Protein AF-0000000085734794 (afdb_homodimer)

Foldseek 3Di:
DPPPPPLDEQDQDPPPQFRAVCSQCVDPVRNVSQAFPKTKHKFWFAAKDKFFDPPPDPPPPPPPDPDDDDPDDDDDDDDDDPPDDDDCPPDPPPPPPPPPVPPDPHKMKMWTFGHHLPDLGTATEIDICVQDPCVFRGQGGKMWMFIFGKHADPDPDPHGIHTYGDHTPDIRGDDNVPDPVRDPPDDLVVCLVVLVCSCSDSLLSLLVVLLVLLVVLLVVLCVVVPAAEDEFDFWDLDDPDPDFDWAWDADPPPPPPPDPLSDVNSLVVLLVVLVVVLVVCVVVVPCVPSNVVSVVSNVVVVVSVVSSVSTITGAQDRVLVVVVVCLPPFKYKYKDWGAGDDDPPDLDDRIFIKIKIKGFQDALVRQLVSVLVSLLSSLVSSCVPSVVSQVVLQVVQPDPQGLNNQSVVSNPDGAAEDEPVRLLVVLVVPVVDDDPDDRDAPDDQDPVSLQCCCVPPVVFKHKYFFHFPVVDDLFFAQDPVNGTGGKIFIQGHLLGTFKIKGKTHLALVSSVVSCVVVPHDVVSCVVSSVCNVPNTGTMMMMMGRSLSSSCSSSVHRHSSSSDSNRDDDPPPPVPPVVD/DPPPPPLDEQDQDPPPQFRAVCSQCVDPVRNPSQAFPKTKHKFWFAAKDKFFDPPPPPPPPPPVPVDDDDPDPDDDDDDPDDPDDDDDDPPPPPPPPPPPVPPDPHKMKMWTFGHHLPDLGTATEIDICVQDPCVFRGQGGKMWMFIFGKHADPDPDPHGIHTYGDHTPDIRGDDNVPDPVRDPPDDLVVCLVVLVCSCSDSLLSLLVVLLVLLVVLLVVLCVVVPAAEDEFDFWDLDDPDPDFDWAWDADPPPPPPPDPLSDVNSLVVLLVVLVVVLVCCVVVVPCVPSNVVSVVSNVVVVVSVVSSVSTITGAQDRVLVVVVVCLPPFKYKYKDWGAGDDDPPDLDDRIFIKIKIKGFQDALVRQLVSVLVSLLSSLVSSCVPSVVSQVVLQVVQPDPQGLNNQSVVSNPDGAAEDEPVRLLVVLVVPVVDDDPDDRDAPDDQDPVSLQCCCVPPVVFKHKYFFHFPVVDDLFFAQDPVNGTGGKIFIQGHLLGTFKIKGKTHLALVSSVVSCVVVPHDVVSCVVSSVCNVPNTGTMMMMMGRSLSSSCSSSVHRHSSSSDSNRDDDPPPPVPPVVD

Structure (mmCIF, N/CA/C/O backbone):
data_AF-0000000085734794-model_v1
#
loop_
_entity.id
_entity.type
_entity.pdbx_description
1 polymer 'Aminoacyl-tRNA synthetase class II (D/K/N) domain-containing protein'
#
loop_
_atom_site.group_PDB
_atom_site.id
_atom_site.type_symbol
_atom_site.label_atom_id
_atom_site.label_alt_id
_atom_site.label_comp_id
_atom_site.label_asym_id
_atom_site.label_entity_id
_atom_site.label_seq_id
_atom_site.pdbx_PDB_ins_code
_atom_site.Cartn_x
_atom_site.Cartn_y
_atom_site.Cartn_z
_atom_site.occupancy
_atom_site.B_iso_or_equiv
_atom_site.auth_seq_id
_atom_site.auth_comp_id
_atom_site.auth_asym_id
_atom_site.auth_atom_id
_atom_site.pdbx_PDB_model_num
ATOM 1 N N . MET A 1 1 ? 10.766 39.75 -34.688 1 26.27 1 MET A N 1
ATOM 2 C CA . MET A 1 1 ? 9.586 39.5 -33.844 1 26.27 1 MET A CA 1
ATOM 3 C C . MET A 1 1 ? 9.852 38.344 -32.875 1 26.27 1 MET A C 1
ATOM 5 O O . MET A 1 1 ? 10.023 37.219 -33.281 1 26.27 1 MET A O 1
ATOM 9 N N . SER A 1 2 ? 10.711 38.531 -31.844 1 32.41 2 SER A N 1
ATOM 10 C CA . SER A 1 2 ? 11.211 37.562 -30.859 1 32.41 2 SER A CA 1
ATOM 11 C C . SER A 1 2 ? 10.07 36.781 -30.234 1 32.41 2 SER A C 1
ATOM 13 O O . SER A 1 2 ? 9.086 37.375 -29.766 1 32.41 2 SER A O 1
ATOM 15 N N . LEU A 1 3 ? 9.672 35.688 -30.797 1 34.38 3 LEU A N 1
ATOM 16 C CA . LEU A 1 3 ? 8.633 34.781 -30.328 1 34.38 3 LEU A CA 1
ATOM 17 C C . LEU A 1 3 ? 8.641 34.688 -28.812 1 34.38 3 LEU A C 1
ATOM 19 O O . LEU A 1 3 ? 9.586 34.156 -28.219 1 34.38 3 LEU A O 1
ATOM 23 N N . SER A 1 4 ? 8.25 35.719 -28.109 1 37.72 4 SER A N 1
ATOM 24 C CA . SER A 1 4 ? 8.062 35.781 -26.656 1 37.72 4 SER A CA 1
ATOM 25 C C . SER A 1 4 ? 7.473 34.5 -26.109 1 37.72 4 SER A C 1
ATOM 27 O O . SER A 1 4 ? 6.441 34.031 -26.594 1 37.72 4 SER A O 1
ATOM 29 N N . GLU A 1 5 ? 8.266 33.562 -25.828 1 45.25 5 GLU A N 1
ATOM 30 C CA . GLU A 1 5 ? 7.809 32.344 -25.172 1 45.25 5 GLU A CA 1
ATOM 31 C C . GLU A 1 5 ? 6.637 32.625 -24.234 1 45.25 5 GLU A C 1
ATOM 33 O O . GLU A 1 5 ? 6.641 33.625 -23.516 1 45.25 5 GLU A O 1
ATOM 38 N N . PRO A 1 6 ? 5.445 32.281 -24.578 1 48.47 6 PRO A N 1
ATOM 39 C CA . PRO A 1 6 ? 4.262 32.562 -23.75 1 48.47 6 PRO A CA 1
ATOM 40 C C . PRO A 1 6 ? 4.559 32.469 -22.25 1 48.47 6 PRO A C 1
ATOM 42 O O . PRO 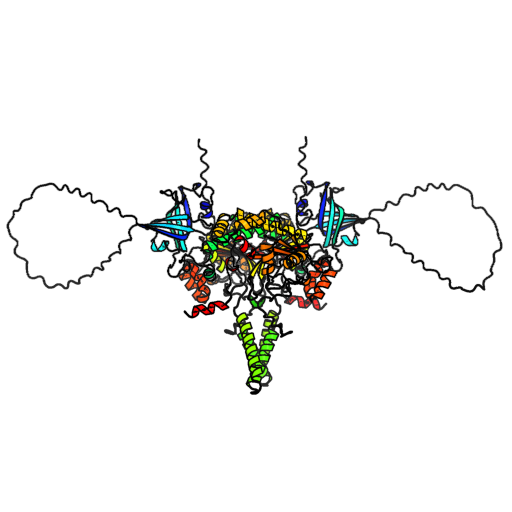A 1 6 ? 5.406 31.688 -21.828 1 48.47 6 PRO A O 1
ATOM 45 N N . ALA A 1 7 ? 4.41 33.625 -21.5 1 56.94 7 ALA A N 1
ATOM 46 C CA . ALA A 1 7 ? 4.605 33.844 -20.078 1 56.94 7 ALA A CA 1
ATOM 47 C C . ALA A 1 7 ? 4.008 32.688 -19.25 1 56.94 7 ALA A C 1
ATOM 49 O O . ALA A 1 7 ? 2.803 32.438 -19.312 1 56.94 7 ALA A O 1
ATOM 50 N N . VAL A 1 8 ? 4.766 31.625 -19 1 76.56 8 VAL A N 1
ATOM 51 C CA . VAL A 1 8 ? 4.328 30.469 -18.234 1 76.56 8 VAL A CA 1
ATOM 52 C C . VAL A 1 8 ? 4.055 30.891 -16.781 1 76.56 8 VAL A C 1
ATOM 54 O O . VAL A 1 8 ? 4.863 31.594 -16.172 1 76.56 8 VAL A O 1
ATOM 57 N N . THR A 1 9 ? 2.803 30.875 -16.281 1 87.44 9 THR A N 1
ATOM 58 C CA . THR A 1 9 ? 2.404 31.219 -14.922 1 87.44 9 THR A CA 1
ATOM 59 C C . THR A 1 9 ? 2.555 30.016 -14 1 87.44 9 THR A C 1
ATOM 61 O O . THR A 1 9 ? 2.229 28.891 -14.375 1 87.44 9 THR A O 1
ATOM 64 N N . ALA A 1 10 ? 3.189 30.375 -12.906 1 89.69 10 ALA A N 1
ATOM 65 C CA . ALA A 1 10 ? 3.324 29.297 -11.922 1 89.69 10 ALA A CA 1
ATOM 66 C C . ALA A 1 10 ? 1.962 28.875 -11.383 1 89.69 10 ALA A C 1
ATOM 68 O O . ALA A 1 10 ? 1.19 29.719 -10.898 1 89.69 10 ALA A O 1
ATOM 69 N N . ARG A 1 11 ? 1.733 27.688 -11.414 1 89.25 11 ARG A N 1
ATOM 70 C CA . ARG A 1 11 ? 0.435 27.156 -10.992 1 89.25 11 ARG A CA 1
ATOM 71 C C . ARG A 1 11 ? 0.341 27.078 -9.477 1 89.25 11 ARG A C 1
ATOM 73 O O . ARG A 1 11 ? 1.216 26.5 -8.828 1 89.25 11 ARG A O 1
ATOM 80 N N . THR A 1 12 ? -0.708 27.734 -8.93 1 93.69 12 THR A N 1
ATOM 81 C CA . THR A 1 12 ? -1.016 27.609 -7.504 1 93.69 12 THR A CA 1
ATOM 82 C C . THR A 1 12 ? -1.637 26.266 -7.191 1 93.69 12 THR A C 1
ATOM 84 O O . THR A 1 12 ? -2.549 25.812 -7.891 1 93.69 12 THR A O 1
ATOM 87 N N . ASN A 1 13 ? -1.091 25.594 -6.238 1 94.38 13 ASN A N 1
ATOM 88 C CA . ASN A 1 13 ? -1.668 24.312 -5.82 1 94.38 13 ASN A CA 1
ATOM 89 C C . ASN A 1 13 ? -3.094 24.484 -5.305 1 94.38 13 ASN A C 1
ATOM 91 O O . ASN A 1 13 ? -3.35 25.344 -4.445 1 94.38 13 ASN A O 1
ATOM 95 N N . LYS A 1 14 ? -3.93 23.672 -5.715 1 92.94 14 LYS A N 1
ATOM 96 C CA . LYS A 1 14 ? -5.367 23.797 -5.488 1 92.94 14 LYS A CA 1
ATOM 97 C C . LYS A 1 14 ? -5.707 23.625 -4.012 1 92.94 14 LYS A C 1
ATOM 99 O O . LYS A 1 14 ? -6.668 24.219 -3.52 1 92.94 14 LYS A O 1
ATOM 104 N N . TYR A 1 15 ? -4.887 22.938 -3.275 1 97.12 15 TYR A N 1
ATOM 105 C CA . TYR A 1 15 ? -5.34 22.531 -1.951 1 97.12 15 TYR A CA 1
ATOM 106 C C . TYR A 1 15 ? -4.535 23.219 -0.86 1 97.12 15 TYR A C 1
ATOM 108 O O . TYR A 1 15 ? -4.836 23.078 0.328 1 97.12 15 TYR A O 1
ATOM 116 N N . THR A 1 16 ? -3.486 23.906 -1.207 1 96.38 16 THR A N 1
ATOM 117 C CA . THR A 1 16 ? -2.682 24.578 -0.196 1 96.38 16 THR A CA 1
ATOM 118 C C . THR A 1 16 ? -2.568 26.078 -0.502 1 96.38 16 THR A C 1
ATOM 120 O O . THR A 1 16 ? -1.923 26.812 0.239 1 96.38 16 THR A O 1
ATOM 123 N N . ASN A 1 17 ? -3.094 26.516 -1.607 1 95.56 17 ASN A N 1
ATOM 124 C CA . ASN A 1 17 ? -3.205 27.922 -1.992 1 95.56 17 ASN A CA 1
ATOM 125 C C . ASN A 1 17 ? -1.841 28.609 -2.035 1 95.56 17 ASN A C 1
ATOM 127 O O . ASN A 1 17 ? -1.696 29.75 -1.592 1 95.56 17 ASN A O 1
ATOM 131 N N . ARG A 1 18 ? -0.888 27.891 -2.469 1 97.19 18 ARG A N 1
ATOM 132 C CA . ARG A 1 18 ? 0.48 28.375 -2.633 1 97.19 18 ARG A CA 1
ATOM 133 C C . ARG A 1 18 ? 1.16 27.688 -3.82 1 97.19 18 ARG A C 1
ATOM 135 O O . ARG A 1 18 ? 0.646 26.719 -4.359 1 97.19 18 ARG A O 1
ATOM 142 N N . VAL A 1 19 ? 2.227 28.344 -4.246 1 97.19 19 VAL A N 1
ATOM 143 C CA . VAL A 1 19 ? 3.051 27.672 -5.254 1 97.19 19 VAL A CA 1
ATOM 144 C C . VAL A 1 19 ? 4.051 26.75 -4.574 1 97.19 19 VAL A C 1
ATOM 146 O O . VAL A 1 19 ? 4.809 27.172 -3.697 1 97.19 19 VAL A O 1
ATOM 149 N N . ILE A 1 20 ? 3.941 25.5 -4.93 1 97 20 ILE A N 1
ATOM 150 C CA . ILE A 1 20 ? 4.887 24.531 -4.395 1 97 20 ILE A CA 1
ATOM 151 C C . ILE A 1 20 ? 6.297 24.859 -4.887 1 97 20 ILE A C 1
ATOM 153 O O . ILE A 1 20 ? 6.5 25.125 -6.074 1 97 20 ILE A O 1
ATOM 157 N N . LEU A 1 21 ? 7.266 24.844 -4.043 1 96.75 21 LEU A N 1
ATOM 158 C CA . LEU A 1 21 ? 8.602 25.328 -4.367 1 96.75 21 LEU A CA 1
ATOM 159 C C . LEU A 1 21 ? 9.234 24.469 -5.457 1 96.75 21 LEU A C 1
ATOM 161 O O . LEU A 1 21 ? 10.008 24.969 -6.277 1 96.75 21 LEU A O 1
ATOM 165 N N . LYS A 1 22 ? 8.883 23.188 -5.496 1 95.06 22 LYS A N 1
ATOM 166 C CA . LYS A 1 22 ? 9.398 22.297 -6.531 1 95.06 22 LYS A CA 1
ATOM 167 C C . LYS A 1 22 ? 9.055 22.812 -7.926 1 95.06 22 LYS A C 1
ATOM 169 O O . LYS A 1 22 ? 9.852 22.672 -8.859 1 95.06 22 LYS A O 1
ATOM 174 N N . THR A 1 23 ? 7.902 23.375 -8.031 1 93.88 23 THR A N 1
ATOM 175 C CA . THR A 1 23 ? 7.422 23.906 -9.312 1 93.88 23 THR A CA 1
ATOM 176 C C . THR A 1 23 ? 8.328 25.016 -9.812 1 93.88 23 THR A C 1
ATOM 178 O O . THR A 1 23 ? 8.516 25.188 -11.016 1 93.88 23 THR A O 1
ATOM 181 N N . ILE A 1 24 ? 8.984 25.719 -8.922 1 94.44 24 ILE A N 1
ATOM 182 C CA . ILE A 1 24 ? 9.859 26.844 -9.258 1 94.44 24 ILE A CA 1
ATOM 183 C C . ILE A 1 24 ? 11.289 26.344 -9.43 1 94.44 24 ILE A C 1
ATOM 185 O O . ILE A 1 24 ? 11.914 26.578 -10.469 1 94.44 24 ILE A O 1
ATOM 189 N N . LEU A 1 25 ? 11.672 25.594 -8.539 1 93.25 25 LEU A N 1
ATOM 190 C CA . LEU A 1 25 ? 13.094 25.328 -8.367 1 93.25 25 LEU A CA 1
ATOM 191 C C . LEU A 1 25 ? 13.555 24.203 -9.297 1 93.25 25 LEU A C 1
ATOM 193 O O . LEU A 1 25 ? 14.75 24.062 -9.562 1 93.25 25 LEU A O 1
ATOM 197 N N . GLU A 1 26 ? 12.672 23.375 -9.758 1 91.06 26 GLU A N 1
ATOM 198 C CA . GLU A 1 26 ? 13.078 22.234 -10.586 1 91.06 26 GLU A CA 1
ATOM 199 C C . GLU A 1 26 ? 12.797 22.516 -12.062 1 91.06 26 GLU A C 1
ATOM 201 O O . GLU A 1 26 ? 12.891 21.609 -12.891 1 91.06 26 GLU A O 1
ATOM 206 N N . ARG A 1 27 ? 12.516 23.688 -12.328 1 90.19 27 ARG A N 1
ATOM 207 C CA . ARG A 1 27 ? 12.391 24.078 -13.734 1 90.19 27 ARG A CA 1
ATOM 208 C C . ARG A 1 27 ? 13.742 24.031 -14.438 1 90.19 27 ARG A C 1
ATOM 210 O O . ARG A 1 27 ? 14.773 24.312 -13.828 1 90.19 27 ARG A O 1
ATOM 217 N N . SER A 1 28 ? 13.656 23.781 -15.656 1 88.5 28 SER A N 1
ATOM 218 C CA . SER A 1 28 ? 14.883 23.672 -16.438 1 88.5 28 SER A CA 1
ATOM 219 C C . SER A 1 28 ? 15.625 25 -16.5 1 88.5 28 SER A C 1
ATOM 221 O O . SER A 1 28 ? 16.844 25.031 -16.625 1 88.5 28 SER A O 1
ATOM 223 N N . ASP A 1 29 ? 14.914 26.094 -16.344 1 90.06 29 ASP A N 1
ATOM 224 C CA . ASP A 1 29 ? 15.547 27.406 -16.406 1 90.06 29 ASP A CA 1
ATOM 225 C C . ASP A 1 29 ? 15.875 27.938 -15.008 1 90.06 29 ASP A C 1
ATOM 227 O O . ASP A 1 29 ? 16.141 29.125 -14.828 1 90.06 29 ASP A O 1
ATOM 231 N N . GLY A 1 30 ? 15.641 27.078 -14.031 1 87.44 30 GLY A N 1
ATOM 232 C CA . GLY A 1 30 ? 15.969 27.453 -12.656 1 87.44 30 GLY A CA 1
ATOM 233 C C . GLY A 1 30 ? 14.961 28.406 -12.039 1 87.44 30 GLY A C 1
ATOM 234 O O . GLY A 1 30 ? 15.297 29.156 -11.125 1 87.44 30 GLY A O 1
ATOM 235 N N . GLY A 1 31 ? 13.836 28.5 -12.648 1 91.19 31 GLY A N 1
ATOM 236 C CA . GLY A 1 31 ? 12.781 29.359 -12.117 1 91.19 31 GLY A CA 1
ATOM 237 C C . GLY A 1 31 ? 12.758 30.734 -12.758 1 91.19 31 GLY A C 1
ATOM 238 O O . GLY A 1 31 ? 11.898 31.562 -12.43 1 91.19 31 GLY A O 1
ATOM 239 N N . LEU A 1 32 ? 13.578 31.062 -13.664 1 91.25 32 LEU A N 1
ATOM 240 C CA . LEU A 1 32 ? 13.711 32.375 -14.289 1 91.25 32 LEU A CA 1
ATOM 241 C C . LEU A 1 32 ? 12.445 32.75 -15.047 1 91.25 32 LEU A C 1
ATOM 243 O O . LEU A 1 32 ? 12.102 33.938 -15.141 1 91.25 32 LEU A O 1
ATOM 247 N N . GLY A 1 33 ? 11.805 31.75 -15.547 1 91.62 33 GLY A N 1
ATOM 248 C CA . GLY A 1 33 ? 10.594 32 -16.312 1 91.62 33 GLY A CA 1
ATOM 249 C C . GLY A 1 33 ? 9.469 32.562 -15.484 1 91.62 33 GLY A C 1
ATOM 250 O O . GLY A 1 33 ? 8.508 33.125 -16.031 1 91.62 33 GLY A O 1
ATOM 251 N N . PHE A 1 34 ? 9.586 32.5 -14.164 1 94.44 34 PHE A N 1
ATOM 252 C CA . PHE A 1 34 ? 8.523 32.969 -13.289 1 94.44 34 PHE A CA 1
ATOM 253 C C . PHE A 1 34 ? 8.883 34.312 -12.68 1 94.44 34 PHE A C 1
ATOM 255 O O . PHE A 1 34 ? 8.109 34.875 -11.898 1 94.44 34 PHE A O 1
ATOM 262 N N . VAL A 1 35 ? 9.992 34.844 -13 1 93.81 35 VAL A N 1
ATOM 263 C CA . VAL A 1 35 ? 10.438 36.125 -12.461 1 93.81 35 VAL A CA 1
ATOM 264 C C . VAL A 1 35 ? 9.422 37.188 -12.789 1 93.81 35 VAL A C 1
ATOM 266 O O . VAL A 1 35 ? 8.93 37.281 -13.922 1 93.81 35 VAL A O 1
ATOM 269 N N . GLY A 1 36 ? 9.133 38 -11.828 1 94.62 36 GLY A N 1
ATOM 270 C CA . GLY A 1 36 ? 8.172 39.094 -12.008 1 94.62 36 GLY A CA 1
ATOM 271 C C . GLY A 1 36 ? 6.77 38.719 -11.562 1 94.62 36 GLY A C 1
ATOM 272 O O . GLY A 1 36 ? 5.91 39.594 -11.406 1 94.62 36 GLY A O 1
ATOM 273 N N . GLN A 1 37 ? 6.559 37.5 -11.266 1 95.5 37 GLN A N 1
ATOM 274 C CA . GLN A 1 37 ? 5.23 37.031 -10.898 1 95.5 37 GLN A CA 1
ATOM 275 C C . GLN A 1 37 ? 5.012 37.125 -9.391 1 95.5 37 GLN A C 1
ATOM 277 O O . GLN A 1 37 ? 5.926 36.875 -8.609 1 95.5 37 GLN A O 1
ATOM 282 N N . ARG A 1 38 ? 3.809 37.531 -9.047 1 96.5 38 ARG A N 1
ATOM 283 C CA . ARG A 1 38 ? 3.379 37.5 -7.652 1 96.5 38 ARG A CA 1
ATOM 284 C C . ARG A 1 38 ? 2.824 36.156 -7.27 1 96.5 38 ARG A C 1
ATOM 286 O O . ARG A 1 38 ? 2.104 35.531 -8.055 1 96.5 38 ARG A O 1
ATOM 293 N N . MET A 1 39 ? 3.191 35.75 -6.113 1 97 39 MET A N 1
ATOM 294 C CA . MET A 1 39 ? 2.715 34.438 -5.676 1 97 39 MET A CA 1
ATOM 295 C C . MET A 1 39 ? 2.797 34.281 -4.16 1 97 39 MET A C 1
ATOM 297 O O . MET A 1 39 ? 3.348 35.156 -3.486 1 97 39 MET A O 1
ATOM 301 N N . VAL A 1 40 ? 2.137 33.375 -3.645 1 98 40 VAL A N 1
ATOM 302 C CA . VAL A 1 40 ? 2.232 32.969 -2.242 1 98 40 VAL A CA 1
ATOM 303 C C . VAL A 1 40 ? 3.113 31.734 -2.113 1 98 40 VAL A C 1
ATOM 305 O O . VAL A 1 40 ? 2.973 30.781 -2.887 1 98 40 VAL A O 1
ATOM 308 N N . ILE A 1 41 ? 4.047 31.734 -1.229 1 97.81 41 ILE A N 1
ATOM 309 C CA . ILE A 1 41 ? 4.887 30.562 -0.966 1 97.81 41 ILE A CA 1
ATOM 310 C C . ILE A 1 41 ? 4.828 30.219 0.518 1 97.81 41 ILE A C 1
ATOM 312 O O . ILE A 1 41 ? 4.344 31 1.332 1 97.81 41 ILE A O 1
ATOM 316 N N . GLY A 1 42 ? 5.215 29.062 0.855 1 97.94 42 GLY A N 1
ATOM 317 C CA . GLY A 1 42 ? 5.297 28.594 2.23 1 97.94 42 GLY A CA 1
ATOM 318 C C . GLY A 1 42 ? 6.359 27.531 2.436 1 97.94 42 GLY A C 1
ATOM 319 O O . GLY A 1 42 ? 6.672 26.766 1.516 1 97.94 42 GLY A O 1
ATOM 320 N N . GLY A 1 43 ? 6.906 27.469 3.592 1 98.12 43 GLY A N 1
ATOM 321 C CA . GLY A 1 43 ? 7.918 26.484 3.932 1 98.12 43 GLY A CA 1
ATOM 322 C C . GLY A 1 43 ? 8.562 26.734 5.281 1 98.12 43 GLY A C 1
ATOM 323 O O . GLY A 1 43 ? 8.055 27.516 6.086 1 98.12 43 GLY A O 1
ATOM 324 N N . TRP A 1 44 ? 9.586 26.047 5.547 1 98.12 44 TRP A N 1
ATOM 325 C CA . TRP A 1 44 ? 10.328 26.141 6.797 1 98.12 44 TRP A CA 1
ATOM 326 C C . TRP A 1 44 ? 11.742 26.656 6.551 1 98.12 44 TRP A C 1
ATOM 328 O O . TRP A 1 44 ? 12.383 26.281 5.566 1 98.12 44 TRP A O 1
ATOM 338 N N . VAL A 1 45 ? 12.227 27.438 7.465 1 97.12 45 VAL A N 1
ATOM 339 C CA . VAL A 1 45 ? 13.539 28.047 7.363 1 97.12 45 VAL A CA 1
ATOM 340 C C . VAL A 1 45 ? 14.625 27.031 7.672 1 97.12 45 VAL A C 1
ATOM 342 O O . VAL A 1 45 ? 14.57 26.344 8.703 1 97.12 45 VAL A O 1
ATOM 345 N N . LYS A 1 46 ? 15.539 26.969 6.762 1 94.94 46 LYS A N 1
ATOM 346 C CA . LYS A 1 46 ? 16.672 26.062 6.965 1 94.94 46 LYS A CA 1
ATOM 347 C C . LYS A 1 46 ? 17.906 26.812 7.461 1 94.94 46 LYS A C 1
ATOM 349 O O . LYS A 1 46 ? 18.641 26.312 8.312 1 94.94 46 LYS A O 1
ATOM 354 N N . SER A 1 47 ? 18.078 27.953 6.902 1 93.06 47 SER A N 1
ATOM 355 C CA . SER A 1 47 ? 19.156 28.859 7.301 1 93.06 47 SER A CA 1
ATOM 356 C C . SER A 1 47 ? 18.766 30.312 7.031 1 93.06 47 SER A C 1
ATOM 358 O O . SER A 1 47 ? 17.828 30.594 6.289 1 93.06 47 SER A O 1
ATOM 360 N N . SER A 1 48 ? 19.531 31.188 7.793 1 93.56 48 SER A N 1
ATOM 361 C CA . SER A 1 48 ? 19.172 32.594 7.68 1 93.56 48 SER A CA 1
ATOM 362 C C . SER A 1 48 ? 20.406 33.5 7.863 1 93.56 48 SER A C 1
ATOM 364 O O . SER A 1 48 ? 21.422 33.062 8.383 1 93.56 48 SER A O 1
ATOM 366 N N . ARG A 1 49 ? 20.219 34.656 7.246 1 92.31 49 ARG A N 1
ATOM 367 C CA . ARG A 1 49 ? 21.203 35.719 7.41 1 92.31 49 ARG A CA 1
ATOM 368 C C . ARG A 1 49 ? 20.531 37.094 7.539 1 92.31 49 ARG A C 1
ATOM 370 O O . ARG A 1 49 ? 19.562 37.375 6.824 1 92.31 49 ARG A O 1
ATOM 377 N N . GLU A 1 50 ? 21 37.844 8.477 1 92.44 50 GLU A N 1
ATOM 378 C CA . GLU A 1 50 ? 20.469 39.188 8.664 1 92.44 50 GLU A CA 1
ATOM 379 C C . GLU A 1 50 ? 21.453 40.25 8.172 1 92.44 50 GLU A C 1
ATOM 381 O O . GLU A 1 50 ? 22.641 40.188 8.445 1 92.44 50 GLU A O 1
ATOM 386 N N . ILE A 1 51 ? 20.891 41.219 7.438 1 89.44 51 ILE A N 1
ATOM 387 C CA . ILE A 1 51 ? 21.688 42.344 6.949 1 89.44 51 ILE A CA 1
ATOM 388 C C . ILE A 1 51 ? 21.141 43.656 7.535 1 89.44 51 ILE A C 1
ATOM 390 O O . ILE A 1 51 ? 19.984 44 7.316 1 89.44 51 ILE A O 1
ATOM 394 N N . LYS A 1 52 ? 21.938 44.469 8.273 1 84.81 52 LYS A N 1
ATOM 395 C CA . LYS A 1 52 ? 21.531 45.75 8.859 1 84.81 52 LYS A CA 1
ATOM 396 C C . LYS A 1 52 ? 21.609 46.875 7.84 1 84.81 52 LYS A C 1
ATOM 398 O O . LYS A 1 52 ? 22.547 46.906 7.043 1 84.81 52 LYS A O 1
ATOM 403 N N . LYS A 1 53 ? 20.562 47.594 7.73 1 72 53 LYS A N 1
ATOM 404 C CA . LYS A 1 53 ? 20.531 48.719 6.805 1 72 53 LYS A CA 1
ATOM 405 C C . LYS A 1 53 ? 21.219 49.938 7.398 1 72 53 LYS A C 1
ATOM 407 O O . LYS A 1 53 ? 21.016 50.281 8.57 1 72 53 LYS A O 1
ATOM 412 N N . GLU A 1 54 ? 22.297 50.25 7.012 1 58.97 54 GLU A N 1
ATOM 413 C CA . GLU A 1 54 ? 22.984 51.438 7.484 1 58.97 54 GLU A CA 1
ATOM 414 C C . GLU A 1 54 ? 22.062 52.656 7.441 1 58.97 54 GLU A C 1
ATOM 416 O O . GLU A 1 54 ? 21.406 52.906 6.434 1 58.97 54 GLU A O 1
ATOM 421 N N . THR A 1 55 ? 21.578 52.938 8.578 1 47.91 55 THR A N 1
ATOM 422 C CA . THR A 1 55 ? 20.859 54.219 8.656 1 47.91 55 THR A CA 1
ATOM 423 C C . THR A 1 55 ? 21.672 55.344 8.031 1 47.91 55 THR A C 1
ATOM 425 O O . THR A 1 55 ? 22.781 55.625 8.484 1 47.91 55 THR A O 1
ATOM 428 N N . VAL A 1 56 ? 21.516 55.594 6.887 1 40.62 56 VAL A N 1
ATOM 429 C CA . VAL A 1 56 ? 22.125 56.844 6.426 1 40.62 56 VAL A CA 1
ATOM 430 C C . VAL A 1 56 ? 21.719 57.969 7.336 1 40.62 56 VAL A C 1
ATOM 432 O O . VAL A 1 56 ? 20.531 58.312 7.457 1 40.62 56 VAL A O 1
ATOM 435 N N . LEU A 1 57 ? 22.438 58.281 8.367 1 37.88 57 LEU A N 1
ATOM 436 C CA . LEU A 1 57 ? 22.266 59.531 9.117 1 37.88 57 LEU A CA 1
ATOM 437 C C . LEU A 1 57 ? 22.078 60.719 8.164 1 37.88 57 LEU A C 1
ATOM 439 O O . LEU A 1 57 ? 22.844 60.844 7.199 1 37.88 57 LEU A O 1
ATOM 443 N N . PRO A 1 58 ? 21 61.375 8.203 1 36.88 58 PRO A N 1
ATOM 444 C CA . PRO A 1 58 ? 20.875 62.594 7.406 1 36.88 58 PRO A CA 1
ATOM 445 C C . PRO A 1 58 ? 22.016 63.594 7.664 1 36.88 58 PRO A C 1
ATOM 447 O O . PRO A 1 58 ? 22.422 63.781 8.812 1 36.88 58 PRO A O 1
ATOM 450 N N . LEU A 1 59 ? 22.922 63.781 6.828 1 34.62 59 LEU A N 1
ATOM 451 C CA . LEU A 1 59 ? 23.891 64.875 6.883 1 34.62 59 LEU A CA 1
ATOM 452 C C . LEU A 1 59 ? 23.219 66.188 7.238 1 34.62 59 LEU A C 1
ATOM 454 O O . LEU A 1 59 ? 22.359 66.688 6.496 1 34.62 59 LEU A O 1
ATOM 458 N N . ALA A 1 60 ? 23.109 66.562 8.484 1 33.97 60 ALA A N 1
ATOM 459 C CA . ALA A 1 60 ? 22.719 67.938 8.93 1 33.97 60 ALA A CA 1
ATOM 460 C C . ALA A 1 60 ? 23.547 69 8.234 1 33.97 60 ALA A C 1
ATOM 462 O O . ALA A 1 60 ? 24.781 69 8.383 1 33.97 60 ALA A O 1
ATOM 463 N N . ALA A 1 61 ? 23.188 69.625 7.121 1 33.78 61 ALA A N 1
ATOM 464 C CA . ALA A 1 61 ? 23.75 70.75 6.363 1 33.78 61 ALA A CA 1
ATOM 465 C C . ALA A 1 61 ? 23.844 72 7.23 1 33.78 61 ALA A C 1
ATOM 467 O O . ALA A 1 61 ? 23.047 72.938 7.078 1 33.78 61 ALA A O 1
ATOM 468 N N . GLY A 1 62 ? 24.016 71.938 8.555 1 28.12 62 GLY A N 1
ATOM 469 C CA . GLY A 1 62 ? 24.031 73.25 9.266 1 28.12 62 GLY A CA 1
ATOM 470 C C . GLY A 1 62 ? 25.234 74.062 8.922 1 28.12 62 GLY A C 1
ATOM 471 O O . GLY A 1 62 ? 26.375 73.688 9.164 1 28.12 62 GLY A O 1
ATOM 472 N N . THR A 1 63 ? 25.188 74.938 7.918 1 27.95 63 THR A N 1
ATOM 473 C CA . THR A 1 63 ? 26.109 76 7.527 1 27.95 63 THR A CA 1
ATOM 474 C C . THR A 1 63 ? 26.203 77.062 8.617 1 27.95 63 THR A C 1
ATOM 476 O O . THR A 1 63 ? 26.625 78.188 8.359 1 27.95 63 THR A O 1
ATOM 479 N N . LYS A 1 64 ? 25.938 76.875 9.812 1 26.77 64 LYS A N 1
ATOM 480 C CA . LYS A 1 64 ? 25.984 78.062 10.602 1 26.77 64 LYS A CA 1
ATOM 481 C C . LYS A 1 64 ? 27.391 78.688 10.609 1 26.77 64 LYS A C 1
ATOM 483 O O . LYS A 1 64 ? 28.344 78 11.016 1 26.77 64 LYS A O 1
ATOM 488 N N . ASP A 1 65 ? 27.672 79.688 9.812 1 25.12 65 ASP A N 1
ATOM 489 C CA . ASP A 1 65 ? 28.797 80.625 9.844 1 25.12 65 ASP A CA 1
ATOM 490 C C . ASP A 1 65 ? 28.984 81.188 11.242 1 25.12 65 ASP A C 1
ATOM 492 O O . ASP A 1 65 ? 28 81.5 11.945 1 25.12 65 ASP A O 1
ATOM 496 N N . VAL A 1 66 ? 30.219 81.25 11.828 1 25.92 66 VAL A N 1
ATOM 497 C CA . VAL A 1 66 ? 30.844 81.562 13.102 1 25.92 66 VAL A CA 1
ATOM 498 C C . VAL A 1 66 ? 30.797 83.125 13.312 1 25.92 66 VAL A C 1
ATOM 500 O O . VAL A 1 66 ? 31.828 83.75 13.195 1 25.92 66 VAL A O 1
ATOM 503 N N . SER A 1 67 ? 29.828 83.75 12.727 1 19.56 67 SER A N 1
ATOM 504 C CA . SER A 1 67 ? 30.312 85.125 12.773 1 19.56 67 SER A CA 1
ATOM 505 C C . SER A 1 67 ? 30.594 85.562 14.211 1 19.56 67 SER A C 1
ATOM 507 O O . SER A 1 67 ? 31.672 86.125 14.516 1 19.5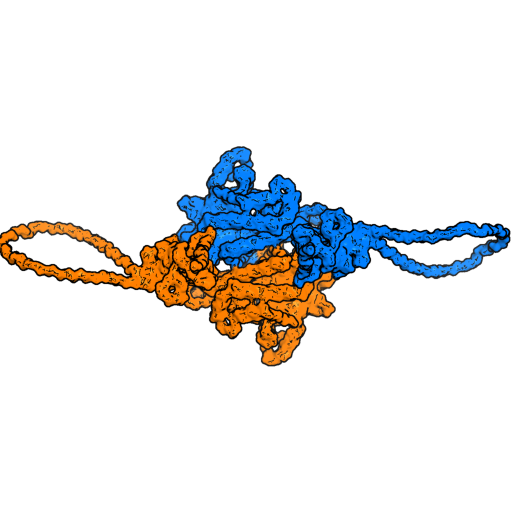6 67 SER A O 1
ATOM 509 N N . CYS A 1 68 ? 29.594 86.312 14.742 1 20.97 68 CYS A N 1
ATOM 510 C CA . CYS A 1 68 ? 29.641 87.688 15.312 1 20.97 68 CYS A CA 1
ATOM 511 C C . CYS A 1 68 ? 30.172 87.625 16.734 1 20.97 68 CYS A C 1
ATOM 513 O O . CYS A 1 68 ? 30.125 86.562 17.391 1 20.97 68 CYS A O 1
ATOM 515 N N . GLY A 1 69 ? 29.688 88.688 17.562 1 20.3 69 GLY A N 1
ATOM 516 C CA . GLY A 1 69 ? 30.125 89.625 18.578 1 20.3 69 GLY A CA 1
ATOM 517 C C . GLY A 1 69 ? 30.266 89 19.953 1 20.3 69 GLY A C 1
ATOM 518 O O . GLY A 1 69 ? 29.5 88.125 20.312 1 20.3 69 GLY A O 1
ATOM 519 N N . GLU A 1 70 ? 31.484 89.062 20.516 1 20.75 70 GLU A N 1
ATOM 520 C CA . GLU A 1 70 ? 32.219 88.812 21.75 1 20.75 70 GLU A CA 1
ATOM 521 C C . GLU A 1 70 ? 31.391 89.25 22.969 1 20.75 70 GLU A C 1
ATOM 523 O O . GLU A 1 70 ? 30.906 90.375 23.047 1 20.75 70 GLU A O 1
ATOM 528 N N . VAL A 1 71 ? 30.828 88.188 23.672 1 18.34 71 VAL A N 1
ATOM 529 C CA . VAL A 1 71 ? 30.359 88.125 25.047 1 18.34 71 VAL A CA 1
ATOM 530 C C . VAL A 1 71 ? 31.312 88.938 25.938 1 18.34 71 VAL A C 1
ATOM 532 O O . VAL A 1 71 ? 32.469 88.5 26.125 1 18.34 71 VAL A O 1
ATOM 535 N N . LEU A 1 72 ? 31.125 90.125 25.984 1 17.25 72 LEU A N 1
ATOM 536 C CA . LEU A 1 72 ? 31.812 91.062 26.891 1 17.25 72 LEU A CA 1
ATOM 537 C C . LEU A 1 72 ? 31.797 90.562 28.312 1 17.25 72 LEU A C 1
ATOM 539 O O . LEU A 1 72 ? 30.984 89.688 28.672 1 17.25 72 LEU A O 1
ATOM 543 N N . SER A 1 73 ? 32.094 91.438 29.344 1 17.38 73 SER A N 1
ATOM 544 C CA . SER A 1 73 ? 32.969 91.75 30.469 1 17.38 73 SER A CA 1
ATOM 545 C C . SER A 1 73 ? 32.406 91.188 31.781 1 17.38 73 SER A C 1
ATOM 547 O O . SER A 1 73 ? 33.094 90.625 32.594 1 17.38 73 SER A O 1
ATOM 549 N N . ARG A 1 74 ? 31.203 91.812 32.438 1 18.91 74 ARG A N 1
ATOM 550 C CA . ARG A 1 74 ? 31.281 92.688 33.594 1 18.91 74 ARG A CA 1
ATOM 551 C C . ARG A 1 74 ? 31.172 91.875 34.906 1 18.91 74 ARG A C 1
ATOM 553 O O . ARG A 1 74 ? 30.656 90.75 34.906 1 18.91 74 ARG A O 1
ATOM 560 N N . PHE A 1 75 ? 31.141 92.5 36.25 1 18.86 75 PHE A N 1
ATOM 561 C CA . PHE A 1 75 ? 31.859 92.562 37.531 1 18.86 75 PHE A CA 1
ATOM 562 C C . PHE A 1 75 ? 31.219 91.625 38.531 1 18.86 75 PHE A C 1
ATOM 564 O O . PHE A 1 75 ? 30.094 91.188 38.344 1 18.86 75 PHE A O 1
ATOM 571 N N . PRO A 1 76 ? 31.234 92.062 39.969 1 19.17 76 PRO A N 1
ATOM 572 C CA . PRO A 1 76 ? 31.703 91.625 41.281 1 19.17 76 PRO A CA 1
ATOM 573 C C . PRO A 1 76 ? 30.656 90.812 42.062 1 19.17 76 PRO A C 1
ATOM 575 O O . PRO A 1 76 ? 30.984 89.875 42.781 1 19.17 76 PRO A O 1
ATOM 578 N N . LEU A 1 77 ? 29.391 91.375 42.219 1 18.45 77 LEU A N 1
ATOM 579 C CA . LEU A 1 77 ? 28.969 91.625 43.594 1 18.45 77 LEU A CA 1
ATOM 580 C C . LEU A 1 77 ? 28.547 90.375 44.312 1 18.45 77 LEU A C 1
ATOM 582 O O . LEU A 1 77 ? 29.062 89.25 44 1 18.45 77 LEU A O 1
ATOM 586 N N . LEU A 1 78 ? 27.188 90.312 44.844 1 17.33 78 LEU A N 1
ATOM 587 C CA . LEU A 1 78 ? 26.641 90.25 46.188 1 17.33 78 LEU A CA 1
ATOM 588 C C . LEU A 1 78 ? 26.188 88.875 46.562 1 17.33 78 LEU A C 1
ATOM 590 O O . LEU A 1 78 ? 26.047 88.562 47.75 1 17.33 78 LEU A O 1
ATOM 594 N N . ARG A 1 79 ? 25.469 88.125 45.719 1 18.36 79 ARG A N 1
ATOM 595 C CA . ARG A 1 79 ? 24.328 87.5 46.375 1 18.36 79 ARG A CA 1
ATOM 596 C C . ARG A 1 79 ? 24.75 86.375 47.281 1 18.36 79 ARG A C 1
ATOM 598 O O . ARG A 1 79 ? 25.25 85.312 46.781 1 18.36 79 ARG A O 1
ATOM 605 N N . SER A 1 80 ? 25.297 86.5 48.438 1 19.3 80 SER A N 1
ATOM 606 C CA . SER A 1 80 ? 25.875 85.688 49.531 1 19.3 80 SER A CA 1
ATOM 607 C C . SER A 1 80 ? 24.953 84.562 49.906 1 19.3 80 SER A C 1
ATOM 609 O O . SER A 1 80 ? 23.781 84.562 49.594 1 19.3 80 SER A O 1
ATOM 611 N N . ILE A 1 81 ? 25.109 83.875 51.344 1 19.09 81 ILE A N 1
ATOM 612 C CA . ILE A 1 81 ? 25.422 82.812 52.281 1 19.09 81 ILE A CA 1
ATOM 613 C C . ILE A 1 81 ? 24.156 82.312 53 1 19.09 81 ILE A C 1
ATOM 615 O O . ILE A 1 81 ? 24.234 81.562 53.969 1 19.09 81 ILE A O 1
ATOM 619 N N . PHE A 1 82 ? 23.016 82.938 53.031 1 20.55 82 PHE A N 1
ATOM 620 C CA . PHE A 1 82 ? 22.156 82.438 54.094 1 20.55 82 PHE A CA 1
ATOM 621 C C . PHE A 1 82 ? 21.797 81 53.875 1 20.55 82 PHE A C 1
ATOM 623 O O . PHE A 1 82 ? 21.25 80.625 52.812 1 20.55 82 PHE A O 1
ATOM 630 N N . LYS A 1 83 ? 22.516 79.938 54.594 1 22.05 83 LYS A N 1
ATOM 631 C CA . LYS A 1 83 ? 22.703 78.562 54.875 1 22.05 83 LYS A CA 1
ATOM 632 C C . LYS A 1 83 ? 21.391 77.875 55.188 1 22.05 83 LYS A C 1
ATOM 634 O O . LYS A 1 83 ? 21.125 76.75 54.719 1 22.05 83 LYS A O 1
ATOM 639 N N . ALA A 1 84 ? 20.828 78.062 56.438 1 21.7 84 ALA A N 1
ATOM 640 C CA . ALA A 1 84 ? 20.438 77.062 57.469 1 21.7 84 ALA A CA 1
ATOM 641 C C . ALA A 1 84 ? 19.031 76.5 57.188 1 21.7 84 ALA A C 1
ATOM 643 O O . ALA A 1 84 ? 18.734 75.375 57.469 1 21.7 84 ALA A O 1
ATOM 644 N N . PHE A 1 85 ? 18.094 77.438 57.125 1 21.09 85 PHE A N 1
ATOM 645 C CA . PHE A 1 85 ? 16.828 77.062 57.75 1 21.09 85 PHE A CA 1
ATOM 646 C C . PHE A 1 85 ? 16.047 76.125 56.906 1 21.09 85 PHE A C 1
ATOM 648 O O . PHE A 1 85 ? 14.961 75.688 57.281 1 21.09 85 PHE A O 1
ATOM 655 N N . ARG A 1 86 ? 16.141 76.188 55.562 1 21.33 86 ARG A N 1
ATOM 656 C CA . ARG A 1 86 ? 14.828 75.812 55.062 1 21.33 86 ARG A CA 1
ATOM 657 C C . ARG A 1 86 ? 14.633 74.312 55.125 1 21.33 86 ARG A C 1
ATOM 659 O O . ARG A 1 86 ? 15.531 73.562 54.75 1 21.33 86 ARG A O 1
ATOM 666 N N . GLY A 1 87 ? 13.484 73.938 55.781 1 24.14 87 GLY A N 1
ATOM 667 C CA . GLY A 1 87 ? 12.852 72.688 56.156 1 24.14 87 GLY A CA 1
ATOM 668 C C . GLY A 1 87 ? 12.68 71.75 55 1 24.14 87 GLY A C 1
ATOM 669 O O . GLY A 1 87 ? 12.484 72.188 53.844 1 24.14 87 GLY A O 1
ATOM 670 N N . ASP A 1 88 ? 13.312 70.562 55 1 22.5 88 ASP A N 1
ATOM 671 C CA . ASP A 1 88 ? 13.609 69.562 54 1 22.5 88 ASP A CA 1
ATOM 672 C C . ASP A 1 88 ? 12.328 68.938 53.438 1 22.5 88 ASP A C 1
ATOM 674 O O . ASP A 1 88 ? 11.68 68.125 54.062 1 22.5 88 ASP A O 1
ATOM 678 N N . GLY A 1 89 ? 11.383 69.875 53.031 1 22.61 89 GLY A N 1
ATOM 679 C CA . GLY A 1 89 ? 10.203 69.188 52.531 1 22.61 89 GLY A CA 1
ATOM 680 C C . GLY A 1 89 ? 10.516 68.188 51.438 1 22.61 89 GLY A C 1
ATOM 681 O O . GLY A 1 89 ? 11.367 68.438 50.594 1 22.61 89 GLY A O 1
ATOM 682 N N . ASP A 1 90 ? 10.469 66.875 51.75 1 25.03 90 ASP A N 1
ATOM 683 C CA . ASP A 1 90 ? 10.758 65.75 50.906 1 25.03 90 ASP A CA 1
ATOM 684 C C . ASP A 1 90 ? 9.969 65.812 49.594 1 25.03 90 ASP A C 1
ATOM 686 O O . ASP A 1 90 ? 8.742 65.875 49.594 1 25.03 90 ASP A O 1
ATOM 690 N N . SER A 1 91 ? 10.359 66.625 48.688 1 22.84 91 SER A N 1
ATOM 691 C CA . SER A 1 91 ? 9.758 66.688 47.375 1 22.84 91 SER A CA 1
ATOM 692 C C . SER A 1 91 ? 9.609 65.312 46.719 1 22.84 91 SER A C 1
ATOM 694 O O . SER A 1 91 ? 10.484 64.5 46.875 1 22.84 91 SER A O 1
ATOM 696 N N . ARG A 1 92 ? 8.367 65 46.281 1 26.53 92 ARG A N 1
ATOM 697 C CA . ARG A 1 92 ? 7.645 64 45.5 1 26.53 92 ARG A CA 1
ATOM 698 C C . ARG A 1 92 ? 8.273 63.875 44.125 1 26.53 92 ARG A C 1
ATOM 700 O O . ARG A 1 92 ? 8.016 64.688 43.219 1 26.53 92 ARG A O 1
ATOM 707 N N . VAL A 1 93 ? 9.625 63.781 44.062 1 25.34 93 VAL A N 1
ATOM 708 C CA . VAL A 1 93 ? 10.008 63.656 42.656 1 25.34 93 VAL A CA 1
ATOM 709 C C . VAL A 1 93 ? 9.219 62.531 42 1 25.34 93 VAL A C 1
ATOM 711 O O . VAL A 1 93 ? 9.227 61.406 42.469 1 25.34 93 VAL A O 1
ATOM 714 N N . HIS A 1 94 ? 8.156 62.938 41.406 1 27.16 94 HIS A N 1
ATOM 715 C CA . HIS A 1 94 ? 7.402 62.062 40.5 1 27.16 94 HIS A CA 1
ATOM 716 C C . HIS A 1 94 ? 8.312 61.438 39.438 1 27.16 94 HIS A C 1
ATOM 718 O O . HIS A 1 94 ? 9.055 62.156 38.781 1 27.16 94 HIS A O 1
ATOM 724 N N . ASP A 1 95 ? 8.891 60.281 39.781 1 28.8 95 ASP A N 1
ATOM 725 C CA . ASP A 1 95 ? 9.555 59.406 38.844 1 28.8 95 ASP A CA 1
ATOM 726 C C . ASP A 1 95 ? 8.75 59.25 37.562 1 28.8 95 ASP A C 1
ATOM 728 O O . ASP A 1 95 ? 7.613 58.75 37.594 1 28.8 95 ASP A O 1
ATOM 732 N N . LYS A 1 96 ? 8.805 60.281 36.75 1 33.97 96 LYS A N 1
ATOM 733 C CA . LYS A 1 96 ? 8.25 60 35.438 1 33.97 96 LYS A CA 1
ATOM 734 C C . LYS A 1 96 ? 8.781 58.688 34.875 1 33.97 96 LYS A C 1
ATOM 736 O O . LYS A 1 96 ? 9.992 58.469 34.844 1 33.97 96 LYS A O 1
ATOM 741 N N . PRO A 1 97 ? 7.992 57.656 34.906 1 34.5 97 PRO A N 1
ATOM 742 C CA . PRO A 1 97 ? 8.398 56.469 34.188 1 34.5 97 PRO A CA 1
ATOM 743 C C . PRO A 1 97 ? 8.891 56.781 32.781 1 34.5 97 PRO A C 1
ATOM 745 O O . PRO A 1 97 ? 8.18 57.406 31.984 1 34.5 97 PRO A O 1
ATOM 748 N N . ASP A 1 98 ? 10.156 57.312 32.688 1 34.41 98 ASP A N 1
ATOM 749 C CA . ASP A 1 98 ? 10.742 57.344 31.328 1 34.41 98 ASP A CA 1
ATOM 750 C C . ASP A 1 98 ? 10.352 56.125 30.516 1 34.41 98 ASP A C 1
ATOM 752 O O . ASP A 1 98 ? 10.742 55 30.859 1 34.41 98 ASP A O 1
ATOM 756 N N . ASP A 1 99 ? 9.164 56.125 30.078 1 36.34 99 ASP A N 1
ATOM 757 C CA . ASP A 1 99 ? 8.82 55.188 29 1 36.34 99 ASP A CA 1
ATOM 758 C C . ASP A 1 99 ? 9.898 55.188 27.922 1 36.34 99 ASP A C 1
ATOM 760 O O . ASP A 1 99 ? 9.914 56.062 27.047 1 36.34 99 ASP A O 1
ATOM 764 N N . VAL A 1 100 ? 11.18 55.094 28.297 1 37.69 100 VAL A N 1
ATOM 765 C CA . VAL A 1 100 ? 12.164 54.781 27.25 1 37.69 100 VAL A CA 1
ATOM 766 C C . VAL A 1 100 ? 11.602 53.75 26.281 1 37.69 100 VAL A C 1
ATOM 768 O O . VAL A 1 100 ? 11.375 52.594 26.672 1 37.69 100 VAL A O 1
ATOM 771 N N . GLN A 1 101 ? 10.781 54.219 25.438 1 35.59 101 GLN A N 1
ATOM 772 C CA . GLN A 1 101 ? 10.484 53.344 24.297 1 35.59 101 GLN A CA 1
ATOM 773 C C . GLN A 1 101 ? 11.75 52.656 23.797 1 35.59 101 GLN A C 1
ATOM 775 O O . GLN A 1 101 ? 12.75 53.312 23.516 1 35.59 101 GLN A O 1
ATOM 780 N N . LYS A 1 102 ? 12.016 51.562 24.172 1 47.41 102 LYS A N 1
ATOM 781 C CA . LYS A 1 102 ? 13.062 50.75 23.562 1 47.41 102 LYS A CA 1
ATOM 782 C C . LYS A 1 102 ? 13.203 51.062 22.078 1 47.41 102 LYS A C 1
ATOM 784 O O . LYS A 1 102 ? 12.219 51.031 21.328 1 47.41 102 LYS A O 1
ATOM 789 N N . PRO A 1 103 ? 14.195 51.969 21.688 1 44.06 103 PRO A N 1
ATOM 790 C CA . PRO A 1 103 ? 14.375 52.219 20.266 1 44.06 103 PRO A CA 1
ATOM 791 C C . PRO A 1 103 ? 14.023 51.031 19.391 1 44.06 103 PRO A C 1
ATOM 793 O O . PRO A 1 103 ? 14.273 49.875 19.781 1 44.06 103 PRO A O 1
ATOM 796 N N . LEU A 1 104 ? 13.055 51.188 18.438 1 52.34 104 LEU A N 1
ATOM 797 C CA . LEU A 1 104 ? 12.758 50.156 17.453 1 52.34 104 LEU A CA 1
ATOM 798 C C . LEU A 1 104 ? 14.023 49.688 16.734 1 52.34 104 LEU A C 1
ATOM 800 O O . LEU A 1 104 ? 14.875 50.531 16.391 1 52.34 104 LEU A O 1
ATOM 804 N N . PRO A 1 105 ? 14.469 48.469 16.969 1 61.16 105 PRO A N 1
ATOM 805 C CA . PRO A 1 105 ? 15.656 48 16.25 1 61.16 105 PRO A CA 1
ATOM 806 C C . PRO A 1 105 ? 15.766 48.562 14.836 1 61.16 105 PRO A C 1
ATOM 808 O O . PRO A 1 105 ? 14.75 48.844 14.211 1 61.16 105 PRO A O 1
ATOM 811 N N . PRO A 1 106 ? 16.938 49.094 14.438 1 68.81 106 PRO A N 1
ATOM 812 C CA . PRO A 1 106 ? 17.156 49.625 13.086 1 68.81 106 PRO A CA 1
ATOM 813 C C . PRO A 1 106 ? 16.594 48.688 12 1 68.81 106 PRO A C 1
ATOM 815 O O . PRO A 1 106 ? 16.516 47.469 12.195 1 68.81 106 PRO A O 1
ATOM 818 N N . PRO A 1 107 ? 16.031 49.281 11.016 1 83.62 107 PRO A N 1
ATOM 819 C CA . PRO A 1 107 ? 15.508 48.469 9.898 1 83.62 107 PRO A CA 1
ATOM 820 C C . PRO A 1 107 ? 16.547 47.531 9.328 1 83.62 107 PRO A C 1
ATOM 822 O O . PRO A 1 107 ? 17.734 47.844 9.266 1 83.62 107 PRO A O 1
ATOM 825 N N . SER A 1 108 ? 16.156 46.188 9.266 1 90.94 108 SER A N 1
ATOM 826 C CA . SER A 1 108 ? 17.047 45.188 8.734 1 90.94 108 SER A CA 1
ATOM 827 C C . SER A 1 108 ? 16.344 44.281 7.723 1 90.94 108 SER A C 1
ATOM 829 O O . SER A 1 108 ? 15.109 44.312 7.621 1 90.94 108 SER A O 1
ATOM 831 N N . LEU A 1 109 ? 17.203 43.719 6.887 1 93.44 109 LEU A N 1
ATOM 832 C CA . LEU A 1 109 ? 16.734 42.719 5.918 1 93.44 109 LEU A CA 1
ATOM 833 C C . LEU A 1 109 ? 17.203 41.312 6.297 1 93.44 109 LEU A C 1
ATOM 835 O O . LEU A 1 109 ? 18.391 41.125 6.547 1 93.44 109 LEU A O 1
ATOM 839 N N . THR A 1 110 ? 16.234 40.5 6.41 1 95.44 110 THR A N 1
ATOM 840 C CA . THR A 1 110 ? 16.562 39.094 6.691 1 95.44 110 THR A CA 1
ATOM 841 C C . THR A 1 110 ? 16.453 38.25 5.43 1 95.44 110 THR A C 1
ATOM 843 O O . THR A 1 110 ? 15.438 38.281 4.734 1 95.44 110 THR A O 1
ATOM 846 N N . ILE A 1 111 ? 17.516 37.5 5.121 1 95.56 111 ILE A N 1
ATOM 847 C CA . ILE A 1 111 ? 17.516 36.562 4.004 1 95.56 111 ILE A CA 1
ATOM 848 C C . ILE A 1 111 ? 17.359 35.125 4.523 1 95.56 111 ILE A C 1
ATOM 850 O O . ILE A 1 111 ? 18.203 34.625 5.273 1 95.56 111 ILE A O 1
ATOM 854 N N . LEU A 1 112 ? 16.297 34.5 4.105 1 96.88 112 LEU A N 1
ATOM 855 C CA . LEU A 1 112 ? 15.984 33.156 4.566 1 96.88 112 LEU A CA 1
ATOM 856 C C . LEU A 1 112 ? 16.141 32.156 3.434 1 96.88 112 LEU A C 1
ATOM 858 O O . LEU A 1 112 ? 15.789 32.438 2.289 1 96.88 112 LEU A O 1
ATOM 862 N N . LYS A 1 113 ? 16.703 31.016 3.684 1 96.5 113 LYS A N 1
ATOM 863 C CA . LYS A 1 113 ? 16.594 29.859 2.812 1 96.5 113 LYS A CA 1
ATOM 864 C C . LYS A 1 113 ? 15.445 28.953 3.25 1 96.5 113 LYS A C 1
ATOM 866 O O . LYS A 1 113 ? 15.516 28.312 4.305 1 96.5 113 LYS A O 1
ATOM 871 N N . VAL A 1 114 ? 14.453 28.859 2.393 1 97.62 114 VAL A N 1
ATOM 872 C CA . VAL A 1 114 ? 13.203 28.219 2.789 1 97.62 114 VAL A CA 1
ATOM 873 C C . VAL A 1 114 ? 12.984 26.953 1.968 1 97.62 114 VAL A C 1
ATOM 875 O O . VAL A 1 114 ? 13.211 26.938 0.755 1 97.62 114 VAL A O 1
ATOM 878 N N . SER A 1 115 ? 12.562 25.875 2.643 1 97.5 115 SER A N 1
ATOM 879 C CA . SER A 1 115 ? 12.18 24.609 2.023 1 97.5 115 SER A CA 1
ATOM 880 C C . SER A 1 115 ? 10.773 24.203 2.426 1 97.5 115 SER A C 1
ATOM 882 O O . SER A 1 115 ? 10.367 24.391 3.574 1 97.5 115 SER A O 1
ATOM 884 N N . ASP A 1 116 ? 10.086 23.672 1.491 1 97.31 116 ASP A N 1
ATOM 885 C CA . ASP A 1 116 ? 8.766 23.156 1.854 1 97.31 116 ASP A CA 1
ATOM 886 C C . ASP A 1 116 ? 8.734 21.625 1.761 1 97.31 116 ASP A C 1
ATOM 888 O O . ASP A 1 116 ? 7.664 21.031 1.722 1 97.31 116 ASP A O 1
ATOM 892 N N . GLY A 1 117 ? 9.883 21.016 1.633 1 96.44 117 GLY A N 1
ATOM 893 C CA . GLY A 1 117 ? 9.984 19.562 1.631 1 96.44 117 GLY A CA 1
ATOM 894 C C . GLY A 1 117 ? 9.766 18.953 0.26 1 96.44 117 GLY A C 1
ATOM 895 O O . GLY A 1 117 ? 10.078 17.781 0.041 1 96.44 117 GLY A O 1
ATOM 896 N N . SER A 1 118 ? 9.32 19.703 -0.73 1 95.88 118 SER A N 1
ATOM 897 C CA . SER A 1 118 ? 8.961 19.188 -2.049 1 95.88 118 SER A CA 1
ATOM 898 C C . SER A 1 118 ? 10.195 18.953 -2.91 1 95.88 118 SER A C 1
ATOM 900 O O . SER A 1 118 ? 10.156 18.188 -3.873 1 95.88 118 SER A O 1
ATOM 902 N N . SER A 1 119 ? 11.242 19.641 -2.521 1 94.62 119 SER A N 1
ATOM 903 C CA . SER A 1 119 ? 12.469 19.562 -3.307 1 94.62 119 SER A CA 1
ATOM 904 C C . SER A 1 119 ? 13.703 19.672 -2.418 1 94.62 119 SER A C 1
ATOM 906 O O . SER A 1 119 ? 13.609 20.094 -1.263 1 94.62 119 SER A O 1
ATOM 908 N N . LEU A 1 120 ? 14.773 19.25 -3.02 1 95.19 120 LEU A N 1
ATOM 909 C CA . LEU A 1 120 ? 16.062 19.391 -2.346 1 95.19 120 LEU A CA 1
ATOM 910 C C . LEU A 1 120 ? 16.484 20.844 -2.268 1 95.19 120 LEU A C 1
ATOM 912 O O . LEU A 1 120 ? 17.156 21.25 -1.321 1 95.19 120 LEU A O 1
ATOM 916 N N . HIS A 1 121 ? 16.078 21.625 -3.188 1 93.56 121 HIS A N 1
ATOM 917 C CA . HIS A 1 121 ? 16.516 23 -3.318 1 93.56 121 HIS A CA 1
ATOM 918 C C . HIS A 1 121 ? 15.711 23.922 -2.408 1 93.56 121 HIS A C 1
ATOM 920 O O . HIS A 1 121 ? 14.562 23.625 -2.061 1 93.56 121 HIS A O 1
ATOM 926 N N . ARG A 1 122 ? 16.344 25.016 -2.094 1 95.5 122 ARG A N 1
ATOM 927 C CA . ARG A 1 122 ? 15.742 26 -1.213 1 95.5 122 ARG A CA 1
ATOM 928 C C . ARG A 1 122 ? 15.547 27.328 -1.939 1 95.5 122 ARG A C 1
ATOM 930 O O . ARG A 1 122 ? 16.297 27.672 -2.852 1 95.5 122 ARG A O 1
ATOM 937 N N . LEU A 1 123 ? 14.594 27.969 -1.52 1 96.56 123 LEU A N 1
ATOM 938 C CA . LEU A 1 123 ? 14.312 29.281 -2.098 1 96.56 123 LEU A CA 1
ATOM 939 C C . LEU A 1 123 ? 14.797 30.391 -1.172 1 96.56 123 LEU A C 1
ATOM 941 O O . LEU A 1 123 ? 14.594 30.328 0.043 1 96.56 123 LEU A O 1
ATOM 945 N N . LEU A 1 124 ? 15.492 31.359 -1.729 1 96.38 124 LEU A N 1
ATOM 946 C CA . LEU A 1 124 ? 15.875 32.562 -0.97 1 96.38 124 LEU A CA 1
ATOM 947 C C . LEU A 1 124 ? 14.688 33.5 -0.802 1 96.38 124 LEU A C 1
ATOM 949 O O . LEU A 1 124 ? 14.078 33.906 -1.788 1 96.38 124 LEU A O 1
ATOM 953 N N . VAL A 1 125 ? 14.383 33.812 0.406 1 97.19 125 VAL A N 1
ATOM 954 C CA . VAL A 1 125 ? 13.258 34.688 0.71 1 97.19 125 VAL A CA 1
ATOM 955 C C . VAL A 1 125 ? 13.742 35.906 1.482 1 97.19 125 VAL A C 1
ATOM 957 O O . VAL A 1 125 ? 14.359 35.781 2.541 1 97.19 125 VAL A O 1
ATOM 960 N N . LEU A 1 126 ? 13.453 37 0.948 1 96.56 126 LEU A N 1
ATOM 961 C CA . LEU A 1 126 ? 13.82 38.25 1.584 1 96.56 126 LEU A CA 1
ATOM 962 C C . LEU A 1 126 ? 12.664 38.812 2.408 1 96.56 126 LEU A C 1
ATOM 964 O O . LEU A 1 126 ? 11.57 39.031 1.881 1 96.56 126 LEU A O 1
ATOM 968 N N . VAL A 1 127 ? 12.969 39.062 3.676 1 96.69 127 VAL A N 1
ATOM 969 C CA . VAL A 1 127 ? 11.938 39.562 4.582 1 96.69 127 VAL A CA 1
ATOM 970 C C . VAL A 1 127 ? 12.445 40.844 5.285 1 96.69 127 VAL A C 1
ATOM 972 O O . VAL A 1 127 ? 13.391 40.781 6.074 1 96.69 127 VAL A O 1
ATOM 975 N N . ASP A 1 128 ? 11.703 41.844 5.055 1 94.81 128 ASP A N 1
ATOM 976 C CA . ASP A 1 128 ? 12.039 43.094 5.723 1 94.81 128 ASP A CA 1
ATOM 977 C C . ASP A 1 128 ? 11.641 43.062 7.195 1 94.81 128 ASP A C 1
ATOM 979 O O . ASP A 1 128 ? 10.617 42.469 7.551 1 94.81 128 ASP A O 1
ATOM 983 N N . SER A 1 129 ? 12.359 43.75 8.023 1 92.88 129 SER A N 1
ATOM 984 C CA . SER A 1 129 ? 12.102 43.781 9.461 1 92.88 129 SER A CA 1
ATOM 985 C C . SER A 1 129 ? 10.742 44.406 9.766 1 92.88 129 SER A C 1
ATOM 987 O O . SER A 1 129 ? 10.172 44.188 10.828 1 92.88 129 SER A O 1
ATOM 989 N N . GLU A 1 130 ? 10.273 45.219 8.867 1 92.12 130 GLU A N 1
ATOM 990 C CA . GLU A 1 130 ? 8.961 45.812 9.031 1 92.12 130 GLU A CA 1
ATOM 991 C C . GLU A 1 130 ? 7.848 44.781 8.938 1 92.12 130 GLU A C 1
ATOM 993 O O . GLU A 1 130 ? 6.762 44.969 9.492 1 92.12 130 GLU A O 1
ATOM 998 N N . LEU A 1 131 ? 8.164 43.75 8.164 1 92.88 131 LEU A N 1
ATOM 999 C CA . LEU A 1 131 ? 7.168 42.688 7.965 1 92.88 131 LEU A CA 1
ATOM 1000 C C . LEU A 1 131 ? 7.172 41.719 9.133 1 92.88 131 LEU A C 1
ATOM 1002 O O . LEU A 1 131 ? 6.121 41.219 9.523 1 92.88 131 LEU A O 1
ATOM 1006 N N . ALA A 1 132 ? 8.359 41.406 9.633 1 92.62 132 ALA A N 1
ATOM 1007 C CA . ALA A 1 132 ? 8.523 40.438 10.742 1 92.62 132 ALA A CA 1
ATOM 1008 C C . ALA A 1 132 ? 9.828 40.719 11.492 1 92.62 132 ALA A C 1
ATOM 1010 O O . ALA A 1 132 ? 10.859 40.969 10.875 1 92.62 132 ALA A O 1
ATOM 1011 N N . ILE A 1 133 ? 9.695 40.531 12.797 1 91.12 133 ILE A N 1
ATOM 1012 C CA . ILE A 1 133 ? 10.867 40.719 13.648 1 91.12 133 ILE A CA 1
ATOM 1013 C C . ILE A 1 133 ? 11.906 39.625 13.352 1 91.12 133 ILE A C 1
ATOM 1015 O O . ILE A 1 133 ? 11.594 38.438 13.344 1 91.12 133 ILE A O 1
ATOM 1019 N N . PRO A 1 134 ? 13.078 40.031 13.086 1 91.75 134 PRO A N 1
ATOM 1020 C CA . PRO A 1 134 ? 14.117 39.062 12.703 1 91.75 134 PRO A CA 1
ATOM 1021 C C . PRO A 1 134 ? 14.266 37.906 13.703 1 91.75 134 PRO A C 1
ATOM 1023 O O . PRO A 1 134 ? 14.422 36.75 13.305 1 91.75 134 PRO A O 1
ATOM 1026 N N . SER A 1 135 ? 14.172 38.188 14.984 1 90.12 135 SER A N 1
ATOM 1027 C CA . SER A 1 135 ? 14.359 37.156 16 1 90.12 135 SER A CA 1
ATOM 1028 C C . SER A 1 135 ? 13.305 36.062 15.875 1 90.12 135 SER A C 1
ATOM 1030 O O . SER A 1 135 ? 13.516 34.938 16.328 1 90.12 135 SER A O 1
ATOM 1032 N N . GLN A 1 136 ? 12.234 36.438 15.273 1 92.19 136 GLN A N 1
ATOM 1033 C CA . GLN A 1 136 ? 11.141 35.469 15.141 1 92.19 136 GLN A CA 1
ATOM 1034 C C . GLN A 1 136 ? 11.281 34.656 13.859 1 92.19 136 GLN A C 1
ATOM 1036 O O . GLN A 1 136 ? 10.789 33.531 13.781 1 92.19 136 GLN A O 1
ATOM 1041 N N . VAL A 1 137 ? 11.992 35.125 12.914 1 94.25 137 VAL A N 1
ATOM 1042 C CA . VAL A 1 137 ? 11.984 34.469 11.602 1 94.25 137 VAL A CA 1
ATOM 1043 C C . VAL A 1 137 ? 13.312 33.75 11.375 1 94.25 137 VAL A C 1
ATOM 1045 O O . VAL A 1 137 ? 13.391 32.812 10.578 1 94.25 137 VAL A O 1
ATOM 1048 N N . ILE A 1 138 ? 14.32 34 12.039 1 92.62 138 ILE A N 1
ATOM 1049 C CA . ILE A 1 138 ? 15.695 33.594 11.773 1 92.62 138 ILE A CA 1
ATOM 1050 C C . ILE A 1 138 ? 15.891 32.156 12.227 1 92.62 138 ILE A C 1
ATOM 1052 O O . ILE A 1 138 ? 16.609 31.375 11.586 1 92.62 138 ILE A O 1
ATOM 1056 N N . PRO A 1 139 ? 15.289 31.766 13.336 1 94.06 139 PRO A N 1
ATOM 1057 C CA . PRO A 1 139 ? 15.578 30.422 13.82 1 94.06 139 PRO A CA 1
ATOM 1058 C C . PRO A 1 139 ? 15.234 29.344 12.789 1 94.06 139 PRO A C 1
ATOM 1060 O O . PRO A 1 139 ? 14.195 29.422 12.125 1 94.06 139 PRO A O 1
ATOM 1063 N N . ALA A 1 140 ? 16.094 28.328 12.734 1 94.44 140 ALA A N 1
ATOM 1064 C CA . ALA A 1 140 ? 15.844 27.188 11.875 1 94.44 140 ALA A CA 1
ATOM 1065 C C . ALA A 1 140 ? 14.57 26.453 12.297 1 94.44 140 ALA A C 1
ATOM 1067 O O . ALA A 1 140 ? 14.32 26.266 13.484 1 94.44 140 ALA A O 1
ATOM 1068 N N . GLY A 1 141 ? 13.797 26.078 11.273 1 95.81 141 GLY A N 1
ATOM 1069 C CA . GLY A 1 141 ? 12.562 25.359 11.555 1 95.81 141 GLY A CA 1
ATOM 1070 C C . GLY A 1 141 ? 11.344 26.25 11.57 1 95.81 141 GLY A C 1
ATOM 1071 O O . GLY A 1 141 ? 10.211 25.766 11.562 1 95.81 141 GLY A O 1
ATOM 1072 N N . THR A 1 142 ? 11.594 27.594 11.625 1 97.44 142 THR A N 1
ATOM 1073 C CA . THR A 1 142 ? 10.469 28.531 11.609 1 97.44 142 THR A CA 1
ATOM 1074 C C . THR A 1 142 ? 9.664 28.375 10.32 1 97.44 142 THR A C 1
ATOM 1076 O O . THR A 1 142 ? 10.227 28.281 9.234 1 97.44 142 THR A O 1
ATOM 1079 N N . CYS A 1 143 ? 8.367 28.266 10.492 1 98.25 143 CYS A N 1
ATOM 1080 C CA . CYS A 1 143 ? 7.48 28.188 9.336 1 98.25 143 CYS A CA 1
ATOM 1081 C C . CYS A 1 143 ? 7.07 29.594 8.875 1 98.25 143 CYS A C 1
ATOM 1083 O O . CYS A 1 143 ? 6.711 30.438 9.695 1 98.25 143 CYS A O 1
ATOM 1085 N N . ILE A 1 144 ? 7.109 29.828 7.57 1 98 144 ILE A N 1
ATOM 1086 C CA . ILE A 1 144 ? 6.715 31.141 7.047 1 98 144 ILE A CA 1
ATOM 1087 C C . ILE A 1 144 ? 5.836 30.953 5.812 1 98 144 ILE A C 1
ATOM 1089 O O . ILE A 1 144 ? 6.094 30.062 4.984 1 98 144 ILE A O 1
ATOM 1093 N N . VAL A 1 145 ? 4.738 31.578 5.773 1 98.25 145 VAL A N 1
ATOM 1094 C CA . VAL A 1 145 ? 3.908 31.75 4.586 1 98.25 145 VAL A CA 1
ATOM 1095 C C . VAL A 1 145 ? 3.871 33.25 4.203 1 98.25 145 VAL A C 1
ATOM 1097 O O . VAL A 1 145 ? 3.52 34.094 5.023 1 98.25 145 VAL A O 1
ATOM 1100 N N . ALA A 1 146 ? 4.262 33.531 2.947 1 98.12 146 ALA A N 1
ATOM 1101 C CA . ALA A 1 146 ? 4.379 34.938 2.557 1 98.12 146 ALA A CA 1
ATOM 1102 C C . ALA A 1 146 ? 3.865 35.156 1.135 1 98.12 146 ALA A C 1
ATOM 1104 O O . ALA A 1 146 ? 3.92 34.25 0.303 1 98.12 146 ALA A O 1
ATOM 1105 N N . GLU A 1 147 ? 3.34 36.281 0.942 1 98.31 147 GLU A N 1
ATOM 1106 C CA . GLU A 1 147 ? 2.982 36.781 -0.382 1 98.31 147 GLU A CA 1
ATOM 1107 C C . GLU A 1 147 ? 4.016 37.781 -0.888 1 98.31 147 GLU A C 1
ATOM 1109 O O . GLU A 1 147 ? 4.516 38.594 -0.12 1 98.31 147 GLU A O 1
ATOM 1114 N N . GLY A 1 148 ? 4.391 37.625 -2.174 1 98.06 148 GLY A N 1
ATOM 1115 C CA . GLY A 1 148 ? 5.391 38.531 -2.721 1 98.06 148 GLY A CA 1
ATOM 1116 C C . GLY A 1 148 ? 5.652 38.312 -4.199 1 98.06 148 GLY A C 1
ATOM 1117 O O . GLY A 1 148 ? 4.766 37.875 -4.934 1 98.06 148 GLY A O 1
ATOM 1118 N N . ILE A 1 149 ? 6.941 38.719 -4.539 1 97.44 149 ILE A N 1
ATOM 1119 C CA . ILE A 1 149 ? 7.301 38.688 -5.953 1 97.44 149 ILE A CA 1
ATOM 1120 C C . ILE A 1 149 ? 8.609 37.938 -6.133 1 97.44 149 ILE A C 1
ATOM 1122 O O . ILE A 1 149 ? 9.547 38.094 -5.344 1 97.44 149 ILE A O 1
ATOM 1126 N N . LEU A 1 150 ? 8.562 37.062 -7.137 1 96.06 150 LEU A N 1
ATOM 1127 C CA . LEU A 1 150 ? 9.805 36.406 -7.535 1 96.06 150 LEU A CA 1
ATOM 1128 C C . LEU A 1 150 ? 10.656 37.344 -8.398 1 96.06 150 LEU A C 1
ATOM 1130 O O . LEU A 1 150 ? 10.156 37.906 -9.367 1 96.06 150 LEU A O 1
ATOM 1134 N N . GLN A 1 151 ? 11.977 37.469 -8.031 1 95 151 GLN A N 1
ATOM 1135 C CA . GLN A 1 151 ? 12.836 38.406 -8.758 1 95 151 GLN A CA 1
ATOM 1136 C C . GLN A 1 151 ? 14.25 37.844 -8.898 1 95 151 GLN A C 1
ATOM 1138 O O . GLN A 1 151 ? 14.586 36.812 -8.289 1 95 151 GLN A O 1
ATOM 1143 N N . GLN A 1 152 ? 14.93 38.438 -9.75 1 92.31 152 GLN A N 1
ATOM 1144 C CA . GLN A 1 152 ? 16.344 38.125 -9.852 1 92.31 152 GLN A CA 1
ATOM 1145 C C . GLN A 1 152 ? 17.156 38.938 -8.852 1 92.31 152 GLN A C 1
ATOM 1147 O O . GLN A 1 152 ? 16.891 40.125 -8.648 1 92.31 152 GLN A O 1
ATOM 1152 N N . PRO A 1 153 ? 18.062 38.219 -8.289 1 88.94 153 PRO A N 1
ATOM 1153 C CA . PRO A 1 153 ? 18.875 39 -7.344 1 88.94 153 PRO A CA 1
ATOM 1154 C C . PRO A 1 153 ? 19.688 40.094 -8.023 1 88.94 153 PRO A C 1
ATOM 1156 O O . PRO A 1 153 ? 20 40 -9.211 1 88.94 153 PRO A O 1
ATOM 1159 N N . ALA A 1 154 ? 19.938 41.188 -7.277 1 77.38 154 ALA A N 1
ATOM 1160 C CA . ALA A 1 154 ? 20.703 42.344 -7.793 1 77.38 154 ALA A CA 1
ATOM 1161 C C . ALA A 1 154 ? 22.141 41.938 -8.07 1 77.38 154 ALA A C 1
ATOM 1163 O O . ALA A 1 154 ? 22.75 42.375 -9.055 1 77.38 154 ALA A O 1
ATOM 1164 N N . SER A 1 155 ? 22.703 41.188 -7.168 1 69.69 155 SER A N 1
ATOM 1165 C CA . SER A 1 155 ? 24.078 40.781 -7.371 1 69.69 155 SER A CA 1
ATOM 1166 C C . SER A 1 155 ? 24.141 39.344 -7.898 1 69.69 155 SER A C 1
ATOM 1168 O O . SER A 1 155 ? 23.297 38.5 -7.543 1 69.69 155 SER A O 1
ATOM 1170 N N . LEU A 1 156 ? 24.922 39.219 -9.008 1 60.31 156 LEU A N 1
ATOM 1171 C CA . LEU A 1 156 ? 25.109 37.906 -9.664 1 60.31 156 LEU A CA 1
ATOM 1172 C C . LEU A 1 156 ? 25.672 36.875 -8.688 1 60.31 156 LEU A C 1
ATOM 1174 O O . LEU A 1 156 ? 26.703 37.125 -8.047 1 60.31 156 LEU A O 1
ATOM 1178 N N . GLY A 1 157 ? 24.922 36.188 -7.973 1 61.31 157 GLY A N 1
ATOM 1179 C CA . GLY A 1 157 ? 25.469 35.156 -7.109 1 61.31 157 GLY A CA 1
ATOM 1180 C C . GLY A 1 157 ? 25 33.75 -7.488 1 61.31 157 GLY A C 1
ATOM 1181 O O . GLY A 1 157 ? 24.75 33.469 -8.664 1 61.31 157 GLY A O 1
ATOM 1182 N N . LYS A 1 158 ? 25.141 32.812 -6.637 1 69.75 158 LYS A N 1
ATOM 1183 C CA . LYS A 1 158 ? 24.906 31.391 -6.777 1 69.75 158 LYS A CA 1
ATOM 1184 C C . LYS A 1 158 ? 23.438 31.094 -7.031 1 69.75 158 LYS A C 1
ATOM 1186 O O . LYS A 1 158 ? 23.094 30.078 -7.645 1 69.75 158 LYS A O 1
ATOM 1191 N N . HIS A 1 159 ? 22.625 32.156 -6.664 1 81.62 159 HIS A N 1
ATOM 1192 C CA . HIS A 1 159 ? 21.188 31.906 -6.832 1 81.62 159 HIS A CA 1
ATOM 1193 C C . HIS A 1 159 ? 20.625 32.719 -7.996 1 81.62 159 HIS A C 1
ATOM 1195 O O . HIS A 1 159 ? 20.906 33.906 -8.141 1 81.62 159 HIS A O 1
ATOM 1201 N N . LEU A 1 160 ? 19.844 32.094 -8.766 1 84.44 160 LEU A N 1
ATOM 1202 C CA . LEU A 1 160 ? 19.297 32.688 -9.977 1 84.44 160 LEU A CA 1
ATOM 1203 C C . LEU A 1 160 ? 18.047 33.5 -9.656 1 84.44 160 LEU A C 1
ATOM 1205 O O . LEU A 1 160 ? 17.719 34.438 -10.391 1 84.44 160 LEU A O 1
ATOM 1209 N N . ILE A 1 161 ? 17.391 33.094 -8.578 1 93.25 161 ILE A N 1
ATOM 1210 C CA . ILE A 1 161 ? 16.125 33.75 -8.258 1 93.25 161 ILE A CA 1
ATOM 1211 C C . ILE A 1 161 ? 16.031 33.969 -6.75 1 93.25 161 ILE A C 1
ATOM 1213 O O . ILE A 1 161 ? 16.734 33.344 -5.977 1 93.25 161 ILE A O 1
ATOM 1217 N N . GLU A 1 162 ? 15.266 34.938 -6.391 1 95.81 162 GLU A N 1
ATOM 1218 C CA . GLU A 1 162 ? 14.914 35.188 -5 1 95.81 162 GLU A CA 1
ATOM 1219 C C . GLU A 1 162 ? 13.477 35.688 -4.883 1 95.81 162 GLU A C 1
ATOM 1221 O O . GLU A 1 162 ? 12.891 36.156 -5.859 1 95.81 162 GLU A O 1
ATOM 1226 N N . PHE A 1 163 ? 12.945 35.469 -3.764 1 97.38 163 PHE A N 1
ATOM 1227 C CA . PHE A 1 163 ? 11.57 35.844 -3.486 1 97.38 163 PHE A CA 1
ATOM 1228 C C . PHE A 1 163 ? 11.531 37 -2.496 1 97.38 163 PHE A C 1
ATOM 1230 O O . PHE A 1 163 ? 11.992 36.875 -1.362 1 97.38 163 PHE A O 1
ATOM 1237 N N . LYS A 1 164 ? 10.984 38.094 -2.906 1 97.38 164 LYS A N 1
ATOM 1238 C CA . LYS A 1 164 ? 10.828 39.25 -2.018 1 97.38 164 LYS A CA 1
ATOM 1239 C C . LYS A 1 164 ? 9.43 39.281 -1.399 1 97.38 164 LYS A C 1
ATOM 1241 O O . LYS A 1 164 ? 8.438 39.469 -2.102 1 97.38 164 LYS A O 1
ATOM 1246 N N . ALA A 1 165 ? 9.359 39.156 -0.092 1 97.81 165 ALA A N 1
ATOM 1247 C CA . ALA A 1 165 ? 8.078 39.125 0.606 1 97.81 165 ALA A CA 1
ATOM 1248 C C . ALA A 1 165 ? 7.508 40.531 0.761 1 97.81 165 ALA A C 1
ATOM 1250 O O . ALA A 1 165 ? 8.227 41.469 1.148 1 97.81 165 ALA A O 1
ATOM 1251 N N . ASP A 1 166 ? 6.219 40.594 0.506 1 97.12 166 ASP A N 1
ATOM 1252 C CA . ASP A 1 166 ? 5.484 41.844 0.736 1 97.12 166 ASP A CA 1
ATOM 1253 C C . ASP A 1 166 ? 4.594 41.719 1.971 1 97.12 166 ASP A C 1
ATOM 1255 O O . ASP A 1 166 ? 4.293 42.75 2.617 1 97.12 166 ASP A O 1
ATOM 1259 N N . LYS A 1 167 ? 4.199 40.594 2.152 1 97.5 167 LYS A N 1
ATOM 1260 C CA . LYS A 1 167 ? 3.299 40.312 3.266 1 97.5 167 LYS A CA 1
ATOM 1261 C C . LYS A 1 167 ? 3.574 38.906 3.854 1 97.5 167 LYS A C 1
ATOM 1263 O O . LYS A 1 167 ? 3.783 37.969 3.115 1 97.5 167 LYS A O 1
ATOM 1268 N N . VAL A 1 168 ? 3.627 38.906 5.145 1 97.5 168 VAL A N 1
ATOM 1269 C CA . VAL A 1 168 ? 3.742 37.594 5.828 1 97.5 168 VAL A CA 1
ATOM 1270 C C . VAL A 1 168 ? 2.367 37.156 6.309 1 97.5 168 VAL A C 1
ATOM 1272 O O . VAL A 1 168 ? 1.736 37.812 7.129 1 97.5 168 VAL A O 1
ATOM 1275 N N . LEU A 1 169 ? 1.931 36.062 5.812 1 97.19 169 LEU A N 1
ATOM 1276 C CA . LEU A 1 169 ? 0.583 35.594 6.082 1 97.19 169 LEU A CA 1
ATOM 1277 C C . LEU A 1 169 ? 0.565 34.688 7.32 1 97.19 169 LEU A C 1
ATOM 1279 O O . LEU A 1 169 ? -0.456 34.594 8 1 97.19 169 LEU A O 1
ATOM 1283 N N . HIS A 1 170 ? 1.616 34 7.52 1 96.69 170 HIS A N 1
ATOM 1284 C CA . HIS A 1 170 ? 1.731 33.094 8.656 1 96.69 170 HIS A CA 1
ATOM 1285 C C . HIS A 1 170 ? 3.18 32.969 9.125 1 96.69 170 HIS A C 1
ATOM 1287 O O . HIS A 1 170 ? 4.102 32.969 8.305 1 96.69 170 HIS A O 1
ATOM 1293 N N . LEU A 1 171 ? 3.318 32.875 10.438 1 96.75 171 LEU A N 1
ATOM 1294 C CA . LEU A 1 171 ? 4.621 32.656 11.055 1 96.75 171 LEU A CA 1
ATOM 1295 C C . LEU A 1 171 ? 4.508 31.641 12.188 1 96.75 171 LEU A C 1
ATOM 1297 O O . LEU A 1 171 ? 3.832 31.891 13.188 1 96.75 171 LEU A O 1
ATOM 1301 N N . GLY A 1 172 ? 5.027 30.453 11.961 1 97.44 172 GLY A N 1
ATOM 1302 C CA . GLY A 1 172 ? 5.207 29.469 13.023 1 97.44 172 GLY A CA 1
ATOM 1303 C C . GLY A 1 172 ? 6.586 29.531 13.656 1 97.44 172 GLY A C 1
ATOM 1304 O O . GLY A 1 172 ? 7.539 28.938 13.141 1 97.44 172 GLY A O 1
ATOM 1305 N N . THR A 1 173 ? 6.68 30.094 14.781 1 96.19 173 THR A N 1
ATOM 1306 C CA . THR A 1 173 ? 7.969 30.375 15.406 1 96.19 173 THR A CA 1
ATOM 1307 C C . THR A 1 173 ? 8.516 29.125 16.078 1 96.19 173 THR A C 1
ATOM 1309 O O . THR A 1 173 ? 7.801 28.125 16.234 1 96.19 173 THR A O 1
ATOM 1312 N N . VAL A 1 174 ? 9.773 29.188 16.359 1 95.56 174 VAL A N 1
ATOM 1313 C CA . VAL A 1 174 ? 10.477 28.078 17 1 95.56 174 VAL A CA 1
ATOM 1314 C C . VAL A 1 174 ? 11.164 28.578 18.281 1 95.56 174 VAL A C 1
ATOM 1316 O O . VAL A 1 174 ? 11.695 29.688 18.312 1 95.56 174 VAL A O 1
ATOM 1319 N N . ASP A 1 175 ? 11.008 27.766 19.297 1 88.38 175 ASP A N 1
ATOM 1320 C CA . ASP A 1 175 ? 11.867 27.969 20.453 1 88.38 175 ASP A CA 1
ATOM 1321 C C . ASP A 1 175 ? 13.266 27.406 20.219 1 88.38 175 ASP A C 1
ATOM 1323 O O . ASP A 1 175 ? 13.516 26.219 20.453 1 88.38 175 ASP A O 1
ATOM 1327 N N . GLN A 1 176 ? 14.117 28.25 19.891 1 86.56 176 GLN A N 1
ATOM 1328 C CA . GLN A 1 176 ? 15.438 27.844 19.422 1 86.56 176 GLN A CA 1
ATOM 1329 C C . GLN A 1 176 ? 16.172 27.047 20.484 1 86.56 176 GLN A C 1
ATOM 1331 O O . GLN A 1 176 ? 16.953 26.125 20.172 1 86.56 176 GLN A O 1
ATOM 1336 N N . MET A 1 177 ? 15.945 27.328 21.656 1 87.75 177 MET A N 1
ATOM 1337 C CA . MET A 1 177 ? 16.656 26.672 22.75 1 87.75 177 MET A CA 1
ATOM 1338 C C . MET A 1 177 ? 16.156 25.25 22.953 1 87.75 177 MET A C 1
ATOM 1340 O O . MET A 1 177 ? 16.891 24.391 23.422 1 87.75 177 MET A O 1
ATOM 1344 N N . LYS A 1 178 ? 15.031 25.031 22.516 1 89.94 178 LYS A N 1
ATOM 1345 C CA . LYS A 1 178 ? 14.422 23.734 22.781 1 89.94 178 LYS A CA 1
ATOM 1346 C C . LYS A 1 178 ? 14.281 22.922 21.484 1 89.94 178 LYS A C 1
ATOM 1348 O O . LYS A 1 178 ? 13.852 21.766 21.516 1 89.94 178 LYS A O 1
ATOM 1353 N N . TYR A 1 179 ? 14.672 23.5 20.438 1 94.44 179 TYR A N 1
ATOM 1354 C CA . TYR A 1 179 ? 14.539 22.828 19.156 1 94.44 179 TYR A CA 1
ATOM 1355 C C . TYR A 1 179 ? 15.711 21.891 18.906 1 94.44 179 TYR A C 1
ATOM 1357 O O . TYR A 1 179 ? 16.844 22.344 18.734 1 94.44 179 TYR A O 1
ATOM 1365 N N . PRO A 1 180 ? 15.414 20.656 18.781 1 92.31 180 PRO A N 1
ATOM 1366 C CA . PRO A 1 180 ? 16.5 19.688 18.719 1 92.31 180 PRO A CA 1
ATOM 1367 C C . PRO A 1 180 ? 17.281 19.75 17.406 1 92.31 180 PRO A C 1
ATOM 1369 O O . PRO A 1 180 ? 18.438 19.312 17.344 1 92.31 180 PRO A O 1
ATOM 1372 N N . LEU A 1 181 ? 16.734 20.312 16.375 1 92.44 181 LEU A N 1
ATOM 1373 C CA . LEU A 1 181 ? 17.391 20.297 15.078 1 92.44 181 LEU A CA 1
ATOM 1374 C C . LEU A 1 181 ? 18.141 21.594 14.828 1 92.44 181 LEU A C 1
ATOM 1376 O O . LEU A 1 181 ? 18.609 21.844 13.711 1 92.44 181 LEU A O 1
ATOM 1380 N N . SER A 1 182 ? 18.312 22.406 15.773 1 87.81 182 SER A N 1
ATOM 1381 C CA . SER A 1 182 ? 18.969 23.688 15.625 1 87.81 182 SER A CA 1
ATOM 1382 C C . SER A 1 182 ? 20.484 23.531 15.43 1 87.81 182 SER A C 1
ATOM 1384 O O . SER A 1 182 ? 21.141 24.391 14.844 1 87.81 182 SER A O 1
ATOM 1386 N N . LYS A 1 183 ? 20.969 22.438 15.836 1 79.12 183 LYS A N 1
ATOM 1387 C CA . LYS A 1 183 ? 22.406 22.203 15.75 1 79.12 183 LYS A CA 1
ATOM 1388 C C . LYS A 1 183 ? 22.797 21.688 14.367 1 79.12 183 LYS A C 1
ATOM 1390 O O . LYS A 1 183 ? 22 21.047 13.688 1 79.12 183 LYS A O 1
ATOM 1395 N N . LYS A 1 184 ? 23.984 22.094 13.969 1 78.62 184 LYS A N 1
ATOM 1396 C CA . LYS A 1 184 ? 24.516 21.609 12.695 1 78.62 184 LYS A CA 1
ATOM 1397 C C . LYS A 1 184 ? 25.219 20.266 12.875 1 78.62 184 LYS A C 1
ATOM 1399 O O . LYS A 1 184 ? 25.688 19.953 13.961 1 78.62 184 LYS A O 1
ATOM 1404 N N . GLY A 1 185 ? 25.203 19.438 11.844 1 82.62 185 GLY A N 1
ATOM 1405 C CA . GLY A 1 185 ? 25.969 18.188 11.812 1 82.62 185 GLY A CA 1
ATOM 1406 C C . GLY A 1 185 ? 25.375 17.094 12.68 1 82.62 185 GLY A C 1
ATOM 1407 O O . GLY A 1 185 ? 26.094 16.391 13.383 1 82.62 185 GLY A O 1
ATOM 1408 N N . LEU A 1 186 ? 24.094 17.047 12.773 1 89.75 186 LEU A N 1
ATOM 1409 C CA . LEU A 1 186 ? 23.438 16.016 13.555 1 89.75 186 LEU A CA 1
ATOM 1410 C C . LEU A 1 186 ? 23.641 14.641 12.922 1 89.75 186 LEU A C 1
ATOM 1412 O O . LEU A 1 186 ? 23.578 14.5 11.695 1 89.75 186 LEU A O 1
ATOM 1416 N N . SER A 1 187 ? 23.906 13.695 13.789 1 91.5 187 SER A N 1
ATOM 1417 C CA . SER A 1 187 ? 24.078 12.328 13.305 1 91.5 187 SER A CA 1
ATOM 1418 C C . SER A 1 187 ? 22.734 11.672 12.992 1 91.5 187 SER A C 1
ATOM 1420 O O . SER A 1 187 ? 21.719 12.047 13.562 1 91.5 187 SER A O 1
ATOM 1422 N N . MET A 1 188 ? 22.797 10.742 12.211 1 91.75 188 MET A N 1
ATOM 1423 C CA . MET A 1 188 ? 21.594 9.992 11.875 1 91.75 188 MET A CA 1
ATOM 1424 C C . MET A 1 188 ? 21.062 9.266 13.102 1 91.75 188 MET A C 1
ATOM 1426 O O . MET A 1 188 ? 19.844 9.156 13.281 1 91.75 188 MET A O 1
ATOM 1430 N N . GLU A 1 189 ? 21.891 8.781 13.938 1 91.19 189 GLU A N 1
ATOM 1431 C CA . GLU A 1 189 ? 21.484 8.07 15.148 1 91.19 189 GLU A CA 1
ATOM 1432 C C . GLU A 1 189 ? 20.719 8.977 16.094 1 91.19 189 GLU A C 1
ATOM 1434 O O . GLU A 1 189 ? 19.734 8.555 16.703 1 91.19 189 GLU A O 1
ATOM 1439 N N . PHE A 1 190 ? 21.188 10.164 16.172 1 93.06 190 PHE A N 1
ATOM 1440 C CA . PHE A 1 190 ? 20.469 11.148 16.984 1 93.06 190 PHE A CA 1
ATOM 1441 C C . PHE A 1 190 ? 19.047 11.344 16.484 1 93.06 190 PHE A C 1
ATOM 1443 O O . PHE A 1 190 ? 18.109 11.43 17.266 1 93.06 190 PHE A O 1
ATOM 1450 N N . LEU A 1 191 ? 18.906 11.297 15.219 1 94.56 191 LEU A N 1
ATOM 1451 C CA . LEU A 1 191 ? 17.625 11.609 14.586 1 94.56 191 LEU A CA 1
ATOM 1452 C C . LEU A 1 191 ? 16.625 10.484 14.789 1 94.56 191 LEU A C 1
ATOM 1454 O O . LEU A 1 191 ? 15.422 10.672 14.594 1 94.56 191 LEU A O 1
ATOM 1458 N N . TRP A 1 192 ? 17.094 9.266 15.172 1 92.12 192 TRP A N 1
ATOM 1459 C CA . TRP A 1 192 ? 16.188 8.148 15.414 1 92.12 192 TRP A CA 1
ATOM 1460 C C . TRP A 1 192 ? 15.203 8.484 16.531 1 92.12 192 TRP A C 1
ATOM 1462 O O . TRP A 1 192 ? 14.062 8.008 16.531 1 92.12 192 TRP A O 1
ATOM 1472 N N . ASP A 1 193 ? 15.625 9.367 17.391 1 90.06 193 ASP A N 1
ATOM 1473 C CA . ASP A 1 193 ? 14.82 9.688 18.578 1 90.06 193 ASP A CA 1
ATOM 1474 C C . ASP A 1 193 ? 13.852 10.828 18.281 1 90.06 193 ASP A C 1
ATOM 1476 O O . ASP A 1 193 ? 13.008 11.164 19.109 1 90.06 193 ASP A O 1
ATOM 1480 N N . TRP A 1 194 ? 14 11.375 17.141 1 93.69 194 TRP A N 1
ATOM 1481 C CA . TRP A 1 194 ? 13.148 12.5 16.766 1 93.69 194 TRP A CA 1
ATOM 1482 C C . TRP A 1 194 ? 12.414 12.203 15.461 1 93.69 194 TRP A C 1
ATOM 1484 O O . TRP A 1 194 ? 12.438 13.016 14.531 1 93.69 194 TRP A O 1
ATOM 1494 N N . SER A 1 195 ? 11.742 11.047 15.484 1 92.62 195 SER A N 1
ATOM 1495 C CA . SER A 1 195 ? 11.094 10.562 14.273 1 92.62 195 SER A CA 1
ATOM 1496 C C . SER A 1 195 ? 10.031 11.539 13.773 1 92.62 195 SER A C 1
ATOM 1498 O O . SER A 1 195 ? 9.766 11.617 12.57 1 92.62 195 SER A O 1
ATOM 1500 N N . HIS A 1 196 ? 9.508 12.367 14.695 1 94.25 196 HIS A N 1
ATOM 1501 C CA . HIS A 1 196 ? 8.438 13.281 14.344 1 94.25 196 HIS A CA 1
ATOM 1502 C C . HIS A 1 196 ? 8.984 14.562 13.711 1 94.25 196 HIS A C 1
ATOM 1504 O O . HIS A 1 196 ? 8.242 15.32 13.094 1 94.25 196 HIS A O 1
ATOM 1510 N N . LEU A 1 197 ? 10.344 14.758 13.797 1 96.19 197 LEU A N 1
ATOM 1511 C CA . LEU A 1 197 ? 10.906 16 13.297 1 96.19 197 LEU A CA 1
ATOM 1512 C C . LEU A 1 197 ? 11.977 15.734 12.25 1 96.19 197 LEU A C 1
ATOM 1514 O O . LEU A 1 197 ? 12.352 16.641 11.492 1 96.19 197 LEU A O 1
ATOM 1518 N N . ARG A 1 198 ? 12.422 14.539 12.195 1 96.25 198 ARG A N 1
ATOM 1519 C CA . ARG A 1 198 ? 13.641 14.266 11.445 1 96.25 198 ARG A CA 1
ATOM 1520 C C . ARG A 1 198 ? 13.43 14.492 9.953 1 96.25 198 ARG A C 1
ATOM 1522 O O . ARG A 1 198 ? 14.375 14.781 9.219 1 96.25 198 ARG A O 1
ATOM 1529 N N . ALA A 1 199 ? 12.25 14.391 9.5 1 96.81 199 ALA A N 1
ATOM 1530 C CA . ALA A 1 199 ? 11.984 14.609 8.086 1 96.81 199 ALA A CA 1
ATOM 1531 C C . ALA A 1 199 ? 12.234 16.062 7.691 1 96.81 199 ALA A C 1
ATOM 1533 O O . ALA A 1 199 ? 12.297 16.391 6.504 1 96.81 199 ALA A O 1
ATOM 1534 N N . ARG A 1 200 ? 12.461 16.906 8.633 1 96.44 200 ARG A N 1
ATOM 1535 C CA . ARG A 1 200 ? 12.758 18.312 8.375 1 96.44 200 ARG A CA 1
ATOM 1536 C C . ARG A 1 200 ? 14.211 18.5 7.961 1 96.44 200 ARG A C 1
ATOM 1538 O O . ARG A 1 200 ? 14.594 19.547 7.449 1 96.44 200 ARG A O 1
ATOM 1545 N N . THR A 1 201 ? 15.008 17.562 8.289 1 95.81 201 THR A N 1
ATOM 1546 C CA . THR A 1 201 ? 16.391 17.625 7.84 1 95.81 201 THR A CA 1
ATOM 1547 C C . THR A 1 201 ? 16.484 17.328 6.348 1 95.81 201 THR A C 1
ATOM 1549 O O . THR A 1 201 ? 15.648 16.594 5.801 1 95.81 201 THR A O 1
ATOM 1552 N N . THR A 1 202 ? 17.516 17.859 5.746 1 94.81 202 THR A N 1
ATOM 1553 C CA . THR A 1 202 ? 17.672 17.703 4.305 1 94.81 202 THR A CA 1
ATOM 1554 C C . THR A 1 202 ? 17.891 16.234 3.939 1 94.81 202 THR A C 1
ATOM 1556 O O . THR A 1 202 ? 17.312 15.734 2.969 1 94.81 202 THR A O 1
ATOM 1559 N N . THR A 1 203 ? 18.641 15.555 4.668 1 95.12 203 THR A N 1
ATOM 1560 C CA . THR A 1 203 ? 18.984 14.164 4.383 1 95.12 203 THR A CA 1
ATOM 1561 C C . THR A 1 203 ? 17.75 13.281 4.457 1 95.12 203 THR A C 1
ATOM 1563 O O . THR A 1 203 ? 17.438 12.539 3.518 1 95.12 203 THR A O 1
ATOM 1566 N N . VAL A 1 204 ? 17.031 13.367 5.52 1 96.88 204 VAL A N 1
ATOM 1567 C CA . VAL A 1 204 ? 15.883 12.492 5.711 1 96.88 204 VAL A CA 1
ATOM 1568 C C . VAL A 1 204 ? 14.789 12.859 4.715 1 96.88 204 VAL A C 1
ATOM 1570 O O . VAL A 1 204 ? 14.094 11.984 4.191 1 96.88 204 VAL A O 1
ATOM 1573 N N . ALA A 1 205 ? 14.648 14.117 4.473 1 97.5 205 ALA A N 1
ATOM 1574 C CA . ALA A 1 205 ? 13.688 14.539 3.459 1 97.5 205 ALA A CA 1
ATOM 1575 C C . ALA A 1 205 ? 14.016 13.922 2.102 1 97.5 205 ALA A C 1
ATOM 1577 O O . ALA A 1 205 ? 13.125 13.469 1.384 1 97.5 205 ALA A O 1
ATOM 1578 N N . SER A 1 206 ? 15.242 13.93 1.744 1 97.12 206 SER A N 1
ATOM 1579 C CA . SER A 1 206 ? 15.68 13.328 0.494 1 97.12 206 SER A CA 1
ATOM 1580 C C . SER A 1 206 ? 15.359 11.836 0.457 1 97.12 206 SER A C 1
ATOM 1582 O O . SER A 1 206 ? 14.891 11.32 -0.563 1 97.12 206 SER A O 1
ATOM 1584 N N . ILE A 1 207 ? 15.594 11.211 1.523 1 97.19 207 ILE A N 1
ATOM 1585 C CA . ILE A 1 207 ? 15.305 9.781 1.635 1 97.19 207 ILE A CA 1
ATOM 1586 C C . ILE A 1 207 ? 13.812 9.539 1.435 1 97.19 207 ILE A C 1
ATOM 1588 O O . ILE A 1 207 ? 13.414 8.625 0.705 1 97.19 207 ILE A O 1
ATOM 1592 N N . MET A 1 208 ? 12.969 10.383 2.049 1 97.94 208 MET A N 1
ATOM 1593 C CA . MET A 1 208 ? 11.523 10.227 1.94 1 97.94 208 MET A CA 1
ATOM 1594 C C . MET A 1 208 ? 11.062 10.438 0.503 1 97.94 208 MET A C 1
ATOM 1596 O O . MET A 1 208 ? 10.156 9.75 0.03 1 97.94 208 MET A O 1
ATOM 1600 N N . ARG A 1 209 ? 11.656 11.359 -0.185 1 97.75 209 ARG A N 1
ATOM 1601 C CA . ARG A 1 209 ? 11.289 11.602 -1.575 1 97.75 209 ARG A CA 1
ATOM 1602 C C . ARG A 1 209 ? 11.703 10.438 -2.465 1 97.75 209 ARG A C 1
ATOM 1604 O O . ARG A 1 209 ? 10.961 10.039 -3.361 1 97.75 209 ARG A O 1
ATOM 1611 N N . ILE A 1 210 ? 12.875 9.883 -2.219 1 97.38 210 ILE A N 1
ATOM 1612 C CA . ILE A 1 210 ? 13.312 8.711 -2.971 1 97.38 210 ILE A CA 1
ATOM 1613 C C . ILE A 1 210 ? 12.383 7.539 -2.688 1 97.38 210 ILE A C 1
ATOM 1615 O O . ILE A 1 210 ? 11.992 6.809 -3.605 1 97.38 210 ILE A O 1
ATOM 1619 N N . ARG A 1 211 ? 12.062 7.336 -1.445 1 97.62 211 ARG A N 1
ATOM 1620 C CA . ARG A 1 211 ? 11.141 6.273 -1.049 1 97.62 211 ARG A CA 1
ATOM 1621 C C . ARG A 1 211 ? 9.812 6.398 -1.775 1 97.62 211 ARG A C 1
ATOM 1623 O O . ARG A 1 211 ? 9.266 5.406 -2.262 1 97.62 211 ARG A O 1
ATOM 1630 N N . ASP A 1 212 ? 9.32 7.602 -1.817 1 97.25 212 ASP A N 1
ATOM 1631 C CA . ASP A 1 212 ? 8.086 7.867 -2.545 1 97.25 212 ASP A CA 1
ATOM 1632 C C . ASP A 1 212 ? 8.227 7.52 -4.023 1 97.25 212 ASP A C 1
ATOM 1634 O O . ASP A 1 212 ? 7.355 6.871 -4.605 1 97.25 212 ASP A O 1
ATOM 1638 N N . ALA A 1 213 ? 9.281 7.949 -4.609 1 97.19 213 ALA A N 1
ATOM 1639 C CA . ALA A 1 213 ? 9.523 7.68 -6.027 1 97.19 213 ALA A CA 1
ATOM 1640 C C . ALA A 1 213 ? 9.562 6.18 -6.301 1 97.19 213 ALA A C 1
ATOM 1642 O O . ALA A 1 213 ? 9.008 5.707 -7.293 1 97.19 213 ALA A O 1
ATOM 1643 N N . MET A 1 214 ? 10.18 5.488 -5.477 1 97.94 214 MET A N 1
ATOM 1644 C CA . MET A 1 214 ? 10.281 4.039 -5.629 1 97.94 214 MET A CA 1
ATOM 1645 C C . MET A 1 214 ? 8.906 3.385 -5.488 1 97.94 214 MET A C 1
ATOM 1647 O O . MET A 1 214 ? 8.555 2.498 -6.27 1 97.94 214 MET A O 1
ATOM 1651 N N . ASN A 1 215 ? 8.203 3.795 -4.469 1 97.5 215 ASN A N 1
ATOM 1652 C CA . ASN A 1 215 ? 6.855 3.26 -4.285 1 97.5 215 ASN A CA 1
ATOM 1653 C C . ASN A 1 215 ? 6.004 3.441 -5.539 1 97.5 215 ASN A C 1
ATOM 1655 O O . ASN A 1 215 ? 5.328 2.508 -5.98 1 97.5 215 ASN A O 1
ATOM 1659 N N . GLN A 1 216 ? 6.008 4.609 -6.051 1 97.06 216 GLN A N 1
ATOM 1660 C CA . GLN A 1 216 ? 5.254 4.895 -7.266 1 97.06 216 GLN A CA 1
ATOM 1661 C C . GLN A 1 216 ? 5.746 4.039 -8.43 1 97.06 216 GLN A C 1
ATOM 1663 O O . GLN A 1 216 ? 4.949 3.572 -9.25 1 97.06 216 GLN A O 1
ATOM 1668 N N . ALA A 1 217 ? 7.012 3.881 -8.516 1 97.88 217 ALA A N 1
ATOM 1669 C CA . ALA A 1 217 ? 7.602 3.09 -9.594 1 97.88 217 ALA A CA 1
ATOM 1670 C C . ALA A 1 217 ? 7.156 1.633 -9.508 1 97.88 217 ALA A C 1
ATOM 1672 O O . ALA A 1 217 ? 6.898 0.997 -10.531 1 97.88 217 ALA A O 1
ATOM 1673 N N . PHE A 1 218 ? 7.094 1.061 -8.344 1 98.19 218 PHE A N 1
ATOM 1674 C CA . PHE A 1 218 ? 6.605 -0.302 -8.164 1 98.19 218 PHE A CA 1
ATOM 1675 C C . PHE A 1 218 ? 5.203 -0.451 -8.742 1 98.19 218 PHE A C 1
ATOM 1677 O O . PHE A 1 218 ? 4.949 -1.347 -9.547 1 98.19 218 PHE A O 1
ATOM 1684 N N . HIS A 1 219 ? 4.324 0.393 -8.359 1 97.31 219 HIS A N 1
ATOM 1685 C CA . HIS A 1 219 ? 2.947 0.303 -8.836 1 97.31 219 HIS A CA 1
ATOM 1686 C C . HIS A 1 219 ? 2.875 0.498 -10.344 1 97.31 219 HIS A C 1
ATOM 1688 O O . HIS A 1 219 ? 2.109 -0.188 -11.031 1 97.31 219 HIS A O 1
ATOM 1694 N N . THR A 1 220 ? 3.656 1.388 -10.836 1 97.38 220 THR A N 1
ATOM 1695 C CA . THR A 1 220 ? 3.674 1.641 -12.273 1 97.38 220 THR A CA 1
ATOM 1696 C C . THR A 1 220 ? 4.145 0.405 -13.039 1 97.38 220 THR A C 1
ATOM 1698 O O . THR A 1 220 ? 3.537 0.014 -14.031 1 97.38 220 THR A O 1
ATOM 1701 N N . PHE A 1 221 ? 5.211 -0.217 -12.57 1 98.12 221 PHE A N 1
ATOM 1702 C CA . PHE A 1 221 ? 5.742 -1.409 -13.219 1 98.12 221 PHE A CA 1
ATOM 1703 C C . PHE A 1 221 ? 4.672 -2.488 -13.328 1 98.12 221 PHE A C 1
ATOM 1705 O O . PHE A 1 221 ? 4.473 -3.068 -14.398 1 98.12 221 PHE A O 1
ATOM 1712 N N . PHE A 1 222 ? 4.055 -2.789 -12.242 1 98.12 222 PHE A N 1
ATOM 1713 C CA . PHE A 1 222 ? 3.105 -3.895 -12.211 1 98.12 222 PHE A CA 1
ATOM 1714 C C . PHE A 1 222 ? 1.863 -3.566 -13.031 1 98.12 222 PHE A C 1
ATOM 1716 O O . PHE A 1 222 ? 1.324 -4.434 -13.727 1 98.12 222 PHE A O 1
ATOM 1723 N N . ARG A 1 223 ? 1.436 -2.359 -12.914 1 95.31 223 ARG A N 1
ATOM 1724 C CA . ARG A 1 223 ? 0.306 -1.94 -13.742 1 95.31 223 ARG A CA 1
ATOM 1725 C C . ARG A 1 223 ? 0.622 -2.102 -15.227 1 95.31 223 ARG A C 1
ATOM 1727 O O . ARG A 1 223 ? -0.178 -2.658 -15.977 1 95.31 223 ARG A O 1
ATOM 1734 N N . GLU A 1 224 ? 1.803 -1.702 -15.625 1 95.62 224 GLU A N 1
ATOM 1735 C CA . GLU A 1 224 ? 2.195 -1.726 -17.031 1 95.62 224 GLU A CA 1
ATOM 1736 C C . GLU A 1 224 ? 2.43 -3.154 -17.516 1 95.62 224 GLU A C 1
ATOM 1738 O O . GLU A 1 224 ? 2.414 -3.418 -18.719 1 95.62 224 GLU A O 1
ATOM 1743 N N . ASN A 1 225 ? 2.674 -4.039 -16.625 1 96.56 225 ASN A N 1
ATOM 1744 C CA . ASN A 1 225 ? 2.891 -5.434 -17 1 96.56 225 ASN A CA 1
ATOM 1745 C C . ASN A 1 225 ? 1.683 -6.301 -16.641 1 96.56 225 ASN A C 1
ATOM 1747 O O . ASN A 1 225 ? 1.817 -7.508 -16.438 1 96.56 225 ASN A O 1
ATOM 1751 N N . GLU A 1 226 ? 0.529 -5.66 -16.438 1 94.31 226 GLU A N 1
ATOM 1752 C CA . GLU A 1 226 ? -0.79 -6.285 -16.375 1 94.31 226 GLU A CA 1
ATOM 1753 C C . GLU A 1 226 ? -0.94 -7.133 -15.117 1 94.31 226 GLU A C 1
ATOM 1755 O O . GLU A 1 226 ? -1.498 -8.227 -15.164 1 94.31 226 GLU A O 1
ATOM 1760 N N . PHE A 1 227 ? -0.351 -6.699 -14.086 1 97.94 227 PHE A N 1
ATOM 1761 C CA . PHE A 1 227 ? -0.6 -7.309 -12.781 1 97.94 227 PHE A CA 1
ATOM 1762 C C . PHE A 1 227 ? -1.815 -6.676 -12.117 1 97.94 227 PHE A C 1
ATOM 1764 O O . PHE A 1 227 ? -2.084 -5.488 -12.297 1 97.94 227 PHE A O 1
ATOM 1771 N N . LEU A 1 228 ? -2.488 -7.453 -11.344 1 97.81 228 LEU A N 1
ATOM 1772 C CA . LEU A 1 228 ? -3.582 -6.957 -10.516 1 97.81 228 LEU A CA 1
ATOM 1773 C C . LEU A 1 228 ? -3.148 -6.844 -9.055 1 97.81 228 LEU A C 1
ATOM 1775 O O . LEU A 1 228 ? -2.516 -7.754 -8.516 1 97.81 228 LEU A O 1
ATOM 1779 N N . TYR A 1 229 ? -3.465 -5.699 -8.5 1 98.06 229 TYR A N 1
ATOM 1780 C CA . TYR A 1 229 ? -3.164 -5.512 -7.082 1 98.06 229 TYR A CA 1
ATOM 1781 C C . TYR A 1 229 ? -4.191 -6.219 -6.207 1 98.06 229 TYR A C 1
ATOM 1783 O O . TYR A 1 229 ? -5.398 -6.02 -6.375 1 98.06 229 TYR A O 1
ATOM 1791 N N . VAL A 1 230 ? -3.711 -7.039 -5.25 1 97.44 230 VAL A N 1
ATOM 1792 C CA . VAL A 1 230 ? -4.578 -7.738 -4.305 1 97.44 230 VAL A CA 1
ATOM 1793 C C . VAL A 1 230 ? -4.133 -7.441 -2.875 1 97.44 230 VAL A C 1
ATOM 1795 O O . VAL A 1 230 ? -2.994 -7.727 -2.5 1 97.44 230 VAL A O 1
ATOM 1798 N N . HIS A 1 231 ? -5.012 -6.941 -2.111 1 93.94 231 HIS A N 1
ATOM 1799 C CA . HIS A 1 231 ? -4.691 -6.664 -0.715 1 93.94 231 HIS A CA 1
ATOM 1800 C C . HIS A 1 231 ? -4.648 -7.945 0.106 1 93.94 231 HIS A C 1
ATOM 1802 O O . HIS A 1 231 ? -5.641 -8.68 0.179 1 93.94 231 HIS A O 1
ATOM 1808 N N . MET A 1 232 ? -3.568 -8.125 0.695 1 91.56 232 MET A N 1
ATOM 1809 C CA . MET A 1 232 ? -3.404 -9.305 1.538 1 91.56 232 MET A CA 1
ATOM 1810 C C . MET A 1 232 ? -3.596 -8.953 3.01 1 91.56 232 MET A C 1
ATOM 1812 O O . MET A 1 232 ? -3.172 -7.887 3.459 1 91.56 232 MET A O 1
ATOM 1816 N N . PRO A 1 233 ? -4.168 -9.828 3.715 1 87.31 233 PRO A N 1
ATOM 1817 C CA . PRO A 1 233 ? -4.336 -9.555 5.145 1 87.31 233 PRO A CA 1
ATOM 1818 C C . PRO A 1 233 ? -3.014 -9.578 5.91 1 87.31 233 PRO A C 1
ATOM 1820 O O . PRO A 1 233 ? -2.088 -10.297 5.531 1 87.31 233 PRO A O 1
ATOM 1823 N N . THR A 1 234 ? -3.02 -8.789 6.957 1 89.06 234 THR A N 1
ATOM 1824 C CA . THR A 1 234 ? -1.856 -8.758 7.84 1 89.06 234 THR A CA 1
ATOM 1825 C C . THR A 1 234 ? -2.029 -9.734 9 1 89.06 234 THR A C 1
ATOM 1827 O O . THR A 1 234 ? -1.053 -10.305 9.484 1 89.06 234 THR A O 1
ATOM 1830 N N . MET A 1 235 ? -3.215 -9.891 9.422 1 84.62 235 MET A N 1
ATOM 1831 C CA . MET A 1 235 ? -3.529 -10.867 10.461 1 84.62 235 MET A CA 1
ATOM 1832 C C . MET A 1 235 ? -3.953 -12.195 9.852 1 84.62 235 MET A C 1
ATOM 1834 O O . MET A 1 235 ? -4.777 -12.227 8.93 1 84.62 235 MET A O 1
ATOM 1838 N N . THR A 1 236 ? -3.342 -13.203 10.281 1 77.56 236 THR A N 1
ATOM 1839 C CA . THR A 1 236 ? -3.67 -14.508 9.719 1 77.56 236 THR A CA 1
ATOM 1840 C C . THR A 1 236 ? -3.607 -15.586 10.789 1 77.56 236 THR A C 1
ATOM 1842 O O . THR A 1 236 ? -2.93 -15.422 11.805 1 77.56 236 THR A O 1
ATOM 1845 N N . SER A 1 237 ? -4.363 -16.609 10.5 1 72.69 237 SER A N 1
ATOM 1846 C CA . SER A 1 237 ? -4.289 -17.797 11.359 1 72.69 237 SER A CA 1
ATOM 1847 C C . SER A 1 237 ? -3.34 -18.844 10.781 1 72.69 237 SER A C 1
ATOM 1849 O O . SER A 1 237 ? -3.008 -19.812 11.453 1 72.69 237 SER A O 1
ATOM 1851 N N . THR A 1 238 ? -2.947 -18.609 9.578 1 67.5 238 THR A N 1
ATOM 1852 C CA . THR A 1 238 ? -2.102 -19.562 8.883 1 67.5 238 THR A CA 1
ATOM 1853 C C . THR A 1 238 ? -0.63 -19.328 9.203 1 67.5 238 THR A C 1
ATOM 1855 O O . THR A 1 238 ? -0.167 -18.188 9.211 1 67.5 238 THR A O 1
ATOM 1858 N N . ASN A 1 239 ? -0.078 -20.391 9.617 1 61.19 239 ASN A N 1
ATOM 1859 C CA . ASN A 1 239 ? 1.356 -20.297 9.867 1 61.19 239 ASN A CA 1
ATOM 1860 C C . ASN A 1 239 ? 2.156 -20.375 8.57 1 61.19 239 ASN A C 1
ATOM 1862 O O . ASN A 1 239 ? 2.109 -21.391 7.867 1 61.19 239 ASN A O 1
ATOM 1866 N N . THR A 1 240 ? 2.621 -19.344 8.094 1 56.59 240 THR A N 1
ATOM 1867 C CA . THR A 1 240 ? 3.338 -19.312 6.824 1 56.59 240 THR A CA 1
ATOM 1868 C C . THR A 1 240 ? 4.812 -19.656 7.027 1 56.59 240 THR A C 1
ATOM 1870 O O . THR A 1 240 ? 5.508 -20.016 6.074 1 56.59 240 THR A O 1
ATOM 1873 N N . SER A 1 241 ? 5.395 -19.312 8.227 1 53.19 241 SER A N 1
ATOM 1874 C CA . SER A 1 241 ? 6.828 -19.547 8.383 1 53.19 241 SER A CA 1
ATOM 1875 C C . SER A 1 241 ? 7.113 -20.406 9.609 1 53.19 241 SER A C 1
ATOM 1877 O O . SER A 1 241 ? 6.621 -20.125 10.703 1 53.19 241 SER A O 1
ATOM 1879 N N . GLU A 1 242 ? 7.418 -21.797 9.375 1 47.19 242 GLU A N 1
ATOM 1880 C CA . GLU A 1 242 ? 7.73 -22.781 10.406 1 47.19 242 GLU A CA 1
ATOM 1881 C C . GLU A 1 242 ? 8.688 -22.203 11.445 1 47.19 242 GLU A C 1
ATOM 1883 O O . GLU A 1 242 ? 8.672 -22.609 12.609 1 47.19 242 GLU A O 1
ATOM 1888 N N . TYR A 1 243 ? 9.562 -21.203 11.008 1 44.16 243 TYR A N 1
ATOM 1889 C CA . TYR A 1 243 ? 10.781 -21.062 11.797 1 44.16 243 TYR A CA 1
ATOM 1890 C C . TYR A 1 243 ? 10.836 -19.703 12.477 1 44.16 243 TYR A C 1
ATOM 1892 O O . TYR A 1 243 ? 11.875 -19.312 13.016 1 44.16 243 TYR A O 1
ATOM 1900 N N . ARG A 1 244 ? 9.711 -19 12.406 1 50.88 244 ARG A N 1
ATOM 1901 C CA . ARG A 1 244 ? 9.977 -17.672 12.938 1 50.88 244 ARG A CA 1
ATOM 1902 C C . ARG A 1 244 ? 9.031 -17.344 14.086 1 50.88 244 ARG A C 1
ATOM 1904 O O . ARG A 1 244 ? 7.895 -17.812 14.117 1 50.88 244 ARG A O 1
ATOM 1911 N N . LYS A 1 245 ? 9.617 -16.844 15.125 1 53.47 245 LYS A N 1
ATOM 1912 C CA . LYS A 1 245 ? 8.82 -16.234 16.188 1 53.47 245 LYS A CA 1
ATOM 1913 C C . LYS A 1 245 ? 7.789 -15.266 15.625 1 53.47 245 LYS A C 1
ATOM 1915 O O . LYS A 1 245 ? 8.094 -14.508 14.703 1 53.47 245 LYS A O 1
ATOM 1920 N N . LYS A 1 246 ? 6.516 -15.523 16.047 1 63.09 246 LYS A N 1
ATOM 1921 C CA . LYS A 1 246 ? 5.422 -14.758 15.453 1 63.09 246 LYS A CA 1
ATOM 1922 C C . LYS A 1 246 ? 4.816 -13.797 16.469 1 63.09 246 LYS A C 1
ATOM 1924 O O . LYS A 1 246 ? 4.84 -14.062 17.672 1 63.09 246 LYS A O 1
ATOM 1929 N N . PHE A 1 247 ? 4.477 -12.641 15.977 1 65 247 PHE A N 1
ATOM 1930 C CA . PHE A 1 247 ? 3.672 -11.719 16.766 1 65 247 PHE A CA 1
ATOM 1931 C C . PHE A 1 247 ? 2.234 -12.219 16.875 1 65 247 PHE A C 1
ATOM 1933 O O . PHE A 1 247 ? 1.59 -12.5 15.867 1 65 247 PHE A O 1
ATOM 1940 N N . VAL A 1 248 ? 1.822 -12.375 18.078 1 68.19 248 VAL A N 1
ATOM 1941 C CA . VAL A 1 248 ? 0.457 -12.828 18.312 1 68.19 248 VAL A CA 1
ATOM 1942 C C . VAL A 1 248 ? -0.438 -11.633 18.641 1 68.19 248 VAL A C 1
ATOM 1944 O O . VAL A 1 248 ? -0.033 -10.734 19.375 1 68.19 248 VAL A O 1
ATOM 1947 N N . VAL A 1 249 ? -1.523 -11.562 18.016 1 72.12 249 VAL A N 1
ATOM 1948 C CA . VAL A 1 249 ? -2.477 -10.477 18.219 1 72.12 249 VAL A CA 1
ATOM 1949 C C . VAL A 1 249 ? -3.582 -10.922 19.172 1 72.12 249 VAL A C 1
ATOM 1951 O O . VAL A 1 249 ? -4.176 -11.992 18.984 1 72.12 249 VAL A O 1
ATOM 1954 N N . THR A 1 250 ? -3.781 -10.188 20.297 1 66.31 250 THR A N 1
ATOM 1955 C CA . THR A 1 250 ? -4.824 -10.5 21.266 1 66.31 250 THR A CA 1
ATOM 1956 C C . THR A 1 250 ? -5.711 -9.281 21.516 1 66.31 250 THR A C 1
ATOM 1958 O O . THR A 1 250 ? -5.309 -8.148 21.234 1 66.31 250 THR A O 1
ATOM 1961 N N . THR A 1 251 ? -7.105 -9.469 21.734 1 57.34 251 THR A N 1
ATOM 1962 C CA . THR A 1 251 ? -8 -8.367 22.062 1 57.34 251 THR A CA 1
ATOM 1963 C C . THR A 1 251 ? -8.039 -8.141 23.578 1 57.34 251 THR A C 1
ATOM 1965 O O . THR A 1 251 ? -8.094 -9.102 24.344 1 57.34 251 THR A O 1
ATOM 1968 N N . LEU A 1 252 ? -7.641 -7 24.125 1 46.31 252 LEU A N 1
ATOM 1969 C CA . LEU A 1 252 ? -7.82 -6.738 25.547 1 46.31 252 LEU A CA 1
ATOM 1970 C C . LEU A 1 252 ? -9.281 -6.43 25.859 1 46.31 252 LEU A C 1
ATOM 1972 O O . LEU A 1 252 ? -9.898 -5.582 25.219 1 46.31 252 LEU A O 1
ATOM 1976 N N . VAL A 1 253 ? -10.109 -7.344 26.281 1 38.72 253 VAL A N 1
ATOM 1977 C CA . VAL A 1 253 ? -11.43 -7.008 26.797 1 38.72 253 VAL A CA 1
ATOM 1978 C C . VAL A 1 253 ? -11.297 -5.992 27.922 1 38.72 253 VAL A C 1
ATOM 1980 O O . VAL A 1 253 ? -10.641 -6.258 28.938 1 38.72 253 VAL A O 1
ATOM 1983 N N . GLU A 1 254 ? -11.453 -4.742 27.641 1 37.31 254 GLU A N 1
ATOM 1984 C CA . GLU A 1 254 ? -11.664 -3.799 28.734 1 37.31 254 GLU A CA 1
ATOM 1985 C C . GLU A 1 254 ? -12.805 -4.25 29.641 1 37.31 254 GLU A C 1
ATOM 1987 O O . GLU A 1 254 ? -13.961 -4.293 29.219 1 37.31 254 GLU A O 1
ATOM 1992 N N . THR A 1 255 ? -12.82 -5.262 30.5 1 33.34 255 THR A N 1
ATOM 1993 C CA . THR A 1 255 ? -13.875 -5.387 31.5 1 33.34 255 THR A CA 1
ATOM 1994 C C . THR A 1 255 ? -14.078 -4.066 32.25 1 33.34 255 THR A C 1
ATOM 1996 O O . THR A 1 255 ? -13.109 -3.371 32.562 1 33.34 255 THR A O 1
ATOM 1999 N N . ASP A 1 256 ? -15.305 -3.348 32.156 1 33.44 256 ASP A N 1
ATOM 2000 C CA . ASP A 1 256 ? -15.75 -2.176 32.906 1 33.44 256 ASP A CA 1
ATOM 2001 C C . ASP A 1 256 ? -15 -2.045 34.219 1 33.44 256 ASP A C 1
ATOM 2003 O O . ASP A 1 256 ? -14.734 -0.934 34.688 1 33.44 256 ASP A O 1
ATOM 2007 N N . ASN A 1 257 ? -15.352 -2.941 35.281 1 31.44 257 ASN A N 1
ATOM 2008 C CA . ASN A 1 257 ? -15.094 -2.785 36.719 1 31.44 257 ASN A CA 1
ATOM 2009 C C . ASN A 1 257 ? -13.602 -2.869 37.031 1 31.44 257 ASN A C 1
ATOM 2011 O O . ASN A 1 257 ? -13.203 -2.822 38.188 1 31.44 257 ASN A O 1
ATOM 2015 N N . TYR A 1 258 ? -12.883 -3.75 36.469 1 29.84 258 TYR A N 1
ATOM 2016 C CA . TYR A 1 258 ? -11.594 -3.896 37.125 1 29.84 258 TYR A CA 1
ATOM 2017 C C . TYR A 1 258 ? -10.617 -2.824 36.656 1 29.84 258 TYR A C 1
ATOM 2019 O O . TYR A 1 258 ? -10.203 -2.818 35.5 1 29.84 258 TYR A O 1
ATOM 2027 N N . ASP A 1 259 ? -10.609 -1.601 37.25 1 31.91 259 ASP A N 1
ATOM 2028 C CA . ASP A 1 259 ? -9.781 -0.403 37.125 1 31.91 259 ASP A CA 1
ATOM 2029 C C . ASP A 1 259 ? -8.414 -0.743 36.531 1 31.91 259 ASP A C 1
ATOM 2031 O O . ASP A 1 259 ? -7.918 -0.031 35.656 1 31.91 259 ASP A O 1
ATOM 2035 N N . GLY A 1 260 ? -7.441 -1.171 37.469 1 31.08 260 GLY A N 1
ATOM 2036 C CA . GLY A 1 260 ? -6.004 -1.374 37.562 1 31.08 260 GLY A CA 1
ATOM 2037 C C . GLY A 1 260 ? -5.523 -2.59 36.781 1 31.08 260 GLY A C 1
ATOM 2038 O O . GLY A 1 260 ? -4.355 -2.975 36.906 1 31.08 260 GLY A O 1
ATOM 2039 N N . MET A 1 261 ? -6.371 -3.523 36.625 1 32.28 261 MET A N 1
ATOM 2040 C CA . MET A 1 261 ? -5.871 -4.848 36.281 1 32.28 261 MET A CA 1
ATOM 2041 C C . MET A 1 261 ? -5.492 -4.898 34.812 1 32.28 261 MET A C 1
ATOM 2043 O O . MET A 1 261 ? -6.188 -5.531 34 1 32.28 261 MET A O 1
ATOM 2047 N N . ASP A 1 262 ? -5.125 -3.768 34.344 1 36.19 262 ASP A N 1
ATOM 2048 C CA . ASP A 1 262 ? -4.93 -3.395 32.938 1 36.19 262 ASP A CA 1
ATOM 2049 C C . ASP A 1 262 ? -3.934 -4.328 32.25 1 36.19 262 ASP A C 1
ATOM 2051 O O . ASP A 1 262 ? -3.695 -4.215 31.047 1 36.19 262 ASP A O 1
ATOM 2055 N N . THR A 1 263 ? -3.109 -4.777 33.094 1 36.34 263 THR A N 1
ATOM 2056 C CA . THR A 1 263 ? -2.031 -5.605 32.562 1 36.34 263 THR A CA 1
ATOM 2057 C C . THR A 1 263 ? -2.377 -7.086 32.688 1 36.34 263 THR A C 1
ATOM 2059 O O . THR A 1 263 ? -3.18 -7.469 33.531 1 36.34 263 THR A O 1
ATOM 2062 N N . LEU A 1 264 ? -2.209 -7.887 31.594 1 38.31 264 LEU A N 1
ATOM 2063 C CA . LEU A 1 264 ? -2.303 -9.336 31.703 1 38.31 264 LEU A CA 1
ATOM 2064 C C . LEU A 1 264 ? -1.877 -9.805 33.094 1 38.31 264 LEU A C 1
ATOM 2066 O O . LEU A 1 264 ? -2.463 -10.742 33.656 1 38.31 264 LEU A O 1
ATOM 2070 N N . GLU A 1 265 ? -1.127 -8.969 33.781 1 38.81 265 GLU A N 1
ATOM 2071 C CA . GLU A 1 265 ? -0.7 -9.234 35.125 1 38.81 265 GLU A CA 1
ATOM 2072 C C . GLU A 1 265 ? -1.872 -9.133 36.125 1 38.81 265 GLU A C 1
ATOM 2074 O O . GLU A 1 265 ? -2.033 -9.984 37 1 38.81 265 GLU A O 1
ATOM 2079 N N . HIS A 1 266 ? -2.572 -8.164 35.875 1 43.31 266 HIS A N 1
ATOM 2080 C CA . HIS A 1 266 ? -3.662 -7.988 36.812 1 43.31 266 HIS A CA 1
ATOM 2081 C C . HIS A 1 266 ? -4.785 -8.984 36.562 1 43.31 266 HIS A C 1
ATOM 2083 O O . HIS A 1 266 ? -5.391 -9.5 37.5 1 43.31 266 HIS A O 1
ATOM 2089 N N . ILE A 1 267 ? -4.918 -9.305 35.375 1 44.84 267 ILE A N 1
ATOM 2090 C CA . ILE A 1 267 ? -5.91 -10.312 35.031 1 44.84 267 ILE A CA 1
ATOM 2091 C C . ILE A 1 267 ? -5.434 -11.688 35.5 1 44.84 267 ILE A C 1
ATOM 2093 O O . ILE A 1 267 ? -6.207 -12.453 36.094 1 44.84 267 ILE A O 1
ATOM 2097 N N . THR A 1 268 ? -4.188 -11.891 35.281 1 42.19 268 THR A N 1
ATOM 2098 C CA . THR A 1 268 ? -3.572 -13.109 35.781 1 42.19 268 THR A CA 1
ATOM 2099 C C . THR A 1 268 ? -3.572 -13.125 37.312 1 42.19 268 THR A C 1
ATOM 2101 O O . THR A 1 268 ? -3.875 -14.148 37.906 1 42.19 268 THR A O 1
ATOM 2104 N N . ALA A 1 269 ? -3.287 -12 37.844 1 48.31 269 ALA A N 1
ATOM 2105 C CA . ALA A 1 269 ? -3.363 -11.852 39.281 1 48.31 269 ALA A CA 1
ATOM 2106 C C . ALA A 1 269 ? -4.797 -12.016 39.781 1 48.31 269 ALA A C 1
ATOM 2108 O O . ALA A 1 269 ? -5.035 -12.664 40.812 1 48.31 269 ALA A O 1
ATOM 2109 N N . SER A 1 270 ? -5.637 -11.562 39.062 1 48.62 270 SER A N 1
ATOM 2110 C CA . SER A 1 270 ? -7.039 -11.68 39.438 1 48.62 270 SER A CA 1
ATOM 2111 C C . SER A 1 270 ? -7.547 -13.109 39.25 1 48.62 270 SER A C 1
ATOM 2113 O O . SER A 1 270 ? -8.312 -13.617 40.094 1 48.62 270 SER A O 1
ATOM 2115 N N . ILE A 1 271 ? -7.043 -13.672 38.156 1 49.28 271 ILE A N 1
ATOM 2116 C CA . ILE A 1 271 ? -7.367 -15.078 37.938 1 49.28 271 ILE A CA 1
ATOM 2117 C C . ILE A 1 271 ? -6.75 -15.922 39.031 1 49.28 271 ILE A C 1
ATOM 2119 O O . ILE A 1 271 ? -7.402 -16.812 39.594 1 49.28 271 ILE A O 1
ATOM 2123 N N . LYS A 1 272 ? -5.531 -15.562 39.312 1 47.78 272 LYS A N 1
ATOM 2124 C CA . LYS A 1 272 ? -4.848 -16.219 40.406 1 47.78 272 LYS A CA 1
ATOM 2125 C C . LYS A 1 272 ? -5.582 -15.961 41.719 1 47.78 272 LYS A C 1
ATOM 2127 O O . LYS A 1 272 ? -5.777 -16.891 42.531 1 47.78 272 LYS A O 1
ATOM 2132 N N . GLU A 1 273 ? -5.883 -14.82 41.969 1 53.78 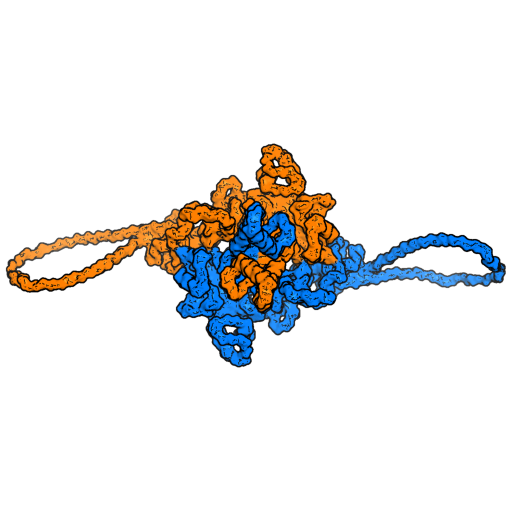273 GLU A N 1
ATOM 2133 C CA . GLU A 1 273 ? -6.609 -14.461 43.188 1 53.78 273 GLU A CA 1
ATOM 2134 C C . GLU A 1 273 ? -7.988 -15.117 43.219 1 53.78 273 GLU A C 1
ATOM 2136 O O . GLU A 1 273 ? -8.422 -15.617 44.25 1 53.78 273 GLU A O 1
ATOM 2141 N N . LYS A 1 274 ? -8.508 -15.148 42.031 1 52.31 274 LYS A N 1
ATOM 2142 C CA . LYS A 1 274 ? -9.836 -15.75 41.969 1 52.31 274 LYS A CA 1
ATOM 2143 C C . LYS A 1 274 ? -9.75 -17.281 42.062 1 52.31 274 LYS A C 1
ATOM 2145 O O . LYS A 1 274 ? -10.586 -17.922 42.688 1 52.31 274 LYS A O 1
ATOM 2150 N N . SER A 1 275 ? -8.703 -17.766 41.375 1 53.41 275 SER A N 1
ATOM 2151 C CA . SER A 1 275 ? -8.477 -19.203 41.5 1 53.41 275 SER A CA 1
ATOM 2152 C C . SER A 1 275 ? -8.141 -19.594 42.906 1 53.41 275 SER A C 1
ATOM 2154 O O . SER A 1 275 ? -8.633 -20.609 43.438 1 53.41 275 SER A O 1
ATOM 2156 N N . LYS A 1 276 ? -7.344 -18.781 43.594 1 58.38 276 LYS A N 1
ATOM 2157 C CA . LYS A 1 276 ? -7.086 -18.969 45 1 58.38 276 LYS A CA 1
ATOM 2158 C C . LYS A 1 276 ? -8.359 -18.797 45.844 1 58.38 276 LYS A C 1
ATOM 2160 O O . LYS A 1 276 ? -8.602 -19.547 46.781 1 58.38 276 LYS A O 1
ATOM 2165 N N . LEU A 1 277 ? -9.07 -17.875 45.469 1 59.22 277 LEU A N 1
ATOM 2166 C CA . LEU A 1 277 ? -10.344 -17.656 46.156 1 59.22 277 LEU A CA 1
ATOM 2167 C C . LEU A 1 277 ? -11.297 -18.812 45.906 1 59.22 277 LEU A C 1
ATOM 2169 O O . LEU A 1 277 ? -11.992 -19.25 46.844 1 59.22 277 LEU A O 1
ATOM 2173 N N . ILE A 1 278 ? -11.195 -19.281 44.688 1 59.75 278 ILE A N 1
ATOM 2174 C CA . ILE A 1 278 ? -12.047 -20.422 44.375 1 59.75 278 ILE A CA 1
ATOM 2175 C C . ILE A 1 278 ? -11.586 -21.641 45.156 1 59.75 278 ILE A C 1
ATOM 2177 O O . ILE A 1 278 ? -12.398 -22.359 45.75 1 59.75 278 ILE A O 1
ATOM 2181 N N . GLU A 1 279 ? -10.289 -21.875 45.156 1 59.69 279 GLU A N 1
ATOM 2182 C CA . GLU A 1 279 ? -9.742 -22.984 45.938 1 59.69 279 GLU A CA 1
ATOM 2183 C C . GLU A 1 279 ? -10.039 -22.812 47.438 1 59.69 279 GLU A C 1
ATOM 2185 O O . GLU A 1 279 ? -10.398 -23.781 48.125 1 59.69 279 GLU A O 1
ATOM 2190 N N . LYS A 1 280 ? -9.844 -21.609 47.938 1 61.19 280 LYS A N 1
ATOM 2191 C CA . LYS A 1 280 ? -10.172 -21.328 49.312 1 61.19 280 LYS A CA 1
ATOM 2192 C C . LYS A 1 280 ? -11.672 -21.484 49.594 1 61.19 280 LYS A C 1
ATOM 2194 O O . LYS A 1 280 ? -12.078 -22.016 50.625 1 61.19 280 LYS A O 1
ATOM 2199 N N . LEU A 1 281 ? -12.375 -21.016 48.594 1 60.25 281 LEU A N 1
ATOM 2200 C CA . LEU A 1 281 ? -13.82 -21.109 48.75 1 60.25 281 LEU A CA 1
ATOM 2201 C C . LEU A 1 281 ? -14.289 -22.547 48.594 1 60.25 281 LEU A C 1
ATOM 2203 O O . LEU A 1 281 ? -15.242 -22.984 49.25 1 60.25 281 LEU A O 1
ATOM 2207 N N . GLU A 1 282 ? -13.633 -23.266 47.625 1 61.12 282 GLU A N 1
ATOM 2208 C CA . GLU A 1 282 ? -13.961 -24.672 47.469 1 61.12 282 GLU A CA 1
ATOM 2209 C C . GLU A 1 282 ? -13.617 -25.453 48.75 1 61.12 282 GLU A C 1
ATOM 2211 O O . GLU A 1 282 ? -14.328 -26.391 49.125 1 61.12 282 GLU A O 1
ATOM 2216 N N . ARG A 1 283 ? -12.625 -25.016 49.406 1 56.38 283 ARG A N 1
ATOM 2217 C CA . ARG A 1 283 ? -12.234 -25.641 50.656 1 56.38 283 ARG A CA 1
ATOM 2218 C C . ARG A 1 283 ? -13.086 -25.125 51.812 1 56.38 283 ARG A C 1
ATOM 2220 O O . ARG A 1 283 ? -13.281 -25.828 52.812 1 56.38 283 ARG A O 1
ATOM 2227 N N . SER A 1 284 ? -13.32 -23.812 51.75 1 53.09 284 SER A N 1
ATOM 2228 C CA . SER A 1 284 ? -14.039 -23.266 52.906 1 53.09 284 SER A CA 1
ATOM 2229 C C . SER A 1 284 ? -15.539 -23.531 52.781 1 53.09 284 SER A C 1
ATOM 2231 O O . SER A 1 284 ? -16.312 -23.156 53.656 1 53.09 284 SER A O 1
ATOM 2233 N N . GLU A 1 285 ? -16.094 -24.609 52.5 1 48.53 285 GLU A N 1
ATOM 2234 C CA . GLU A 1 285 ? -17.453 -25.125 52.438 1 48.53 285 GLU A CA 1
ATOM 2235 C C . GLU A 1 285 ? -18.469 -24 52.375 1 48.53 285 GLU A C 1
ATOM 2237 O O . GLU A 1 285 ? -19.672 -24.25 52.156 1 48.53 285 GLU A O 1
ATOM 2242 N N . SER A 1 286 ? -18.203 -22.719 52.906 1 45.78 286 SER A N 1
ATOM 2243 C CA . SER A 1 286 ? -19.328 -21.875 53.281 1 45.78 286 SER A CA 1
ATOM 2244 C C . SER A 1 286 ? -19.812 -21.078 52.062 1 45.78 286 SER A C 1
ATOM 2246 O O . SER A 1 286 ? -20.984 -20.656 52.031 1 45.78 286 SER A O 1
ATOM 2248 N N . ASN A 1 287 ? -19.062 -20.406 51.188 1 48.44 287 ASN A N 1
ATOM 2249 C CA . ASN A 1 287 ? -19.656 -19.359 50.344 1 48.44 287 ASN A CA 1
ATOM 2250 C C . ASN A 1 287 ? -19.734 -19.766 48.875 1 48.44 287 ASN A C 1
ATOM 2252 O O . ASN A 1 287 ? -18.797 -19.531 48.125 1 48.44 287 ASN A O 1
ATOM 2256 N N . ASN A 1 288 ? -20.766 -20.609 48.562 1 53.5 288 ASN A N 1
ATOM 2257 C CA . ASN A 1 288 ? -21.094 -21.172 47.25 1 53.5 288 ASN A CA 1
ATOM 2258 C C . ASN A 1 288 ? -21.25 -20.094 46.188 1 53.5 288 ASN A C 1
ATOM 2260 O O . ASN A 1 288 ? -20.828 -20.281 45.031 1 53.5 288 ASN A O 1
ATOM 2264 N N . GLU A 1 289 ? -21.875 -19.062 46.625 1 50.84 289 GLU A N 1
ATOM 2265 C CA . GLU A 1 289 ? -22.125 -17.984 45.688 1 50.84 289 GLU A CA 1
ATOM 2266 C C . GLU A 1 289 ? -20.812 -17.344 45.219 1 50.84 289 GLU A C 1
ATOM 2268 O O . GLU A 1 289 ? -20.641 -17.047 44.031 1 50.84 289 GLU A O 1
ATOM 2273 N N . ALA A 1 290 ? -20.047 -17.172 46.188 1 52.97 290 ALA A N 1
ATOM 2274 C CA . ALA A 1 290 ? -18.75 -16.594 45.844 1 52.97 290 ALA A CA 1
ATOM 2275 C C . ALA A 1 290 ? -17.906 -17.547 45 1 52.97 290 ALA A C 1
ATOM 2277 O O . ALA A 1 290 ? -17.203 -17.109 44.094 1 52.97 290 ALA A O 1
ATOM 2278 N N . LEU A 1 291 ? -18.188 -18.734 45.219 1 58.47 291 LEU A N 1
ATOM 2279 C CA . LEU A 1 291 ? -17.516 -19.766 44.438 1 58.47 291 LEU A CA 1
ATOM 2280 C C . LEU A 1 291 ? -18.031 -19.797 43 1 58.47 291 LEU A C 1
ATOM 2282 O O . LEU A 1 291 ? -17.234 -19.891 42.062 1 58.47 291 LEU A O 1
ATOM 2286 N N . VAL A 1 292 ? -19.25 -19.719 42.812 1 55.34 292 VAL A N 1
ATOM 2287 C CA . VAL A 1 292 ? -19.859 -19.703 41.5 1 55.34 292 VAL A CA 1
ATOM 2288 C C . VAL A 1 292 ? -19.422 -18.438 40.75 1 55.34 292 VAL A C 1
ATOM 2290 O O . VAL A 1 292 ? -19.109 -18.5 39.562 1 55.34 292 VAL A O 1
ATOM 2293 N N . ALA A 1 293 ? -19.422 -17.391 41.438 1 52.38 293 ALA A N 1
ATOM 2294 C CA . ALA A 1 293 ? -19.016 -16.141 40.812 1 52.38 293 ALA A CA 1
ATOM 2295 C C . ALA A 1 293 ? -17.531 -16.188 40.406 1 52.38 293 ALA A C 1
ATOM 2297 O O . ALA A 1 293 ? -17.172 -15.719 39.344 1 52.38 293 ALA A O 1
ATOM 2298 N N . ALA A 1 294 ? -16.844 -16.766 41.281 1 54.91 294 ALA A N 1
ATOM 2299 C CA . ALA A 1 294 ? -15.422 -16.906 40.969 1 54.91 294 ALA A CA 1
ATOM 2300 C C . ALA A 1 294 ? -15.188 -17.859 39.812 1 54.91 294 ALA A C 1
ATOM 2302 O O . ALA A 1 294 ? -14.32 -17.609 38.969 1 54.91 294 ALA A O 1
ATOM 2303 N N . LYS A 1 295 ? -15.914 -18.859 39.719 1 58.19 295 LYS A N 1
ATOM 2304 C CA . LYS A 1 295 ? -15.844 -19.797 38.594 1 58.19 295 LYS A CA 1
ATOM 2305 C C . LYS A 1 295 ? -16.312 -19.141 37.312 1 58.19 295 LYS A C 1
ATOM 2307 O O . LYS A 1 295 ? -15.727 -19.359 36.25 1 58.19 295 LYS A O 1
ATOM 2312 N N . MET A 1 296 ? -17.297 -18.438 37.438 1 53 296 MET A N 1
ATOM 2313 C CA . MET A 1 296 ? -17.781 -17.703 36.281 1 53 296 MET A CA 1
ATOM 2314 C C . MET A 1 296 ? -16.75 -16.703 35.781 1 53 296 MET A C 1
ATOM 2316 O O . MET A 1 296 ? -16.531 -16.547 34.562 1 53 296 MET A O 1
ATOM 2320 N N . ASP A 1 297 ? -16.234 -16.094 36.75 1 49.62 297 ASP A N 1
ATOM 2321 C CA . ASP A 1 297 ? -15.18 -15.141 36.406 1 49.62 297 ASP A CA 1
ATOM 2322 C C . ASP A 1 297 ? -14.008 -15.859 35.719 1 49.62 297 ASP A C 1
ATOM 2324 O O . ASP A 1 297 ? -13.438 -15.352 34.75 1 49.62 297 ASP A O 1
ATOM 2328 N N . LEU A 1 298 ? -13.75 -16.953 36.25 1 50.72 298 LEU A N 1
ATOM 2329 C CA . LEU A 1 298 ? -12.703 -17.766 35.656 1 50.72 298 LEU A CA 1
ATOM 2330 C C . LEU A 1 298 ? -13.086 -18.203 34.25 1 50.72 298 LEU A C 1
ATOM 2332 O O . LEU A 1 298 ? -12.25 -18.203 33.344 1 50.72 298 LEU A O 1
ATOM 2336 N N . GLU A 1 299 ? -14.242 -18.641 34.031 1 51.75 299 GLU A N 1
ATOM 2337 C CA . GLU A 1 299 ? -14.727 -19.016 32.719 1 51.75 299 GLU A CA 1
ATOM 2338 C C . GLU A 1 299 ? -14.688 -17.828 31.766 1 51.75 299 GLU A C 1
ATOM 2340 O O . GLU A 1 299 ? -14.344 -18 30.578 1 51.75 299 GLU A O 1
ATOM 2345 N N . ILE A 1 300 ? -15.094 -16.766 32.219 1 46.41 300 ILE A N 1
ATOM 2346 C CA . ILE A 1 300 ? -15.016 -15.555 31.422 1 46.41 300 ILE A CA 1
ATOM 2347 C C . ILE A 1 300 ? -13.555 -15.258 31.078 1 46.41 300 ILE A C 1
ATOM 2349 O O . ILE A 1 300 ? -13.234 -14.914 29.938 1 46.41 300 ILE A O 1
ATOM 2353 N N . MET A 1 301 ? -12.844 -15.461 32.156 1 45.66 301 MET A N 1
ATOM 2354 C CA . MET A 1 301 ? -11.422 -15.234 31.891 1 45.66 301 MET A CA 1
ATOM 2355 C C . MET A 1 301 ? -10.875 -16.266 30.906 1 45.66 301 MET A C 1
ATOM 2357 O O . MET A 1 301 ? -10.055 -15.938 30.047 1 45.66 301 MET A O 1
ATOM 2361 N N . LYS A 1 302 ? -11.414 -17.484 30.969 1 45.25 302 LYS A N 1
ATOM 2362 C CA . LYS A 1 302 ? -11.102 -18.531 30 1 45.25 302 LYS A CA 1
ATOM 2363 C C . LYS A 1 302 ? -11.578 -18.125 28.594 1 45.25 302 LYS A C 1
ATOM 2365 O O . LYS A 1 302 ? -10.875 -18.344 27.609 1 45.25 302 LYS A O 1
ATOM 2370 N N . LYS A 1 303 ? -12.695 -17.781 28.562 1 44.97 303 LYS A N 1
ATOM 2371 C CA . LYS A 1 303 ? -13.242 -17.297 27.297 1 44.97 303 LYS A CA 1
ATOM 2372 C C . LYS A 1 303 ? -12.414 -16.125 26.75 1 44.97 303 LYS A C 1
ATOM 2374 O O . LYS A 1 303 ? -12.188 -16.031 25.547 1 44.97 303 LYS A O 1
ATOM 2379 N N . VAL A 1 304 ? -12.109 -15.336 27.656 1 42 304 VAL A N 1
ATOM 2380 C CA . VAL A 1 304 ? -11.242 -14.234 27.266 1 42 304 VAL A CA 1
ATOM 2381 C C . VAL A 1 304 ? -9.93 -14.773 26.719 1 42 304 VAL A C 1
ATOM 2383 O O . VAL A 1 304 ? -9.445 -14.328 25.672 1 42 304 VAL A O 1
ATOM 2386 N N . ILE A 1 305 ? -9.477 -15.781 27.438 1 41.34 305 ILE A N 1
ATOM 2387 C CA . ILE A 1 305 ? -8.242 -16.422 27 1 41.34 305 ILE A CA 1
ATOM 2388 C C . ILE A 1 305 ? -8.492 -17.172 25.688 1 41.34 305 ILE A C 1
ATOM 2390 O O . ILE A 1 305 ? -7.66 -17.109 24.781 1 41.34 305 ILE A O 1
ATOM 2394 N N . SER A 1 306 ? -9.516 -17.953 25.688 1 43.09 306 SER A N 1
ATOM 2395 C CA . SER A 1 306 ? -9.867 -18.656 24.453 1 43.09 306 SER A CA 1
ATOM 2396 C C . SER A 1 306 ? -10.023 -17.688 23.281 1 43.09 306 SER A C 1
ATOM 2398 O O . SER A 1 306 ? -9.641 -18 22.156 1 43.09 306 SER A O 1
ATOM 2400 N N . ARG A 1 307 ? -10.734 -16.75 23.562 1 41.06 307 ARG A N 1
ATOM 2401 C CA . ARG A 1 307 ? -10.797 -15.703 22.562 1 41.06 307 ARG A CA 1
ATOM 2402 C C . ARG A 1 307 ? -9.406 -15.172 22.234 1 41.06 307 ARG A C 1
ATOM 2404 O O . ARG A 1 307 ? -9.141 -14.758 21.094 1 41.06 307 ARG A O 1
ATOM 2411 N N . LEU A 1 308 ? -8.688 -15.188 23.266 1 41.41 308 LEU A N 1
ATOM 2412 C CA . LEU A 1 308 ? -7.266 -14.961 23.031 1 41.41 308 LEU A CA 1
ATOM 2413 C C . LEU A 1 308 ? -6.664 -16.094 22.219 1 41.41 308 LEU A C 1
ATOM 2415 O O . LEU A 1 308 ? -5.656 -15.914 21.531 1 41.41 308 LEU A O 1
ATOM 2419 N N . GLY A 1 309 ? -7.188 -17.297 22.281 1 41.31 309 GLY A N 1
ATOM 2420 C CA . GLY A 1 309 ? -6.758 -18.484 21.562 1 41.31 309 GLY A CA 1
ATOM 2421 C C . GLY A 1 309 ? -6.93 -18.375 20.062 1 41.31 309 GLY A C 1
ATOM 2422 O O . GLY A 1 309 ? -6.371 -19.188 19.312 1 41.31 309 GLY A O 1
ATOM 2423 N N . SER A 1 310 ? -8.102 -17.984 19.688 1 48.72 310 SER A N 1
ATOM 2424 C CA . SER A 1 310 ? -8.148 -17.938 18.234 1 48.72 310 SER A CA 1
ATOM 2425 C C . SER A 1 310 ? -7.023 -17.078 17.672 1 48.72 310 SER A C 1
ATOM 2427 O O . SER A 1 310 ? -7.059 -15.852 17.781 1 48.72 310 SER A O 1
ATOM 2429 N N . LYS A 1 311 ? -5.773 -17.609 17.688 1 56.38 311 LYS A N 1
ATOM 2430 C CA . LYS A 1 311 ? -4.395 -17.141 17.609 1 56.38 311 LYS A CA 1
ATOM 2431 C C . LYS A 1 311 ? -4.129 -16.422 16.281 1 56.38 311 LYS A C 1
ATOM 2433 O O . LYS A 1 311 ? -4.008 -17.078 15.242 1 56.38 311 LYS A O 1
ATOM 2438 N N . MET A 1 312 ? -4.656 -15.352 16.109 1 72.69 312 MET A N 1
ATOM 2439 C CA . MET A 1 312 ? -4.211 -14.57 14.961 1 72.69 312 MET A CA 1
ATOM 2440 C C . MET A 1 312 ? -2.803 -14.023 15.188 1 72.69 312 MET A C 1
ATOM 2442 O O . MET A 1 312 ? -2.41 -13.758 16.328 1 72.69 312 MET A O 1
ATOM 2446 N N . HIS A 1 313 ? -2.037 -14.156 14.219 1 79.81 313 HIS A N 1
ATOM 2447 C CA . HIS A 1 313 ? -0.694 -13.594 14.258 1 79.81 313 HIS A CA 1
ATOM 2448 C C . HIS A 1 313 ? -0.452 -12.664 13.078 1 79.81 313 HIS A C 1
ATOM 2450 O O . HIS A 1 313 ? -1.233 -12.648 12.117 1 79.81 313 HIS A O 1
ATOM 2456 N N . LEU A 1 314 ? 0.53 -11.883 13.281 1 85.69 314 LEU A N 1
ATOM 2457 C CA . LEU A 1 314 ? 0.95 -11.023 12.172 1 85.69 314 LEU A CA 1
ATOM 2458 C C . LEU A 1 314 ? 1.84 -11.789 11.203 1 85.69 314 LEU A C 1
ATOM 2460 O O . LEU A 1 314 ? 2.736 -12.523 11.617 1 85.69 314 LEU A O 1
ATOM 2464 N N . THR A 1 315 ? 1.582 -11.641 10.016 1 86.19 315 THR A N 1
ATOM 2465 C CA . THR A 1 315 ? 2.174 -12.539 9.023 1 86.19 315 THR A CA 1
ATOM 2466 C C . THR A 1 315 ? 3.533 -12.016 8.57 1 86.19 315 THR A C 1
ATOM 2468 O O . THR A 1 315 ? 3.721 -10.805 8.422 1 86.19 315 THR A O 1
ATOM 2471 N N . ALA A 1 316 ? 4.395 -12.945 8.312 1 86.5 316 ALA A N 1
ATOM 2472 C CA . ALA A 1 316 ? 5.707 -12.625 7.766 1 86.5 316 ALA A CA 1
ATOM 2473 C C . ALA A 1 316 ? 5.668 -12.578 6.238 1 86.5 316 ALA A C 1
ATOM 2475 O O . ALA A 1 316 ? 6.586 -12.047 5.605 1 86.5 316 ALA A O 1
ATOM 2476 N N . SER A 1 317 ? 4.688 -13.133 5.691 1 88.25 317 SER A N 1
ATOM 2477 C CA . SER A 1 317 ? 4.547 -13.156 4.238 1 88.25 317 SER A CA 1
ATOM 2478 C C . SER A 1 317 ? 3.092 -13.359 3.83 1 88.25 317 SER A C 1
ATOM 2480 O O . SER A 1 317 ? 2.338 -14.055 4.52 1 88.25 317 SER A O 1
ATOM 2482 N N . GLY A 1 318 ? 2.758 -12.789 2.746 1 88.69 318 GLY A N 1
ATOM 2483 C CA . GLY A 1 318 ? 1.427 -12.984 2.193 1 88.69 318 GLY A CA 1
ATOM 2484 C C . GLY A 1 318 ? 1.422 -13.797 0.916 1 88.69 318 GLY A C 1
ATOM 2485 O O . GLY A 1 318 ? 0.381 -13.953 0.274 1 88.69 318 GLY A O 1
ATOM 2486 N N . ARG A 1 319 ? 2.486 -14.398 0.567 1 90.69 319 ARG A N 1
ATOM 2487 C CA . ARG A 1 319 ? 2.623 -15 -0.755 1 90.69 319 ARG A CA 1
ATOM 2488 C C . ARG A 1 319 ? 1.767 -16.25 -0.876 1 90.69 319 ARG A C 1
ATOM 2490 O O . ARG A 1 319 ? 1.221 -16.547 -1.944 1 90.69 319 ARG A O 1
ATOM 2497 N N . LEU A 1 320 ? 1.64 -17.094 0.193 1 91.31 320 LEU A N 1
ATOM 2498 C CA . LEU A 1 320 ? 0.802 -18.281 0.13 1 91.31 320 LEU A CA 1
ATOM 2499 C C . LEU A 1 320 ? -0.63 -17.922 -0.25 1 91.31 320 LEU A C 1
ATOM 2501 O O . LEU A 1 320 ? -1.222 -18.547 -1.13 1 91.31 320 LEU A O 1
ATOM 2505 N N . HIS A 1 321 ? -1.074 -16.891 0.399 1 93 321 HIS A N 1
ATOM 2506 C CA . HIS A 1 321 ? -2.424 -16.438 0.085 1 93 321 HIS A CA 1
ATOM 2507 C C . HIS A 1 321 ? -2.488 -15.812 -1.305 1 93 321 HIS A C 1
ATOM 2509 O O . HIS A 1 321 ? -3.502 -15.93 -1.996 1 93 321 HIS A O 1
ATOM 2515 N N . LEU A 1 322 ? -1.454 -15.164 -1.644 1 96.88 322 LEU A N 1
ATOM 2516 C CA . LEU A 1 322 ? -1.406 -14.516 -2.951 1 96.88 322 LEU A CA 1
ATOM 2517 C C . LEU A 1 322 ? -1.496 -15.547 -4.07 1 96.88 322 LEU A C 1
ATOM 2519 O O . LEU A 1 322 ? -2.035 -15.258 -5.141 1 96.88 322 LEU A O 1
ATOM 2523 N N . GLU A 1 323 ? -1.031 -16.766 -3.871 1 97.5 323 GLU A N 1
ATOM 2524 C CA . GLU A 1 323 ? -1.127 -17.844 -4.844 1 97.5 323 GLU A CA 1
ATOM 2525 C C . GLU A 1 323 ? -2.582 -18.141 -5.199 1 97.5 323 GLU A C 1
ATOM 2527 O O . GLU A 1 323 ? -2.893 -18.469 -6.348 1 97.5 323 GLU A O 1
ATOM 2532 N N . SER A 1 324 ? -3.404 -18.078 -4.223 1 96.75 324 SER A N 1
ATOM 2533 C CA . SER A 1 324 ? -4.816 -18.359 -4.465 1 96.75 324 SER A CA 1
ATOM 2534 C C . SER A 1 324 ? -5.395 -17.406 -5.508 1 96.75 324 SER A C 1
ATOM 2536 O O . SER A 1 324 ? -6.113 -17.828 -6.414 1 96.75 324 SER A O 1
ATOM 2538 N N . HIS A 1 325 ? -5.027 -16.172 -5.406 1 97.81 325 HIS A N 1
ATOM 2539 C CA . HIS A 1 325 ? -5.551 -15.195 -6.348 1 97.81 325 HIS A CA 1
ATOM 2540 C C . HIS A 1 325 ? -4.844 -15.289 -7.695 1 97.81 325 HIS A C 1
ATOM 2542 O O . HIS A 1 325 ? -5.445 -15.031 -8.742 1 97.81 325 HIS A O 1
ATOM 2548 N N . ALA A 1 326 ? -3.584 -15.664 -7.648 1 98.44 326 ALA A N 1
ATOM 2549 C CA . ALA A 1 326 ? -2.896 -15.891 -8.914 1 98.44 326 ALA A CA 1
ATOM 2550 C C . ALA A 1 326 ? -3.564 -17.016 -9.711 1 98.44 326 ALA A C 1
ATOM 2552 O O . ALA A 1 326 ? -3.705 -16.922 -10.93 1 98.44 326 ALA A O 1
ATOM 2553 N N . CYS A 1 327 ? -4.012 -18.031 -9.055 1 97.94 327 CYS A N 1
ATOM 2554 C CA . CYS A 1 327 ? -4.637 -19.188 -9.68 1 97.94 327 CYS A CA 1
ATOM 2555 C C . CYS A 1 327 ? -6.062 -18.875 -10.117 1 97.94 327 CYS A C 1
ATOM 2557 O O . CYS A 1 327 ? -6.809 -19.766 -10.516 1 97.94 327 CYS A O 1
ATOM 2559 N N . ALA A 1 328 ? -6.441 -17.656 -10.047 1 97.56 328 ALA A N 1
ATOM 2560 C CA . ALA A 1 328 ? -7.766 -17.219 -10.484 1 97.56 328 ALA A CA 1
ATOM 2561 C C . ALA A 1 328 ? -7.668 -16.031 -11.438 1 97.56 328 ALA A C 1
ATOM 2563 O O . ALA A 1 328 ? -8.43 -15.938 -12.406 1 97.56 328 ALA A O 1
ATOM 2564 N N . LEU A 1 329 ? -6.652 -15.18 -11.133 1 98.06 329 LEU A N 1
ATOM 2565 C CA . LEU A 1 329 ? -6.633 -13.875 -11.797 1 98.06 329 LEU A CA 1
ATOM 2566 C C . LEU A 1 329 ? -5.379 -13.719 -12.648 1 98.06 329 LEU A C 1
ATOM 2568 O O . LEU A 1 329 ? -5.227 -12.727 -13.359 1 98.06 329 LEU A O 1
ATOM 2572 N N . GLY A 1 330 ? -4.5 -14.633 -12.57 1 97.69 330 GLY A N 1
ATOM 2573 C CA . GLY A 1 330 ? -3.291 -14.57 -13.383 1 97.69 330 GLY A CA 1
ATOM 2574 C C . GLY A 1 330 ? -2.133 -13.891 -12.672 1 97.69 330 GLY A C 1
ATOM 2575 O O . GLY A 1 330 ? -1.647 -14.383 -11.656 1 97.69 330 GLY A O 1
ATOM 2576 N N . ASN A 1 331 ? -1.717 -12.742 -13.211 1 98.19 331 ASN A N 1
ATOM 2577 C CA . ASN A 1 331 ? -0.633 -11.969 -12.609 1 98.19 331 ASN A CA 1
ATOM 2578 C C . ASN A 1 331 ? -1.141 -11.07 -11.484 1 98.19 331 ASN A C 1
ATOM 2580 O O . ASN A 1 331 ? -1.919 -10.148 -11.727 1 98.19 331 ASN A O 1
ATOM 2584 N N . VAL A 1 332 ? -0.585 -11.297 -10.273 1 98.62 332 VAL A N 1
ATOM 2585 C CA . VAL A 1 332 ? -1.057 -10.508 -9.148 1 98.62 332 VAL A CA 1
ATOM 2586 C C . VAL A 1 332 ? 0.133 -10.039 -8.312 1 98.62 332 VAL A C 1
ATOM 2588 O O . VAL A 1 332 ? 1.212 -10.633 -8.367 1 98.62 332 VAL A O 1
ATOM 2591 N N . TYR A 1 333 ? -0.015 -8.945 -7.605 1 98.56 333 TYR A N 1
ATOM 2592 C CA . TYR A 1 333 ? 1.002 -8.453 -6.68 1 98.56 333 TYR A CA 1
ATOM 2593 C C . TYR A 1 333 ? 0.361 -7.781 -5.473 1 98.56 333 TYR A C 1
ATOM 2595 O O . TYR A 1 333 ? -0.835 -7.48 -5.484 1 98.56 333 TYR A O 1
ATOM 2603 N N . THR A 1 334 ? 1.118 -7.645 -4.438 1 97.75 334 THR A N 1
ATOM 2604 C CA . THR A 1 334 ? 0.682 -6.98 -3.215 1 97.75 334 THR A CA 1
ATOM 2605 C C . THR A 1 334 ? 1.842 -6.238 -2.559 1 97.75 334 THR A C 1
ATOM 2607 O O . THR A 1 334 ? 3.004 -6.465 -2.902 1 97.75 334 THR A O 1
ATOM 2610 N N . SER A 1 335 ? 1.511 -5.246 -1.841 1 96.5 335 SER A N 1
ATOM 2611 C CA . SER A 1 335 ? 2.459 -4.48 -1.039 1 96.5 335 SER A CA 1
ATOM 2612 C C . SER A 1 335 ? 1.89 -4.168 0.341 1 96.5 335 SER A C 1
ATOM 2614 O O . SER A 1 335 ? 0.744 -3.727 0.46 1 96.5 335 SER A O 1
ATOM 2616 N N . GLY A 1 336 ? 2.631 -4.441 1.338 1 94.5 336 GLY A N 1
ATOM 2617 C CA . GLY A 1 336 ? 2.154 -4.16 2.682 1 94.5 336 GLY A CA 1
ATOM 2618 C C . GLY A 1 336 ? 3.146 -4.551 3.762 1 94.5 336 GLY A C 1
ATOM 2619 O O . GLY A 1 336 ? 4.219 -5.082 3.465 1 94.5 336 GLY A O 1
ATOM 2620 N N . PRO A 1 337 ? 2.766 -4.258 5 1 93.56 337 PRO A N 1
ATOM 2621 C CA . PRO A 1 337 ? 3.656 -4.578 6.121 1 93.56 337 PRO A CA 1
ATOM 2622 C C . PRO A 1 337 ? 3.74 -6.078 6.395 1 93.56 337 PRO A C 1
ATOM 2624 O O . PRO A 1 337 ? 2.74 -6.789 6.27 1 93.56 337 PRO A O 1
ATOM 2627 N N . ARG A 1 338 ? 4.875 -6.484 6.66 1 92 338 ARG A N 1
ATOM 2628 C CA . ARG A 1 338 ? 5.156 -7.836 7.137 1 92 338 ARG A CA 1
ATOM 2629 C C . ARG A 1 338 ? 5.938 -7.805 8.445 1 92 338 ARG A C 1
ATOM 2631 O O . ARG A 1 338 ? 6.641 -6.832 8.727 1 92 338 ARG A O 1
ATOM 2638 N N . PHE A 1 339 ? 5.855 -8.891 9.172 1 86.94 339 PHE A N 1
ATOM 2639 C CA . PHE A 1 339 ? 6.344 -8.844 10.547 1 86.94 339 PHE A CA 1
ATOM 2640 C C . PHE A 1 339 ? 7.273 -10.016 10.836 1 86.94 339 PHE A C 1
ATOM 2642 O O . PHE A 1 339 ? 7.023 -11.133 10.383 1 86.94 339 PHE A O 1
ATOM 2649 N N . GLN A 1 340 ? 8.289 -9.648 11.414 1 76.88 340 GLN A N 1
ATOM 2650 C CA . GLN A 1 340 ? 9.219 -10.672 11.891 1 76.88 340 GLN A CA 1
ATOM 2651 C C . GLN A 1 340 ? 9.812 -10.297 13.242 1 76.88 340 GLN A C 1
ATOM 2653 O O . GLN A 1 340 ? 10.148 -9.133 13.477 1 76.88 340 GLN A O 1
ATOM 2658 N N . GLU A 1 341 ? 9.75 -11.211 14.117 1 65.44 341 GLU A N 1
ATOM 2659 C CA . GLU A 1 341 ? 10.336 -10.914 15.422 1 65.44 341 GLU A CA 1
ATOM 2660 C C . GLU A 1 341 ? 11.852 -10.789 15.328 1 65.44 341 GLU A C 1
ATOM 2662 O O . GLU A 1 341 ? 12.5 -11.555 14.617 1 65.44 341 GLU A O 1
ATOM 2667 N N . LYS A 1 342 ? 12.336 -9.594 15.875 1 57.94 342 LYS A N 1
ATOM 2668 C CA . LYS A 1 342 ? 13.758 -9.281 15.781 1 57.94 342 LYS A CA 1
ATOM 2669 C C . LYS A 1 342 ? 14.602 -10.32 16.516 1 57.94 342 LYS A C 1
ATOM 2671 O O . LYS A 1 342 ? 14.352 -10.617 17.688 1 57.94 342 LYS A O 1
ATOM 2676 N N . LYS A 1 343 ? 15.352 -10.977 15.734 1 50.69 343 LYS A N 1
ATOM 2677 C CA . LYS A 1 343 ? 16.469 -11.617 16.422 1 50.69 343 LYS A CA 1
ATOM 2678 C C . LYS A 1 343 ? 17.562 -10.609 16.734 1 50.69 343 LYS A C 1
ATOM 2680 O O . LYS A 1 343 ? 17.719 -9.609 16.031 1 50.69 343 LYS A O 1
ATOM 2685 N N . SER A 1 344 ? 18.109 -10.484 17.922 1 44.59 344 SER A N 1
ATOM 2686 C CA . SER A 1 344 ? 19.125 -9.609 18.5 1 44.59 344 SER A CA 1
ATOM 2687 C C . SER A 1 344 ? 20.047 -9.039 17.438 1 44.59 344 SER A C 1
ATOM 2689 O O . SER A 1 344 ? 20.453 -7.883 17.5 1 44.59 344 SER A O 1
ATOM 2691 N N . GLU A 1 345 ? 20.375 -9.852 16.484 1 46.84 345 GLU A N 1
ATOM 2692 C CA . GLU A 1 345 ? 21.469 -9.43 15.609 1 46.84 345 GLU A CA 1
ATOM 2693 C C . GLU A 1 345 ? 20.953 -9.055 14.219 1 46.84 345 GLU A C 1
ATOM 2695 O O . GLU A 1 345 ? 21.734 -8.742 13.32 1 46.84 345 GLU A O 1
ATOM 2700 N N . SER A 1 346 ? 19.672 -8.867 14.156 1 54.28 346 SER A N 1
ATOM 2701 C CA . SER A 1 346 ? 19.188 -8.852 12.773 1 54.28 346 SER A CA 1
ATOM 2702 C C . SER A 1 346 ? 19.062 -7.434 12.242 1 54.28 346 SER A C 1
ATOM 2704 O O . SER A 1 346 ? 18.781 -6.504 13 1 54.28 346 SER A O 1
ATOM 2706 N N . LYS A 1 347 ? 19.609 -7.211 11.094 1 63.97 347 LYS A N 1
ATOM 2707 C CA . LYS A 1 347 ? 19.5 -6.004 10.273 1 63.97 347 LYS A CA 1
ATOM 2708 C C . LYS A 1 347 ? 18.047 -5.715 9.898 1 63.97 347 LYS A C 1
ATOM 2710 O O . LYS A 1 347 ? 17.766 -4.719 9.234 1 63.97 347 LYS A O 1
ATOM 2715 N N . SER A 1 348 ? 17.172 -6.586 10.492 1 71.62 348 SER A N 1
ATOM 2716 C CA . SER A 1 348 ? 15.789 -6.426 10.047 1 71.62 348 SER A CA 1
ATOM 2717 C C . SER A 1 348 ? 14.945 -5.73 11.109 1 71.62 348 SER A C 1
ATOM 2719 O O . SER A 1 348 ? 15.312 -5.715 12.289 1 71.62 348 SER A O 1
ATOM 2721 N N . LEU A 1 349 ? 13.984 -5.051 10.656 1 84.44 349 LEU A N 1
ATOM 2722 C CA . LEU A 1 349 ? 13.023 -4.383 11.523 1 84.44 349 LEU A CA 1
ATOM 2723 C C . LEU A 1 349 ? 11.852 -5.309 11.844 1 84.44 349 LEU A C 1
ATOM 2725 O O . LEU A 1 349 ? 11.547 -6.227 11.078 1 84.44 349 LEU A O 1
ATOM 2729 N N . PRO A 1 350 ? 11.266 -5.133 12.969 1 82.94 350 PRO A N 1
ATOM 2730 C CA . PRO A 1 350 ? 10.094 -5.945 13.305 1 82.94 350 PRO A CA 1
ATOM 2731 C C . PRO A 1 350 ? 8.961 -5.785 12.297 1 82.94 350 PRO A C 1
ATOM 2733 O O . PRO A 1 350 ? 8.211 -6.73 12.055 1 82.94 350 PRO A O 1
ATOM 2736 N N . GLU A 1 351 ? 8.812 -4.652 11.828 1 89.81 351 GLU A N 1
ATOM 2737 C CA . GLU A 1 351 ? 7.859 -4.352 10.766 1 89.81 351 GLU A CA 1
ATOM 2738 C C . GLU A 1 351 ? 8.562 -3.834 9.516 1 89.81 351 GLU A C 1
ATOM 2740 O O . GLU A 1 351 ? 9.312 -2.854 9.578 1 89.81 351 GLU A O 1
ATOM 2745 N N . MET A 1 352 ? 8.305 -4.578 8.43 1 91.56 352 MET A N 1
ATOM 2746 C CA . MET A 1 352 ? 8.938 -4.203 7.176 1 91.56 352 MET A CA 1
ATOM 2747 C C . MET A 1 352 ? 7.914 -4.125 6.047 1 91.56 352 MET A C 1
ATOM 2749 O O . MET A 1 352 ? 6.891 -4.805 6.086 1 91.56 352 MET A O 1
ATOM 2753 N N . LEU A 1 353 ? 8.266 -3.281 5.148 1 95.38 353 LEU A N 1
ATOM 2754 C CA . LEU A 1 353 ? 7.445 -3.24 3.941 1 95.38 353 LEU A CA 1
ATOM 2755 C C . LEU A 1 353 ? 7.965 -4.227 2.9 1 95.38 353 LEU A C 1
ATOM 2757 O O . LEU A 1 353 ? 9.148 -4.211 2.561 1 95.38 353 LEU A O 1
ATOM 2761 N N . VAL A 1 354 ? 7.047 -5.07 2.438 1 96.31 354 VAL A N 1
ATOM 2762 C CA . VAL A 1 354 ? 7.426 -6.094 1.47 1 96.31 354 VAL A CA 1
ATOM 2763 C C . VAL A 1 354 ? 6.477 -6.055 0.275 1 96.31 354 VAL A C 1
ATOM 2765 O O . VAL A 1 354 ? 5.266 -5.891 0.443 1 96.31 354 VAL A O 1
ATOM 2768 N N . VAL A 1 355 ? 7.016 -6.152 -0.904 1 98.12 355 VAL A N 1
ATOM 2769 C CA . VAL A 1 355 ? 6.242 -6.305 -2.131 1 98.12 355 VAL A CA 1
ATOM 2770 C C . VAL A 1 355 ? 6.332 -7.75 -2.623 1 98.12 355 VAL A C 1
ATOM 2772 O O . VAL A 1 355 ? 7.426 -8.289 -2.785 1 98.12 355 VAL A O 1
ATOM 2775 N N . GLU A 1 356 ? 5.184 -8.328 -2.865 1 98.25 356 GLU A N 1
ATOM 2776 C CA . GLU A 1 356 ? 5.148 -9.727 -3.289 1 98.25 356 GLU A CA 1
ATOM 2777 C C . GLU A 1 356 ? 4.371 -9.883 -4.594 1 98.25 356 GLU A C 1
ATOM 2779 O O . GLU A 1 356 ? 3.387 -9.188 -4.824 1 98.25 356 GLU A O 1
ATOM 2784 N N . THR A 1 357 ? 4.809 -10.836 -5.355 1 98.44 357 THR A N 1
ATOM 2785 C CA . THR A 1 357 ? 4.18 -11.102 -6.648 1 98.44 357 THR A CA 1
ATOM 2786 C C . THR A 1 357 ? 3.967 -12.602 -6.852 1 98.44 357 THR A C 1
ATOM 2788 O O . THR A 1 357 ? 4.719 -13.414 -6.316 1 98.44 357 THR A O 1
ATOM 2791 N N . GLU A 1 358 ? 2.934 -12.898 -7.566 1 98.69 358 GLU A N 1
ATOM 2792 C CA . GLU A 1 358 ? 2.65 -14.258 -8.016 1 98.69 358 GLU A CA 1
ATOM 2793 C C . GLU A 1 358 ? 2.057 -14.258 -9.422 1 98.69 358 GLU A C 1
ATOM 2795 O O . GLU A 1 358 ? 1.168 -13.461 -9.727 1 98.69 358 GLU A O 1
ATOM 2800 N N . MET A 1 359 ? 2.6 -15.141 -10.25 1 98.69 359 MET A N 1
ATOM 2801 C CA . MET A 1 359 ? 2.154 -15.234 -11.633 1 98.69 359 MET A CA 1
ATOM 2802 C C . MET A 1 359 ? 1.729 -16.656 -11.984 1 98.69 359 MET A C 1
ATOM 2804 O O . MET A 1 359 ? 2.545 -17.578 -11.945 1 98.69 359 MET A O 1
ATOM 2808 N N . ALA A 1 360 ? 0.475 -16.812 -12.328 1 98.56 360 ALA A N 1
ATOM 2809 C CA . ALA A 1 360 ? 0.054 -18.078 -12.914 1 98.56 360 ALA A CA 1
ATOM 2810 C C . ALA A 1 360 ? 0.662 -18.266 -14.305 1 98.56 360 ALA A C 1
ATOM 2812 O O . ALA A 1 360 ? 1.039 -17.297 -14.961 1 98.56 360 ALA A O 1
ATOM 2813 N N . PHE A 1 361 ? 0.858 -19.531 -14.75 1 98.44 361 PHE A N 1
ATOM 2814 C CA . PHE A 1 361 ? 1.36 -19.906 -16.062 1 98.44 361 PHE A CA 1
ATOM 2815 C C . PHE A 1 361 ? 2.828 -19.531 -16.219 1 98.44 361 PHE A C 1
ATOM 2817 O O . PHE A 1 361 ? 3.248 -19.062 -17.281 1 98.44 361 PHE A O 1
ATOM 2824 N N . SER A 1 362 ? 3.51 -19.625 -15.133 1 98.44 362 SER A N 1
ATOM 2825 C CA . SER A 1 362 ? 4.91 -19.203 -15.164 1 98.44 362 SER A CA 1
ATOM 2826 C C . SER A 1 362 ? 5.801 -20.219 -14.445 1 98.44 362 SER A C 1
ATOM 2828 O O . SER A 1 362 ? 5.336 -20.938 -13.562 1 98.44 362 SER A O 1
ATOM 2830 N N . LYS A 1 363 ? 7.012 -20.25 -14.867 1 98.25 363 LYS A N 1
ATOM 2831 C CA . LYS A 1 363 ? 8.039 -21.094 -14.258 1 98.25 363 LYS A CA 1
ATOM 2832 C C . LYS A 1 363 ? 9.109 -20.266 -13.562 1 98.25 363 LYS A C 1
ATOM 2834 O O . LYS A 1 363 ? 8.953 -19.047 -13.438 1 98.25 363 LYS A O 1
ATOM 2839 N N . LEU A 1 364 ? 10.094 -20.922 -13.016 1 98.62 364 LEU A N 1
ATOM 2840 C CA . LEU A 1 364 ? 11.141 -20.25 -12.258 1 98.62 364 LEU A CA 1
ATOM 2841 C C . LEU A 1 364 ? 11.82 -19.172 -13.109 1 98.62 364 LEU A C 1
ATOM 2843 O O . LEU A 1 364 ? 12.023 -18.047 -12.641 1 98.62 364 LEU A O 1
ATOM 2847 N N . GLU A 1 365 ? 12.156 -19.516 -14.312 1 98.12 365 GLU A N 1
ATOM 2848 C CA . GLU A 1 365 ? 12.867 -18.594 -15.195 1 98.12 365 GLU A CA 1
ATOM 2849 C C . GLU A 1 365 ? 12.047 -17.344 -15.453 1 98.12 365 GLU A C 1
ATOM 2851 O O . GLU A 1 365 ? 12.602 -16.234 -15.562 1 98.12 365 GLU A O 1
ATOM 2856 N N . ASP A 1 366 ? 10.797 -17.5 -15.586 1 98.44 366 ASP A N 1
ATOM 2857 C CA . ASP A 1 366 ? 9.914 -16.359 -15.805 1 98.44 366 ASP A CA 1
ATOM 2858 C C . ASP A 1 366 ? 9.945 -15.398 -14.617 1 98.44 366 ASP A C 1
ATOM 2860 O O . ASP A 1 366 ? 9.992 -14.18 -14.805 1 98.44 366 ASP A O 1
ATOM 2864 N N . ALA A 1 367 ? 9.898 -15.953 -13.422 1 98.62 367 ALA A N 1
ATOM 2865 C CA . ALA A 1 367 ? 9.961 -15.125 -12.219 1 98.62 367 ALA A CA 1
ATOM 2866 C C . ALA A 1 367 ? 11.305 -14.414 -12.109 1 98.62 367 ALA A C 1
ATOM 2868 O O . ALA A 1 367 ? 11.367 -13.25 -11.703 1 98.62 367 ALA A O 1
ATOM 2869 N N . MET A 1 368 ? 12.359 -15.109 -12.461 1 98.25 368 MET A N 1
ATOM 2870 C CA . MET A 1 368 ? 13.688 -14.508 -12.445 1 98.25 368 MET A CA 1
ATOM 2871 C C . MET A 1 368 ? 13.766 -13.352 -13.43 1 98.25 368 MET A C 1
ATOM 2873 O O . MET A 1 368 ? 14.312 -12.289 -13.109 1 98.25 368 MET A O 1
ATOM 2877 N N . ASN A 1 369 ? 13.227 -13.555 -14.578 1 97.75 369 ASN A N 1
ATOM 2878 C CA . ASN A 1 369 ? 13.211 -12.492 -15.578 1 97.75 369 ASN A CA 1
ATOM 2879 C C . ASN A 1 369 ? 12.383 -11.297 -15.109 1 97.75 369 ASN A C 1
ATOM 2881 O O . ASN A 1 369 ? 12.781 -10.148 -15.312 1 97.75 369 ASN A O 1
ATOM 2885 N N . CYS A 1 370 ? 11.266 -11.586 -14.547 1 98.25 370 CYS A N 1
ATOM 2886 C CA . CYS A 1 370 ? 10.422 -10.516 -14.031 1 98.25 370 CYS A CA 1
ATOM 2887 C C . CYS A 1 370 ? 11.141 -9.719 -12.953 1 98.25 370 CYS A C 1
ATOM 2889 O O . CYS A 1 370 ? 11.109 -8.492 -12.953 1 98.25 370 CYS A O 1
ATOM 2891 N N . ALA A 1 371 ? 11.773 -10.414 -12.055 1 98.12 371 ALA A N 1
ATOM 2892 C CA . ALA A 1 371 ? 12.516 -9.758 -10.977 1 98.12 371 ALA A CA 1
ATOM 2893 C C . ALA A 1 371 ? 13.633 -8.883 -11.531 1 98.12 371 ALA A C 1
ATOM 2895 O O . ALA A 1 371 ? 13.852 -7.77 -11.055 1 98.12 371 ALA A O 1
ATOM 2896 N N . ASP A 1 372 ? 14.312 -9.398 -12.5 1 97 372 ASP A N 1
ATOM 2897 C CA . ASP A 1 372 ? 15.391 -8.648 -13.141 1 97 372 ASP A CA 1
ATOM 2898 C C . ASP A 1 372 ? 14.859 -7.359 -13.766 1 97 372 ASP A C 1
ATOM 2900 O O . ASP A 1 372 ? 15.43 -6.285 -13.562 1 97 372 ASP A O 1
ATOM 2904 N N . ASP A 1 373 ? 13.805 -7.48 -14.516 1 97.38 373 ASP A N 1
ATOM 2905 C CA . ASP A 1 373 ? 13.203 -6.32 -15.164 1 97.38 373 ASP A CA 1
ATOM 2906 C C . ASP A 1 373 ? 12.688 -5.32 -14.133 1 97.38 373 ASP A C 1
ATOM 2908 O O . ASP A 1 373 ? 12.766 -4.109 -14.344 1 97.38 373 ASP A O 1
ATOM 2912 N N . LEU A 1 374 ? 12.094 -5.828 -13.102 1 97.94 374 LEU A N 1
ATOM 2913 C CA . LEU A 1 374 ? 11.594 -4.969 -12.031 1 97.94 374 LEU A CA 1
ATOM 2914 C C . LEU A 1 374 ? 12.719 -4.137 -11.43 1 97.94 374 LEU A C 1
ATOM 2916 O O . LEU A 1 374 ? 12.586 -2.922 -11.266 1 97.94 374 LEU A O 1
ATOM 2920 N N . LEU A 1 375 ? 13.797 -4.777 -11.086 1 96.44 375 LEU A N 1
ATOM 2921 C CA . LEU A 1 375 ? 14.938 -4.094 -10.492 1 96.44 375 LEU A CA 1
ATOM 2922 C C . LEU A 1 375 ? 15.453 -2.994 -11.414 1 96.44 375 LEU A C 1
ATOM 2924 O O . LEU A 1 375 ? 15.703 -1.87 -10.969 1 96.44 375 LEU A O 1
ATOM 2928 N N . LYS A 1 376 ? 15.609 -3.316 -12.672 1 96.56 376 LYS A N 1
ATOM 2929 C CA . LYS A 1 376 ? 16.094 -2.348 -13.648 1 96.56 376 LYS A CA 1
ATOM 2930 C C . LYS A 1 376 ? 15.133 -1.163 -13.766 1 96.56 376 LYS A C 1
ATOM 2932 O O . LYS A 1 376 ? 15.562 -0.009 -13.797 1 96.56 376 LYS A O 1
ATOM 2937 N N . PHE A 1 377 ? 13.891 -1.486 -13.805 1 97.56 377 PHE A N 1
ATOM 2938 C CA . PHE A 1 377 ? 12.875 -0.452 -13.961 1 97.56 377 PHE A CA 1
ATOM 2939 C C . PHE A 1 377 ? 12.906 0.514 -12.781 1 97.56 377 PHE A C 1
ATOM 2941 O O . PHE A 1 377 ? 12.859 1.731 -12.969 1 97.56 377 PHE A O 1
ATOM 2948 N N . ILE A 1 378 ? 12.93 -0 -11.562 1 97.5 378 ILE A N 1
ATOM 2949 C CA . ILE A 1 378 ? 12.906 0.827 -10.359 1 97.5 378 ILE A CA 1
ATOM 2950 C C . ILE A 1 378 ? 14.156 1.699 -10.312 1 97.5 378 ILE A C 1
ATOM 2952 O O . ILE A 1 378 ? 14.078 2.9 -10.039 1 97.5 378 ILE A O 1
ATOM 2956 N N . CYS A 1 379 ? 15.312 1.108 -10.516 1 95.56 379 CYS A N 1
ATOM 2957 C CA . CYS A 1 379 ? 16.562 1.861 -10.484 1 95.56 379 CYS A CA 1
ATOM 2958 C C . CYS A 1 379 ? 16.562 2.963 -11.539 1 95.56 379 CYS A C 1
ATOM 2960 O O . CYS A 1 379 ? 16.969 4.094 -11.258 1 95.56 379 CYS A O 1
ATOM 2962 N N . LYS A 1 380 ? 16.094 2.65 -12.695 1 96.25 380 LYS A N 1
ATOM 2963 C CA . LYS A 1 380 ? 16 3.65 -13.758 1 96.25 380 LYS A CA 1
ATOM 2964 C C . LYS A 1 380 ? 15.07 4.789 -13.359 1 96.25 380 LYS A C 1
ATOM 2966 O O . LYS A 1 380 ? 15.383 5.961 -13.578 1 96.25 380 LYS A O 1
ATOM 2971 N N . SER A 1 381 ? 13.969 4.402 -12.805 1 95.88 381 SER A N 1
ATOM 2972 C CA . SER A 1 381 ? 12.984 5.395 -12.383 1 95.88 381 SER A CA 1
ATOM 2973 C C . SER A 1 381 ? 13.562 6.332 -11.32 1 95.88 381 SER A C 1
ATOM 2975 O O . SER A 1 381 ? 13.336 7.543 -11.367 1 95.88 381 SER A O 1
ATOM 2977 N N . VAL A 1 382 ? 14.25 5.809 -10.398 1 94.81 382 VAL A N 1
ATOM 2978 C CA . VAL A 1 382 ? 14.859 6.605 -9.336 1 94.81 382 VAL A CA 1
ATOM 2979 C C . VAL A 1 382 ? 15.891 7.555 -9.93 1 94.81 382 VAL A C 1
ATOM 2981 O O . VAL A 1 382 ? 15.945 8.734 -9.57 1 94.81 382 VAL A O 1
ATOM 2984 N N . LEU A 1 383 ? 16.688 7.09 -10.812 1 93.12 383 LEU A N 1
ATOM 2985 C CA . LEU A 1 383 ? 17.734 7.895 -11.438 1 93.12 383 LEU A CA 1
ATOM 2986 C C . LEU A 1 383 ? 17.125 9.031 -12.25 1 93.12 383 LEU A C 1
ATOM 2988 O O . LEU A 1 383 ? 17.672 10.133 -12.297 1 93.12 383 LEU A O 1
ATOM 2992 N N . GLU A 1 384 ? 16 8.758 -12.781 1 93.12 384 GLU A N 1
ATOM 2993 C CA . GLU A 1 384 ? 15.375 9.742 -13.664 1 93.12 384 GLU A CA 1
ATOM 2994 C C . GLU A 1 384 ? 14.531 10.734 -12.867 1 93.12 384 GLU A C 1
ATOM 2996 O O . GLU A 1 384 ? 14.508 11.922 -13.188 1 93.12 384 GLU A O 1
ATOM 3001 N N . ASN A 1 385 ? 13.867 10.273 -11.844 1 90.62 385 ASN A N 1
ATOM 3002 C CA . ASN A 1 385 ? 12.875 11.102 -11.156 1 90.62 385 ASN A CA 1
ATOM 3003 C C . ASN A 1 385 ? 13.43 11.664 -9.852 1 90.62 385 ASN A C 1
ATOM 3005 O O . ASN A 1 385 ? 12.828 12.562 -9.258 1 90.62 385 ASN A O 1
ATOM 3009 N N . SER A 1 386 ? 14.5 11.18 -9.352 1 93.44 386 SER A N 1
ATOM 3010 C CA . SER A 1 386 ? 15.07 11.633 -8.086 1 93.44 386 SER A CA 1
ATOM 3011 C C . SER A 1 386 ? 16.547 11.969 -8.234 1 93.44 386 SER A C 1
ATOM 3013 O O . SER A 1 386 ? 17.344 11.695 -7.336 1 93.44 386 SER A O 1
ATOM 3015 N N . THR A 1 387 ? 16.906 12.539 -9.312 1 91.62 387 THR A N 1
ATOM 3016 C CA . THR A 1 387 ? 18.297 12.766 -9.664 1 91.62 387 THR A CA 1
ATOM 3017 C C . THR A 1 387 ? 18.969 13.664 -8.633 1 91.62 387 THR A C 1
ATOM 3019 O O . THR A 1 387 ? 20.062 13.352 -8.156 1 91.62 387 THR A O 1
ATOM 3022 N N . ALA A 1 388 ? 18.344 14.758 -8.297 1 92.75 388 ALA A N 1
ATOM 3023 C CA . ALA A 1 388 ? 18.938 15.711 -7.367 1 92.75 388 ALA A CA 1
ATOM 3024 C C . ALA A 1 388 ? 19.172 15.07 -6 1 92.75 388 ALA A C 1
ATOM 3026 O O . ALA A 1 388 ? 20.25 15.242 -5.406 1 92.75 388 ALA A O 1
ATOM 3027 N N . ASP A 1 389 ? 18.219 14.336 -5.508 1 95.19 389 ASP A N 1
ATOM 3028 C CA . ASP A 1 389 ? 18.328 13.68 -4.207 1 95.19 389 ASP A CA 1
ATOM 3029 C C . ASP A 1 389 ? 19.422 12.602 -4.227 1 95.19 389 ASP A C 1
ATOM 3031 O O . ASP A 1 389 ? 20.188 12.477 -3.273 1 95.19 389 ASP A O 1
ATOM 3035 N N . VAL A 1 390 ? 19.469 11.82 -5.293 1 93.31 390 VAL A N 1
ATOM 3036 C CA . VAL A 1 390 ? 20.453 10.758 -5.418 1 93.31 390 VAL A CA 1
ATOM 3037 C C . VAL A 1 390 ? 21.859 11.359 -5.449 1 93.31 390 VAL A C 1
ATOM 3039 O O . VAL A 1 390 ? 22.766 10.867 -4.773 1 93.31 390 VAL A O 1
ATOM 3042 N N . ASN A 1 391 ? 22.031 12.406 -6.184 1 91.56 391 ASN A N 1
ATOM 3043 C CA . ASN A 1 391 ? 23.312 13.086 -6.25 1 91.56 391 ASN A CA 1
ATOM 3044 C C . ASN A 1 391 ? 23.734 13.641 -4.891 1 91.56 391 ASN A C 1
ATOM 3046 O O . ASN A 1 391 ? 24.891 13.555 -4.5 1 91.56 391 ASN A O 1
ATOM 3050 N N . PHE A 1 392 ? 22.844 14.227 -4.273 1 93.69 392 PHE A N 1
ATOM 3051 C CA . PHE A 1 392 ? 23.094 14.789 -2.949 1 93.69 392 PHE A CA 1
ATOM 3052 C C . PHE A 1 392 ? 23.578 13.711 -1.985 1 93.69 392 PHE A C 1
ATOM 3054 O O . PHE A 1 392 ? 24.578 13.906 -1.29 1 93.69 392 PHE A O 1
ATOM 3061 N N . LEU A 1 393 ? 22.891 12.586 -1.929 1 91.56 393 LEU A N 1
ATOM 3062 C CA . LEU A 1 393 ? 23.25 11.508 -1.014 1 91.56 393 LEU A CA 1
ATOM 3063 C C . LEU A 1 393 ? 24.547 10.844 -1.436 1 91.56 393 LEU A C 1
ATOM 3065 O O . LEU A 1 393 ? 25.312 10.367 -0.59 1 91.56 393 LEU A O 1
ATOM 3069 N N . SER A 1 394 ? 24.812 10.805 -2.699 1 88.12 394 SER A N 1
ATOM 3070 C CA . SER A 1 394 ? 26.047 10.234 -3.217 1 88.12 394 SER A CA 1
ATOM 3071 C C . SER A 1 394 ? 27.25 11.047 -2.768 1 88.12 394 SER A C 1
ATOM 3073 O O . SER A 1 394 ? 28.312 10.484 -2.494 1 88.12 394 SER A O 1
ATOM 3075 N N . LYS A 1 395 ? 27.094 12.273 -2.738 1 85.56 395 LYS A N 1
ATOM 3076 C CA . LYS A 1 395 ? 28.188 13.156 -2.322 1 85.56 395 LYS A CA 1
ATOM 3077 C C . LYS A 1 395 ? 28.453 13.023 -0.826 1 85.56 395 LYS A C 1
ATOM 3079 O O . LYS A 1 395 ? 29.594 13.211 -0.376 1 85.56 395 LYS A O 1
ATOM 3084 N N . ARG A 1 396 ? 27.516 12.734 -0.167 1 77.62 396 ARG A N 1
ATOM 3085 C CA . ARG A 1 396 ? 27.641 12.609 1.281 1 77.62 396 ARG A CA 1
ATOM 3086 C C . ARG A 1 396 ? 28.25 11.266 1.665 1 77.62 396 ARG A C 1
ATOM 3088 O O . ARG A 1 396 ? 28.891 11.141 2.707 1 77.62 396 ARG A O 1
ATOM 3095 N N . SER A 1 397 ? 27.922 10.297 0.868 1 71.06 397 SER A N 1
ATOM 3096 C CA . SER A 1 397 ? 28.406 8.953 1.17 1 71.06 397 SER A CA 1
ATOM 3097 C C . SER A 1 397 ? 29.859 8.781 0.736 1 71.06 397 SER A C 1
ATOM 3099 O O . SER A 1 397 ? 30.281 9.359 -0.261 1 71.06 397 SER A O 1
ATOM 3101 N N . ASN A 1 398 ? 30.812 8.875 1.59 1 57.41 398 ASN A N 1
ATOM 3102 C CA . ASN A 1 398 ? 32.25 8.75 1.353 1 57.41 398 ASN A CA 1
ATOM 3103 C C . ASN A 1 398 ? 32.562 7.469 0.591 1 57.41 398 ASN A C 1
ATOM 3105 O O . ASN A 1 398 ? 33.75 7.062 0.534 1 57.41 398 ASN A O 1
ATOM 3109 N N . LYS A 1 399 ? 31.656 6.891 0.094 1 59.53 399 LYS A N 1
ATOM 3110 C CA . LYS A 1 399 ? 32.062 5.57 -0.364 1 59.53 399 LYS A CA 1
ATOM 3111 C C . LYS A 1 399 ? 32.594 5.621 -1.799 1 59.53 399 LYS A C 1
ATOM 3113 O O . LYS A 1 399 ? 32.25 6.543 -2.549 1 59.53 399 LYS A O 1
ATOM 3118 N N . SER A 1 400 ? 33.594 4.777 -2.088 1 53.47 400 SER A N 1
ATOM 3119 C CA . SER A 1 400 ? 34.312 4.578 -3.33 1 53.47 400 SER A CA 1
ATOM 3120 C C . SER A 1 400 ? 33.375 4.426 -4.516 1 53.47 400 SER A C 1
ATOM 3122 O O . SER A 1 400 ? 33.656 4.945 -5.602 1 53.47 400 SER A O 1
ATOM 3124 N N . ILE A 1 401 ? 32.344 3.654 -4.324 1 59.19 401 ILE A N 1
ATOM 3125 C CA . ILE A 1 401 ? 31.344 3.521 -5.371 1 59.19 401 ILE A CA 1
ATOM 3126 C C . ILE A 1 401 ? 30.078 4.266 -4.961 1 59.19 401 ILE A C 1
ATOM 3128 O O . ILE A 1 401 ? 29.516 4 -3.9 1 59.19 401 ILE A O 1
ATOM 3132 N N . THR A 1 402 ? 29.797 5.215 -5.848 1 71.81 402 THR A N 1
ATOM 3133 C CA . THR A 1 402 ? 28.703 6.125 -5.57 1 71.81 402 THR A CA 1
ATOM 3134 C C . THR A 1 402 ? 27.359 5.43 -5.77 1 71.81 402 THR A C 1
ATOM 3136 O O . THR A 1 402 ? 27.281 4.398 -6.445 1 71.81 402 THR A O 1
ATOM 3139 N N . VAL A 1 403 ? 26.438 5.762 -5.066 1 79.94 403 VAL A N 1
ATOM 3140 C CA . VAL A 1 403 ? 25.062 5.297 -5.207 1 79.94 403 VAL A CA 1
ATOM 3141 C C . VAL A 1 403 ? 24.641 5.355 -6.676 1 79.94 403 VAL A C 1
ATOM 3143 O O . VAL A 1 403 ? 24.016 4.426 -7.191 1 79.94 403 VAL A O 1
ATOM 3146 N N . MET A 1 404 ? 25.125 6.301 -7.336 1 83.31 404 MET A N 1
ATOM 3147 C CA . MET A 1 404 ? 24.781 6.492 -8.742 1 83.31 404 MET A CA 1
ATOM 3148 C C . MET A 1 404 ? 25.375 5.387 -9.602 1 83.31 404 MET A C 1
ATOM 3150 O O . MET A 1 404 ? 24.719 4.875 -10.516 1 83.31 404 MET A O 1
ATOM 3154 N N . GLU A 1 405 ? 26.469 5.047 -9.281 1 82.12 405 GLU A N 1
ATOM 3155 C CA . GLU A 1 405 ? 27.141 4.004 -10.047 1 82.12 405 GLU A CA 1
ATOM 3156 C C . GLU A 1 405 ? 26.484 2.646 -9.844 1 82.12 405 GLU A C 1
ATOM 3158 O O . GLU A 1 405 ? 26.312 1.883 -10.797 1 82.12 405 GLU A O 1
ATOM 3163 N N . HIS A 1 406 ? 26.125 2.418 -8.664 1 82.44 406 HIS A N 1
ATOM 3164 C CA . HIS A 1 406 ? 25.453 1.148 -8.383 1 82.44 406 HIS A CA 1
ATOM 3165 C C . HIS A 1 406 ? 24.109 1.059 -9.094 1 82.44 406 HIS A C 1
ATOM 3167 O O . HIS A 1 406 ? 23.781 0.02 -9.664 1 82.44 406 HIS A O 1
ATOM 3173 N N . LEU A 1 407 ? 23.375 2.125 -9.039 1 88.44 407 LEU A N 1
ATOM 3174 C CA . LEU A 1 407 ? 22.062 2.146 -9.68 1 88.44 407 LEU A CA 1
ATOM 3175 C C . LEU A 1 407 ? 22.203 2.01 -11.195 1 88.44 407 LEU A C 1
ATOM 3177 O O . LEU A 1 407 ? 21.438 1.282 -11.828 1 88.44 407 LEU A O 1
ATOM 3181 N N . ASN A 1 408 ? 23.234 2.611 -11.695 1 87.5 408 ASN A N 1
ATOM 3182 C CA . ASN A 1 408 ? 23.484 2.525 -13.133 1 87.5 408 ASN A CA 1
ATOM 3183 C C . ASN A 1 408 ? 23.938 1.125 -13.539 1 87.5 408 ASN A C 1
ATOM 3185 O O . ASN A 1 408 ? 23.594 0.655 -14.633 1 87.5 408 ASN A O 1
ATOM 3189 N N . PHE A 1 409 ? 24.672 0.572 -12.719 1 84.75 409 PHE A N 1
ATOM 3190 C CA . PHE A 1 409 ? 25.141 -0.78 -13 1 84.75 409 PHE A CA 1
ATOM 3191 C C . PHE A 1 409 ? 23.969 -1.744 -13.141 1 84.75 409 PHE A C 1
ATOM 3193 O O . PHE A 1 409 ? 23.938 -2.568 -14.055 1 84.75 409 PHE A O 1
ATOM 3200 N N . ILE A 1 410 ? 23.016 -1.657 -12.289 1 87.56 410 ILE A N 1
ATOM 3201 C CA . ILE A 1 410 ? 21.844 -2.531 -12.336 1 87.56 410 ILE A CA 1
ATOM 3202 C C . ILE A 1 410 ? 21.047 -2.26 -13.602 1 87.56 410 ILE A C 1
ATOM 3204 O O . ILE A 1 410 ? 20.516 -3.188 -14.227 1 87.56 410 ILE A O 1
ATOM 3208 N N . THR A 1 411 ? 20.938 -1.077 -14 1 88.62 411 THR A N 1
ATOM 3209 C CA . THR A 1 411 ? 20.125 -0.696 -15.148 1 88.62 411 THR A CA 1
ATOM 3210 C C . THR A 1 411 ? 20.75 -1.188 -16.453 1 88.62 411 THR A C 1
ATOM 3212 O O . THR A 1 411 ? 20.031 -1.487 -17.406 1 88.62 411 THR A O 1
ATOM 3215 N N . SER A 1 412 ? 22.031 -1.321 -16.469 1 85.62 412 SER A N 1
ATOM 3216 C CA . SER A 1 412 ? 22.734 -1.577 -17.719 1 85.62 412 SER A CA 1
ATOM 3217 C C . SER A 1 412 ? 23.047 -3.061 -17.891 1 85.62 412 SER A C 1
ATOM 3219 O O . SER A 1 412 ? 23.234 -3.541 -19 1 85.62 412 SER A O 1
ATOM 3221 N N . CYS A 1 413 ? 23.109 -3.746 -16.828 1 78.5 413 CYS A N 1
ATOM 3222 C CA . CYS A 1 413 ? 23.625 -5.109 -16.953 1 78.5 413 CYS A CA 1
ATOM 3223 C C . CYS A 1 413 ? 22.594 -6.121 -16.453 1 78.5 413 CYS A C 1
ATOM 3225 O O . CYS A 1 413 ? 21.766 -5.797 -15.594 1 78.5 413 CYS A O 1
ATOM 3227 N N . SER A 1 414 ? 22.672 -7.297 -17.25 1 84.5 414 SER A N 1
ATOM 3228 C CA . SER A 1 414 ? 21.906 -8.422 -16.719 1 84.5 414 SER A CA 1
ATOM 3229 C C . SER A 1 414 ? 22.641 -9.125 -15.594 1 84.5 414 SER A C 1
ATOM 3231 O O . SER A 1 414 ? 23.875 -9.289 -15.656 1 84.5 414 SER A O 1
ATOM 3233 N N . LEU A 1 415 ? 21.938 -9.453 -14.609 1 91.94 415 LEU A N 1
ATOM 3234 C CA . LEU A 1 415 ? 22.516 -10.086 -13.43 1 91.94 415 LEU A CA 1
ATOM 3235 C C . LEU A 1 415 ? 23 -11.492 -13.75 1 91.94 415 LEU A C 1
ATOM 3237 O O . LEU A 1 415 ? 22.344 -12.234 -14.484 1 91.94 415 LEU A O 1
ATOM 3241 N N . LYS A 1 416 ? 24.156 -11.805 -13.289 1 94.56 416 LYS A N 1
ATOM 3242 C CA . LYS A 1 416 ? 24.672 -13.156 -13.453 1 94.56 416 LYS A CA 1
ATOM 3243 C C . LYS A 1 416 ? 23.844 -14.164 -12.664 1 94.56 416 LYS A C 1
ATOM 3245 O O . LYS A 1 416 ? 23.438 -13.891 -11.531 1 94.56 416 LYS A O 1
ATOM 3250 N N . ARG A 1 417 ? 23.609 -15.312 -13.281 1 97.19 417 ARG A N 1
ATOM 3251 C CA . ARG A 1 417 ? 22.859 -16.391 -12.641 1 97.19 417 ARG A CA 1
ATOM 3252 C C . ARG A 1 417 ? 23.781 -17.531 -12.242 1 97.19 417 ARG A C 1
ATOM 3254 O O . ARG A 1 417 ? 24.391 -18.172 -13.094 1 97.19 417 ARG A O 1
ATOM 3261 N N . VAL A 1 418 ? 23.844 -17.75 -10.945 1 97.75 418 VAL A N 1
ATOM 3262 C CA . VAL A 1 418 ? 24.719 -18.781 -10.406 1 97.75 418 VAL A CA 1
ATOM 3263 C C . VAL A 1 418 ? 23.891 -19.75 -9.547 1 97.75 418 VAL A C 1
ATOM 3265 O O . VAL A 1 418 ? 23.078 -19.312 -8.734 1 97.75 418 VAL A O 1
ATOM 3268 N N . SER A 1 419 ? 24.125 -21.016 -9.742 1 98.19 419 SER A N 1
ATOM 3269 C CA . SER A 1 419 ? 23.438 -21.969 -8.875 1 98.19 419 SER A CA 1
ATOM 3270 C C . SER A 1 419 ? 24 -21.938 -7.461 1 98.19 419 SER A C 1
ATOM 3272 O O . SER A 1 419 ? 25.156 -21.547 -7.262 1 98.19 419 SER A O 1
ATOM 3274 N N . TYR A 1 420 ? 23.203 -22.312 -6.539 1 98.38 420 TYR A N 1
ATOM 3275 C CA . TYR A 1 420 ? 23.688 -22.438 -5.164 1 98.38 420 TYR A CA 1
ATOM 3276 C C . TYR A 1 420 ? 24.922 -23.328 -5.098 1 98.38 420 TYR A C 1
ATOM 3278 O O . TYR A 1 420 ? 25.891 -23 -4.426 1 98.38 420 TYR A O 1
ATOM 3286 N N . THR A 1 421 ? 24.891 -24.438 -5.758 1 97.94 421 THR A N 1
ATOM 3287 C CA . THR A 1 421 ? 26 -25.375 -5.781 1 97.94 421 THR A CA 1
ATOM 3288 C C . THR A 1 421 ? 27.266 -24.703 -6.32 1 97.94 421 THR A C 1
ATOM 3290 O O . THR A 1 421 ? 28.344 -24.859 -5.746 1 97.94 421 THR A O 1
ATOM 3293 N N . ALA A 1 422 ? 27.109 -24 -7.375 1 97.62 422 ALA A N 1
ATOM 3294 C CA . ALA A 1 422 ? 28.25 -23.297 -7.965 1 97.62 422 ALA A CA 1
ATOM 3295 C C . ALA A 1 422 ? 28.797 -22.234 -7.02 1 97.62 422 ALA A C 1
ATOM 3297 O O . ALA A 1 422 ? 30 -22.031 -6.922 1 97.62 422 ALA A O 1
ATOM 3298 N N . ALA A 1 423 ? 27.906 -21.531 -6.395 1 97.56 423 ALA A N 1
ATOM 3299 C CA . ALA A 1 423 ? 28.312 -20.484 -5.449 1 97.56 423 ALA A CA 1
ATOM 3300 C C . ALA A 1 423 ? 29.125 -21.078 -4.301 1 97.56 423 ALA A C 1
ATOM 3302 O O . ALA A 1 423 ? 30.156 -20.531 -3.91 1 97.56 423 ALA A O 1
ATOM 3303 N N . VAL A 1 424 ? 28.641 -22.156 -3.746 1 97.12 424 VAL A N 1
ATOM 3304 C CA . VAL A 1 424 ? 29.328 -22.828 -2.656 1 97.12 424 VAL A CA 1
ATOM 3305 C C . VAL A 1 424 ? 30.719 -23.297 -3.129 1 97.12 424 VAL A C 1
ATOM 3307 O O . VAL A 1 424 ? 31.703 -23.141 -2.412 1 97.12 424 VAL A O 1
ATOM 3310 N N . ASN A 1 425 ? 30.797 -23.875 -4.301 1 97 425 ASN A N 1
ATOM 3311 C CA . ASN A 1 425 ? 32.062 -24.312 -4.863 1 97 425 ASN A CA 1
ATOM 3312 C C . ASN A 1 425 ? 33.031 -23.141 -5.039 1 97 425 ASN A C 1
ATOM 3314 O O . ASN A 1 425 ? 34.219 -23.25 -4.727 1 97 425 ASN A O 1
ATOM 3318 N N . ASP A 1 426 ? 32.531 -22.062 -5.523 1 96.31 426 ASP A N 1
ATOM 3319 C CA . ASP A 1 426 ? 33.375 -20.875 -5.719 1 96.31 426 ASP A CA 1
ATOM 3320 C C . ASP A 1 426 ? 33.938 -20.359 -4.391 1 96.31 426 ASP A C 1
ATOM 3322 O O . ASP A 1 426 ? 35.062 -19.906 -4.316 1 96.31 426 ASP A O 1
ATOM 3326 N N . LEU A 1 427 ? 33.125 -20.391 -3.375 1 95.94 427 LEU A N 1
ATOM 3327 C CA . LEU A 1 427 ? 33.562 -19.953 -2.051 1 95.94 427 LEU A CA 1
ATOM 3328 C C . LEU A 1 427 ? 34.625 -20.891 -1.497 1 95.94 427 LEU A C 1
ATOM 3330 O O . LEU A 1 427 ? 35.562 -20.422 -0.849 1 95.94 427 LEU A O 1
ATOM 3334 N N . LYS A 1 428 ? 34.469 -22.172 -1.703 1 94.25 428 LYS A N 1
ATOM 3335 C CA . LYS A 1 428 ? 35.438 -23.141 -1.228 1 94.25 428 LYS A CA 1
ATOM 3336 C C . LYS A 1 428 ? 36.781 -22.984 -1.946 1 94.25 428 LYS A C 1
ATOM 3338 O O . LYS A 1 428 ? 37.844 -23.25 -1.37 1 94.25 428 LYS A O 1
ATOM 3343 N N . LEU A 1 429 ? 36.75 -22.547 -3.129 1 93.25 429 LEU A N 1
ATOM 3344 C CA . LEU A 1 429 ? 37.938 -22.375 -3.932 1 93.25 429 LEU A CA 1
ATOM 3345 C C . LEU A 1 429 ? 38.688 -21.094 -3.523 1 93.25 429 LEU A C 1
ATOM 3347 O O . LEU A 1 429 ? 39.875 -20.938 -3.83 1 93.25 429 LEU A O 1
ATOM 3351 N N . ALA A 1 430 ? 37.938 -20.188 -2.936 1 88.62 430 ALA A N 1
ATOM 3352 C CA . ALA A 1 430 ? 38.562 -18.953 -2.473 1 88.62 430 ALA A CA 1
ATOM 3353 C C . ALA A 1 430 ? 39.406 -19.203 -1.225 1 88.62 430 ALA A C 1
ATOM 3355 O O . ALA A 1 430 ? 39 -18.859 -0.112 1 88.62 430 ALA A O 1
ATOM 3356 N N . THR A 1 431 ? 40.562 -19.688 -1.292 1 80.31 431 THR A N 1
ATOM 3357 C CA . THR A 1 431 ? 41.406 -20.141 -0.197 1 80.31 431 THR A CA 1
ATOM 3358 C C . THR A 1 431 ? 42.062 -18.938 0.496 1 80.31 431 THR A C 1
ATOM 3360 O O . THR A 1 431 ? 42.531 -19.062 1.629 1 80.31 431 THR A O 1
ATOM 3363 N N . GLU A 1 432 ? 42 -17.859 -0.069 1 82.88 432 GLU A N 1
ATOM 3364 C CA . GLU A 1 432 ? 42.656 -16.688 0.495 1 82.88 432 GLU A CA 1
ATOM 3365 C C . GLU A 1 432 ? 41.844 -16.078 1.628 1 82.88 432 GLU A C 1
ATOM 3367 O O . GLU A 1 432 ? 42.375 -15.359 2.471 1 82.88 432 GLU A O 1
ATOM 3372 N N . LYS A 1 433 ? 40.625 -16.359 1.646 1 81.75 433 LYS A N 1
ATOM 3373 C CA . LYS A 1 433 ? 39.75 -15.758 2.656 1 81.75 433 LYS A CA 1
ATOM 3374 C C . LYS A 1 433 ? 39.344 -16.797 3.697 1 81.75 433 LYS A C 1
ATOM 3376 O O . LYS A 1 433 ? 38.906 -17.906 3.35 1 81.75 433 LYS A O 1
ATOM 3381 N N . LYS A 1 434 ? 39.531 -16.422 4.949 1 86.5 434 LYS A N 1
ATOM 3382 C CA . LYS A 1 434 ? 39.031 -17.25 6.039 1 86.5 434 LYS A CA 1
ATOM 3383 C C . LYS A 1 434 ? 37.656 -16.766 6.512 1 86.5 434 LYS A C 1
ATOM 3385 O O . LYS A 1 434 ? 37.562 -15.672 7.066 1 86.5 434 LYS A O 1
ATOM 3390 N N . PHE A 1 435 ? 36.719 -17.594 6.266 1 90.81 435 PHE A N 1
ATOM 3391 C CA . PHE A 1 435 ? 35.375 -17.234 6.645 1 90.81 435 PHE A CA 1
ATOM 3392 C C . PHE A 1 435 ? 35.094 -17.594 8.094 1 90.81 435 PHE A C 1
ATOM 3394 O O . PHE A 1 435 ? 35.594 -18.609 8.594 1 90.81 435 PHE A O 1
ATOM 3401 N N . GLY A 1 436 ? 34.312 -16.797 8.797 1 88.69 436 GLY A N 1
ATOM 3402 C CA . GLY A 1 436 ? 33.906 -17.109 10.148 1 88.69 436 GLY A CA 1
ATOM 3403 C C . GLY A 1 436 ? 33.031 -18.344 10.234 1 88.69 436 GLY A C 1
ATOM 3404 O O . GLY A 1 436 ? 33.219 -19.203 11.102 1 88.69 436 GLY A O 1
ATOM 3405 N N . LYS A 1 437 ? 32.125 -18.469 9.336 1 89.62 437 LYS A N 1
ATOM 3406 C CA . LYS A 1 437 ? 31.297 -19.656 9.234 1 89.62 437 LYS A CA 1
ATOM 3407 C C . LYS A 1 437 ? 31.75 -20.562 8.086 1 89.62 437 LYS A C 1
ATOM 3409 O O . LYS A 1 437 ? 32.094 -20.062 7.004 1 89.62 437 LYS A O 1
ATOM 3414 N N . PRO A 1 438 ? 31.781 -21.734 8.43 1 89.81 438 PRO A N 1
ATOM 3415 C CA . PRO A 1 438 ? 32.25 -22.641 7.383 1 89.81 438 PRO A CA 1
ATOM 3416 C C . PRO A 1 438 ? 31.297 -22.703 6.188 1 89.81 438 PRO A C 1
ATOM 3418 O O . PRO A 1 438 ? 30.078 -22.562 6.352 1 89.81 438 PRO A O 1
ATOM 3421 N N . VAL A 1 439 ? 31.906 -22.938 5.098 1 93.44 439 VAL A N 1
ATOM 3422 C CA . VAL A 1 439 ? 31.156 -23.062 3.855 1 93.44 439 VAL A CA 1
ATOM 3423 C C . VAL A 1 439 ? 30.859 -24.547 3.584 1 93.44 439 VAL A C 1
ATOM 3425 O O . VAL A 1 439 ? 31.781 -25.328 3.348 1 93.44 439 VAL A O 1
ATOM 3428 N N . GLU A 1 440 ? 29.594 -24.906 3.686 1 94.38 440 GLU A N 1
ATOM 3429 C CA . GLU A 1 440 ? 29.172 -26.281 3.443 1 94.38 440 GLU A CA 1
ATOM 3430 C C . GLU A 1 440 ? 27.859 -26.328 2.643 1 94.38 440 GLU A C 1
ATOM 3432 O O . GLU A 1 440 ? 26.969 -25.5 2.859 1 94.38 440 GLU A O 1
ATOM 3437 N N . TRP A 1 441 ? 27.875 -27.312 1.758 1 95.94 441 TRP A N 1
ATOM 3438 C CA . TRP A 1 441 ? 26.656 -27.484 0.99 1 95.94 441 TRP A CA 1
ATOM 3439 C C . TRP A 1 441 ? 25.484 -27.875 1.901 1 95.94 441 TRP A C 1
ATOM 3441 O O . TRP A 1 441 ? 25.641 -28.703 2.795 1 95.94 441 TRP A O 1
ATOM 3451 N N . GLY A 1 442 ? 24.328 -27.25 1.681 1 95.19 442 GLY A N 1
ATOM 3452 C CA . GLY A 1 442 ? 23.156 -27.547 2.486 1 95.19 442 GLY A CA 1
ATOM 3453 C C . GLY A 1 442 ? 22.953 -26.578 3.635 1 95.19 442 GLY A C 1
ATOM 3454 O O . GLY A 1 442 ? 21.938 -26.656 4.348 1 95.19 442 GLY A O 1
ATOM 3455 N N . VAL A 1 443 ? 23.906 -25.734 3.75 1 94.06 443 VAL A N 1
ATOM 3456 C CA . VAL A 1 443 ? 23.828 -24.734 4.816 1 94.06 443 VAL A CA 1
ATOM 3457 C C . VAL A 1 443 ? 23.578 -23.359 4.215 1 94.06 443 VAL A C 1
ATOM 3459 O O . VAL A 1 443 ? 24.062 -23.047 3.127 1 94.06 443 VAL A O 1
ATOM 3462 N N . ARG A 1 444 ? 22.812 -22.609 5 1 92.88 444 ARG A N 1
ATOM 3463 C CA . ARG A 1 444 ? 22.5 -21.266 4.543 1 92.88 444 ARG A CA 1
ATOM 3464 C C . ARG A 1 444 ? 23.766 -20.406 4.445 1 92.88 444 ARG A C 1
ATOM 3466 O O . ARG A 1 444 ? 24.625 -20.469 5.332 1 92.88 444 ARG A O 1
ATOM 3473 N N . LEU A 1 445 ? 23.859 -19.656 3.412 1 94 445 LEU A N 1
ATOM 3474 C CA . LEU A 1 445 ? 24.984 -18.75 3.258 1 94 445 LEU A CA 1
ATOM 3475 C C . LEU A 1 445 ? 24.875 -17.562 4.223 1 94 445 LEU A C 1
ATOM 3477 O O . LEU A 1 445 ? 23.812 -16.938 4.324 1 94 445 LEU A O 1
ATOM 3481 N N . SER A 1 446 ? 25.891 -17.312 4.879 1 91.19 446 SER A N 1
ATOM 3482 C CA . SER A 1 446 ? 25.922 -16.188 5.812 1 91.19 446 SER A CA 1
ATOM 3483 C C . SER A 1 446 ? 26.109 -14.867 5.078 1 91.19 446 SER A C 1
ATOM 3485 O O . SER A 1 446 ? 26.375 -14.844 3.875 1 91.19 446 SER A O 1
ATOM 3487 N N . ASP A 1 447 ? 26 -13.828 5.84 1 89.25 447 ASP A N 1
ATOM 3488 C CA . ASP A 1 447 ? 26.203 -12.5 5.273 1 89.25 447 ASP A CA 1
ATOM 3489 C C . ASP A 1 447 ? 27.625 -12.336 4.742 1 89.25 447 ASP A C 1
ATOM 3491 O O . ASP A 1 447 ? 27.828 -11.68 3.719 1 89.25 447 ASP A O 1
ATOM 3495 N N . GLU A 1 448 ? 28.516 -12.867 5.461 1 91.69 448 GLU A N 1
ATOM 3496 C CA . GLU A 1 448 ? 29.906 -12.812 5.027 1 91.69 448 GLU A CA 1
ATOM 3497 C C . GLU A 1 448 ? 30.094 -13.531 3.695 1 91.69 448 GLU A C 1
ATOM 3499 O O . GLU A 1 448 ? 30.828 -13.055 2.826 1 91.69 448 GLU A O 1
ATOM 3504 N N . HIS A 1 449 ? 29.484 -14.633 3.582 1 94.75 449 HIS A N 1
ATOM 3505 C CA . HIS A 1 449 ? 29.594 -15.414 2.355 1 94.75 449 HIS A CA 1
ATOM 3506 C C . HIS A 1 449 ? 29.016 -14.648 1.167 1 94.75 449 HIS A C 1
ATOM 3508 O O . HIS A 1 449 ? 29.672 -14.523 0.131 1 94.75 449 HIS A O 1
ATOM 3514 N N . THR A 1 450 ? 27.812 -14.148 1.385 1 94.44 450 THR A N 1
ATOM 3515 C CA . THR A 1 450 ? 27.109 -13.461 0.301 1 94.44 450 THR A CA 1
ATOM 3516 C C . THR A 1 450 ? 27.844 -12.172 -0.079 1 94.44 450 THR A C 1
ATOM 3518 O O . THR A 1 450 ? 27.922 -11.828 -1.26 1 94.44 450 THR A O 1
ATOM 3521 N N . SER A 1 451 ? 28.375 -11.539 0.915 1 92.31 451 SER A N 1
ATOM 3522 C CA . SER A 1 451 ? 29.125 -10.328 0.642 1 92.31 451 SER A CA 1
ATOM 3523 C C . SER A 1 451 ? 30.375 -10.633 -0.183 1 92.31 451 SER A C 1
ATOM 3525 O O . SER A 1 451 ? 30.719 -9.883 -1.101 1 92.31 451 SER A O 1
ATOM 3527 N N . TYR A 1 452 ? 31.062 -11.648 0.186 1 94.38 452 TYR A N 1
ATOM 3528 C CA . TYR A 1 452 ? 32.281 -12.016 -0.541 1 94.38 452 TYR A CA 1
ATOM 3529 C C . TYR A 1 452 ? 31.953 -12.383 -1.984 1 94.38 452 TYR A C 1
ATOM 3531 O O . TYR A 1 452 ? 32.719 -12.055 -2.898 1 94.38 452 TYR A O 1
ATOM 3539 N N . LEU A 1 453 ? 30.875 -13.07 -2.213 1 95.5 453 LEU A N 1
ATOM 3540 C CA . LEU A 1 453 ? 30.469 -13.453 -3.561 1 95.5 453 LEU A CA 1
ATOM 3541 C C . LEU A 1 453 ? 30.25 -12.219 -4.43 1 95.5 453 LEU A C 1
ATOM 3543 O O . LEU A 1 453 ? 30.781 -12.133 -5.543 1 95.5 453 LEU A O 1
ATOM 3547 N N . VAL A 1 454 ? 29.547 -11.227 -3.934 1 92.81 454 VAL A N 1
ATOM 3548 C CA . VAL A 1 454 ? 29.109 -10.102 -4.754 1 92.81 454 VAL A CA 1
ATOM 3549 C C . VAL A 1 454 ? 30.234 -9.062 -4.848 1 92.81 454 VAL A C 1
ATOM 3551 O O . VAL A 1 454 ? 30.359 -8.367 -5.855 1 92.81 454 VAL A O 1
ATOM 3554 N N . ASP A 1 455 ? 31.078 -8.984 -3.846 1 90.5 455 ASP A N 1
ATOM 3555 C CA . ASP A 1 455 ? 32.094 -7.926 -3.803 1 90.5 455 ASP A CA 1
ATOM 3556 C C . ASP A 1 455 ? 33.375 -8.391 -4.434 1 90.5 455 ASP A C 1
ATOM 3558 O O . ASP A 1 455 ? 34.094 -7.602 -5.062 1 90.5 455 ASP A O 1
ATOM 3562 N N . GLU A 1 456 ? 33.719 -9.625 -4.266 1 92.75 456 GLU A N 1
ATOM 3563 C CA . GLU A 1 456 ? 35.062 -10.055 -4.625 1 92.75 456 GLU A CA 1
ATOM 3564 C C . GLU A 1 456 ? 35.031 -11.023 -5.801 1 92.75 456 GLU A C 1
ATOM 3566 O O . GLU A 1 456 ? 35.844 -10.914 -6.723 1 92.75 456 GLU A O 1
ATOM 3571 N N . ILE A 1 457 ? 34.156 -11.922 -5.777 1 94.25 457 ILE A N 1
ATOM 3572 C CA . ILE A 1 457 ? 34.188 -12.977 -6.785 1 94.25 457 ILE A CA 1
ATOM 3573 C C . ILE A 1 457 ? 33.5 -12.5 -8.055 1 94.25 457 ILE A C 1
ATOM 3575 O O . ILE A 1 457 ? 34.125 -12.469 -9.133 1 94.25 457 ILE A O 1
ATOM 3579 N N . TYR A 1 458 ? 32.25 -12.125 -7.859 1 92.56 458 TYR A N 1
ATOM 3580 C CA . TYR A 1 458 ? 31.484 -11.781 -9.047 1 92.56 458 TYR A CA 1
ATOM 3581 C C . TYR A 1 458 ? 31.469 -10.273 -9.281 1 92.56 458 TYR A C 1
ATOM 3583 O O . TYR A 1 458 ? 31.125 -9.812 -10.375 1 92.56 458 TYR A O 1
ATOM 3591 N N . LYS A 1 459 ? 31.719 -9.422 -8.273 1 89 459 LYS A N 1
ATOM 3592 C CA . LYS A 1 459 ? 31.859 -7.969 -8.336 1 89 459 LYS A CA 1
ATOM 3593 C C . LYS A 1 459 ? 30.609 -7.316 -8.914 1 89 459 LYS A C 1
ATOM 3595 O O . LYS A 1 459 ? 30.688 -6.492 -9.82 1 89 459 LYS A O 1
ATOM 3600 N N . GLY A 1 460 ? 29.516 -7.727 -8.414 1 87.19 460 GLY A N 1
ATOM 3601 C CA . GLY A 1 460 ? 28.203 -7.215 -8.805 1 87.19 460 GLY A CA 1
ATOM 3602 C C . GLY A 1 460 ? 27.047 -8.039 -8.266 1 87.19 460 GLY A C 1
ATOM 3603 O O . GLY A 1 460 ? 27.266 -9.094 -7.66 1 87.19 460 GLY A O 1
ATOM 3604 N N . PRO A 1 461 ? 25.844 -7.539 -8.469 1 92.38 461 PRO A N 1
ATOM 3605 C CA . PRO A 1 461 ? 24.672 -8.312 -8.039 1 92.38 461 PRO A CA 1
ATOM 3606 C C . PRO A 1 461 ? 24.531 -9.641 -8.789 1 92.38 461 PRO A C 1
ATOM 3608 O O . PRO A 1 461 ? 24.844 -9.711 -9.984 1 92.38 461 PRO A O 1
ATOM 3611 N N . ILE A 1 462 ? 24 -10.633 -8.117 1 95.81 462 ILE A N 1
ATOM 3612 C CA . ILE A 1 462 ? 23.891 -11.938 -8.758 1 95.81 462 ILE A CA 1
ATOM 3613 C C . ILE A 1 462 ? 22.578 -12.609 -8.344 1 95.81 462 ILE A C 1
ATOM 3615 O O . ILE A 1 462 ? 22 -12.273 -7.305 1 95.81 462 ILE A O 1
ATOM 3619 N N . PHE A 1 463 ? 22.156 -13.594 -9.188 1 97.75 463 PHE A N 1
ATOM 3620 C CA . PHE A 1 463 ? 21.172 -14.602 -8.828 1 97.75 463 PHE A CA 1
ATOM 3621 C C . PHE A 1 463 ? 21.828 -15.828 -8.219 1 97.75 463 PHE A C 1
ATOM 3623 O O . PHE A 1 463 ? 22.828 -16.312 -8.734 1 97.75 463 PHE A O 1
ATOM 3630 N N . ILE A 1 464 ? 21.297 -16.25 -7.164 1 98.38 464 ILE A N 1
ATOM 3631 C CA . ILE A 1 464 ? 21.578 -17.609 -6.699 1 98.38 464 ILE A CA 1
ATOM 3632 C C . ILE A 1 464 ? 20.312 -18.438 -6.758 1 98.38 464 ILE A C 1
ATOM 3634 O O . ILE A 1 464 ? 19.312 -18.109 -6.121 1 98.38 464 ILE A O 1
ATOM 3638 N N . TYR A 1 465 ? 20.375 -19.516 -7.559 1 98.62 465 TYR A N 1
ATOM 3639 C CA . TYR A 1 465 ? 19.141 -20.266 -7.742 1 98.62 465 TYR A CA 1
ATOM 3640 C C . TYR A 1 465 ? 19.344 -21.734 -7.398 1 98.62 465 TYR A C 1
ATOM 3642 O O . TYR A 1 465 ? 20.484 -22.188 -7.199 1 98.62 465 TYR A O 1
ATOM 3650 N N . ASN A 1 466 ? 18.234 -22.453 -7.195 1 98.62 466 ASN A N 1
ATOM 3651 C CA . ASN A 1 466 ? 18.188 -23.875 -6.926 1 98.62 466 ASN A CA 1
ATOM 3652 C C . ASN A 1 466 ? 18.859 -24.219 -5.602 1 98.62 466 ASN A C 1
ATOM 3654 O O . ASN A 1 466 ? 19.812 -25 -5.562 1 98.62 466 ASN A O 1
ATOM 3658 N N . HIS A 1 467 ? 18.328 -23.719 -4.586 1 98.44 467 HIS A N 1
ATOM 3659 C CA . HIS A 1 467 ? 18.797 -23.969 -3.232 1 98.44 467 HIS A CA 1
ATOM 3660 C C . HIS A 1 467 ? 18.453 -25.391 -2.787 1 98.44 467 HIS A C 1
ATOM 3662 O O . HIS A 1 467 ? 17.531 -26.016 -3.328 1 98.44 467 HIS A O 1
ATOM 3668 N N . PRO A 1 468 ? 19.266 -25.875 -1.817 1 97.94 468 PRO A N 1
ATOM 3669 C CA . PRO A 1 468 ? 18.859 -27.141 -1.214 1 97.94 468 PRO A CA 1
ATOM 3670 C C . PRO A 1 468 ? 17.453 -27.109 -0.636 1 97.94 468 PRO A C 1
ATOM 3672 O O . PRO A 1 468 ? 17.031 -26.094 -0.061 1 97.94 468 PRO A O 1
ATOM 3675 N N . LYS A 1 469 ? 16.75 -28.219 -0.715 1 96.44 469 LYS A N 1
ATOM 3676 C CA . LYS A 1 469 ? 15.328 -28.281 -0.365 1 96.44 469 LYS A CA 1
ATOM 3677 C C . LYS A 1 469 ? 15.109 -27.938 1.107 1 96.44 469 LYS A C 1
ATOM 3679 O O . LYS A 1 469 ? 14.078 -27.375 1.475 1 96.44 469 LYS A O 1
ATOM 3684 N N . ASN A 1 470 ? 16.078 -28.172 1.955 1 94 470 ASN A N 1
ATOM 3685 C CA . ASN A 1 470 ? 15.914 -27.969 3.389 1 94 470 ASN A CA 1
ATOM 3686 C C . ASN A 1 470 ? 16.047 -26.484 3.754 1 94 470 ASN A C 1
ATOM 3688 O O . ASN A 1 470 ? 15.695 -26.078 4.867 1 94 470 ASN A O 1
ATOM 3692 N N . LEU A 1 471 ? 16.469 -25.672 2.838 1 94.25 471 LEU A N 1
ATOM 3693 C CA . LEU A 1 471 ? 16.703 -24.25 3.125 1 94.25 471 LEU A CA 1
ATOM 3694 C C . LEU A 1 471 ? 15.508 -23.406 2.705 1 94.25 471 LEU A C 1
ATOM 3696 O O . LEU A 1 471 ? 15.461 -22.203 2.979 1 94.25 471 LEU A O 1
ATOM 3700 N N . LYS A 1 472 ? 14.609 -23.969 2.033 1 94.75 472 LYS A N 1
ATOM 3701 C CA . LYS A 1 472 ? 13.469 -23.219 1.508 1 94.75 472 LYS A CA 1
ATOM 3702 C C . LYS A 1 472 ? 12.148 -23.828 1.97 1 94.75 472 LYS A C 1
ATOM 3704 O O . LYS A 1 472 ? 12.109 -24.969 2.398 1 94.75 472 LYS A O 1
ATOM 3709 N N . PRO A 1 473 ? 11.078 -23.047 1.897 1 92.81 473 PRO A N 1
ATOM 3710 C CA . PRO A 1 473 ? 9.781 -23.5 2.4 1 92.81 473 PRO A CA 1
ATOM 3711 C C . PRO A 1 473 ? 9.25 -24.719 1.651 1 92.81 473 PRO A C 1
ATOM 3713 O O . PRO A 1 473 ? 9.711 -25.016 0.546 1 92.81 473 PRO A O 1
ATOM 3716 N N . PHE A 1 474 ? 8.242 -25.359 2.201 1 93.38 474 PHE A N 1
ATOM 3717 C CA . PHE A 1 474 ? 7.703 -26.641 1.744 1 93.38 474 PHE A CA 1
ATOM 3718 C C . PHE A 1 474 ? 7.051 -26.484 0.375 1 93.38 474 PHE A C 1
ATOM 3720 O O . PHE A 1 474 ? 6.926 -27.469 -0.368 1 93.38 474 PHE A O 1
ATOM 3727 N N . ASN A 1 475 ? 6.629 -25.25 0.109 1 95.56 475 ASN A N 1
ATOM 3728 C CA . ASN A 1 475 ? 5.781 -25.078 -1.064 1 95.56 475 ASN A CA 1
ATOM 3729 C C . ASN A 1 475 ? 6.605 -24.766 -2.311 1 95.56 475 ASN A C 1
ATOM 3731 O O . ASN A 1 475 ? 6.047 -24.5 -3.379 1 95.56 475 ASN A O 1
ATOM 3735 N N . VAL A 1 476 ? 7.895 -24.766 -2.178 1 98.12 476 VAL A N 1
ATOM 3736 C CA . VAL A 1 476 ? 8.758 -24.5 -3.324 1 98.12 476 VAL A CA 1
ATOM 3737 C C . VAL A 1 476 ? 8.922 -25.766 -4.156 1 98.12 476 VAL A C 1
ATOM 3739 O O . VAL A 1 476 ? 9.086 -26.859 -3.607 1 98.12 476 VAL A O 1
ATOM 3742 N N . ARG A 1 477 ? 8.891 -25.688 -5.434 1 98.69 477 ARG A N 1
ATOM 3743 C CA . ARG A 1 477 ? 8.891 -26.812 -6.355 1 98.69 477 ARG A CA 1
ATOM 3744 C C . ARG A 1 477 ? 10.188 -27.625 -6.234 1 98.69 477 ARG A C 1
ATOM 3746 O O . ARG A 1 477 ? 11.281 -27.062 -6.359 1 98.69 477 ARG A O 1
ATOM 3753 N N . LEU A 1 478 ? 9.992 -28.922 -6.074 1 98.56 478 LEU A N 1
ATOM 3754 C CA . LEU A 1 478 ? 11.125 -29.828 -6.02 1 98.56 478 LEU A CA 1
ATOM 3755 C C . LEU A 1 478 ? 11.695 -30.078 -7.414 1 98.56 478 LEU A C 1
ATOM 3757 O O . LEU A 1 478 ? 10.953 -30.391 -8.352 1 98.56 478 LEU A O 1
ATOM 3761 N N . ASN A 1 479 ? 12.992 -29.891 -7.516 1 98.5 479 ASN A N 1
ATOM 3762 C CA . ASN A 1 479 ? 13.633 -30.156 -8.797 1 98.5 479 ASN A CA 1
ATOM 3763 C C . ASN A 1 479 ? 13.734 -31.656 -9.062 1 98.5 479 ASN A C 1
ATOM 3765 O O . ASN A 1 479 ? 13.492 -32.469 -8.172 1 98.5 479 ASN A O 1
ATOM 3769 N N . ASP A 1 480 ? 14.102 -32 -10.273 1 97 480 ASP A N 1
ATOM 3770 C CA . ASP A 1 480 ? 14.148 -33.406 -10.695 1 97 480 ASP A CA 1
ATOM 3771 C C . ASP A 1 480 ? 15.234 -34.156 -9.945 1 97 480 ASP A C 1
ATOM 3773 O O . ASP A 1 480 ? 15.148 -35.375 -9.789 1 97 480 ASP A O 1
ATOM 3777 N N . ASP A 1 481 ? 16.25 -33.469 -9.43 1 96.56 481 ASP A N 1
ATOM 3778 C CA . ASP A 1 481 ? 17.328 -34.125 -8.711 1 96.56 481 ASP A CA 1
ATOM 3779 C C . ASP A 1 481 ? 16.906 -34.5 -7.297 1 96.56 481 ASP A C 1
ATOM 3781 O O . ASP A 1 481 ? 17.641 -35.188 -6.578 1 96.56 481 ASP A O 1
ATOM 3785 N N . ALA A 1 482 ? 15.758 -34 -6.844 1 96.19 482 ALA A N 1
ATOM 3786 C CA . ALA A 1 482 ? 15.148 -34.312 -5.547 1 96.19 482 ALA A CA 1
ATOM 3787 C C . ALA A 1 482 ? 16.016 -33.781 -4.402 1 96.19 482 ALA A C 1
ATOM 3789 O O . ALA A 1 482 ? 15.789 -34.125 -3.24 1 96.19 482 ALA A O 1
ATOM 3790 N N . LYS A 1 483 ? 17 -32.938 -4.707 1 97.44 483 LYS A N 1
ATOM 3791 C CA . LYS A 1 483 ? 17.875 -32.375 -3.689 1 97.44 483 LYS A CA 1
ATOM 3792 C C . LYS A 1 483 ? 17.703 -30.859 -3.594 1 97.44 483 LYS A C 1
ATOM 3794 O O . LYS A 1 483 ? 17.891 -30.281 -2.525 1 97.44 483 LYS A O 1
ATOM 3799 N N . THR A 1 484 ? 17.438 -30.297 -4.672 1 98.38 484 THR A N 1
ATOM 3800 C CA . THR A 1 484 ? 17.297 -28.859 -4.738 1 98.38 484 THR A CA 1
ATOM 3801 C C . THR A 1 484 ? 15.859 -28.469 -5.109 1 98.38 484 THR A C 1
ATOM 3803 O O . THR A 1 484 ? 15.078 -29.328 -5.527 1 98.38 484 THR A O 1
ATOM 3806 N N . VAL A 1 485 ? 15.555 -27.25 -4.855 1 98.56 485 VAL A N 1
ATOM 3807 C CA . VAL A 1 485 ? 14.227 -26.734 -5.199 1 98.56 485 VAL A CA 1
ATOM 3808 C C . VAL A 1 485 ? 14.367 -25.531 -6.113 1 98.56 485 VAL A C 1
ATOM 3810 O O . VAL A 1 485 ? 15.406 -24.875 -6.137 1 98.56 485 VAL A O 1
ATOM 3813 N N . ALA A 1 486 ? 13.289 -25.25 -6.848 1 98.81 486 ALA A N 1
ATOM 3814 C CA . ALA A 1 486 ? 13.258 -24.156 -7.82 1 98.81 486 ALA A CA 1
ATOM 3815 C C . ALA A 1 486 ? 13.062 -22.812 -7.133 1 98.81 486 ALA A C 1
ATOM 3817 O O . ALA A 1 486 ? 12 -22.203 -7.238 1 98.81 486 ALA A O 1
ATOM 3818 N N . SER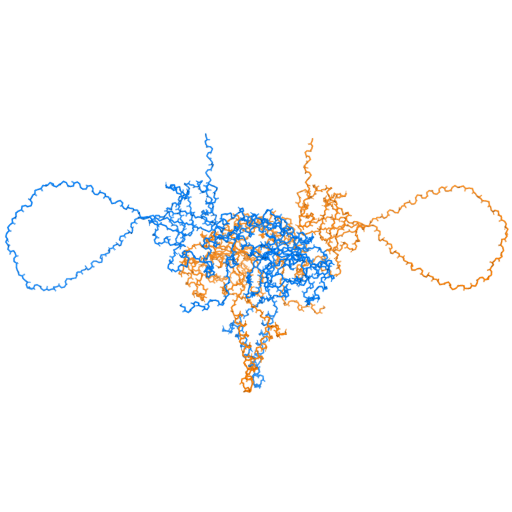 A 1 487 ? 14.109 -22.328 -6.555 1 98.62 487 SER A N 1
ATOM 3819 C CA . SER A 1 487 ? 14.125 -21.047 -5.84 1 98.62 487 SER A CA 1
ATOM 3820 C C . SER A 1 487 ? 15.242 -20.141 -6.34 1 98.62 487 SER A C 1
ATOM 3822 O O . SER A 1 487 ? 16.125 -20.578 -7.074 1 98.62 487 SER A O 1
ATOM 3824 N N . PHE A 1 488 ? 15.141 -18.891 -5.992 1 98.69 488 PHE A N 1
ATOM 3825 C CA . PHE A 1 488 ? 16.25 -17.984 -6.285 1 98.69 488 PHE A CA 1
ATOM 3826 C C . PHE A 1 488 ? 16.281 -16.844 -5.277 1 98.69 488 PHE A C 1
ATOM 3828 O O . PHE A 1 488 ? 15.281 -16.531 -4.648 1 98.69 488 PHE A O 1
ATOM 3835 N N . ASP A 1 489 ? 17.438 -16.266 -5.102 1 98.12 489 ASP A N 1
ATOM 3836 C CA . ASP A 1 489 ? 17.703 -15.031 -4.383 1 98.12 489 ASP A CA 1
ATOM 3837 C C . ASP A 1 489 ? 18.5 -14.055 -5.246 1 98.12 489 ASP A C 1
ATOM 3839 O O . ASP A 1 489 ? 19.359 -14.469 -6.027 1 98.12 489 ASP A O 1
ATOM 3843 N N . ILE A 1 490 ? 18.156 -12.852 -5.141 1 97.75 490 ILE A N 1
ATOM 3844 C CA . ILE A 1 490 ? 19 -11.812 -5.707 1 97.75 490 ILE A CA 1
ATOM 3845 C C . ILE A 1 490 ? 19.781 -11.125 -4.594 1 97.75 490 ILE A C 1
ATOM 3847 O O . ILE A 1 490 ? 19.188 -10.578 -3.656 1 97.75 490 ILE A O 1
ATOM 3851 N N . ILE A 1 491 ? 21.047 -11.125 -4.723 1 96.25 491 ILE A N 1
ATOM 3852 C CA . ILE A 1 491 ? 21.938 -10.562 -3.711 1 96.25 491 ILE A CA 1
ATOM 3853 C C . ILE A 1 491 ? 22.594 -9.297 -4.258 1 96.25 491 ILE A C 1
ATOM 3855 O O . ILE A 1 491 ? 23.203 -9.32 -5.336 1 96.25 491 ILE A O 1
ATOM 3859 N N . LEU A 1 492 ? 22.453 -8.258 -3.516 1 91.62 492 LEU A N 1
ATOM 3860 C CA . LEU A 1 492 ? 23.094 -6.988 -3.855 1 91.62 492 LEU A CA 1
ATOM 3861 C C . LEU A 1 492 ? 24.25 -6.695 -2.91 1 91.62 492 LEU A C 1
ATOM 3863 O O . LEU A 1 492 ? 24.234 -7.117 -1.751 1 91.62 492 LEU A O 1
ATOM 3867 N N . PRO A 1 493 ? 25.219 -5.973 -3.391 1 86.62 493 PRO A N 1
ATOM 3868 C CA . PRO A 1 493 ? 26.297 -5.555 -2.494 1 86.62 493 PRO A CA 1
ATOM 3869 C C . PRO A 1 493 ? 25.812 -4.703 -1.326 1 86.62 493 PRO A C 1
ATOM 3871 O O . PRO A 1 493 ? 24.906 -3.879 -1.498 1 86.62 493 PRO A O 1
ATOM 3874 N N . LYS A 1 494 ? 26.312 -4.895 -0.182 1 79.06 494 LYS A N 1
ATOM 3875 C CA . LYS A 1 494 ? 26.094 -4.113 1.03 1 79.06 494 LYS A CA 1
ATOM 3876 C C . LYS A 1 494 ? 24.75 -4.461 1.668 1 79.06 494 LYS A C 1
ATOM 3878 O O . LYS A 1 494 ? 24.594 -4.398 2.891 1 79.06 494 LYS A O 1
ATOM 3883 N N . VAL A 1 495 ? 23.781 -4.793 0.848 1 87.69 495 VAL A N 1
ATOM 3884 C CA . VAL A 1 495 ? 22.438 -4.973 1.407 1 87.69 495 VAL A CA 1
ATOM 3885 C C . VAL A 1 495 ? 22.172 -6.457 1.626 1 87.69 495 VAL A C 1
ATOM 3887 O O . VAL A 1 495 ? 21.375 -6.828 2.504 1 87.69 495 VAL A O 1
ATOM 3890 N N . GLY A 1 496 ? 22.797 -7.324 0.858 1 91.38 496 GLY A N 1
ATOM 3891 C CA . GLY A 1 496 ? 22.516 -8.742 0.945 1 91.38 496 GLY A CA 1
ATOM 3892 C C . GLY A 1 496 ? 21.328 -9.164 0.099 1 91.38 496 GLY A C 1
ATOM 3893 O O . GLY A 1 496 ? 21.156 -8.695 -1.028 1 91.38 496 GLY A O 1
ATOM 3894 N N . ILE A 1 497 ? 20.547 -10.102 0.615 1 94.56 497 ILE A N 1
ATOM 3895 C CA . ILE A 1 497 ? 19.422 -10.625 -0.145 1 94.56 497 ILE A CA 1
ATOM 3896 C C . ILE A 1 497 ? 18.328 -9.562 -0.257 1 94.56 497 ILE A C 1
ATOM 3898 O O . ILE A 1 497 ? 17.75 -9.156 0.75 1 94.56 497 ILE A O 1
ATOM 3902 N N . LEU A 1 498 ? 17.984 -9.211 -1.432 1 96.19 498 LEU A N 1
ATOM 3903 C CA . LEU A 1 498 ? 16.969 -8.195 -1.681 1 96.19 498 LEU A CA 1
ATOM 3904 C C . LEU A 1 498 ? 15.664 -8.836 -2.127 1 96.19 498 LEU A C 1
ATOM 3906 O O . LEU A 1 498 ? 14.586 -8.383 -1.747 1 96.19 498 LEU A O 1
ATOM 3910 N N . ILE A 1 499 ? 15.773 -9.789 -2.986 1 98 499 ILE A N 1
ATOM 3911 C CA . ILE A 1 499 ? 14.617 -10.484 -3.529 1 98 499 ILE A CA 1
ATOM 3912 C C . ILE A 1 499 ? 14.758 -11.984 -3.299 1 98 499 ILE A C 1
ATOM 3914 O O . ILE A 1 499 ? 15.836 -12.547 -3.494 1 98 499 ILE A O 1
ATOM 3918 N N . SER A 1 500 ? 13.75 -12.57 -2.842 1 97.88 500 SER A N 1
ATOM 3919 C CA . SER A 1 500 ? 13.633 -14.023 -2.752 1 97.88 500 SER A CA 1
ATOM 3920 C C . SER A 1 500 ? 12.406 -14.531 -3.502 1 97.88 500 SER A C 1
ATOM 3922 O O . SER A 1 500 ? 11.305 -13.992 -3.332 1 97.88 500 SER A O 1
ATOM 3924 N N . GLY A 1 501 ? 12.602 -15.5 -4.371 1 98.38 501 GLY A N 1
ATOM 3925 C CA . GLY A 1 501 ? 11.5 -16.016 -5.168 1 98.38 501 GLY A CA 1
ATOM 3926 C C . GLY A 1 501 ? 11.586 -17.516 -5.418 1 98.38 501 GLY A C 1
ATOM 3927 O O . GLY A 1 501 ? 12.523 -18.172 -4.953 1 98.38 501 GLY A O 1
ATOM 3928 N N . SER A 1 502 ? 10.531 -18.031 -6.035 1 98.75 502 SER A N 1
ATOM 3929 C CA . SER A 1 502 ? 10.477 -19.469 -6.312 1 98.75 502 SER A CA 1
ATOM 3930 C C . SER A 1 502 ? 9.305 -19.812 -7.23 1 98.75 502 SER A C 1
ATOM 3932 O O . SER A 1 502 ? 8.414 -18.984 -7.441 1 98.75 502 SER A O 1
ATOM 3934 N N . GLN A 1 503 ? 9.484 -20.922 -7.836 1 98.81 503 GLN A N 1
ATOM 3935 C CA . GLN A 1 503 ? 8.328 -21.594 -8.414 1 98.81 503 GLN A CA 1
ATOM 3936 C C . GLN A 1 503 ? 7.613 -22.453 -7.371 1 98.81 503 GLN A C 1
ATOM 3938 O O . GLN A 1 503 ? 8.258 -23.125 -6.566 1 98.81 503 GLN A O 1
ATOM 3943 N N . SER A 1 504 ? 6.336 -22.328 -7.293 1 98.38 504 SER A N 1
ATOM 3944 C CA . SER A 1 504 ? 5.562 -23.094 -6.324 1 98.38 504 SER A CA 1
ATOM 3945 C C . SER A 1 504 ? 5.32 -24.516 -6.812 1 98.38 504 SER A C 1
ATOM 3947 O O . SER A 1 504 ? 5.203 -24.75 -8.016 1 98.38 504 SER A O 1
ATOM 3949 N N . GLU A 1 505 ? 5.188 -25.453 -5.898 1 98.5 505 GLU A N 1
ATOM 3950 C CA . GLU A 1 505 ? 4.953 -26.859 -6.23 1 98.5 505 GLU A CA 1
ATOM 3951 C C . GLU A 1 505 ? 3.51 -27.094 -6.668 1 98.5 505 GLU A C 1
ATOM 3953 O O . GLU A 1 505 ? 2.592 -27.031 -5.844 1 98.5 505 GLU A O 1
ATOM 3958 N N . GLU A 1 506 ? 3.367 -27.344 -7.934 1 97.88 506 GLU A N 1
ATOM 3959 C CA . GLU A 1 506 ? 2.018 -27.484 -8.469 1 97.88 506 GLU A CA 1
ATOM 3960 C C . GLU A 1 506 ? 1.557 -28.953 -8.422 1 97.88 506 GLU A C 1
ATOM 3962 O O . GLU A 1 506 ? 0.368 -29.234 -8.586 1 97.88 506 GLU A O 1
ATOM 3967 N N . ARG A 1 507 ? 2.467 -29.922 -8.266 1 97.38 507 ARG A N 1
ATOM 3968 C CA . ARG A 1 507 ? 2.137 -31.344 -8.227 1 97.38 507 ARG A CA 1
ATOM 3969 C C . ARG A 1 507 ? 1.641 -31.75 -6.84 1 97.38 507 ARG A C 1
ATOM 3971 O O . ARG A 1 507 ? 2.406 -31.75 -5.875 1 97.38 507 ARG A O 1
ATOM 3978 N N . LEU A 1 508 ? 0.445 -32.188 -6.77 1 96.94 508 LEU A N 1
ATOM 3979 C CA . LEU A 1 508 ? -0.246 -32.438 -5.508 1 96.94 508 LEU A CA 1
ATOM 3980 C C . LEU A 1 508 ? 0.485 -33.469 -4.688 1 96.94 508 LEU A C 1
ATOM 3982 O O . LEU A 1 508 ? 0.69 -33.312 -3.486 1 96.94 508 LEU A O 1
ATOM 3986 N N . LYS A 1 509 ? 0.865 -34.562 -5.277 1 97 509 LYS A N 1
ATOM 3987 C CA . LYS A 1 509 ? 1.521 -35.656 -4.562 1 97 509 LYS A CA 1
ATOM 3988 C C . LYS A 1 509 ? 2.846 -35.188 -3.957 1 97 509 LYS A C 1
ATOM 3990 O O . LYS A 1 509 ? 3.127 -35.469 -2.787 1 97 509 LYS A O 1
ATOM 3995 N N . THR A 1 510 ? 3.648 -34.531 -4.742 1 97.69 510 THR A N 1
ATOM 3996 C CA . THR A 1 510 ? 4.938 -34.031 -4.273 1 97.69 510 THR A CA 1
ATOM 3997 C C . THR A 1 510 ? 4.746 -33.031 -3.145 1 97.69 510 THR A C 1
ATOM 3999 O O . THR A 1 510 ? 5.457 -33.062 -2.139 1 97.69 510 THR A O 1
ATOM 4002 N N . LEU A 1 511 ? 3.799 -32.094 -3.299 1 97.25 511 LEU A N 1
ATOM 4003 C CA . LEU A 1 511 ? 3.51 -31.109 -2.281 1 97.25 511 LEU A CA 1
ATOM 4004 C C . LEU A 1 511 ? 3.107 -31.766 -0.966 1 97.25 511 LEU A C 1
ATOM 4006 O O . LEU A 1 511 ? 3.596 -31.391 0.1 1 97.25 511 LEU A O 1
ATOM 4010 N N . SER A 1 512 ? 2.287 -32.75 -1.068 1 96.06 512 SER A N 1
ATOM 4011 C CA . SER A 1 512 ? 1.812 -33.469 0.111 1 96.06 512 SER A CA 1
ATOM 4012 C C . SER A 1 512 ? 2.961 -34.156 0.829 1 96.06 512 SER A C 1
ATOM 4014 O O . SER A 1 512 ? 3.033 -34.156 2.061 1 96.06 512 SER A O 1
ATOM 4016 N N . THR A 1 513 ? 3.771 -34.75 0.077 1 96.12 513 THR A N 1
ATOM 4017 C CA . THR A 1 513 ? 4.926 -35.438 0.641 1 96.12 513 THR A CA 1
ATOM 4018 C C . THR A 1 513 ? 5.855 -34.438 1.35 1 96.12 513 THR A C 1
ATOM 4020 O O . THR A 1 513 ? 6.34 -34.719 2.447 1 96.12 513 THR A O 1
ATOM 4023 N N . ARG A 1 514 ? 6.109 -33.344 0.744 1 95.38 514 ARG A N 1
ATOM 4024 C CA . ARG A 1 514 ? 6.969 -32.344 1.331 1 95.38 514 ARG A CA 1
ATOM 4025 C C . ARG A 1 514 ? 6.398 -31.828 2.65 1 95.38 514 ARG A C 1
ATOM 4027 O O . ARG A 1 514 ? 7.141 -31.594 3.604 1 95.38 514 ARG A O 1
ATOM 4034 N N . MET A 1 515 ? 5.129 -31.641 2.729 1 93.75 515 MET A N 1
ATOM 4035 C CA . MET A 1 515 ? 4.469 -31.203 3.953 1 93.75 515 MET A CA 1
ATOM 4036 C C . MET A 1 515 ? 4.672 -32.219 5.078 1 93.75 515 MET A C 1
ATOM 4038 O O . MET A 1 515 ? 4.934 -31.828 6.219 1 93.75 515 MET A O 1
ATOM 4042 N N . GLU A 1 516 ? 4.57 -33.406 4.727 1 93 516 GLU A N 1
ATOM 4043 C CA . GLU A 1 516 ? 4.777 -34.469 5.703 1 93 516 GLU A CA 1
ATOM 4044 C C . GLU A 1 516 ? 6.219 -34.5 6.207 1 93 516 GLU A C 1
ATOM 4046 O O . GLU A 1 516 ? 6.461 -34.688 7.398 1 93 516 GLU A O 1
ATOM 4051 N N . GLU A 1 517 ? 7.047 -34.281 5.348 1 92.44 517 GLU A N 1
ATOM 4052 C CA . GLU A 1 517 ? 8.469 -34.25 5.695 1 92.44 517 GLU A CA 1
ATOM 4053 C C . GLU A 1 517 ? 8.773 -33.156 6.723 1 92.44 517 GLU A C 1
ATOM 4055 O O . GLU A 1 517 ? 9.617 -33.344 7.598 1 92.44 517 GLU A O 1
ATOM 4060 N N . VAL A 1 518 ? 8.133 -32.062 6.605 1 88.94 518 VAL A N 1
ATOM 4061 C CA . VAL A 1 518 ? 8.461 -30.953 7.484 1 88.94 518 VAL A CA 1
ATOM 4062 C C . VAL A 1 518 ? 7.504 -30.938 8.672 1 88.94 518 VAL A C 1
ATOM 4064 O O . VAL A 1 518 ? 7.57 -30.031 9.516 1 88.94 518 VAL A O 1
ATOM 4067 N N . GLY A 1 519 ? 6.547 -31.766 8.742 1 87.31 519 GLY A N 1
ATOM 4068 C CA . GLY A 1 519 ? 5.688 -31.953 9.898 1 87.31 519 GLY A CA 1
ATOM 4069 C C . GLY A 1 519 ? 4.527 -30.969 9.938 1 87.31 519 GLY A C 1
ATOM 4070 O O . GLY A 1 519 ? 4.051 -30.609 11.016 1 87.31 519 GLY A O 1
ATOM 4071 N N . LEU A 1 520 ? 4.133 -30.5 8.82 1 86.75 520 LEU A N 1
ATOM 4072 C CA . LEU A 1 520 ? 2.998 -29.578 8.781 1 86.75 520 LEU A CA 1
ATOM 4073 C C . LEU A 1 520 ? 1.68 -30.344 8.805 1 86.75 520 LEU A C 1
ATOM 4075 O O . LEU A 1 520 ? 1.524 -31.344 8.094 1 86.75 520 LEU A O 1
ATOM 4079 N N . PRO A 1 521 ? 0.789 -29.844 9.633 1 84.56 521 PRO A N 1
ATOM 4080 C CA . PRO A 1 521 ? -0.521 -30.5 9.641 1 84.56 521 PRO A CA 1
ATOM 4081 C C . PRO A 1 521 ? -1.337 -30.203 8.383 1 84.56 521 PRO A C 1
ATOM 4083 O O . PRO A 1 521 ? -1.765 -29.078 8.164 1 84.56 521 PRO A O 1
ATOM 4086 N N . LYS A 1 522 ? -1.722 -31.172 7.703 1 86.69 522 LYS A N 1
ATOM 4087 C CA . LYS A 1 522 ? -2.406 -31.031 6.422 1 86.69 522 LYS A CA 1
ATOM 4088 C C . LYS A 1 522 ? -3.783 -30.406 6.598 1 86.69 522 LYS A C 1
ATOM 4090 O O . LYS A 1 522 ? -4.25 -29.672 5.727 1 86.69 522 LYS A O 1
ATOM 4095 N N . GLN A 1 523 ? -4.383 -30.641 7.656 1 84.06 523 GLN A N 1
ATOM 4096 C CA . GLN A 1 523 ? -5.738 -30.172 7.898 1 84.06 523 GLN A CA 1
ATOM 4097 C C . GLN A 1 523 ? -5.793 -28.641 7.855 1 84.06 523 GLN A C 1
ATOM 4099 O O . GLN A 1 523 ? -6.77 -28.062 7.379 1 84.06 523 GLN A O 1
ATOM 4104 N N . GLN A 1 524 ? -4.727 -28.047 8.297 1 83.81 524 GLN A N 1
ATOM 4105 C CA . GLN A 1 524 ? -4.684 -26.594 8.32 1 83.81 524 GLN A CA 1
ATOM 4106 C C . GLN A 1 524 ? -4.402 -26.016 6.938 1 83.81 524 GLN A C 1
ATOM 4108 O O . GLN A 1 524 ? -4.605 -24.828 6.695 1 83.81 524 GLN A O 1
ATOM 4113 N N . TYR A 1 525 ? -4.027 -26.938 6.035 1 90.75 525 TYR A N 1
ATOM 4114 C CA . TYR A 1 525 ? -3.604 -26.453 4.723 1 90.75 525 TYR A CA 1
ATOM 4115 C C . TYR A 1 525 ? -4.492 -27.031 3.623 1 90.75 525 TYR A C 1
ATOM 4117 O O . TYR A 1 525 ? -4.102 -27.047 2.453 1 90.75 525 TYR A O 1
ATOM 4125 N N . GLU A 1 526 ? -5.676 -27.453 3.998 1 91.88 526 GLU A N 1
ATOM 4126 C CA . GLU A 1 526 ? -6.594 -28.016 3.02 1 91.88 526 GLU A CA 1
ATOM 4127 C C . GLU A 1 526 ? -6.93 -27.016 1.922 1 91.88 526 GLU A C 1
ATOM 4129 O O . GLU A 1 526 ? -7.016 -27.375 0.746 1 91.88 526 GLU A O 1
ATOM 4134 N N . TRP A 1 527 ? -7.133 -25.797 2.369 1 92.69 527 TRP A N 1
ATOM 4135 C CA . TRP A 1 527 ? -7.426 -24.75 1.395 1 92.69 527 TRP A CA 1
ATOM 4136 C C . TRP A 1 527 ? -6.301 -24.625 0.37 1 92.69 527 TRP A C 1
ATOM 4138 O O . TRP A 1 527 ? -6.555 -24.375 -0.812 1 92.69 527 TRP A O 1
ATOM 4148 N N . TYR A 1 528 ? -5.145 -24.828 0.845 1 94.62 528 TYR A N 1
ATOM 4149 C CA . TYR A 1 528 ? -3.969 -24.672 -0.006 1 94.62 528 TYR A CA 1
ATOM 4150 C C . TYR A 1 528 ? -3.83 -25.859 -0.958 1 94.62 528 TYR A C 1
ATOM 4152 O O . TYR A 1 528 ? -3.504 -25.688 -2.133 1 94.62 528 TYR A O 1
ATOM 4160 N N . LEU A 1 529 ? -4.105 -27.031 -0.536 1 95.62 529 LEU A N 1
ATOM 4161 C CA . LEU A 1 529 ? -4.074 -28.234 -1.359 1 95.62 529 LEU A CA 1
ATOM 4162 C C . LEU A 1 529 ? -5.164 -28.188 -2.426 1 95.62 529 LEU A C 1
ATOM 4164 O O . LEU A 1 529 ? -4.984 -28.719 -3.523 1 95.62 529 LEU A O 1
ATOM 4168 N N . ASP A 1 530 ? -6.199 -27.547 -2.082 1 95.81 530 ASP A N 1
ATOM 4169 C CA . ASP A 1 530 ? -7.309 -27.391 -3.021 1 95.81 530 ASP A CA 1
ATOM 4170 C C . ASP A 1 530 ? -6.852 -26.688 -4.297 1 95.81 530 ASP A C 1
ATOM 4172 O O . ASP A 1 530 ? -7.363 -26.969 -5.383 1 95.81 530 ASP A O 1
ATOM 4176 N N . LEU A 1 531 ? -5.945 -25.797 -4.156 1 96.75 531 LEU A N 1
ATOM 4177 C CA . LEU A 1 531 ? -5.449 -25.078 -5.324 1 96.75 531 LEU A CA 1
ATOM 4178 C C . LEU A 1 531 ? -4.812 -26.031 -6.324 1 96.75 531 LEU A C 1
ATOM 4180 O O . LEU A 1 531 ? -4.801 -25.766 -7.527 1 96.75 531 LEU A O 1
ATOM 4184 N N . ARG A 1 532 ? -4.301 -27.156 -5.82 1 97.44 532 ARG A N 1
ATOM 4185 C CA . ARG A 1 532 ? -3.688 -28.141 -6.695 1 97.44 532 ARG A CA 1
ATOM 4186 C C . ARG A 1 532 ? -4.707 -29.188 -7.137 1 97.44 532 ARG A C 1
ATOM 4188 O O . ARG A 1 532 ? -4.625 -29.719 -8.25 1 97.44 532 ARG A O 1
ATOM 4195 N N . ARG A 1 533 ? -5.656 -29.5 -6.316 1 96.12 533 ARG A N 1
ATOM 4196 C CA . ARG A 1 533 ? -6.68 -30.484 -6.625 1 96.12 533 ARG A CA 1
ATOM 4197 C C . ARG A 1 533 ? -7.598 -30 -7.742 1 96.12 533 ARG A C 1
ATOM 4199 O O . ARG A 1 533 ? -8.117 -30.812 -8.523 1 96.12 533 ARG A O 1
ATOM 4206 N N . HIS A 1 534 ? -7.73 -28.734 -7.75 1 96.88 534 HIS A N 1
ATOM 4207 C CA . HIS A 1 534 ? -8.711 -28.172 -8.672 1 96.88 534 HIS A CA 1
ATOM 4208 C C . HIS A 1 534 ? -8.078 -27.156 -9.609 1 96.88 534 HIS A C 1
ATOM 4210 O O . HIS A 1 534 ? -7.98 -25.969 -9.281 1 96.88 534 HIS A O 1
ATOM 4216 N N . GLY A 1 535 ? -7.785 -27.625 -10.82 1 97 535 GLY A N 1
ATOM 4217 C CA . GLY A 1 535 ? -7.344 -26.719 -11.867 1 97 535 GLY A CA 1
ATOM 4218 C C . GLY A 1 535 ? -5.949 -26.172 -11.641 1 97 535 GLY A C 1
ATOM 4219 O O . GLY A 1 535 ? -5.699 -24.984 -11.844 1 97 535 GLY A O 1
ATOM 4220 N N . THR A 1 536 ? -5.066 -26.953 -11.242 1 97 536 THR A N 1
ATOM 4221 C CA . THR A 1 536 ? -3.707 -26.531 -10.914 1 97 536 THR A CA 1
ATOM 4222 C C . THR A 1 536 ? -3.008 -25.969 -12.148 1 97 536 THR A C 1
ATOM 4224 O O . THR A 1 536 ? -3.387 -26.281 -13.281 1 97 536 THR A O 1
ATOM 4227 N N . VAL A 1 537 ? -2.041 -25.094 -11.898 1 98.12 537 VAL A N 1
ATOM 4228 C CA . VAL A 1 537 ? -1.232 -24.453 -12.93 1 98.12 537 VAL A CA 1
ATOM 4229 C C . VAL A 1 537 ? 0.178 -24.203 -12.406 1 98.12 537 VAL A C 1
ATOM 4231 O O . VAL A 1 537 ? 0.375 -24.031 -11.203 1 98.12 537 VAL A O 1
ATOM 4234 N N . GLU A 1 538 ? 1.119 -24.281 -13.312 1 98.19 538 GLU A N 1
ATOM 4235 C CA . GLU A 1 538 ? 2.445 -23.812 -12.914 1 98.19 538 GLU A CA 1
ATOM 4236 C C . GLU A 1 538 ? 2.439 -22.312 -12.602 1 98.19 538 GLU A C 1
ATOM 4238 O O . GLU A 1 538 ? 1.812 -21.531 -13.312 1 98.19 538 GLU A O 1
ATOM 4243 N N . HIS A 1 539 ? 3.037 -21.938 -11.531 1 98.69 539 HIS A N 1
ATOM 4244 C CA . HIS A 1 539 ? 3.072 -20.531 -11.125 1 98.69 539 HIS A CA 1
ATOM 4245 C C . HIS A 1 539 ? 4.312 -20.234 -10.297 1 98.69 539 HIS A C 1
ATOM 4247 O O . HIS A 1 539 ? 4.914 -21.141 -9.719 1 98.69 539 HIS A O 1
ATOM 4253 N N . SER A 1 540 ? 4.723 -19.062 -10.32 1 98.81 540 SER A N 1
ATOM 4254 C CA . SER A 1 540 ? 5.938 -18.609 -9.656 1 98.81 540 SER A CA 1
ATOM 4255 C C . SER A 1 540 ? 5.797 -17.172 -9.18 1 98.81 540 SER A C 1
ATOM 4257 O O . SER A 1 540 ? 4.863 -16.469 -9.57 1 98.81 540 SER A O 1
ATOM 4259 N N . GLY A 1 541 ? 6.656 -16.75 -8.281 1 98.5 541 GLY A N 1
ATOM 4260 C CA . GLY A 1 541 ? 6.613 -15.398 -7.727 1 98.5 541 GLY A CA 1
ATOM 4261 C C . GLY A 1 541 ? 7.832 -15.062 -6.887 1 98.5 541 GLY A C 1
ATOM 4262 O O . GLY A 1 541 ? 8.789 -15.828 -6.84 1 98.5 541 GLY A O 1
ATOM 4263 N N . PHE A 1 542 ? 7.805 -13.898 -6.34 1 98.69 542 PHE A N 1
ATOM 4264 C CA . PHE A 1 542 ? 8.922 -13.469 -5.512 1 98.69 542 PHE A CA 1
ATOM 4265 C C . PHE A 1 542 ? 8.5 -12.359 -4.555 1 98.69 542 PHE A C 1
ATOM 4267 O O . PHE A 1 542 ? 7.402 -11.812 -4.684 1 98.69 542 PHE A O 1
ATOM 4274 N N . SER A 1 543 ? 9.328 -12.109 -3.588 1 98 543 SER A N 1
ATOM 4275 C CA . SER A 1 543 ? 9.164 -11.062 -2.584 1 98 543 SER A CA 1
ATOM 4276 C C . SER A 1 543 ? 10.344 -10.094 -2.604 1 98 543 SER A C 1
ATOM 4278 O O . SER A 1 543 ? 11.5 -10.508 -2.668 1 98 543 SER A O 1
ATOM 4280 N N . VAL A 1 544 ? 10.023 -8.828 -2.551 1 98.25 544 VAL A N 1
ATOM 4281 C CA . VAL A 1 544 ? 11.039 -7.777 -2.533 1 98.25 544 VAL A CA 1
ATOM 4282 C C . VAL A 1 544 ? 11.047 -7.086 -1.173 1 98.25 544 VAL A C 1
ATOM 4284 O O . VAL A 1 544 ? 10 -6.621 -0.701 1 98.25 544 VAL A O 1
ATOM 4287 N N . MET A 1 545 ? 12.203 -7.043 -0.638 1 96.56 545 MET A N 1
ATOM 4288 C CA . MET A 1 545 ? 12.359 -6.258 0.583 1 96.56 545 MET A CA 1
ATOM 4289 C C . MET A 1 545 ? 12.477 -4.773 0.264 1 96.56 545 MET A C 1
ATOM 4291 O O . MET A 1 545 ? 13.57 -4.262 0.037 1 96.56 545 MET A O 1
ATOM 4295 N N . PHE A 1 546 ? 11.445 -4.074 0.43 1 97.62 546 PHE A N 1
ATOM 4296 C CA . PHE A 1 546 ? 11.344 -2.693 -0.028 1 97.62 546 PHE A CA 1
ATOM 4297 C C . PHE A 1 546 ? 12.32 -1.799 0.732 1 97.62 546 PHE A C 1
ATOM 4299 O O . PHE A 1 546 ? 13.023 -0.989 0.13 1 97.62 546 PHE A O 1
ATOM 4306 N N . ASP A 1 547 ? 12.328 -1.869 2.029 1 96.31 547 ASP A N 1
ATOM 4307 C CA . ASP A 1 547 ? 13.188 -1.019 2.854 1 96.31 547 ASP A CA 1
ATOM 4308 C C . ASP A 1 547 ? 14.656 -1.235 2.523 1 96.31 547 ASP A C 1
ATOM 4310 O O . ASP A 1 547 ? 15.438 -0.279 2.463 1 96.31 547 ASP A O 1
ATOM 4314 N N . SER A 1 548 ? 15.016 -2.482 2.336 1 95.12 548 SER A N 1
ATOM 4315 C CA . SER A 1 548 ? 16.391 -2.781 1.941 1 95.12 548 SER A CA 1
ATOM 4316 C C . SER A 1 548 ? 16.719 -2.191 0.572 1 95.12 548 SER A C 1
ATOM 4318 O O . SER A 1 548 ? 17.844 -1.782 0.319 1 95.12 548 SER A O 1
ATOM 4320 N N . PHE A 1 549 ? 15.703 -2.223 -0.287 1 96.5 549 PHE A N 1
ATOM 4321 C CA . PHE A 1 549 ? 15.906 -1.626 -1.603 1 96.5 549 PHE A CA 1
ATOM 4322 C C . PHE A 1 549 ? 16.156 -0.126 -1.484 1 96.5 549 PHE A C 1
ATOM 4324 O O . PHE A 1 549 ? 17 0.429 -2.195 1 96.5 549 PHE A O 1
ATOM 4331 N N . VAL A 1 550 ? 15.43 0.542 -0.616 1 96.44 550 VAL A N 1
ATOM 4332 C CA . VAL A 1 550 ? 15.641 1.964 -0.367 1 96.44 550 VAL A CA 1
ATOM 4333 C C . VAL A 1 550 ? 17.047 2.186 0.177 1 96.44 550 VAL A C 1
ATOM 4335 O O . VAL A 1 550 ? 17.719 3.148 -0.196 1 96.44 550 VAL A O 1
ATOM 4338 N N . LEU A 1 551 ? 17.453 1.317 1.08 1 93.5 551 LEU A N 1
ATOM 4339 C CA . LEU A 1 551 ? 18.797 1.382 1.615 1 93.5 551 LEU A CA 1
ATOM 4340 C C . LEU A 1 551 ? 19.828 1.341 0.492 1 93.5 551 LEU A C 1
ATOM 4342 O O . LEU A 1 551 ? 20.781 2.137 0.478 1 93.5 551 LEU A O 1
ATOM 4346 N N . PHE A 1 552 ? 19.672 0.48 -0.418 1 92.38 552 PHE A N 1
ATOM 4347 C CA . PHE A 1 552 ? 20.562 0.355 -1.566 1 92.38 552 PHE A CA 1
ATOM 4348 C C . PHE A 1 552 ? 20.547 1.624 -2.41 1 92.38 552 PHE A C 1
ATOM 4350 O O . PHE A 1 552 ? 21.594 2.119 -2.822 1 92.38 552 PHE A O 1
ATOM 4357 N N . ALA A 1 553 ? 19.344 2.145 -2.633 1 93.38 553 ALA A N 1
ATOM 4358 C CA . ALA A 1 553 ? 19.156 3.293 -3.514 1 93.38 553 ALA A CA 1
ATOM 4359 C C . ALA A 1 553 ? 19.719 4.566 -2.885 1 93.38 553 ALA A C 1
ATOM 4361 O O . ALA A 1 553 ? 20.031 5.527 -3.59 1 93.38 553 ALA A O 1
ATOM 4362 N N . THR A 1 554 ? 19.812 4.609 -1.605 1 93.25 554 THR A N 1
ATOM 4363 C CA . THR A 1 554 ? 20.25 5.82 -0.928 1 93.25 554 THR A CA 1
ATOM 4364 C C . THR A 1 554 ? 21.734 5.719 -0.546 1 93.25 554 THR A C 1
ATOM 4366 O O . THR A 1 554 ? 22.359 6.723 -0.221 1 93.25 554 THR A O 1
ATOM 4369 N N . GLY A 1 555 ? 22.266 4.547 -0.471 1 89.5 555 GLY A N 1
ATOM 4370 C CA . GLY A 1 555 ? 23.656 4.328 -0.12 1 89.5 555 GLY A CA 1
ATOM 4371 C C . GLY A 1 555 ? 23.906 4.375 1.375 1 89.5 555 GLY A C 1
ATOM 4372 O O . GLY A 1 555 ? 25.062 4.391 1.814 1 89.5 555 GLY A O 1
ATOM 4373 N N . LEU A 1 556 ? 22.875 4.391 2.127 1 90.94 556 LEU A N 1
ATOM 4374 C CA . LEU A 1 556 ? 23.016 4.422 3.578 1 90.94 556 LEU A CA 1
ATOM 4375 C C . LEU A 1 556 ? 23.25 3.023 4.133 1 90.94 556 LEU A C 1
ATOM 4377 O O . LEU A 1 556 ? 23.156 2.035 3.398 1 90.94 556 LEU A O 1
ATOM 4381 N N . ASN A 1 557 ? 23.578 2.902 5.469 1 86.31 557 ASN A N 1
ATOM 4382 C CA . ASN A 1 557 ? 24.047 1.62 5.988 1 86.31 557 ASN A CA 1
ATOM 4383 C C . ASN A 1 557 ? 23.047 1.028 6.992 1 86.31 557 ASN A C 1
ATOM 4385 O O . ASN A 1 557 ? 23.078 -0.174 7.258 1 86.31 557 ASN A O 1
ATOM 4389 N N . ASP A 1 558 ? 22.25 1.839 7.516 1 90.94 558 ASP A N 1
ATOM 4390 C CA . ASP A 1 558 ? 21.344 1.363 8.555 1 90.94 558 ASP A CA 1
ATOM 4391 C C . ASP A 1 558 ? 19.891 1.484 8.102 1 90.94 558 ASP A C 1
ATOM 4393 O O . ASP A 1 558 ? 19.438 2.564 7.707 1 90.94 558 ASP A O 1
ATOM 4397 N N . ILE A 1 559 ? 19.203 0.341 8.195 1 92.25 559 ILE A N 1
ATOM 4398 C CA . ILE A 1 559 ? 17.828 0.272 7.723 1 92.25 559 ILE A CA 1
ATOM 4399 C C . ILE A 1 559 ? 16.984 1.297 8.469 1 92.25 559 ILE A C 1
ATOM 4401 O O . ILE A 1 559 ? 15.984 1.793 7.93 1 92.25 559 ILE A O 1
ATOM 4405 N N . ARG A 1 560 ? 17.328 1.716 9.727 1 93.56 560 ARG A N 1
ATOM 4406 C CA . ARG A 1 560 ? 16.594 2.678 10.531 1 93.56 560 ARG A CA 1
ATOM 4407 C C . ARG A 1 560 ? 16.688 4.078 9.938 1 93.56 560 ARG A C 1
ATOM 4409 O O . ARG A 1 560 ? 15.859 4.945 10.25 1 93.56 560 ARG A O 1
ATOM 4416 N N . ASP A 1 561 ? 17.562 4.262 9.094 1 94.19 561 ASP A N 1
ATOM 4417 C CA . ASP A 1 561 ? 17.75 5.574 8.484 1 94.19 561 ASP A CA 1
ATOM 4418 C C . ASP A 1 561 ? 16.766 5.789 7.336 1 94.19 561 ASP A C 1
ATOM 4420 O O . ASP A 1 561 ? 16.484 6.926 6.961 1 94.19 561 ASP A O 1
ATOM 4424 N N . VAL A 1 562 ? 16.25 4.688 6.762 1 95.62 562 VAL A N 1
ATOM 4425 C CA . VAL A 1 562 ? 15.539 4.852 5.5 1 95.62 562 VAL A CA 1
ATOM 4426 C C . VAL A 1 562 ? 14.047 4.586 5.711 1 95.62 562 VAL A C 1
ATOM 4428 O O . VAL A 1 562 ? 13.281 4.516 4.746 1 95.62 562 VAL A O 1
ATOM 4431 N N . VAL A 1 563 ? 13.625 4.391 6.922 1 95.88 563 VAL A N 1
ATOM 4432 C CA . VAL A 1 563 ? 12.211 4.234 7.238 1 95.88 563 VAL A CA 1
ATOM 4433 C C . VAL A 1 563 ? 11.688 5.504 7.902 1 95.88 563 VAL A C 1
ATOM 4435 O O . VAL A 1 563 ? 12.438 6.223 8.57 1 95.88 563 VAL A O 1
ATOM 4438 N N . PRO A 1 564 ? 10.406 5.781 7.758 1 95.75 564 PRO A N 1
ATOM 4439 C CA . PRO A 1 564 ? 9.883 7.02 8.328 1 95.75 564 PRO A CA 1
ATOM 4440 C C . PRO A 1 564 ? 9.914 7.023 9.859 1 95.75 564 PRO A C 1
ATOM 4442 O O . PRO A 1 564 ? 10.234 8.047 10.469 1 95.75 564 PRO A O 1
ATOM 4445 N N . PHE A 1 565 ? 9.609 5.902 10.477 1 93.25 565 PHE A N 1
ATOM 4446 C CA . PHE A 1 565 ? 9.555 5.82 11.93 1 93.25 565 PHE A CA 1
ATOM 4447 C C . PHE A 1 565 ? 10.406 4.66 12.445 1 93.25 565 PHE A C 1
ATOM 4449 O O . PHE A 1 565 ? 9.875 3.582 12.727 1 93.25 565 PHE A O 1
ATOM 4456 N N . PRO A 1 566 ? 11.617 4.914 12.641 1 89.19 566 PRO A N 1
ATOM 4457 C CA . PRO A 1 566 ? 12.477 3.838 13.141 1 89.19 566 PRO A CA 1
ATOM 4458 C C . PRO A 1 566 ? 12.211 3.492 14.602 1 89.19 566 PRO A C 1
ATOM 4460 O O . PRO A 1 566 ? 11.891 4.375 15.398 1 89.19 566 PRO A O 1
ATOM 4463 N N . VAL A 1 567 ? 12.188 2.213 15 1 74.12 567 VAL A N 1
ATOM 4464 C CA . VAL A 1 567 ? 12 1.759 16.375 1 74.12 567 VAL A CA 1
ATOM 4465 C C . VAL A 1 567 ? 13.344 1.388 16.984 1 74.12 567 VAL A C 1
ATOM 4467 O O . VAL A 1 567 ? 14.156 0.701 16.359 1 74.12 567 VAL A O 1
ATOM 4470 N N . ARG A 1 568 ? 13.656 2.148 18.141 1 61.38 568 ARG A N 1
ATOM 4471 C CA . ARG A 1 568 ? 14.875 1.78 18.844 1 61.38 568 ARG A CA 1
ATOM 4472 C C . ARG A 1 568 ? 14.633 0.626 19.812 1 61.38 568 ARG A C 1
ATOM 4474 O O . ARG A 1 568 ? 13.555 0.526 20.406 1 61.38 568 ARG A O 1
ATOM 4481 N N . SER A 1 569 ? 15.352 -0.376 19.828 1 51.72 569 SER A N 1
ATOM 4482 C CA . SER A 1 569 ? 15.305 -1.438 20.828 1 51.72 569 SER A CA 1
ATOM 4483 C C . SER A 1 569 ? 15.578 -0.897 22.234 1 51.72 569 SER A C 1
ATOM 4485 O O . SER A 1 569 ? 16.328 0.064 22.391 1 51.72 569 SER A O 1
ATOM 4487 N N . SER A 1 570 ? 14.633 -0.838 23.219 1 41.59 570 SER A N 1
ATOM 4488 C CA . SER A 1 570 ? 14.727 -0.395 24.609 1 41.59 570 SER A CA 1
ATOM 4489 C C . SER A 1 570 ? 16.109 -0.653 25.188 1 41.59 570 SER A C 1
ATOM 4491 O O . SER A 1 570 ? 16.406 -0.224 26.297 1 41.59 570 SER A O 1
ATOM 4493 N N . LYS A 1 571 ? 16.984 -1.518 24.938 1 38.25 571 LYS A N 1
ATOM 4494 C CA . LYS A 1 571 ? 18.125 -1.716 25.828 1 38.25 571 LYS A CA 1
ATOM 4495 C C . LYS A 1 571 ? 18.891 -0.413 26.047 1 38.25 571 LYS A C 1
ATOM 4497 O O . LYS A 1 571 ? 19.672 -0.296 27 1 38.25 571 LYS A O 1
ATOM 4502 N N . THR A 1 572 ? 18.938 0.485 25.141 1 33.72 572 THR A N 1
ATOM 4503 C CA . THR A 1 572 ? 19.969 1.506 25.281 1 33.72 572 THR A CA 1
ATOM 4504 C C . THR A 1 572 ? 19.406 2.766 25.938 1 33.72 572 THR A C 1
ATOM 4506 O O . THR A 1 572 ? 20.109 3.766 26.078 1 33.72 572 THR A O 1
ATOM 4509 N N . ARG A 1 573 ? 18.156 2.949 26.172 1 35.75 573 ARG A N 1
ATOM 4510 C CA . ARG A 1 573 ? 17.75 4.18 26.859 1 35.75 573 ARG A CA 1
ATOM 4511 C C . ARG A 1 573 ? 18.203 4.176 28.312 1 35.75 573 ARG A C 1
ATOM 4513 O O . ARG A 1 573 ? 18.016 5.156 29.031 1 35.75 573 ARG A O 1
ATOM 4520 N N . GLU A 1 574 ? 18.406 3.145 28.953 1 32.81 574 GLU A N 1
ATOM 4521 C CA . GLU A 1 574 ? 18.781 3.213 30.359 1 32.81 574 GLU A CA 1
ATOM 4522 C C . GLU A 1 574 ? 20.047 4.051 30.562 1 32.81 574 GLU A C 1
ATOM 4524 O O . GLU A 1 574 ? 20.344 4.477 31.672 1 32.81 574 GLU A O 1
ATOM 4529 N N . GLY A 1 575 ? 20.875 4.238 29.594 1 29.17 575 GLY A N 1
ATOM 4530 C CA . GLY A 1 575 ? 22.047 4.98 30 1 29.17 575 GLY A CA 1
ATOM 4531 C C . GLY A 1 575 ? 21.781 6.453 30.234 1 29.17 575 GLY A C 1
ATOM 4532 O O . GLY A 1 575 ? 22.609 7.156 30.812 1 29.17 575 GLY A O 1
ATOM 4533 N N . SER A 1 576 ? 20.844 7.156 29.469 1 27.7 576 SER A N 1
ATOM 4534 C CA . SER A 1 576 ? 21 8.602 29.609 1 27.7 576 SER A CA 1
ATOM 4535 C C . SER A 1 576 ? 20.188 9.133 30.781 1 27.7 576 SER A C 1
ATOM 4537 O O . SER A 1 576 ? 20.078 10.344 30.969 1 27.7 576 SER A O 1
ATOM 4539 N N . SER A 1 577 ? 19.328 8.461 31.453 1 23.78 577 SER A N 1
ATOM 4540 C CA . SER A 1 577 ? 18.797 9.133 32.625 1 23.78 577 SER A CA 1
ATOM 4541 C C . SER A 1 577 ? 19.875 9.312 33.688 1 23.78 577 SER A C 1
ATOM 4543 O O . SER A 1 577 ? 19.562 9.695 34.844 1 23.78 577 SER A O 1
ATOM 4545 N N . LYS A 1 578 ? 21.078 8.688 33.656 1 24.86 578 LYS A N 1
ATOM 4546 C CA . LYS A 1 578 ? 21.859 9.109 34.812 1 24.86 578 LYS A CA 1
ATOM 4547 C C . LYS A 1 578 ? 22.25 10.578 34.719 1 24.86 578 LYS A C 1
ATOM 4549 O O . LYS A 1 578 ? 22.922 11.117 35.594 1 24.86 578 LYS A O 1
ATOM 4554 N N . ARG A 1 579 ? 22.406 11.195 33.5 1 20.55 579 ARG A N 1
ATOM 4555 C CA . ARG A 1 579 ? 22.828 12.562 33.781 1 20.55 579 ARG A CA 1
ATOM 4556 C C . ARG A 1 579 ? 21.641 13.516 33.781 1 20.55 579 ARG A C 1
ATOM 4558 O O . ARG A 1 579 ? 20.766 13.414 32.938 1 20.55 579 ARG A O 1
ATOM 4565 N N . MET B 1 1 ? -5.781 1.021 -53.531 1 26.19 1 MET B N 1
ATOM 4566 C CA . MET B 1 1 ? -4.684 0.541 -52.688 1 26.19 1 MET B CA 1
ATOM 4567 C C . MET B 1 1 ? -5.082 0.527 -51.219 1 26.19 1 MET B C 1
ATOM 4569 O O . MET B 1 1 ? -5.285 1.583 -50.625 1 26.19 1 MET B O 1
ATOM 4573 N N . SER B 1 2 ? -6.008 -0.334 -50.75 1 32.69 2 SER B N 1
ATOM 4574 C CA . SER B 1 2 ? -6.633 -0.456 -49.438 1 32.69 2 SER B CA 1
ATOM 4575 C C . SER B 1 2 ? -5.59 -0.467 -48.344 1 32.69 2 SER B C 1
ATOM 4577 O O . SER B 1 2 ? -4.625 -1.235 -48.406 1 32.69 2 SER B O 1
ATOM 4579 N N . LEU B 1 3 ? -5.191 0.685 -47.844 1 34.75 3 LEU B N 1
ATOM 4580 C CA . LEU B 1 3 ? -4.242 0.872 -46.75 1 34.75 3 LEU B CA 1
ATOM 4581 C C . LEU B 1 3 ? -4.395 -0.227 -45.719 1 34.75 3 LEU B C 1
ATOM 4583 O O . LEU B 1 3 ? -5.414 -0.29 -45 1 34.75 3 LEU B O 1
ATOM 4587 N N . SER B 1 4 ? -4.035 -1.447 -46 1 37.72 4 SER B N 1
ATOM 4588 C CA . SER B 1 4 ? -3.979 -2.6 -45.125 1 37.72 4 SER B CA 1
ATOM 4589 C C . SER B 1 4 ? -3.486 -2.199 -43.719 1 37.72 4 SER B C 1
ATOM 4591 O O . SER B 1 4 ? -2.43 -1.579 -43.594 1 37.72 4 SER B O 1
ATOM 4593 N N . GLU B 1 5 ? -4.332 -1.747 -42.906 1 45.12 5 GLU B N 1
ATOM 4594 C CA . GLU B 1 5 ? -3.973 -1.465 -41.531 1 45.12 5 GLU B CA 1
ATOM 4595 C C . GLU B 1 5 ? -2.885 -2.412 -41.031 1 45.12 5 GLU B C 1
ATOM 4597 O O . GLU B 1 5 ? -2.918 -3.611 -41.312 1 45.12 5 GLU B O 1
ATOM 4602 N N . PRO B 1 6 ? -1.676 -2.01 -40.906 1 48.31 6 PRO B N 1
ATOM 4603 C CA . PRO B 1 6 ? -0.572 -2.869 -40.469 1 48.31 6 PRO B CA 1
ATOM 4604 C C . PRO B 1 6 ? -1.016 -3.947 -39.469 1 48.31 6 PRO B C 1
ATOM 4606 O O . PRO B 1 6 ? -1.938 -3.725 -38.688 1 48.31 6 PRO B O 1
ATOM 4609 N N . ALA B 1 7 ? -0.923 -5.254 -39.844 1 57.31 7 ALA B N 1
ATOM 4610 C CA . ALA B 1 7 ? -1.248 -6.48 -39.094 1 57.31 7 ALA B CA 1
ATOM 4611 C C . ALA B 1 7 ? -0.779 -6.395 -37.656 1 57.31 7 ALA B C 1
ATOM 4613 O O . ALA B 1 7 ? 0.415 -6.242 -37.406 1 57.31 7 ALA B O 1
ATOM 4614 N N . VAL B 1 8 ? -1.595 -5.863 -36.75 1 76.62 8 VAL B N 1
ATOM 4615 C CA . VAL B 1 8 ? -1.278 -5.727 -35.344 1 76.62 8 VAL B CA 1
ATOM 4616 C C . VAL B 1 8 ? -1.129 -7.109 -34.719 1 76.62 8 VAL B C 1
ATOM 4618 O O . VAL B 1 8 ? -1.963 -7.992 -34.938 1 76.62 8 VAL B O 1
ATOM 4621 N N . THR B 1 9 ? 0.068 -7.547 -34.281 1 87.62 9 THR B N 1
ATOM 4622 C CA . THR B 1 9 ? 0.354 -8.82 -33.625 1 87.62 9 THR B CA 1
ATOM 4623 C C . THR B 1 9 ? 0.07 -8.75 -32.156 1 87.62 9 THR B C 1
ATOM 4625 O O . THR B 1 9 ? 0.374 -7.742 -31.5 1 87.62 9 THR B O 1
ATOM 4628 N N . ALA B 1 10 ? -0.638 -9.789 -31.766 1 89.75 10 ALA B N 1
ATOM 4629 C CA . ALA B 1 10 ? -0.908 -9.844 -30.328 1 89.75 10 ALA B CA 1
ATOM 4630 C C . ALA B 1 10 ? 0.382 -10.039 -29.531 1 89.75 10 ALA B C 1
ATOM 4632 O O . ALA B 1 10 ? 1.146 -10.969 -29.797 1 89.75 10 ALA B O 1
ATOM 4633 N N . ARG B 1 11 ? 0.553 -9.242 -28.609 1 89.38 11 ARG B N 1
ATOM 4634 C CA . ARG B 1 11 ? 1.784 -9.273 -27.828 1 89.38 11 ARG B CA 1
ATOM 4635 C C . ARG B 1 11 ? 1.743 -10.391 -26.797 1 89.38 11 ARG B C 1
ATOM 4637 O O . ARG B 1 11 ? 0.784 -10.492 -26.031 1 89.38 11 ARG B O 1
ATOM 4644 N N . THR B 1 12 ? 2.77 -11.258 -26.844 1 93.81 12 THR B N 1
ATOM 4645 C CA . THR B 1 12 ? 2.945 -12.281 -25.828 1 93.81 12 THR B CA 1
ATOM 4646 C C . THR B 1 12 ? 3.479 -11.672 -24.531 1 93.81 12 THR B C 1
ATOM 4648 O O . THR B 1 12 ? 4.43 -10.891 -24.547 1 93.81 12 THR B O 1
ATOM 4651 N N . ASN B 1 13 ? 2.82 -11.961 -23.469 1 94.5 13 ASN B N 1
ATOM 4652 C CA . ASN B 1 13 ? 3.303 -11.477 -22.172 1 94.5 13 ASN B CA 1
ATOM 4653 C C . ASN B 1 13 ? 4.68 -12.047 -21.844 1 94.5 13 ASN B C 1
ATOM 4655 O O . ASN B 1 13 ? 4.895 -13.258 -21.922 1 94.5 13 ASN B O 1
ATOM 4659 N N . LYS B 1 14 ? 5.523 -11.227 -21.391 1 93.12 14 LYS B N 1
ATOM 4660 C CA . LYS B 1 14 ? 6.938 -11.547 -21.219 1 93.12 14 LYS B CA 1
ATOM 4661 C C . LYS B 1 14 ? 7.137 -12.578 -20.109 1 93.12 14 LYS B C 1
ATOM 4663 O O . LYS B 1 14 ? 8.07 -13.375 -20.172 1 93.12 14 LYS B O 1
ATOM 4668 N N . TYR B 1 15 ? 6.223 -12.656 -19.188 1 97.19 15 TYR B N 1
ATOM 4669 C CA . TYR B 1 15 ? 6.539 -13.422 -17.984 1 97.19 15 TYR B CA 1
ATOM 4670 C C . TYR B 1 15 ? 5.668 -14.672 -17.891 1 97.19 15 TYR B C 1
ATOM 4672 O O . TYR B 1 15 ? 5.859 -15.5 -17 1 97.19 15 TYR B O 1
ATOM 4680 N N . THR B 1 16 ? 4.691 -14.805 -18.734 1 96.5 16 THR B N 1
ATOM 4681 C CA . THR B 1 16 ? 3.834 -15.984 -18.672 1 96.5 16 THR B CA 1
ATOM 4682 C C . THR B 1 16 ? 3.816 -16.703 -20.016 1 96.5 16 THR B C 1
ATOM 4684 O O . THR B 1 16 ? 3.152 -17.734 -20.172 1 96.5 16 THR B O 1
ATOM 4687 N N . ASN B 1 17 ? 4.453 -16.172 -21.016 1 95.69 17 ASN B N 1
ATOM 4688 C CA . ASN B 1 17 ? 4.652 -16.781 -22.328 1 95.69 17 ASN B CA 1
ATOM 4689 C C . ASN B 1 17 ? 3.326 -17.141 -22.984 1 95.69 17 ASN B C 1
ATOM 4691 O O . ASN B 1 17 ? 3.191 -18.203 -23.594 1 95.69 17 ASN B O 1
ATOM 4695 N N . ARG B 1 18 ? 2.383 -16.297 -22.812 1 97.25 18 ARG B N 1
ATOM 4696 C CA . ARG B 1 18 ? 1.056 -16.438 -23.406 1 97.25 18 ARG B CA 1
ATOM 4697 C C . ARG B 1 18 ? 0.457 -15.07 -23.719 1 97.25 18 ARG B C 1
ATOM 4699 O O . ARG B 1 18 ? 0.976 -14.039 -23.266 1 97.25 18 ARG B O 1
ATOM 4706 N N . VAL B 1 19 ? -0.538 -15.109 -24.578 1 97.19 19 VAL B N 1
ATOM 4707 C CA . VAL B 1 19 ? -1.297 -13.883 -24.781 1 97.19 19 VAL B CA 1
ATOM 4708 C C . VAL B 1 19 ? -2.393 -13.758 -23.734 1 97.19 19 VAL B C 1
ATOM 4710 O O . VAL B 1 19 ? -3.205 -14.672 -23.562 1 97.19 19 VAL B O 1
ATOM 4713 N N . ILE B 1 20 ? -2.307 -12.68 -23.016 1 97.06 20 ILE B N 1
ATOM 4714 C CA . ILE B 1 20 ? -3.34 -12.43 -22.016 1 97.06 20 ILE B CA 1
ATOM 4715 C C . ILE B 1 20 ? -4.684 -12.211 -22.703 1 97.06 20 ILE B C 1
ATOM 4717 O O . ILE B 1 20 ? -4.77 -11.469 -23.688 1 97.06 20 ILE B O 1
ATOM 4721 N N . LEU B 1 21 ? -5.715 -12.805 -22.219 1 96.81 21 LEU B N 1
ATOM 4722 C CA . LEU B 1 21 ? -6.996 -12.812 -22.922 1 96.81 21 LEU B CA 1
ATOM 4723 C C . LEU B 1 21 ? -7.57 -11.406 -23.031 1 96.81 21 LEU B C 1
ATOM 4725 O O . LEU B 1 21 ? -8.242 -11.078 -24 1 96.81 21 LEU B O 1
ATOM 4729 N N . LYS B 1 22 ? -7.273 -10.57 -22.047 1 95.12 22 LYS B N 1
ATOM 4730 C CA . LYS B 1 22 ? -7.73 -9.18 -22.078 1 95.12 22 LYS B CA 1
ATOM 4731 C C . LYS B 1 22 ? -7.242 -8.469 -23.328 1 95.12 22 LYS B C 1
ATOM 4733 O O . LYS B 1 22 ? -7.957 -7.637 -23.906 1 95.12 22 LYS B O 1
ATOM 4738 N N . THR B 1 23 ? -6.059 -8.797 -23.734 1 94 23 THR B N 1
ATOM 4739 C CA . THR B 1 23 ? -5.445 -8.18 -24.906 1 94 23 THR B CA 1
ATOM 4740 C C . THR B 1 23 ? -6.254 -8.484 -26.156 1 94 23 THR B C 1
ATOM 4742 O O . THR B 1 23 ? -6.32 -7.668 -27.078 1 94 23 THR B O 1
ATOM 4745 N N . ILE B 1 24 ? -6.961 -9.586 -26.188 1 94.5 24 ILE B N 1
ATOM 4746 C CA . ILE B 1 24 ? -7.754 -10.023 -27.328 1 94.5 24 ILE B CA 1
ATOM 4747 C C . ILE B 1 24 ? -9.188 -9.508 -27.188 1 94.5 24 ILE B C 1
ATOM 4749 O O . ILE B 1 24 ? -9.703 -8.852 -28.094 1 94.5 24 ILE B O 1
ATOM 4753 N N . LEU B 1 25 ? -9.672 -9.695 -26.078 1 93.38 25 LEU B N 1
ATOM 4754 C CA . LEU B 1 25 ? -11.109 -9.594 -25.891 1 93.38 25 LEU B CA 1
ATOM 4755 C C . LEU B 1 25 ? -11.531 -8.141 -25.672 1 93.38 25 LEU B C 1
ATOM 4757 O O . LEU B 1 25 ? -12.703 -7.801 -25.844 1 93.38 25 LEU B O 1
ATOM 4761 N N . GLU B 1 26 ? -10.656 -7.293 -25.25 1 91.06 26 GLU B N 1
ATOM 4762 C CA . GLU B 1 26 ? -11.031 -5.914 -24.953 1 91.06 26 GLU B CA 1
ATOM 4763 C C . GLU B 1 26 ? -10.609 -4.973 -26.078 1 91.06 26 GLU B C 1
ATOM 4765 O O . GLU B 1 26 ? -10.664 -3.75 -25.938 1 91.06 26 GLU B O 1
ATOM 4770 N N . ARG B 1 27 ? -10.266 -5.539 -27.141 1 90.25 27 ARG B N 1
ATOM 4771 C CA . ARG B 1 27 ? -9.992 -4.715 -28.312 1 90.25 27 ARG B CA 1
ATOM 4772 C C . ARG B 1 27 ? -11.273 -4.094 -28.844 1 90.25 27 ARG B C 1
ATOM 4774 O O . ARG B 1 27 ? -12.352 -4.695 -28.766 1 90.25 27 ARG B O 1
ATOM 4781 N N . SER B 1 28 ? -11.094 -3.016 -29.422 1 88.5 28 SER B N 1
ATOM 4782 C CA . SER B 1 28 ? -12.25 -2.293 -29.938 1 88.5 28 SER B CA 1
ATOM 4783 C C . SER B 1 28 ? -12.922 -3.074 -31.062 1 88.5 28 SER B C 1
ATOM 4785 O O . SER B 1 28 ? -14.133 -2.945 -31.281 1 88.5 28 SER B O 1
ATOM 4787 N N . ASP B 1 29 ? -12.188 -3.934 -31.75 1 90.06 29 ASP B N 1
ATOM 4788 C CA . ASP B 1 29 ? -12.758 -4.699 -32.844 1 90.06 29 ASP B CA 1
ATOM 4789 C C . ASP B 1 29 ? -13.188 -6.09 -32.375 1 90.06 29 ASP B C 1
ATOM 4791 O O . ASP B 1 29 ? -13.422 -6.977 -33.219 1 90.06 29 ASP B O 1
ATOM 4795 N N . GLY B 1 30 ? -13.07 -6.305 -31.094 1 87.5 30 GLY B N 1
ATOM 4796 C CA . GLY B 1 30 ? -13.508 -7.57 -30.531 1 87.5 30 GLY B CA 1
ATOM 4797 C C . GLY B 1 30 ? -12.523 -8.703 -30.781 1 87.5 30 GLY B C 1
ATOM 4798 O O . GLY B 1 30 ? -12.906 -9.875 -30.812 1 87.5 30 GLY B O 1
ATOM 4799 N N . GLY B 1 31 ? -11.336 -8.352 -31.141 1 91.12 31 GLY B N 1
ATOM 4800 C CA . GLY B 1 31 ? -10.305 -9.352 -31.359 1 91.12 31 GLY B CA 1
ATOM 4801 C C . GLY B 1 31 ? -10.164 -9.75 -32.812 1 91.12 31 GLY B C 1
ATOM 4802 O O . GLY B 1 31 ? -9.305 -10.57 -33.156 1 91.12 31 GLY B O 1
ATOM 4803 N N . LEU B 1 32 ? -10.883 -9.227 -33.719 1 91.19 32 LEU B N 1
ATOM 4804 C CA . LEU B 1 32 ? -10.906 -9.594 -35.125 1 91.19 32 LEU B CA 1
ATOM 4805 C C . LEU B 1 32 ? -9.555 -9.312 -35.781 1 91.19 32 LEU B C 1
ATOM 4807 O O . LEU B 1 32 ? -9.156 -10.008 -36.719 1 91.19 32 LEU B O 1
ATOM 4811 N N . GLY B 1 33 ? -8.914 -8.305 -35.281 1 91.56 33 GLY B N 1
ATOM 4812 C CA . GLY B 1 33 ? -7.629 -7.926 -35.844 1 91.56 33 GLY B CA 1
ATOM 4813 C C . GLY B 1 33 ? -6.559 -8.984 -35.656 1 91.56 33 GLY B C 1
ATOM 4814 O O . GLY B 1 33 ? -5.531 -8.969 -36.344 1 91.56 33 GLY B O 1
ATOM 4815 N N . PHE B 1 34 ? -6.805 -9.93 -34.781 1 94.38 34 PHE B N 1
ATOM 4816 C CA . PHE B 1 34 ? -5.805 -10.945 -34.469 1 94.38 34 PHE B CA 1
ATOM 4817 C C . PHE B 1 34 ? -6.16 -12.266 -35.156 1 94.38 34 PHE B C 1
ATOM 4819 O O . PHE B 1 34 ? -5.438 -13.258 -35 1 94.38 34 PHE B O 1
ATOM 4826 N N . VAL B 1 35 ? -7.215 -12.32 -35.812 1 93.75 35 VAL B N 1
ATOM 4827 C CA . VAL B 1 35 ? -7.656 -13.539 -36.5 1 93.75 35 VAL B CA 1
ATOM 4828 C C . VAL B 1 35 ? -6.562 -14.023 -37.438 1 93.75 35 VAL B C 1
ATOM 4830 O O . VAL B 1 35 ? -5.969 -13.234 -38.188 1 93.75 35 VAL B O 1
ATOM 4833 N N . GLY B 1 36 ? -6.34 -15.289 -37.438 1 94.56 36 GLY B N 1
ATOM 4834 C CA . GLY B 1 36 ? -5.32 -15.891 -38.281 1 94.56 36 GLY B CA 1
ATOM 4835 C C . GLY B 1 36 ? -3.982 -16.047 -37.594 1 94.56 36 GLY B C 1
ATOM 4836 O O . GLY B 1 36 ? -3.104 -16.766 -38.062 1 94.56 36 GLY B O 1
ATOM 4837 N N . GLN B 1 37 ? -3.842 -15.508 -36.469 1 95.5 37 GLN B N 1
ATOM 4838 C CA . GLN B 1 37 ? -2.57 -15.539 -35.75 1 95.5 37 GLN B CA 1
ATOM 4839 C C . GLN B 1 37 ? -2.486 -16.766 -34.844 1 95.5 37 GLN B C 1
ATOM 4841 O O . GLN B 1 37 ? -3.477 -17.141 -34.219 1 95.5 37 GLN B O 1
ATOM 4846 N N . ARG B 1 38 ? -1.298 -17.328 -34.812 1 96.5 38 ARG B N 1
ATOM 4847 C CA . ARG B 1 38 ? -0.995 -18.391 -33.844 1 96.5 38 ARG B CA 1
ATOM 4848 C C . ARG B 1 38 ? -0.535 -17.828 -32.531 1 96.5 38 ARG B C 1
ATOM 4850 O O . ARG B 1 38 ? 0.227 -16.859 -32.469 1 96.5 38 ARG B O 1
ATOM 4857 N N . MET B 1 39 ? -1.023 -18.438 -31.5 1 97 39 MET B N 1
ATOM 4858 C CA . MET B 1 39 ? -0.642 -17.938 -30.188 1 97 39 MET B CA 1
ATOM 4859 C C . MET B 1 39 ? -0.864 -19.016 -29.109 1 97 39 MET B C 1
ATOM 4861 O O . MET B 1 39 ? -1.437 -20.062 -29.391 1 97 39 MET B O 1
ATOM 4865 N N . VAL B 1 40 ? -0.296 -18.828 -28.016 1 98 40 VAL B N 1
ATOM 4866 C CA . VAL B 1 40 ? -0.532 -19.625 -26.828 1 98 40 VAL B CA 1
ATOM 4867 C C . VAL B 1 40 ? -1.472 -18.891 -25.875 1 98 40 VAL B C 1
ATOM 4869 O O . VAL B 1 40 ? -1.305 -17.703 -25.641 1 98 40 VAL B O 1
ATOM 4872 N N . ILE B 1 41 ? -2.477 -19.531 -25.391 1 97.88 41 ILE B N 1
ATOM 4873 C CA . ILE B 1 41 ? -3.389 -18.953 -24.406 1 97.88 41 ILE B CA 1
ATOM 4874 C C . ILE B 1 41 ? -3.477 -19.859 -23.188 1 97.88 41 ILE B C 1
ATOM 4876 O O . ILE B 1 41 ? -3.029 -21 -23.219 1 97.88 41 ILE B O 1
ATOM 4880 N N . GLY B 1 42 ? -3.941 -19.344 -22.125 1 97.94 42 GLY B N 1
ATOM 4881 C CA . GLY B 1 42 ? -4.164 -20.094 -20.891 1 97.94 42 GLY B CA 1
ATOM 4882 C C . GLY B 1 42 ? -5.289 -19.516 -20.047 1 97.94 42 GLY B C 1
ATOM 4883 O O . GLY B 1 42 ? -5.555 -18.312 -20.094 1 97.94 42 GLY B O 1
ATOM 4884 N N . GLY B 1 43 ? -5.93 -20.344 -19.312 1 98.12 43 GLY B N 1
ATOM 4885 C CA . GLY B 1 43 ? -7.008 -19.922 -18.422 1 98.12 43 GLY B CA 1
ATOM 4886 C C . GLY B 1 43 ? -7.762 -21.078 -17.812 1 98.12 43 GLY B C 1
ATOM 4887 O O . GLY B 1 43 ? -7.301 -22.219 -17.859 1 98.12 43 GLY B O 1
ATOM 4888 N N . TRP B 1 44 ? -8.836 -20.797 -17.203 1 98.12 44 TRP B N 1
ATOM 4889 C CA . TRP B 1 44 ? -9.68 -21.781 -16.547 1 98.12 44 TRP B CA 1
ATOM 4890 C C . TRP B 1 44 ? -11.047 -21.859 -17.219 1 98.12 44 TRP B C 1
ATOM 4892 O O . TRP B 1 44 ? -11.609 -20.844 -17.625 1 98.12 44 TRP B O 1
ATOM 4902 N N . VAL B 1 45 ? -11.578 -23.047 -17.281 1 97.06 45 VAL B N 1
ATOM 4903 C CA . VAL B 1 45 ? -12.852 -23.312 -17.938 1 97.06 45 VAL B CA 1
ATOM 4904 C C . VAL B 1 45 ? -14.008 -22.844 -17.047 1 97.06 45 VAL B C 1
ATOM 4906 O O . VAL B 1 45 ? -14.062 -23.172 -15.867 1 97.06 45 VAL B O 1
ATOM 4909 N N . LYS B 1 46 ? -14.836 -22.062 -17.672 1 94.88 46 LYS B N 1
ATOM 4910 C CA . LYS B 1 46 ? -16.016 -21.594 -16.953 1 94.88 46 LYS B CA 1
ATOM 4911 C C . LYS B 1 46 ? -17.25 -22.406 -17.312 1 94.88 46 LYS B C 1
ATOM 4913 O O . LYS B 1 46 ? -18.078 -22.703 -16.453 1 94.88 46 LYS B O 1
ATOM 4918 N N . SER B 1 47 ? -17.344 -22.703 -18.562 1 92.94 47 SER B N 1
ATOM 4919 C CA . SER B 1 47 ? -18.406 -23.562 -19.094 1 92.94 47 SER B CA 1
ATOM 4920 C C . SER B 1 47 ? -17.938 -24.312 -20.328 1 92.94 47 SER B C 1
ATOM 4922 O O . SER B 1 47 ? -16.922 -23.953 -20.938 1 92.94 47 SER B O 1
ATOM 4924 N N . SER B 1 48 ? -18.719 -25.422 -20.578 1 93.44 48 SER B N 1
ATOM 4925 C CA . SER B 1 48 ? -18.297 -26.25 -21.703 1 93.44 48 SER B CA 1
ATOM 4926 C C . SER B 1 48 ? -19.484 -26.922 -22.375 1 93.44 48 SER B C 1
ATOM 4928 O O . SER B 1 48 ? -20.578 -27 -21.797 1 93.44 48 SER B O 1
ATOM 4930 N N . ARG B 1 49 ? -19.203 -27.219 -23.656 1 92.25 49 ARG B N 1
ATOM 4931 C CA . ARG B 1 49 ? -20.156 -27.984 -24.438 1 92.25 49 ARG B CA 1
ATOM 4932 C C . ARG B 1 49 ? -19.438 -29 -25.344 1 92.25 49 ARG B C 1
ATOM 4934 O O . ARG B 1 49 ? -18.406 -28.672 -25.938 1 92.25 49 ARG B O 1
ATOM 4941 N N . GLU B 1 50 ? -19.969 -30.172 -25.359 1 92.38 50 GLU B N 1
ATOM 4942 C CA . GLU B 1 50 ? -19.391 -31.203 -26.219 1 92.38 50 GLU B CA 1
ATOM 4943 C C . GLU B 1 50 ? -20.281 -31.469 -27.438 1 92.38 50 GLU B C 1
ATOM 4945 O O . GLU B 1 50 ? -21.5 -31.594 -27.297 1 92.38 50 GLU B O 1
ATOM 4950 N N . ILE B 1 51 ? -19.625 -31.562 -28.594 1 89.44 51 ILE B N 1
ATOM 4951 C CA . ILE B 1 51 ? -20.328 -31.891 -29.828 1 89.44 51 ILE B CA 1
ATOM 4952 C C . ILE B 1 51 ? -19.781 -33.188 -30.406 1 89.44 51 ILE B C 1
ATOM 4954 O O . ILE B 1 51 ? -18.594 -33.312 -30.719 1 89.44 51 ILE B O 1
ATOM 4958 N N . LYS B 1 52 ? -20.609 -34.219 -30.609 1 85.31 52 LYS B N 1
ATOM 4959 C CA . LYS B 1 52 ? -20.203 -35.5 -31.172 1 85.31 52 LYS B CA 1
ATOM 4960 C C . LYS B 1 52 ? -20.141 -35.438 -32.688 1 85.31 52 LYS B C 1
ATOM 4962 O O . LYS B 1 52 ? -21 -34.844 -33.344 1 85.31 52 LYS B O 1
ATOM 4967 N N . LYS B 1 53 ? -19.062 -35.844 -33.219 1 72.44 53 LYS B N 1
ATOM 4968 C CA . LYS B 1 53 ? -18.906 -35.844 -34.688 1 72.44 53 LYS B CA 1
ATOM 4969 C C . LYS B 1 53 ? -19.609 -37.062 -35.281 1 72.44 53 LYS B C 1
ATOM 4971 O O . LYS B 1 53 ? -19.516 -38.188 -34.75 1 72.44 53 LYS B O 1
ATOM 4976 N N . GLU B 1 54 ? -20.625 -36.906 -35.875 1 58.78 54 GLU B N 1
ATOM 4977 C CA . GLU B 1 54 ? -21.281 -38 -36.562 1 58.78 54 GLU B CA 1
ATOM 4978 C C . GLU B 1 54 ? -20.297 -38.781 -37.438 1 58.78 54 GLU B C 1
ATOM 4980 O O . GLU B 1 54 ? -19.547 -38.219 -38.219 1 58.78 54 GLU B O 1
ATOM 4985 N N . THR B 1 55 ? -19.922 -39.844 -36.906 1 47.72 55 THR B N 1
ATOM 4986 C CA . THR B 1 55 ? -19.172 -40.719 -37.75 1 47.72 55 THR B CA 1
ATOM 4987 C C . THR B 1 55 ? -19.875 -40.906 -39.094 1 47.72 55 THR B C 1
ATOM 4989 O O . THR B 1 55 ? -21 -41.406 -39.156 1 47.72 55 THR B O 1
ATOM 4992 N N . VAL B 1 56 ? -19.625 -40.125 -39.969 1 40.66 56 VAL B N 1
ATOM 4993 C CA . VAL B 1 56 ? -20.109 -40.531 -41.281 1 40.66 56 VAL B CA 1
ATOM 4994 C C . VAL B 1 56 ? -19.719 -41.969 -41.562 1 40.66 56 VAL B C 1
ATOM 4996 O O . VAL B 1 56 ? -18.531 -42.312 -41.594 1 40.66 56 VAL B O 1
ATOM 4999 N N . LEU B 1 57 ? -20.516 -42.906 -41.25 1 37.84 57 LEU B N 1
ATOM 5000 C CA . LEU B 1 57 ? -20.328 -44.25 -41.75 1 37.84 57 LEU B CA 1
ATOM 5001 C C . LEU B 1 57 ? -19.969 -44.219 -43.219 1 37.84 57 LEU B C 1
ATOM 5003 O O . LEU B 1 57 ? -20.609 -43.531 -44.031 1 37.84 57 LEU B O 1
ATOM 5007 N N . PRO B 1 58 ? -18.844 -44.594 -43.562 1 36.31 58 PRO B N 1
ATOM 5008 C CA . PRO B 1 58 ? -18.578 -44.719 -45 1 36.31 58 PRO B CA 1
ATOM 5009 C C . PRO B 1 58 ? -19.688 -45.469 -45.75 1 36.31 58 PRO B C 1
ATOM 5011 O O . PRO B 1 58 ? -20.203 -46.469 -45.25 1 36.31 58 PRO B O 1
ATOM 5014 N N . LEU B 1 59 ? -20.516 -44.844 -46.469 1 33.72 59 LEU B N 1
ATOM 5015 C CA . LEU B 1 59 ? -21.344 -45.562 -47.406 1 33.72 59 LEU B CA 1
ATOM 5016 C C . LEU B 1 59 ? -20.531 -46.656 -48.125 1 33.72 59 LEU B C 1
ATOM 5018 O O . LEU B 1 59 ? -19.516 -46.344 -48.75 1 33.72 59 LEU B O 1
ATOM 5022 N N . ALA B 1 60 ? -20.609 -47.812 -47.688 1 33.75 60 ALA B N 1
ATOM 5023 C CA . ALA B 1 60 ? -20.141 -48.969 -48.438 1 33.75 60 ALA B CA 1
ATOM 5024 C C . ALA B 1 60 ? -20.641 -48.938 -49.875 1 33.75 60 ALA B C 1
ATOM 5026 O O . ALA B 1 60 ? -21.859 -49.031 -50.094 1 33.75 60 ALA B O 1
ATOM 5027 N N . ALA B 1 61 ? -20.078 -48.156 -50.812 1 32.91 61 ALA B N 1
ATOM 5028 C CA . ALA B 1 61 ? -20.281 -48.281 -52.281 1 32.91 61 ALA B CA 1
ATOM 5029 C C . ALA B 1 61 ? -20.109 -49.719 -52.75 1 32.91 61 ALA B C 1
ATOM 5031 O O . ALA B 1 61 ? -18.984 -50.125 -53.062 1 32.91 61 ALA B O 1
ATOM 5032 N N . GLY B 1 62 ? -20.609 -50.688 -52.062 1 28.75 62 GLY B N 1
ATOM 5033 C CA . GLY B 1 62 ? -20.438 -52 -52.656 1 28.75 62 GLY B CA 1
ATOM 5034 C C . GLY B 1 62 ? -21.203 -52.156 -53.938 1 28.75 62 GLY B C 1
ATOM 5035 O O . GLY B 1 62 ? -22.422 -52.344 -53.906 1 28.75 62 GLY B O 1
ATOM 5036 N N . THR B 1 63 ? -21.016 -51.312 -55.031 1 28.55 63 THR B N 1
ATOM 5037 C CA . THR B 1 63 ? -21.5 -51.844 -56.281 1 28.55 63 THR B CA 1
ATOM 5038 C C . THR B 1 63 ? -20.844 -53.188 -56.594 1 28.55 63 THR B C 1
ATOM 5040 O O . THR B 1 63 ? -19.656 -53.25 -56.938 1 28.55 63 THR B O 1
ATOM 5043 N N . LYS B 1 64 ? -21.188 -54.188 -55.938 1 25.86 64 LYS B N 1
ATOM 5044 C CA . LYS B 1 64 ? -20.781 -55.562 -56.312 1 25.86 64 LYS B CA 1
ATOM 5045 C C . LYS B 1 64 ? -21.391 -55.969 -57.656 1 25.86 64 LYS B C 1
ATOM 5047 O O . LYS B 1 64 ? -22.594 -56.219 -57.75 1 25.86 64 LYS B O 1
ATOM 5052 N N . ASP B 1 65 ? -20.984 -55.375 -58.75 1 25.81 65 ASP B N 1
ATOM 5053 C CA . ASP B 1 65 ? -21.266 -56.031 -60.031 1 25.81 65 ASP B CA 1
ATOM 5054 C C . ASP B 1 65 ? -20.719 -57.438 -60.062 1 25.81 65 ASP B C 1
ATOM 5056 O O . ASP B 1 65 ? -20.625 -58.031 -61.156 1 25.81 65 ASP B O 1
ATOM 5060 N N . VAL B 1 66 ? -20.484 -58.188 -59.125 1 23.59 66 VAL B N 1
ATOM 5061 C CA . VAL B 1 66 ? -19.828 -59.438 -59.5 1 23.59 66 VAL B CA 1
ATOM 5062 C C . VAL B 1 66 ? -20.688 -60.188 -60.5 1 23.59 66 VAL B C 1
ATOM 5064 O O . VAL B 1 66 ? -21.875 -60.469 -60.219 1 23.59 66 VAL B O 1
ATOM 5067 N N . SER B 1 67 ? -20.359 -60.219 -61.688 1 20.33 67 SER B N 1
ATOM 5068 C CA . SER B 1 67 ? -20.688 -60.844 -62.969 1 20.33 67 SER B CA 1
ATOM 5069 C C . SER B 1 67 ? -20.953 -62.312 -62.812 1 20.33 67 SER B C 1
ATOM 5071 O O . SER B 1 67 ? -22.031 -62.812 -63.188 1 20.33 67 SER B O 1
ATOM 5073 N N . CYS B 1 68 ? -19.938 -63.156 -63.344 1 22.09 68 CYS B N 1
ATOM 5074 C CA . CYS B 1 68 ? -19.781 -64.25 -64.312 1 22.09 68 CYS B CA 1
ATOM 5075 C C . CYS B 1 68 ? -20.219 -65.562 -63.719 1 22.09 68 CYS B C 1
ATOM 5077 O O . CYS B 1 68 ? -20.266 -65.75 -62.5 1 22.09 68 CYS B O 1
ATOM 5079 N N . GLY B 1 69 ? -19.859 -66.875 -64.562 1 20.62 69 GLY B N 1
ATOM 5080 C CA . GLY B 1 69 ? -20.25 -68.188 -65 1 20.62 69 GLY B CA 1
ATOM 5081 C C . GLY B 1 69 ? -20.125 -69.25 -63.906 1 20.62 69 GLY B C 1
ATOM 5082 O O . GLY B 1 69 ? -19.359 -69.062 -62.969 1 20.62 69 GLY B O 1
ATOM 5083 N N . GLU B 1 70 ? -21.156 -70.125 -63.75 1 22.17 70 GLU B N 1
ATOM 5084 C CA . GLU B 1 70 ? -21.547 -71.312 -63.031 1 22.17 70 GLU B CA 1
ATOM 5085 C C . GLU B 1 70 ? -20.438 -72.375 -63.094 1 22.17 70 GLU B C 1
ATOM 5087 O O . GLU B 1 70 ? -20.234 -73 -64.125 1 22.17 70 GLU B O 1
ATOM 5092 N N . VAL B 1 71 ? -19.172 -72.062 -62.688 1 18.69 71 VAL B N 1
ATOM 5093 C CA . VAL B 1 71 ? -18.266 -73.188 -62.688 1 18.69 71 VAL B CA 1
ATOM 5094 C C . VAL B 1 71 ? -18.969 -74.438 -62.125 1 18.69 71 VAL B C 1
ATOM 5096 O O . VAL B 1 71 ? -19.734 -74.312 -61.156 1 18.69 71 VAL B O 1
ATOM 5099 N N . LEU B 1 72 ? -18.609 -75.75 -62.625 1 19.33 72 LEU B N 1
ATOM 5100 C CA . LEU B 1 72 ? -18.906 -77.125 -62.906 1 19.33 72 LEU B CA 1
ATOM 5101 C C . LEU B 1 72 ? -19 -77.938 -61.625 1 19.33 72 LEU B C 1
ATOM 5103 O O . LEU B 1 72 ? -18.219 -77.75 -60.688 1 19.33 72 LEU B O 1
ATOM 5107 N N . SER B 1 73 ? -20.203 -78.562 -61.344 1 19.72 73 SER B N 1
ATOM 5108 C CA . SER B 1 73 ? -20.844 -79.375 -60.312 1 19.72 73 SER B CA 1
ATOM 5109 C C . SER B 1 73 ? -19.922 -80.5 -59.906 1 19.72 73 SER B C 1
ATOM 5111 O O . SER B 1 73 ? -20.266 -81.312 -58.969 1 19.72 73 SER B O 1
ATOM 5113 N N . ARG B 1 74 ? -18.922 -81 -60.719 1 19.31 74 ARG B N 1
ATOM 5114 C CA . ARG B 1 74 ? -18.906 -82.438 -61.031 1 19.31 74 ARG B CA 1
ATOM 5115 C C . ARG B 1 74 ? -18.391 -83.25 -59.875 1 19.31 74 ARG B C 1
ATOM 5117 O O . ARG B 1 74 ? -18.922 -84.312 -59.562 1 19.31 74 ARG B O 1
ATOM 5124 N N . PHE B 1 75 ? -17.047 -83.312 -59.438 1 19.59 75 PHE B N 1
ATOM 5125 C CA . PHE B 1 75 ? -16.531 -84.688 -59.5 1 19.59 75 PHE B CA 1
ATOM 5126 C C . PHE B 1 75 ? -16.812 -85.438 -58.188 1 19.59 75 PHE B C 1
ATOM 5128 O O . PHE B 1 75 ? -16.844 -84.812 -57.125 1 19.59 75 PHE B O 1
ATOM 5135 N N . PRO B 1 76 ? -16.906 -86.875 -58.219 1 21.28 76 PRO B N 1
ATOM 5136 C CA . PRO B 1 76 ? -17.406 -88 -57.5 1 21.28 76 PRO B CA 1
ATOM 5137 C C . PRO B 1 76 ? -16.719 -88.188 -56.156 1 21.28 76 PRO B C 1
ATOM 5139 O O . PRO B 1 76 ? -17.375 -88.5 -55.156 1 21.28 76 PRO B O 1
ATOM 5142 N N . LEU B 1 77 ? -15.414 -88.5 -56.188 1 19.75 77 LEU B N 1
ATOM 5143 C CA . LEU B 1 77 ? -14.891 -89.75 -55.688 1 19.75 77 LEU B CA 1
ATOM 5144 C C . LEU B 1 77 ? -14.789 -89.75 -54.156 1 19.75 77 LEU B C 1
ATOM 5146 O O . LEU B 1 77 ? -15.297 -90.688 -53.5 1 19.75 77 LEU B O 1
ATOM 5150 N N . LEU B 1 78 ? -13.484 -89.812 -53.531 1 17.98 78 LEU B N 1
ATOM 5151 C CA . LEU B 1 78 ? -12.859 -90.875 -52.781 1 17.98 78 LEU B CA 1
ATOM 5152 C C . LEU B 1 78 ? -12.977 -90.562 -51.281 1 17.98 78 LEU B C 1
ATOM 5154 O O . LEU B 1 78 ? -13.281 -91.5 -50.5 1 17.98 78 LEU B O 1
ATOM 5158 N N . ARG B 1 79 ? -12.227 -89.625 -50.594 1 19.42 79 ARG B N 1
ATOM 5159 C CA . ARG B 1 79 ? -11.289 -90.062 -49.562 1 19.42 79 ARG B CA 1
ATOM 5160 C C . ARG B 1 79 ? -12 -90.312 -48.25 1 19.42 79 ARG B C 1
ATOM 5162 O O . ARG B 1 79 ? -12.688 -89.438 -47.719 1 19.42 79 ARG B O 1
ATOM 5169 N N . SER B 1 80 ? -12.406 -91.5 -47.75 1 21.08 80 SER B N 1
ATOM 5170 C CA . SER B 1 80 ? -13.016 -92.312 -46.656 1 21.08 80 SER B CA 1
ATOM 5171 C C . SER B 1 80 ? -12.352 -92 -45.344 1 21.08 80 SER B C 1
ATOM 5173 O O . SER B 1 80 ? -12.984 -92.125 -44.281 1 21.08 80 SER B O 1
ATOM 5175 N N . ILE B 1 81 ? -10.984 -92.125 -45.062 1 20.48 81 ILE B N 1
ATOM 5176 C CA . ILE B 1 81 ? -10.359 -93 -44.094 1 20.48 81 ILE B CA 1
ATOM 5177 C C . ILE B 1 81 ? -10.367 -92.312 -42.719 1 20.48 81 ILE B C 1
ATOM 5179 O O . ILE B 1 81 ? -10.672 -92.938 -41.688 1 20.48 81 ILE B O 1
ATOM 5183 N N . PHE B 1 82 ? -9.531 -91.25 -42.312 1 20.75 82 PHE B N 1
ATOM 5184 C CA . PHE B 1 82 ? -8.688 -91.188 -41.125 1 20.75 82 PHE B CA 1
ATOM 5185 C C . PHE B 1 82 ? -9.484 -90.688 -39.938 1 20.75 82 PHE B C 1
ATOM 5187 O O . PHE B 1 82 ? -9.734 -89.5 -39.812 1 20.75 82 PHE B O 1
ATOM 5194 N N . LYS B 1 83 ? -10.594 -91.312 -39.5 1 21.88 83 LYS B N 1
ATOM 5195 C CA . LYS B 1 83 ? -11.539 -91 -38.406 1 21.88 83 LYS B CA 1
ATOM 5196 C C . LYS B 1 83 ? -10.836 -90.938 -37.062 1 21.88 83 LYS B C 1
ATOM 5198 O O . LYS B 1 83 ? -11.156 -90.062 -36.25 1 21.88 83 LYS B O 1
ATOM 5203 N N . ALA B 1 84 ? -10.391 -92 -36.5 1 22.75 84 ALA B N 1
ATOM 5204 C CA . ALA B 1 84 ? -10.727 -92.5 -35.156 1 22.75 84 ALA B CA 1
ATOM 5205 C C . ALA B 1 84 ? -9.852 -91.875 -34.094 1 22.75 84 ALA B C 1
ATOM 5207 O O . ALA B 1 84 ? -10.312 -91.562 -32.969 1 22.75 84 ALA B O 1
ATOM 5208 N N . PHE B 1 85 ? -8.531 -92 -34.188 1 24.16 85 PHE B N 1
ATOM 5209 C CA . PHE B 1 85 ? -7.734 -92.375 -33 1 24.16 85 PHE B CA 1
ATOM 5210 C C . PHE B 1 85 ? -7.465 -91.125 -32.156 1 24.16 85 PHE B C 1
ATOM 5212 O O . PHE B 1 85 ? -6.719 -91.188 -31.172 1 24.16 85 PHE B O 1
ATOM 5219 N N . ARG B 1 86 ? -7.41 -89.938 -32.656 1 23.33 86 ARG B N 1
ATOM 5220 C CA . ARG B 1 86 ? -6.434 -89.062 -31.953 1 23.33 86 ARG B CA 1
ATOM 5221 C C . ARG B 1 86 ? -6.977 -88.625 -30.609 1 23.33 86 ARG B C 1
ATOM 5223 O O . ARG B 1 86 ? -8.094 -88.125 -30.531 1 23.33 86 ARG B O 1
ATOM 5230 N N . GLY B 1 87 ? -6.312 -89.062 -29.5 1 25.09 87 GLY B N 1
ATOM 5231 C CA . GLY B 1 87 ? -6.492 -89 -28.062 1 25.09 87 GLY B CA 1
ATOM 5232 C C . GLY B 1 87 ? -6.746 -87.562 -27.562 1 25.09 87 GLY B C 1
ATOM 5233 O O . GLY B 1 87 ? -6.469 -86.625 -28.266 1 25.09 87 GLY B O 1
ATOM 5234 N N . ASP B 1 88 ? -7.453 -87.438 -26.328 1 25.2 88 ASP B N 1
ATOM 5235 C CA . ASP B 1 88 ? -8.203 -86.375 -25.672 1 25.2 88 ASP B CA 1
ATOM 5236 C C . ASP B 1 88 ? -7.277 -85.25 -25.188 1 25.2 88 ASP B C 1
ATOM 5238 O O . ASP B 1 88 ? -6.512 -85.438 -24.234 1 25.2 88 ASP B O 1
ATOM 5242 N N . GLY B 1 89 ? -6.473 -84.688 -26.047 1 22.05 89 GLY B N 1
ATOM 5243 C CA . GLY B 1 89 ? -5.5 -83.75 -25.625 1 22.05 89 GLY B CA 1
ATOM 5244 C C . GLY B 1 89 ? -6.121 -82.562 -24.875 1 22.05 89 GLY B C 1
ATOM 5245 O O . GLY B 1 89 ? -7.293 -82.25 -25.094 1 22.05 89 GLY B O 1
ATOM 5246 N N . ASP B 1 90 ? -5.555 -82.312 -23.609 1 27.73 90 ASP B N 1
ATOM 5247 C CA . ASP B 1 90 ? -5.746 -81.312 -22.547 1 27.73 90 ASP B CA 1
ATOM 5248 C C . ASP B 1 90 ? -5.766 -79.875 -23.094 1 27.73 90 ASP B C 1
ATOM 5250 O O . ASP B 1 90 ? -4.75 -79.375 -23.578 1 27.73 90 ASP B O 1
ATOM 5254 N N . SER B 1 91 ? -6.562 -79.562 -23.891 1 23.55 91 SER B N 1
ATOM 5255 C CA . SER B 1 91 ? -6.57 -78.25 -24.531 1 23.55 91 SER B CA 1
ATOM 5256 C C . SER B 1 91 ? -6.773 -77.125 -23.5 1 23.55 91 SER B C 1
ATOM 5258 O O . SER B 1 91 ? -7.82 -77.062 -22.859 1 23.55 91 SER B O 1
ATOM 5260 N N . ARG B 1 92 ? -5.617 -76.75 -22.781 1 28.36 92 ARG B N 1
ATOM 5261 C CA . ARG B 1 92 ? -5.586 -75.562 -22 1 28.36 92 ARG B CA 1
ATOM 5262 C C . ARG B 1 92 ? -6.18 -74.375 -22.781 1 28.36 92 ARG B C 1
ATOM 5264 O O . ARG B 1 92 ? -5.699 -74.062 -23.859 1 28.36 92 ARG B O 1
ATOM 5271 N N . VAL B 1 93 ? -7.457 -74.375 -22.75 1 25.97 93 VAL B N 1
ATOM 5272 C CA . VAL B 1 93 ? -8.164 -73.25 -23.344 1 25.97 93 VAL B CA 1
ATOM 5273 C C . VAL B 1 93 ? -7.535 -71.938 -22.875 1 25.97 93 VAL B C 1
ATOM 5275 O O . VAL B 1 93 ? -7.473 -71.625 -21.688 1 25.97 93 VAL B O 1
ATOM 5278 N N . HIS B 1 94 ? -6.465 -71.562 -23.531 1 26.05 94 HIS B N 1
ATOM 5279 C CA . HIS B 1 94 ? -5.922 -70.25 -23.328 1 26.05 94 HIS B CA 1
ATOM 5280 C C . HIS B 1 94 ? -7.012 -69.188 -23.422 1 26.05 94 HIS B C 1
ATOM 5282 O O . HIS B 1 94 ? -7.719 -69.062 -24.438 1 26.05 94 HIS B O 1
ATOM 5288 N N . ASP B 1 95 ? -7.699 -68.938 -22.328 1 29.83 95 ASP B N 1
ATOM 5289 C CA . ASP B 1 95 ? -8.562 -67.75 -22.188 1 29.83 95 ASP B CA 1
ATOM 5290 C C . ASP B 1 95 ? -7.863 -66.5 -22.688 1 29.83 95 ASP B C 1
ATOM 5292 O O . ASP B 1 95 ? -6.816 -66.125 -22.156 1 29.83 95 ASP B O 1
ATOM 5296 N N . LYS B 1 96 ? -7.812 -66.375 -23.953 1 33 96 LYS B N 1
ATOM 5297 C CA . LYS B 1 96 ? -7.359 -65.062 -24.438 1 33 96 LYS B CA 1
ATOM 5298 C C . LYS B 1 96 ? -8.094 -63.938 -23.734 1 33 96 LYS B C 1
ATOM 5300 O O . LYS B 1 96 ? -9.32 -63.938 -23.688 1 33 96 LYS B O 1
ATOM 5305 N N . PRO B 1 97 ? -7.469 -63.375 -22.766 1 35.56 97 PRO B N 1
ATOM 5306 C CA . PRO B 1 97 ? -8.055 -62.125 -22.25 1 35.56 97 PRO B CA 1
ATOM 5307 C C . PRO B 1 97 ? -8.523 -61.188 -23.375 1 35.56 97 PRO B C 1
ATOM 5309 O O . PRO B 1 97 ? -7.754 -60.875 -24.281 1 35.56 97 PRO B O 1
ATOM 5312 N N . ASP B 1 98 ? -9.734 -61.5 -23.891 1 34.5 98 ASP B N 1
ATOM 5313 C CA . ASP B 1 98 ? -10.328 -60.5 -24.781 1 34.5 98 ASP B CA 1
ATOM 5314 C C . ASP B 1 98 ? -10.031 -59.094 -24.297 1 34.5 98 ASP B C 1
ATOM 5316 O O . ASP B 1 98 ? -10.508 -58.656 -23.25 1 34.5 98 ASP B O 1
ATOM 5320 N N . ASP B 1 99 ? -8.844 -58.688 -24.422 1 36.44 99 ASP B N 1
ATOM 5321 C CA . ASP B 1 99 ? -8.539 -57.281 -24.344 1 36.44 99 ASP B CA 1
ATOM 5322 C C . ASP B 1 99 ? -9.555 -56.438 -25.141 1 36.44 99 ASP B C 1
ATOM 5324 O O . ASP B 1 99 ? -9.438 -56.312 -26.359 1 36.44 99 ASP B O 1
ATOM 5328 N N . VAL B 1 100 ? -10.844 -56.688 -24.938 1 38.12 100 VAL B N 1
ATOM 5329 C CA . VAL B 1 100 ? -11.797 -55.719 -25.469 1 38.12 100 VAL B CA 1
ATOM 5330 C C . VAL B 1 100 ? -11.273 -54.312 -25.219 1 38.12 100 VAL B C 1
ATOM 5332 O O . VAL B 1 100 ? -11.156 -53.875 -24.078 1 38.12 100 VAL B O 1
ATOM 5335 N N . GLN B 1 101 ? -10.383 -53.938 -26.016 1 35.84 101 GLN B N 1
ATOM 5336 C CA . GLN B 1 101 ? -10.078 -52.5 -26.031 1 35.84 101 GLN B CA 1
ATOM 5337 C C . GLN B 1 101 ? -11.352 -51.656 -25.953 1 35.84 101 GLN B C 1
ATOM 5339 O O . GLN B 1 101 ? -12.289 -51.875 -26.734 1 35.84 101 GLN B O 1
ATOM 5344 N N . LYS B 1 102 ? -11.711 -51.25 -24.906 1 48.19 102 LYS B N 1
ATOM 5345 C CA . LYS B 1 102 ? -12.766 -50.219 -24.781 1 48.19 102 LYS B CA 1
ATOM 5346 C C . LYS B 1 102 ? -12.781 -49.312 -26 1 48.19 102 LYS B C 1
ATOM 5348 O O . LYS B 1 102 ? -11.766 -48.719 -26.359 1 48.19 102 LYS B O 1
ATOM 5353 N N . PRO B 1 103 ? -13.695 -49.594 -27 1 44.31 103 PRO B N 1
ATOM 5354 C CA . PRO B 1 103 ? -13.75 -48.656 -28.141 1 44.31 103 PRO B CA 1
ATOM 5355 C C . PRO B 1 103 ? -13.391 -47.25 -27.766 1 44.31 103 PRO B C 1
ATOM 5357 O O . PRO B 1 103 ? -13.727 -46.781 -26.672 1 44.31 103 PRO B O 1
ATOM 5360 N N . LEU B 1 104 ? -12.328 -46.656 -28.422 1 52.22 104 LEU B N 1
ATOM 5361 C CA . LEU B 1 104 ? -12.008 -45.25 -28.234 1 52.22 104 LEU B CA 1
ATOM 5362 C C . LEU B 1 104 ? -13.234 -44.375 -28.469 1 52.22 104 LEU B C 1
ATOM 5364 O O . LEU B 1 104 ? -14.008 -44.594 -29.406 1 52.22 104 LEU B O 1
ATOM 5368 N N . PRO B 1 105 ? -13.75 -43.719 -27.422 1 61.38 105 PRO B N 1
ATOM 5369 C CA . PRO B 1 105 ? -14.898 -42.844 -27.625 1 61.38 105 PRO B CA 1
ATOM 5370 C C . PRO B 1 105 ? -14.867 -42.094 -28.969 1 61.38 105 PRO B C 1
ATOM 5372 O O . PRO B 1 105 ? -13.781 -41.844 -29.516 1 61.38 105 PRO B O 1
ATOM 5375 N N . PRO B 1 106 ? -15.969 -42.125 -29.75 1 68.5 106 PRO B N 1
ATOM 5376 C CA . PRO B 1 106 ? -16.047 -41.438 -31.031 1 68.5 106 PRO B CA 1
ATOM 5377 C C . PRO B 1 106 ? -15.43 -40.031 -30.984 1 68.5 106 PRO B C 1
ATOM 5379 O O . PRO B 1 106 ? -15.422 -39.375 -29.922 1 68.5 106 PRO B O 1
ATOM 5382 N N . PRO B 1 107 ? -14.758 -39.688 -32 1 83.44 107 PRO B N 1
ATOM 5383 C CA . PRO B 1 107 ? -14.18 -38.344 -32.062 1 83.44 107 PRO B CA 1
ATOM 5384 C C . PRO B 1 107 ? -15.203 -37.25 -31.812 1 83.44 107 PRO B C 1
ATOM 5386 O O . PRO B 1 107 ? -16.359 -37.344 -32.219 1 83.44 107 PRO B O 1
ATOM 5389 N N . SER B 1 108 ? -14.867 -36.375 -30.797 1 90.88 108 SER B N 1
ATOM 5390 C CA . SER B 1 108 ? -15.75 -35.25 -30.453 1 90.88 108 SER B CA 1
ATOM 5391 C C . SER B 1 108 ? -14.984 -33.938 -30.344 1 90.88 108 SER B C 1
ATOM 5393 O O . SER B 1 108 ? -13.758 -33.938 -30.328 1 90.88 108 SER B O 1
ATOM 5395 N N . LEU B 1 109 ? -15.797 -32.906 -30.516 1 93.44 109 LEU B N 1
ATOM 5396 C CA . LEU B 1 109 ? -15.289 -31.547 -30.344 1 93.44 109 LEU B CA 1
ATOM 5397 C C . LEU B 1 109 ? -15.844 -30.906 -29.078 1 93.44 109 LEU B C 1
ATOM 5399 O O . LEU B 1 109 ? -17.062 -30.906 -28.859 1 93.44 109 LEU B O 1
ATOM 5403 N N . THR B 1 110 ? -14.914 -30.5 -28.281 1 95.38 110 THR B N 1
ATOM 5404 C CA . THR B 1 110 ? -15.328 -29.812 -27.062 1 95.38 110 THR B CA 1
ATOM 5405 C C . THR B 1 110 ? -15.141 -28.297 -27.219 1 95.38 110 THR B C 1
ATOM 5407 O O . THR B 1 110 ? -14.07 -27.844 -27.609 1 95.38 110 THR B O 1
ATOM 5410 N N . ILE B 1 111 ? -16.203 -27.531 -26.922 1 95.56 111 ILE B N 1
ATOM 5411 C CA . ILE B 1 111 ? -16.156 -26.078 -26.922 1 95.56 111 ILE B CA 1
ATOM 5412 C C . ILE B 1 111 ? -16.094 -25.562 -25.484 1 95.56 111 ILE B C 1
ATOM 5414 O O . ILE B 1 111 ? -17.031 -25.781 -24.703 1 95.56 111 ILE B O 1
ATOM 5418 N N . LEU B 1 112 ? -15.031 -24.891 -25.188 1 96.88 112 LEU B N 1
ATOM 5419 C CA . LEU B 1 112 ? -14.812 -24.391 -23.844 1 96.88 112 LEU B CA 1
ATOM 5420 C C . LEU B 1 112 ? -14.914 -22.859 -23.812 1 96.88 112 LEU B C 1
ATOM 5422 O O . LEU B 1 112 ? -14.438 -22.188 -24.719 1 96.88 112 LEU B O 1
ATOM 5426 N N . LYS B 1 113 ? -15.547 -22.297 -22.828 1 96.5 113 LYS B N 1
ATOM 5427 C CA . LYS B 1 113 ? -15.414 -20.891 -22.484 1 96.5 113 LYS B CA 1
ATOM 5428 C C . LYS B 1 113 ? -14.344 -20.672 -21.422 1 96.5 113 LYS B C 1
ATOM 5430 O O . LYS B 1 113 ? -14.539 -21.062 -20.266 1 96.5 113 LYS B O 1
ATOM 5435 N N . VAL B 1 114 ? -13.273 -20 -21.812 1 97.62 114 VAL B N 1
ATOM 5436 C CA . VAL B 1 114 ? -12.094 -19.938 -20.953 1 97.62 114 VAL B CA 1
ATOM 5437 C C . VAL B 1 114 ? -11.852 -18.5 -20.5 1 97.62 114 VAL B C 1
ATOM 5439 O O . VAL B 1 114 ? -11.977 -17.562 -21.297 1 97.62 114 VAL B O 1
ATOM 5442 N N . SER B 1 115 ? -11.539 -18.344 -19.219 1 97.56 115 SER B N 1
ATOM 5443 C CA . SER B 1 115 ? -11.164 -17.078 -18.609 1 97.56 115 SER B CA 1
ATOM 5444 C C . SER B 1 115 ? -9.812 -17.172 -17.906 1 97.56 115 SER B C 1
ATOM 5446 O O . SER B 1 115 ? -9.5 -18.188 -17.297 1 97.56 115 SER B O 1
ATOM 5448 N N . ASP B 1 116 ? -9.062 -16.156 -18.047 1 97.38 116 ASP B N 1
ATOM 5449 C CA . ASP B 1 116 ? -7.809 -16.141 -17.297 1 97.38 116 ASP B CA 1
ATOM 5450 C C . ASP B 1 116 ? -7.836 -15.086 -16.203 1 97.38 116 ASP B C 1
ATOM 5452 O O . ASP B 1 116 ? -6.789 -14.719 -15.664 1 97.38 116 ASP B O 1
ATOM 5456 N N . GLY B 1 117 ? -9 -14.539 -15.914 1 96.56 117 GLY B N 1
ATOM 5457 C CA . GLY B 1 117 ? -9.164 -13.602 -14.828 1 96.56 117 GLY B CA 1
ATOM 5458 C C . GLY B 1 117 ? -8.844 -12.164 -15.219 1 96.56 117 GLY B C 1
ATOM 5459 O O . GLY B 1 117 ? -9.18 -11.227 -14.492 1 96.56 117 GLY B O 1
ATOM 5460 N N . SER B 1 118 ? -8.266 -11.914 -16.375 1 95.94 118 SER B N 1
ATOM 5461 C CA . SER B 1 118 ? -7.812 -10.594 -16.797 1 95.94 118 SER B CA 1
ATOM 5462 C C . SER B 1 118 ? -8.977 -9.742 -17.297 1 95.94 118 SER B C 1
ATOM 5464 O O . SER B 1 118 ? -8.875 -8.516 -17.328 1 95.94 118 SER B O 1
ATOM 5466 N N . SER B 1 119 ? -10.023 -10.438 -17.641 1 94.62 119 SER B N 1
ATOM 5467 C CA . SER B 1 119 ? -11.18 -9.742 -18.203 1 94.62 119 SER B CA 1
ATOM 5468 C C . SER B 1 119 ? -12.484 -10.43 -17.828 1 94.62 119 SER B C 1
ATOM 5470 O O . SER B 1 119 ? -12.477 -11.586 -17.391 1 94.62 119 SER B O 1
ATOM 5472 N N . LEU B 1 120 ? -13.508 -9.656 -18 1 95.19 120 LEU B N 1
ATOM 5473 C CA . LEU B 1 120 ? -14.844 -10.203 -17.781 1 95.19 120 LEU B CA 1
ATOM 5474 C C . LEU B 1 120 ? -15.211 -11.188 -18.875 1 95.19 120 LEU B C 1
ATOM 5476 O O . LEU B 1 120 ? -15.953 -12.148 -18.641 1 95.19 120 LEU B O 1
ATOM 5480 N N . HIS B 1 121 ? -14.695 -11.008 -20.031 1 93.62 121 HIS B N 1
ATOM 5481 C CA . HIS B 1 121 ? -15.062 -11.781 -21.203 1 93.62 121 HIS B CA 1
ATOM 5482 C C . HIS B 1 121 ? -14.305 -13.109 -21.25 1 93.62 121 HIS B C 1
ATOM 5484 O O . HIS B 1 121 ? -13.211 -13.227 -20.688 1 93.62 121 HIS B O 1
ATOM 5490 N N . ARG B 1 122 ? -14.93 -14.016 -21.938 1 95.5 122 ARG B N 1
ATOM 5491 C CA . ARG B 1 122 ? -14.367 -15.359 -22.078 1 95.5 122 ARG B CA 1
ATOM 5492 C C . ARG B 1 122 ? -14.055 -15.672 -23.531 1 95.5 122 ARG B C 1
ATOM 5494 O O . ARG B 1 122 ? -14.711 -15.156 -24.438 1 95.5 122 ARG B O 1
ATOM 5501 N N . LEU B 1 123 ? -13.109 -16.453 -23.672 1 96.62 123 LEU B N 1
ATOM 5502 C CA . LEU B 1 123 ? -12.727 -16.859 -25.016 1 96.62 123 LEU B CA 1
ATOM 5503 C C . LEU B 1 123 ? -13.234 -18.266 -25.312 1 96.62 123 LEU B C 1
ATOM 5505 O O . LEU B 1 123 ? -13.148 -19.156 -24.453 1 96.62 123 LEU B O 1
ATOM 5509 N N . LEU B 1 124 ? -13.852 -18.453 -26.453 1 96.44 124 LEU B N 1
ATOM 5510 C CA . LEU B 1 124 ? -14.242 -19.781 -26.906 1 96.44 124 LEU B CA 1
ATOM 5511 C C . LEU B 1 124 ? -13.031 -20.562 -27.406 1 96.44 124 LEU B C 1
ATOM 5513 O O . LEU B 1 124 ? -12.328 -20.109 -28.312 1 96.44 124 LEU B O 1
ATOM 5517 N N . VAL B 1 125 ? -12.82 -21.703 -26.844 1 97.12 125 VAL B N 1
ATOM 5518 C CA . VAL B 1 125 ? -11.688 -22.531 -27.219 1 97.12 125 VAL B CA 1
ATOM 5519 C C . VAL B 1 125 ? -12.188 -23.891 -27.703 1 97.12 125 VAL B C 1
ATOM 5521 O O . VAL B 1 125 ? -12.906 -24.594 -26.969 1 97.12 125 VAL B O 1
ATOM 5524 N N . LEU B 1 126 ? -11.812 -24.203 -28.859 1 96.56 126 LEU B N 1
ATOM 5525 C CA . LEU B 1 126 ? -12.18 -25.484 -29.438 1 96.56 126 LEU B CA 1
ATOM 5526 C C . LEU B 1 126 ? -11.078 -26.516 -29.234 1 96.56 126 LEU B C 1
ATOM 5528 O O . LEU B 1 126 ? -9.938 -26.297 -29.641 1 96.56 126 LEU B O 1
ATOM 5532 N N . VAL B 1 127 ? -11.492 -27.641 -28.656 1 96.69 127 VAL B N 1
ATOM 5533 C CA . VAL B 1 127 ? -10.523 -28.703 -28.359 1 96.69 127 VAL B CA 1
ATOM 5534 C C . VAL B 1 127 ? -11.039 -30.031 -28.922 1 96.69 127 VAL B C 1
ATOM 5536 O O . VAL B 1 127 ? -12.047 -30.562 -28.453 1 96.69 127 VAL B O 1
ATOM 5539 N N . ASP B 1 128 ? -10.234 -30.531 -29.766 1 94.75 128 ASP B N 1
ATOM 5540 C CA . ASP B 1 128 ? -10.578 -31.828 -30.328 1 94.75 128 ASP B CA 1
ATOM 5541 C C . ASP B 1 128 ? -10.305 -32.938 -29.312 1 94.75 128 ASP B C 1
ATOM 5543 O O . ASP B 1 128 ? -9.352 -32.875 -28.547 1 94.75 128 ASP B O 1
ATOM 5547 N N . SER B 1 129 ? -11.078 -34 -29.391 1 92.88 129 SER B N 1
ATOM 5548 C CA . SER B 1 129 ? -10.945 -35.125 -28.469 1 92.88 129 SER B CA 1
ATOM 5549 C C . SER B 1 129 ? -9.594 -35.812 -28.625 1 92.88 129 SER B C 1
ATOM 5551 O O . SER B 1 129 ? -9.125 -36.5 -27.703 1 92.88 129 SER B O 1
ATOM 5553 N N . GLU B 1 130 ? -9.008 -35.656 -29.766 1 92.12 130 GLU B N 1
ATOM 5554 C CA . GLU B 1 130 ? -7.684 -36.25 -30 1 92.12 130 GLU B CA 1
ATOM 5555 C C . GLU B 1 130 ? -6.617 -35.531 -29.172 1 92.12 130 GLU B C 1
ATOM 5557 O O . GLU B 1 130 ? -5.578 -36.125 -28.859 1 92.12 130 GLU B O 1
ATOM 5562 N N . LEU B 1 131 ? -6.91 -34.281 -28.922 1 92.81 131 LEU B N 1
ATOM 5563 C CA . LEU B 1 131 ? -5.949 -33.469 -28.156 1 92.81 131 LEU B CA 1
ATOM 5564 C C . LEU B 1 131 ? -6.102 -33.75 -26.656 1 92.81 131 LEU B C 1
ATOM 5566 O O . LEU B 1 131 ? -5.109 -33.75 -25.922 1 92.81 131 LEU B O 1
ATOM 5570 N N . ALA B 1 132 ? -7.328 -33.875 -26.188 1 92.62 132 ALA B N 1
ATOM 5571 C CA . ALA B 1 132 ? -7.633 -34.094 -24.781 1 92.62 132 ALA B CA 1
ATOM 5572 C C . ALA B 1 132 ? -8.984 -34.781 -24.609 1 92.62 132 ALA B C 1
ATOM 5574 O O . ALA B 1 132 ? -9.945 -34.438 -25.312 1 92.62 132 ALA B O 1
ATOM 5575 N N . ILE B 1 133 ? -8.977 -35.656 -23.625 1 91.12 133 ILE B N 1
ATOM 5576 C CA . ILE B 1 133 ? -10.211 -36.375 -23.328 1 91.12 133 ILE B CA 1
ATOM 5577 C C . ILE B 1 133 ? -11.266 -35.406 -22.797 1 91.12 133 ILE B C 1
ATOM 5579 O O . ILE B 1 133 ? -11 -34.656 -21.875 1 91.12 133 ILE B O 1
ATOM 5583 N N . PRO B 1 134 ? -12.391 -35.438 -23.359 1 91.69 134 PRO B N 1
ATOM 5584 C CA . PRO B 1 134 ? -13.438 -34.469 -22.969 1 91.69 134 PRO B CA 1
ATOM 5585 C C . PRO B 1 134 ? -13.719 -34.5 -21.469 1 91.69 134 PRO B C 1
ATOM 5587 O O . PRO B 1 134 ? -13.891 -33.438 -20.859 1 91.69 134 PRO B O 1
ATOM 5590 N N . SER B 1 135 ? -13.727 -35.656 -20.859 1 90.06 135 SER B N 1
ATOM 5591 C CA . SER B 1 135 ? -14.047 -35.75 -19.438 1 90.06 135 SER B CA 1
ATOM 5592 C C . SER B 1 135 ? -13.031 -35 -18.578 1 90.06 135 SER B C 1
ATOM 5594 O O . SER B 1 135 ? -13.336 -34.594 -17.453 1 90.06 135 SER B O 1
ATOM 5596 N N . GLN B 1 136 ? -11.898 -34.812 -19.125 1 92.12 136 GLN B N 1
ATOM 5597 C CA . GLN B 1 136 ? -10.836 -34.125 -18.391 1 92.12 136 GLN B CA 1
ATOM 5598 C C . GLN B 1 136 ? -10.898 -32.625 -18.609 1 92.12 136 GLN B C 1
ATOM 5600 O O . GLN B 1 136 ? -10.453 -31.844 -17.75 1 92.12 136 GLN B O 1
ATOM 5605 N N . VAL B 1 137 ? -11.5 -32.188 -19.625 1 94.25 137 VAL B N 1
ATOM 5606 C CA . VAL B 1 137 ? -11.406 -30.766 -19.984 1 94.25 137 VAL B CA 1
ATOM 5607 C C . VAL B 1 137 ? -12.742 -30.078 -19.688 1 94.25 137 VAL B C 1
ATOM 5609 O O . VAL B 1 137 ? -12.781 -28.859 -19.484 1 94.25 137 VAL B O 1
ATOM 5612 N N . ILE B 1 138 ? -13.789 -30.688 -19.531 1 92.62 138 ILE B N 1
ATOM 5613 C CA . ILE B 1 138 ? -15.148 -30.172 -19.5 1 92.62 138 ILE B CA 1
ATOM 5614 C C . ILE B 1 138 ? -15.445 -29.578 -18.125 1 92.62 138 ILE B C 1
ATOM 5616 O O . ILE B 1 138 ? -16.141 -28.562 -18.016 1 92.62 138 ILE B O 1
ATOM 5620 N N . PRO B 1 139 ? -14.961 -30.203 -17.094 1 94 139 PRO B N 1
ATOM 5621 C CA . PRO B 1 139 ? -15.344 -29.672 -15.773 1 94 139 PRO B CA 1
ATOM 5622 C C . PRO B 1 139 ? -14.961 -28.219 -15.586 1 94 139 PRO B C 1
ATOM 5624 O O . PRO B 1 139 ? -13.867 -27.797 -15.984 1 94 139 PRO B O 1
ATOM 5627 N N . ALA B 1 140 ? -15.852 -27.5 -14.922 1 94.44 140 ALA B N 1
ATOM 5628 C CA . ALA B 1 140 ? -15.57 -26.109 -14.578 1 94.44 140 ALA B CA 1
ATOM 5629 C C . ALA B 1 140 ? -14.375 -26 -13.641 1 94.44 140 ALA B C 1
ATOM 5631 O O . ALA B 1 140 ? -14.242 -26.797 -12.711 1 94.44 140 ALA B O 1
ATOM 5632 N N . GLY B 1 141 ? -13.531 -25.016 -13.938 1 95.81 141 GLY B N 1
ATOM 5633 C CA . GLY B 1 141 ? -12.359 -24.828 -13.094 1 95.81 141 GLY B CA 1
ATOM 5634 C C . GLY B 1 141 ? -11.109 -25.469 -13.664 1 95.81 141 GLY B C 1
ATOM 5635 O O . GLY B 1 141 ? -10 -25.188 -13.203 1 95.81 141 GLY B O 1
ATOM 5636 N N . THR B 1 142 ? -11.305 -26.344 -14.672 1 97.44 142 THR B N 1
ATOM 5637 C CA . THR B 1 142 ? -10.148 -26.984 -15.305 1 97.44 142 THR B CA 1
ATOM 5638 C C . THR B 1 142 ? -9.234 -25.938 -15.93 1 97.44 142 THR B C 1
ATOM 5640 O O . THR B 1 142 ? -9.703 -25.016 -16.609 1 97.44 142 THR B O 1
ATOM 5643 N N . CYS B 1 143 ? -7.969 -26.062 -15.625 1 98.25 143 CYS B N 1
ATOM 5644 C CA . CYS B 1 143 ? -6.988 -25.172 -16.234 1 98.25 143 CYS B CA 1
ATOM 5645 C C . CYS B 1 143 ? -6.48 -25.734 -17.547 1 98.25 143 CYS B C 1
ATOM 5647 O O . CYS B 1 143 ? -6.16 -26.922 -17.641 1 98.25 143 CYS B O 1
ATOM 5649 N N . ILE B 1 144 ? -6.387 -24.891 -18.578 1 98.06 144 ILE B N 1
ATOM 5650 C CA . ILE B 1 144 ? -5.891 -25.344 -19.859 1 98.06 144 ILE B CA 1
ATOM 5651 C C . ILE B 1 144 ? -4.914 -24.328 -20.438 1 98.06 144 ILE B C 1
ATOM 5653 O O . ILE B 1 144 ? -5.133 -23.109 -20.312 1 98.06 144 ILE B O 1
ATOM 5657 N N . VAL B 1 145 ? -3.797 -24.75 -20.844 1 98.25 145 VAL B N 1
ATOM 5658 C CA . VAL B 1 145 ? -2.857 -24 -21.672 1 98.25 145 VAL B CA 1
ATOM 5659 C C . VAL B 1 145 ? -2.721 -24.656 -23.031 1 98.25 145 VAL B C 1
ATOM 5661 O O . VAL B 1 145 ? -2.404 -25.844 -23.125 1 98.25 145 VAL B O 1
ATOM 5664 N N . ALA B 1 146 ? -2.982 -23.891 -24.109 1 98.19 146 ALA B N 1
ATOM 5665 C CA . ALA B 1 146 ? -3.004 -24.484 -25.438 1 98.19 146 ALA B CA 1
ATOM 5666 C C . ALA B 1 146 ? -2.359 -23.562 -26.469 1 98.19 146 ALA B C 1
ATOM 5668 O O . ALA B 1 146 ? -2.383 -22.344 -26.312 1 98.19 146 ALA B O 1
ATOM 5669 N N . GLU B 1 147 ? -1.785 -24.141 -27.406 1 98.31 147 GLU B N 1
ATOM 5670 C CA . GLU B 1 147 ? -1.293 -23.469 -28.594 1 98.31 147 GLU B CA 1
ATOM 5671 C C . GLU B 1 147 ? -2.234 -23.688 -29.781 1 98.31 147 GLU B C 1
ATOM 5673 O O . GLU B 1 147 ? -2.768 -24.797 -29.969 1 98.31 147 GLU B O 1
ATOM 5678 N N . GLY B 1 148 ? -2.494 -22.609 -30.516 1 98 148 GLY B N 1
ATOM 5679 C CA . GLY B 1 148 ? -3.404 -22.734 -31.656 1 98 148 GLY B CA 1
ATOM 5680 C C . GLY B 1 148 ? -3.545 -21.453 -32.438 1 98 148 GLY B C 1
ATOM 5681 O O . GLY B 1 148 ? -2.615 -20.641 -32.5 1 98 148 GLY B O 1
ATOM 5682 N N . ILE B 1 149 ? -4.781 -21.406 -33.094 1 97.38 149 ILE B N 1
ATOM 5683 C CA . ILE B 1 149 ? -5.016 -20.297 -34.031 1 97.38 149 ILE B CA 1
ATOM 5684 C C . ILE B 1 149 ? -6.332 -19.609 -33.688 1 97.38 149 ILE B C 1
ATOM 5686 O O . ILE B 1 149 ? -7.324 -20.281 -33.375 1 97.38 149 ILE B O 1
ATOM 5690 N N . LEU B 1 150 ? -6.227 -18.281 -33.625 1 96.06 150 LEU B N 1
ATOM 5691 C CA . LEU B 1 150 ? -7.453 -17.5 -33.5 1 96.06 150 LEU B CA 1
ATOM 5692 C C . LEU B 1 150 ? -8.18 -17.406 -34.844 1 96.06 150 LEU B C 1
ATOM 5694 O O . LEU B 1 150 ? -7.578 -17.047 -35.875 1 96.06 150 LEU B O 1
ATOM 5698 N N . GLN B 1 151 ? -9.523 -17.734 -34.844 1 95 151 GLN B N 1
ATOM 5699 C CA . GLN B 1 151 ? -10.273 -17.734 -36.094 1 95 151 GLN B CA 1
ATOM 5700 C C . GLN B 1 151 ? -11.695 -17.219 -35.875 1 95 151 GLN B C 1
ATOM 5702 O O . GLN B 1 151 ? -12.125 -17.016 -34.75 1 95 151 GLN B O 1
ATOM 5707 N N . GLN B 1 152 ? -12.273 -16.906 -36.938 1 92.31 152 GLN B N 1
ATOM 5708 C CA . GLN B 1 152 ? -13.695 -16.578 -36.875 1 92.31 152 GLN B CA 1
ATOM 5709 C C . GLN B 1 152 ? -14.555 -17.828 -36.938 1 92.31 152 GLN B C 1
ATOM 5711 O O . GLN B 1 152 ? -14.25 -18.766 -37.719 1 92.31 152 GLN B O 1
ATOM 5716 N N . PRO B 1 153 ? -15.516 -17.766 -36.125 1 88.88 153 PRO B N 1
ATOM 5717 C CA . PRO B 1 153 ? -16.391 -18.953 -36.188 1 88.88 153 PRO B CA 1
ATOM 5718 C C . PRO B 1 153 ? -17.078 -19.109 -37.531 1 88.88 153 PRO B C 1
ATOM 5720 O O . PRO B 1 153 ? -17.281 -18.125 -38.25 1 88.88 153 PRO B O 1
ATOM 5723 N N . ALA B 1 154 ? -17.344 -20.375 -37.906 1 77.25 154 ALA B N 1
ATOM 5724 C CA . ALA B 1 154 ? -18 -20.672 -39.188 1 77.25 154 ALA B CA 1
ATOM 5725 C C . ALA B 1 154 ? -19.438 -20.156 -39.188 1 77.25 154 ALA B C 1
ATOM 5727 O O . ALA B 1 154 ? -19.922 -19.656 -40.219 1 77.25 154 ALA B O 1
ATOM 5728 N N . SER B 1 155 ? -20.078 -20.344 -38.094 1 69.75 155 SER B N 1
ATOM 5729 C CA . SER B 1 155 ? -21.453 -19.859 -38.031 1 69.75 155 SER B CA 1
ATOM 5730 C C . SER B 1 155 ? -21.531 -18.531 -37.281 1 69.75 155 SER B C 1
ATOM 5732 O O . SER B 1 155 ? -20.766 -18.297 -36.344 1 69.75 155 SER B O 1
ATOM 5734 N N . LEU B 1 156 ? -22.25 -17.562 -37.969 1 60.47 156 LEU B N 1
ATOM 5735 C CA . LEU B 1 156 ? -22.438 -16.234 -37.438 1 60.47 156 LEU B CA 1
ATOM 5736 C C . LEU B 1 156 ? -23.125 -16.281 -36.062 1 60.47 156 LEU B C 1
ATOM 5738 O O . LEU B 1 156 ? -24.188 -16.891 -35.938 1 60.47 156 LEU B O 1
ATOM 5742 N N . GLY B 1 157 ? -22.453 -16.406 -35 1 61.31 157 GLY B N 1
ATOM 5743 C CA . GLY B 1 157 ? -23.109 -16.375 -33.719 1 61.31 157 GLY B CA 1
ATOM 5744 C C . GLY B 1 157 ? -22.672 -15.219 -32.844 1 61.31 157 GLY B C 1
ATOM 5745 O O . GLY B 1 157 ? -22.328 -14.148 -33.344 1 61.31 157 GLY B O 1
ATOM 5746 N N . LYS B 1 158 ? -22.938 -15.266 -31.594 1 69.62 158 LYS B N 1
ATOM 5747 C CA . LYS B 1 158 ? -22.766 -14.25 -30.562 1 69.62 158 LYS B CA 1
ATOM 5748 C C . LYS B 1 158 ? -21.281 -13.922 -30.375 1 69.62 158 LYS B C 1
ATOM 5750 O O . LYS B 1 158 ? -20.938 -12.812 -29.953 1 69.62 158 LYS B O 1
ATOM 5755 N N . HIS B 1 159 ? -20.469 -14.914 -30.891 1 81.56 159 HIS B N 1
ATOM 5756 C CA . HIS B 1 159 ? -19.047 -14.68 -30.656 1 81.56 159 HIS B CA 1
ATOM 5757 C C . HIS B 1 159 ? -18.328 -14.328 -31.969 1 81.56 159 HIS B C 1
ATOM 5759 O O . HIS B 1 159 ? -18.562 -14.969 -33 1 81.56 159 HIS B O 1
ATOM 5765 N N . LEU B 1 160 ? -17.516 -13.367 -31.922 1 84.19 160 LEU B N 1
ATOM 5766 C CA . LEU B 1 160 ? -16.844 -12.852 -33.094 1 84.19 160 LEU B CA 1
ATOM 5767 C C . LEU B 1 160 ? -15.594 -13.68 -33.406 1 84.19 160 LEU B C 1
ATOM 5769 O O . LEU B 1 160 ? -15.156 -13.734 -34.562 1 84.19 160 LEU B O 1
ATOM 5773 N N . ILE B 1 161 ? -15.047 -14.258 -32.344 1 93.06 161 ILE B N 1
ATOM 5774 C CA . ILE B 1 161 ? -13.797 -14.984 -32.531 1 93.06 161 ILE B CA 1
ATOM 5775 C C . ILE B 1 161 ? -13.828 -16.281 -31.734 1 93.06 161 ILE B C 1
ATOM 5777 O O . ILE B 1 161 ? -14.625 -16.422 -30.797 1 93.06 161 ILE B O 1
ATOM 5781 N N . GLU B 1 162 ? -13.055 -17.203 -32.156 1 95.75 162 GLU B N 1
ATOM 5782 C CA . GLU B 1 162 ? -12.812 -18.453 -31.438 1 95.75 162 GLU B CA 1
ATOM 5783 C C . GLU B 1 162 ? -11.375 -18.922 -31.609 1 95.75 162 GLU B C 1
ATOM 5785 O O . GLU B 1 162 ? -10.68 -18.5 -32.531 1 95.75 162 GLU B O 1
ATOM 5790 N N . PHE B 1 163 ? -10.953 -19.641 -30.656 1 97.38 163 PHE B N 1
ATOM 5791 C CA . PHE B 1 163 ? -9.586 -20.172 -30.656 1 97.38 163 PHE B CA 1
ATOM 5792 C C . PHE B 1 163 ? -9.586 -21.672 -30.906 1 97.38 163 PHE B C 1
ATOM 5794 O O . PHE B 1 163 ? -10.156 -22.438 -30.125 1 97.38 163 PHE B O 1
ATOM 5801 N N . LYS B 1 164 ? -8.969 -22.062 -31.953 1 97.38 164 LYS B N 1
ATOM 5802 C CA . LYS B 1 164 ? -8.836 -23.5 -32.25 1 97.38 164 LYS B CA 1
ATOM 5803 C C . LYS B 1 164 ? -7.504 -24.031 -31.734 1 97.38 164 LYS B C 1
ATOM 5805 O O . LYS B 1 164 ? -6.445 -23.672 -32.25 1 97.38 164 LYS B O 1
ATOM 5810 N N . ALA B 1 165 ? -7.566 -24.969 -30.812 1 97.81 165 ALA B N 1
ATOM 5811 C CA . ALA B 1 165 ? -6.355 -25.531 -30.219 1 97.81 165 ALA B CA 1
ATOM 5812 C C . ALA B 1 165 ? -5.742 -26.594 -31.141 1 97.81 165 ALA B C 1
ATOM 5814 O O . ALA B 1 165 ? -6.449 -27.453 -31.672 1 97.81 165 ALA B O 1
ATOM 5815 N N . ASP B 1 166 ? -4.426 -26.484 -31.234 1 97.06 166 ASP B N 1
ATOM 5816 C CA . ASP B 1 166 ? -3.664 -27.484 -31.969 1 97.06 166 ASP B CA 1
ATOM 5817 C C . ASP B 1 166 ? -2.893 -28.391 -31.016 1 97.06 166 ASP B C 1
ATOM 5819 O O . ASP B 1 166 ? -2.611 -29.547 -31.328 1 97.06 166 ASP B O 1
ATOM 5823 N N . LYS B 1 167 ? -2.559 -27.812 -30 1 97.5 167 LYS B N 1
ATOM 5824 C CA . LYS B 1 167 ? -1.775 -28.516 -28.984 1 97.5 167 LYS B CA 1
ATOM 5825 C C . LYS B 1 167 ? -2.16 -28.062 -27.578 1 97.5 167 LYS B C 1
ATOM 5827 O O . LYS B 1 167 ? -2.344 -26.859 -27.344 1 97.5 167 LYS B O 1
ATOM 5832 N N . VAL B 1 168 ? -2.326 -29.031 -26.734 1 97.5 168 VAL B N 1
ATOM 5833 C CA . VAL B 1 168 ? -2.557 -28.719 -25.328 1 97.5 168 VAL B CA 1
ATOM 5834 C C . VAL B 1 168 ? -1.25 -28.844 -24.547 1 97.5 168 VAL B C 1
ATOM 5836 O O . VAL B 1 168 ? -0.668 -29.938 -24.484 1 97.5 168 VAL B O 1
ATOM 5839 N N . LEU B 1 169 ? -0.814 -27.781 -24 1 97.19 169 LEU B N 1
ATOM 5840 C CA . LEU B 1 169 ? 0.481 -27.734 -23.328 1 97.19 169 LEU B CA 1
ATOM 5841 C C . LEU B 1 169 ? 0.349 -28.094 -21.859 1 97.19 169 LEU B C 1
ATOM 5843 O O . LEU B 1 169 ? 1.301 -28.594 -21.25 1 97.19 169 LEU B O 1
ATOM 5847 N N . HIS B 1 170 ? -0.743 -27.766 -21.281 1 96.69 170 HIS B N 1
ATOM 5848 C CA . HIS B 1 170 ? -0.999 -28.047 -19.875 1 96.69 170 HIS B CA 1
ATOM 5849 C C . HIS B 1 170 ? -2.486 -28.266 -19.625 1 96.69 170 HIS B C 1
ATOM 5851 O O . HIS B 1 170 ? -3.33 -27.594 -20.219 1 96.69 170 HIS B O 1
ATOM 5857 N N . LEU B 1 171 ? -2.744 -29.203 -18.734 1 96.75 171 LEU B N 1
ATOM 5858 C CA . LEU B 1 171 ? -4.105 -29.469 -18.281 1 96.75 171 LEU B CA 1
ATOM 5859 C C . LEU B 1 171 ? -4.141 -29.688 -16.766 1 96.75 171 LEU B C 1
ATOM 5861 O O . LEU B 1 171 ? -3.549 -30.641 -16.266 1 96.75 171 LEU B O 1
ATOM 5865 N N . GLY B 1 172 ? -4.68 -28.734 -16.047 1 97.5 172 GLY B N 1
ATOM 5866 C CA . GLY B 1 172 ? -4.992 -28.906 -14.641 1 97.5 172 GLY B CA 1
ATOM 5867 C C . GLY B 1 172 ? -6.418 -29.375 -14.406 1 97.5 172 GLY B C 1
ATOM 5868 O O . GLY B 1 172 ? -7.344 -28.547 -14.375 1 97.5 172 GLY B O 1
ATOM 5869 N N . THR B 1 173 ? -6.586 -30.594 -14.117 1 96.19 173 THR B N 1
ATOM 5870 C CA . THR B 1 173 ? -7.914 -31.188 -14.039 1 96.19 173 THR B CA 1
ATOM 5871 C C . THR B 1 173 ? -8.578 -30.875 -12.703 1 96.19 173 THR B C 1
ATOM 5873 O O . THR B 1 173 ? -7.922 -30.375 -11.781 1 96.19 173 THR B O 1
ATOM 5876 N N . VAL B 1 174 ? -9.852 -31.078 -12.688 1 95.56 174 VAL B N 1
ATOM 5877 C CA . VAL B 1 174 ? -10.656 -30.828 -11.5 1 95.56 174 VAL B CA 1
ATOM 5878 C C . VAL B 1 174 ? -11.438 -32.062 -11.125 1 95.56 174 VAL B C 1
ATOM 5880 O O . VAL B 1 174 ? -11.93 -32.812 -12 1 95.56 174 VAL B O 1
ATOM 5883 N N . ASP B 1 175 ? -11.406 -32.344 -9.844 1 88.19 175 ASP B N 1
ATOM 5884 C CA . ASP B 1 175 ? -12.367 -33.312 -9.344 1 88.19 175 ASP B CA 1
ATOM 5885 C C . ASP B 1 175 ? -13.758 -32.688 -9.188 1 88.19 175 ASP B C 1
ATOM 5887 O O . ASP B 1 175 ? -14.07 -32.094 -8.156 1 88.19 175 ASP B O 1
ATOM 5891 N N . GLN B 1 176 ? -14.547 -32.969 -10.117 1 86.56 176 GLN B N 1
ATOM 5892 C CA . GLN B 1 176 ? -15.828 -32.281 -10.219 1 86.56 176 GLN B CA 1
ATOM 5893 C C . GLN B 1 176 ? -16.703 -32.531 -8.992 1 86.56 176 GLN B C 1
ATOM 5895 O O . GLN B 1 176 ? -17.453 -31.672 -8.562 1 86.56 176 GLN B O 1
ATOM 5900 N N . MET B 1 177 ? -16.562 -33.625 -8.445 1 87.81 177 MET B N 1
ATOM 5901 C CA . MET B 1 177 ? -17.406 -34 -7.309 1 87.81 177 MET B CA 1
ATOM 5902 C C . MET B 1 177 ? -16.969 -33.281 -6.047 1 87.81 177 MET B C 1
ATOM 5904 O O . MET B 1 177 ? -17.781 -33.031 -5.152 1 87.81 177 MET B O 1
ATOM 5908 N N . LYS B 1 178 ? -15.82 -32.844 -6.051 1 89.94 178 LYS B N 1
ATOM 5909 C CA . LYS B 1 178 ? -15.281 -32.219 -4.844 1 89.94 178 LYS B CA 1
ATOM 5910 C C . LYS B 1 178 ? -15.055 -30.734 -5.047 1 89.94 178 LYS B C 1
ATOM 5912 O O . LYS B 1 178 ? -14.664 -30.016 -4.113 1 89.94 178 LYS B O 1
ATOM 5917 N N . TYR B 1 179 ? -15.336 -30.297 -6.195 1 94.44 179 TYR B N 1
ATOM 5918 C CA . TYR B 1 179 ? -15.117 -28.875 -6.5 1 94.44 179 TYR B CA 1
ATOM 5919 C C . TYR B 1 179 ? -16.297 -28.031 -6.043 1 94.44 179 TYR B C 1
ATOM 5921 O O . TYR B 1 179 ? -17.391 -28.141 -6.594 1 94.44 179 TYR B O 1
ATOM 5929 N N . PRO B 1 180 ? -16.031 -27.156 -5.145 1 92.19 180 PRO B N 1
ATOM 5930 C CA . PRO B 1 180 ? -17.156 -26.438 -4.543 1 92.19 180 PRO B CA 1
ATOM 5931 C C . PRO B 1 180 ? -17.812 -25.438 -5.508 1 92.19 180 PRO B C 1
ATOM 5933 O O . PRO B 1 180 ? -18.984 -25.062 -5.316 1 92.19 180 PRO B O 1
ATOM 5936 N N . LEU B 1 181 ? -17.172 -25.047 -6.531 1 92.38 181 LEU B N 1
ATOM 5937 C CA . LEU B 1 181 ? -17.703 -24.016 -7.414 1 92.38 181 LEU B CA 1
ATOM 5938 C C . LEU B 1 181 ? -18.375 -24.625 -8.633 1 92.38 181 LEU B C 1
ATOM 5940 O O . LEU B 1 181 ? -18.719 -23.922 -9.578 1 92.38 181 LEU B O 1
ATOM 5944 N N . SER B 1 182 ? -18.594 -25.875 -8.656 1 87.75 182 SER B N 1
ATOM 5945 C CA . SER B 1 182 ? -19.188 -26.562 -9.797 1 87.75 182 SER B CA 1
ATOM 5946 C C . SER B 1 182 ? -20.672 -26.234 -9.922 1 87.75 182 SER B C 1
ATOM 5948 O O . SER B 1 182 ? -21.234 -26.328 -11.016 1 87.75 182 SER B O 1
ATOM 5950 N N . LYS B 1 183 ? -21.234 -25.812 -8.875 1 79 183 LYS B N 1
ATOM 5951 C CA . LYS B 1 183 ? -22.672 -25.531 -8.875 1 79 183 LYS B CA 1
ATOM 5952 C C . LYS B 1 183 ? -22.953 -24.141 -9.406 1 79 183 LYS B C 1
ATOM 5954 O O . LYS B 1 183 ? -22.125 -23.234 -9.281 1 79 183 LYS B O 1
ATOM 5959 N N . LYS B 1 184 ? -24.078 -24.047 -10.078 1 78.38 184 LYS B N 1
ATOM 5960 C CA . LYS B 1 184 ? -24.516 -22.734 -10.57 1 78.38 184 LYS B CA 1
ATOM 5961 C C . LYS B 1 184 ? -25.281 -21.984 -9.492 1 78.38 184 LYS B C 1
ATOM 5963 O O . LYS B 1 184 ? -25.875 -22.578 -8.594 1 78.38 184 LYS B O 1
ATOM 5968 N N . GLY B 1 185 ? -25.234 -20.672 -9.508 1 82.5 185 GLY B N 1
ATOM 5969 C CA . GLY B 1 185 ? -26.031 -19.812 -8.656 1 82.5 185 GLY B CA 1
ATOM 5970 C C . GLY B 1 185 ? -25.562 -19.781 -7.215 1 82.5 185 GLY B C 1
ATOM 5971 O O . GLY B 1 185 ? -26.375 -19.844 -6.285 1 82.5 185 GLY B O 1
ATOM 5972 N N . LEU B 1 186 ? -24.297 -19.891 -7.012 1 89.62 186 LEU B N 1
ATOM 5973 C CA . LEU B 1 186 ? -23.75 -19.828 -5.664 1 89.62 186 LEU B CA 1
ATOM 5974 C C . LEU B 1 186 ? -23.938 -18.453 -5.043 1 89.62 186 LEU B C 1
ATOM 5976 O O . LEU B 1 186 ? -23.781 -17.438 -5.715 1 89.62 186 LEU B O 1
ATOM 5980 N N . SER B 1 187 ? -24.328 -18.5 -3.793 1 91.38 187 SER B N 1
ATOM 5981 C CA . SER B 1 187 ? -24.516 -17.25 -3.076 1 91.38 187 SER B CA 1
ATOM 5982 C C . SER B 1 187 ? -23.188 -16.641 -2.654 1 91.38 187 SER B C 1
ATOM 5984 O O . SER B 1 187 ? -22.203 -17.359 -2.482 1 91.38 187 SER B O 1
ATOM 5986 N N . MET B 1 188 ? -23.219 -15.445 -2.459 1 91.69 188 MET B N 1
ATOM 5987 C CA . MET B 1 188 ? -22.016 -14.758 -1.987 1 91.69 188 MET B CA 1
ATOM 5988 C C . MET B 1 188 ? -21.625 -15.25 -0.597 1 91.69 188 MET B C 1
ATOM 5990 O O . MET B 1 188 ? -20.438 -15.367 -0.292 1 91.69 188 MET B O 1
ATOM 5994 N N . GLU B 1 189 ? -22.547 -15.531 0.232 1 91.12 189 GLU B N 1
ATOM 5995 C CA . GLU B 1 189 ? -22.281 -16.016 1.586 1 91.12 189 GLU B CA 1
ATOM 5996 C C . GLU B 1 189 ? -21.562 -17.359 1.566 1 91.12 189 GLU B C 1
ATOM 5998 O O . GLU B 1 189 ? -20.641 -17.578 2.365 1 91.12 189 GLU B O 1
ATOM 6003 N N . PHE B 1 190 ? -21.984 -18.156 0.664 1 93 190 PHE B N 1
ATOM 6004 C CA . PHE B 1 190 ? -21.312 -19.438 0.499 1 93 190 PHE B CA 1
ATOM 6005 C C . PHE B 1 190 ? -19.844 -19.234 0.147 1 93 190 PHE B C 1
ATOM 6007 O O . PHE B 1 190 ? -18.969 -19.938 0.671 1 93 190 PHE B O 1
ATOM 6014 N N . LEU B 1 191 ? -19.578 -18.25 -0.605 1 94.5 191 LEU B N 1
ATOM 6015 C CA . LEU B 1 191 ? -18.234 -18.031 -1.14 1 94.5 191 LEU B CA 1
ATOM 6016 C C . LEU B 1 191 ? -17.312 -17.484 -0.057 1 94.5 191 LEU B C 1
ATOM 6018 O O . LEU B 1 191 ? -16.078 -17.516 -0.221 1 94.5 191 LEU B O 1
ATOM 6022 N N . TRP B 1 192 ? -17.859 -16.969 1.08 1 92.12 192 TRP B N 1
ATOM 6023 C CA . TRP B 1 192 ? -17.031 -16.469 2.168 1 92.12 192 TRP B CA 1
ATOM 6024 C C . TRP B 1 192 ? -16.141 -17.594 2.719 1 92.12 192 TRP B C 1
ATOM 6026 O O . TRP B 1 192 ? -15.023 -17.328 3.184 1 92.12 192 TRP B O 1
ATOM 6036 N N . ASP B 1 193 ? -16.594 -18.797 2.555 1 90.06 193 ASP B N 1
ATOM 6037 C CA . ASP B 1 193 ? -15.883 -19.922 3.137 1 90.06 193 ASP B CA 1
ATOM 6038 C C . ASP B 1 193 ? -14.852 -20.484 2.162 1 90.06 193 ASP B C 1
ATOM 6040 O O . ASP B 1 193 ? -14.07 -21.375 2.516 1 90.06 193 ASP B O 1
ATOM 6044 N N . TRP B 1 194 ? -14.875 -19.969 1.016 1 93.69 194 TRP B N 1
ATOM 6045 C CA . TRP B 1 194 ? -13.953 -20.438 -0.012 1 93.69 194 TRP B CA 1
ATOM 6046 C C . TRP B 1 194 ? -13.117 -19.297 -0.561 1 93.69 194 TRP B C 1
ATOM 6048 O O . TRP B 1 194 ? -13.023 -19.109 -1.776 1 93.69 194 TRP B O 1
ATOM 6058 N N . SER B 1 195 ? -12.492 -18.578 0.393 1 92.62 195 SER B N 1
ATOM 6059 C CA . SER B 1 195 ? -11.758 -17.375 0.047 1 92.62 195 SER B CA 1
ATOM 6060 C C . SER B 1 195 ? -10.625 -17.672 -0.922 1 92.62 195 SER B C 1
ATOM 6062 O O . SER B 1 195 ? -10.242 -16.828 -1.729 1 92.62 195 SER B O 1
ATOM 6064 N N . HIS B 1 196 ? -10.148 -18.938 -0.905 1 94.25 196 HIS B N 1
ATOM 6065 C CA . HIS B 1 196 ? -9.008 -19.312 -1.735 1 94.25 196 HIS B CA 1
ATOM 6066 C C . HIS B 1 196 ? -9.453 -19.625 -3.16 1 94.25 196 HIS B C 1
ATOM 6068 O O . HIS B 1 196 ? -8.625 -19.688 -4.07 1 94.25 196 HIS B O 1
ATOM 6074 N N . LEU B 1 197 ? -10.797 -19.766 -3.375 1 96.19 197 LEU B N 1
ATOM 6075 C CA . LEU B 1 197 ? -11.258 -20.172 -4.699 1 96.19 197 LEU B CA 1
ATOM 6076 C C . LEU B 1 197 ? -12.25 -19.156 -5.262 1 96.19 197 LEU B C 1
ATOM 6078 O O . LEU B 1 197 ? -12.516 -19.141 -6.465 1 96.19 197 LEU B O 1
ATOM 6082 N N . ARG B 1 198 ? -12.727 -18.328 -4.441 1 96.25 198 ARG B N 1
ATOM 6083 C CA . ARG B 1 198 ? -13.891 -17.531 -4.824 1 96.25 198 ARG B CA 1
ATOM 6084 C C . ARG B 1 198 ? -13.531 -16.531 -5.93 1 96.25 198 ARG B C 1
ATOM 6086 O O . ARG B 1 198 ? -14.398 -16.125 -6.699 1 96.25 198 ARG B O 1
ATOM 6093 N N . ALA B 1 199 ? -12.336 -16.172 -6.039 1 96.81 199 ALA B N 1
ATOM 6094 C CA . ALA B 1 199 ? -11.938 -15.242 -7.09 1 96.81 199 ALA B CA 1
ATOM 6095 C C . ALA B 1 199 ? -12.086 -15.867 -8.469 1 96.81 199 ALA B C 1
ATOM 6097 O O . ALA B 1 199 ? -12.016 -15.18 -9.484 1 96.81 199 ALA B O 1
ATOM 6098 N N . ARG B 1 200 ? -12.352 -17.125 -8.523 1 96.44 200 ARG B N 1
ATOM 6099 C CA . ARG B 1 200 ? -12.57 -17.828 -9.789 1 96.44 200 ARG B CA 1
ATOM 6100 C C . ARG B 1 200 ? -13.969 -17.562 -10.328 1 96.44 200 ARG B C 1
ATOM 6102 O O . ARG B 1 200 ? -14.258 -17.844 -11.492 1 96.44 200 ARG B O 1
ATOM 6109 N N . THR B 1 201 ? -14.836 -17.188 -9.477 1 95.75 201 THR B N 1
ATOM 6110 C CA . THR B 1 201 ? -16.172 -16.828 -9.945 1 95.75 201 THR B CA 1
ATOM 6111 C C . THR B 1 201 ? -16.141 -15.484 -10.68 1 95.75 201 THR B C 1
ATOM 6113 O O . THR B 1 201 ? -15.289 -14.641 -10.406 1 95.75 201 THR B O 1
ATOM 6116 N N . THR B 1 202 ? -17.078 -15.328 -11.562 1 94.75 202 THR B N 1
ATOM 6117 C CA . THR B 1 202 ? -17.109 -14.117 -12.383 1 94.75 202 THR B CA 1
ATOM 6118 C C . THR B 1 202 ? -17.359 -12.883 -11.516 1 94.75 202 THR B C 1
ATOM 6120 O O . THR B 1 202 ? -16.719 -11.852 -11.703 1 94.75 202 THR B O 1
ATOM 6123 N N . THR B 1 203 ? -18.203 -12.969 -10.594 1 95.12 203 THR B N 1
ATOM 6124 C CA . THR B 1 203 ? -18.578 -11.844 -9.75 1 95.12 203 THR B CA 1
ATOM 6125 C C . THR B 1 203 ? -17.391 -11.383 -8.914 1 95.12 203 THR B C 1
ATOM 6127 O O . THR B 1 203 ? -17.031 -10.195 -8.922 1 95.12 203 THR B O 1
ATOM 6130 N N . VAL B 1 204 ? -16.766 -12.273 -8.234 1 96.88 204 VAL B N 1
ATOM 6131 C CA . VAL B 1 204 ? -15.68 -11.906 -7.34 1 96.88 204 VAL B CA 1
ATOM 6132 C C . VAL B 1 204 ? -14.477 -11.43 -8.156 1 96.88 204 VAL B C 1
ATOM 6134 O O . VAL B 1 204 ? -13.781 -10.492 -7.758 1 96.88 204 VAL B O 1
ATOM 6137 N N . ALA B 1 205 ? -14.273 -12.062 -9.266 1 97.5 205 ALA B N 1
ATOM 6138 C CA . ALA B 1 205 ? -13.211 -11.594 -10.148 1 97.5 205 ALA B CA 1
ATOM 6139 C C . ALA B 1 205 ? -13.445 -10.148 -10.578 1 97.5 205 ALA B C 1
ATOM 6141 O O . ALA B 1 205 ? -12.508 -9.344 -10.609 1 97.5 205 ALA B O 1
ATOM 6142 N N . SER B 1 206 ? -14.625 -9.828 -10.922 1 97.12 206 SER B N 1
ATOM 6143 C CA . SER B 1 206 ? -14.977 -8.469 -11.305 1 97.12 206 SER B CA 1
ATOM 6144 C C . SER B 1 206 ? -14.711 -7.488 -10.164 1 97.12 206 SER B C 1
ATOM 6146 O O . SER B 1 206 ? -14.18 -6.398 -10.383 1 97.12 206 SER B O 1
ATOM 6148 N N . ILE B 1 207 ? -15.07 -7.895 -9.023 1 97.25 207 ILE B N 1
ATOM 6149 C CA . ILE B 1 207 ? -14.852 -7.074 -7.836 1 97.25 207 ILE B CA 1
ATOM 6150 C C . ILE B 1 207 ? -13.359 -6.824 -7.648 1 97.25 207 ILE B C 1
ATOM 6152 O O . ILE B 1 207 ? -12.938 -5.695 -7.383 1 97.25 207 ILE B O 1
ATOM 6156 N N . MET B 1 208 ? -12.547 -7.871 -7.82 1 98 208 MET B N 1
ATOM 6157 C CA . MET B 1 208 ? -11.102 -7.75 -7.641 1 98 208 MET B CA 1
ATOM 6158 C C . MET B 1 208 ? -10.5 -6.812 -8.68 1 98 208 MET B C 1
ATOM 6160 O O . MET B 1 208 ? -9.586 -6.043 -8.375 1 98 208 MET B O 1
ATOM 6164 N N . ARG B 1 209 ? -10.992 -6.855 -9.875 1 97.75 209 ARG B N 1
ATOM 6165 C CA . ARG B 1 209 ? -10.492 -5.969 -10.914 1 97.75 209 ARG B CA 1
ATOM 6166 C C . ARG B 1 209 ? -10.875 -4.52 -10.641 1 97.75 209 ARG B C 1
ATOM 6168 O O . ARG B 1 209 ? -10.07 -3.607 -10.836 1 97.75 209 ARG B O 1
ATOM 6175 N N . ILE B 1 210 ? -12.078 -4.297 -10.164 1 97.38 210 ILE B N 1
ATOM 6176 C CA . ILE B 1 210 ? -12.5 -2.951 -9.797 1 97.38 210 ILE B CA 1
ATOM 6177 C C . ILE B 1 210 ? -11.648 -2.445 -8.633 1 97.38 210 ILE B C 1
ATOM 6179 O O . ILE B 1 210 ? -11.219 -1.29 -8.633 1 97.38 210 ILE B O 1
ATOM 6183 N N . ARG B 1 211 ? -11.453 -3.273 -7.656 1 97.62 211 ARG B N 1
ATOM 6184 C CA . ARG B 1 211 ? -10.625 -2.926 -6.508 1 97.62 211 ARG B CA 1
ATOM 6185 C C . ARG B 1 211 ? -9.227 -2.51 -6.953 1 97.62 211 ARG B C 1
ATOM 6187 O O . ARG B 1 211 ? -8.68 -1.521 -6.457 1 97.62 211 ARG B O 1
ATOM 6194 N N . ASP B 1 212 ? -8.688 -3.277 -7.852 1 97.25 212 ASP B N 1
ATOM 6195 C CA . ASP B 1 212 ? -7.375 -2.945 -8.414 1 97.25 212 ASP B CA 1
ATOM 6196 C C . ASP B 1 212 ? -7.406 -1.587 -9.109 1 97.25 212 ASP B C 1
ATOM 6198 O O . ASP B 1 212 ? -6.512 -0.763 -8.906 1 97.25 212 ASP B O 1
ATOM 6202 N N . ALA B 1 213 ? -8.383 -1.375 -9.906 1 97.19 213 ALA B N 1
ATOM 6203 C CA . ALA B 1 213 ? -8.508 -0.112 -10.625 1 97.19 213 ALA B CA 1
ATOM 6204 C C . ALA B 1 213 ? -8.586 1.067 -9.664 1 97.19 213 ALA B C 1
ATOM 6206 O O . ALA B 1 213 ? -7.965 2.107 -9.891 1 97.19 213 ALA B O 1
ATOM 6207 N N . MET B 1 214 ? -9.305 0.911 -8.664 1 97.94 214 MET B N 1
ATOM 6208 C CA . MET B 1 214 ? -9.445 1.966 -7.664 1 97.94 214 MET B CA 1
ATOM 6209 C C . MET B 1 214 ? -8.117 2.227 -6.957 1 97.94 214 MET B C 1
ATOM 6211 O O . MET B 1 214 ? -7.738 3.379 -6.75 1 97.94 214 MET B O 1
ATOM 6215 N N . ASN B 1 215 ? -7.484 1.154 -6.551 1 97.56 215 ASN B N 1
ATOM 6216 C CA . ASN B 1 215 ? -6.184 1.307 -5.906 1 97.56 215 ASN B CA 1
ATOM 6217 C C . ASN B 1 215 ? -5.219 2.107 -6.773 1 97.56 215 ASN B C 1
ATOM 6219 O O . ASN B 1 215 ? -4.543 3.018 -6.285 1 97.56 215 ASN B O 1
ATOM 6223 N N . GLN B 1 216 ? -5.133 1.748 -7.988 1 97.12 216 GLN B N 1
ATOM 6224 C CA . GLN B 1 216 ? -4.262 2.459 -8.914 1 97.12 216 GLN B CA 1
ATOM 6225 C C . GLN B 1 216 ? -4.684 3.92 -9.055 1 97.12 216 GLN B C 1
ATOM 6227 O O . GLN B 1 216 ? -3.836 4.809 -9.148 1 97.12 216 GLN B O 1
ATOM 6232 N N . ALA B 1 217 ? -5.941 4.141 -9.102 1 97.88 217 ALA B N 1
ATOM 6233 C CA . ALA B 1 217 ? -6.465 5.5 -9.242 1 97.88 217 ALA B CA 1
ATOM 6234 C C . ALA B 1 217 ? -6.09 6.355 -8.039 1 97.88 217 ALA B C 1
ATOM 6236 O O . ALA B 1 217 ? -5.77 7.539 -8.188 1 97.88 217 ALA B O 1
ATOM 6237 N N . PHE B 1 218 ? -6.156 5.832 -6.852 1 98.19 218 PHE B N 1
ATOM 6238 C CA . PHE B 1 218 ? -5.742 6.555 -5.656 1 98.19 218 PHE B CA 1
ATOM 6239 C C . PHE B 1 218 ? -4.301 7.031 -5.785 1 98.19 218 PHE B C 1
ATOM 6241 O O . PHE B 1 218 ? -4.012 8.219 -5.598 1 98.19 218 PHE B O 1
ATOM 6248 N N . HIS B 1 219 ? -3.422 6.16 -6.102 1 97.38 219 HIS B N 1
ATOM 6249 C CA . HIS B 1 219 ? -2.014 6.523 -6.215 1 97.38 219 HIS B CA 1
ATOM 6250 C C . HIS B 1 219 ? -1.797 7.547 -7.328 1 97.38 219 HIS B C 1
ATOM 6252 O O . HIS B 1 219 ? -1.002 8.477 -7.176 1 97.38 219 HIS B O 1
ATOM 6258 N N . THR B 1 220 ? -2.498 7.379 -8.391 1 97.38 220 THR B N 1
ATOM 6259 C CA . THR B 1 220 ? -2.379 8.312 -9.508 1 97.38 220 THR B CA 1
ATOM 6260 C C . THR B 1 220 ? -2.83 9.711 -9.102 1 97.38 220 THR B C 1
ATOM 6262 O O . THR B 1 220 ? -2.15 10.695 -9.391 1 97.38 220 THR B O 1
ATOM 6265 N N . PHE B 1 221 ? -3.959 9.797 -8.422 1 98.12 221 PHE B N 1
ATOM 6266 C CA . PHE B 1 221 ? -4.477 11.086 -7.98 1 98.12 221 PHE B CA 1
ATOM 6267 C C . PHE B 1 221 ? -3.449 11.82 -7.129 1 98.12 221 PHE B C 1
ATOM 6269 O O . PHE B 1 221 ? -3.18 13.008 -7.355 1 98.12 221 PHE B O 1
ATOM 6276 N N . PHE B 1 222 ? -2.938 11.156 -6.152 1 98.12 222 PHE B N 1
ATOM 6277 C CA . PHE B 1 222 ? -2.039 11.805 -5.203 1 98.12 222 PHE B CA 1
ATOM 6278 C C . PHE B 1 222 ? -0.718 12.172 -5.871 1 98.12 222 PHE B C 1
ATOM 6280 O O . PHE B 1 222 ? -0.152 13.234 -5.602 1 98.12 222 PHE B O 1
ATOM 6287 N N . ARG B 1 223 ? -0.258 11.289 -6.676 1 95.31 223 ARG B N 1
ATOM 6288 C CA . ARG B 1 223 ? 0.956 11.594 -7.426 1 95.31 223 ARG B CA 1
ATOM 6289 C C . ARG B 1 223 ? 0.768 12.844 -8.281 1 95.31 223 ARG B C 1
ATOM 6291 O O . ARG B 1 223 ? 1.61 13.742 -8.273 1 95.31 223 ARG B O 1
ATOM 6298 N N . GLU B 1 224 ? -0.356 12.945 -8.945 1 95.62 224 GLU B N 1
ATOM 6299 C CA . GLU B 1 224 ? -0.622 14.047 -9.867 1 95.62 224 GLU B CA 1
ATOM 6300 C C . GLU B 1 224 ? -0.871 15.344 -9.109 1 95.62 224 GLU B C 1
ATOM 6302 O O . GLU B 1 224 ? -0.757 16.438 -9.68 1 95.62 224 GLU B O 1
ATOM 6307 N N . ASN B 1 225 ? -1.23 15.25 -7.891 1 96.56 225 ASN B N 1
ATOM 6308 C CA . ASN B 1 225 ? -1.47 16.438 -7.082 1 96.56 225 ASN B CA 1
ATOM 6309 C C . ASN B 1 225 ? -0.336 16.688 -6.09 1 96.56 225 ASN B C 1
ATOM 6311 O O . ASN B 1 225 ? -0.54 17.312 -5.047 1 96.56 225 ASN B O 1
ATOM 6315 N N . GLU B 1 226 ? 0.826 16.078 -6.34 1 94.38 226 GLU B N 1
ATOM 6316 C CA . GLU B 1 226 ? 2.105 16.375 -5.707 1 94.38 226 GLU B CA 1
ATOM 6317 C C . GLU B 1 226 ? 2.107 15.961 -4.238 1 94.38 226 GLU B C 1
ATOM 6319 O O . GLU B 1 226 ? 2.609 16.688 -3.381 1 94.38 226 GLU B O 1
ATOM 6324 N N . PHE B 1 227 ? 1.454 14.914 -3.953 1 97.94 227 PHE B N 1
ATOM 6325 C CA . PHE B 1 227 ? 1.559 14.305 -2.633 1 97.94 227 PHE B CA 1
ATOM 6326 C C . PHE B 1 227 ? 2.736 13.336 -2.574 1 97.94 227 PHE B C 1
ATOM 6328 O O . PHE B 1 227 ? 3.072 12.695 -3.574 1 97.94 227 PHE B O 1
ATOM 6335 N N . LEU B 1 228 ? 3.305 13.219 -1.431 1 97.81 228 LEU B N 1
ATOM 6336 C CA . LEU B 1 228 ? 4.34 12.227 -1.177 1 97.81 228 LEU B CA 1
ATOM 6337 C C . LEU B 1 228 ? 3.787 11.062 -0.366 1 97.81 228 LEU B C 1
ATOM 6339 O O . LEU B 1 228 ? 3.078 11.266 0.622 1 97.81 228 LEU B O 1
ATOM 6343 N N . TYR B 1 229 ? 4.094 9.875 -0.852 1 98.06 229 TYR B N 1
ATOM 6344 C CA . TYR B 1 229 ? 3.678 8.688 -0.115 1 98.06 229 TYR B CA 1
ATOM 6345 C C . TYR B 1 229 ? 4.594 8.438 1.077 1 98.06 229 TYR B C 1
ATOM 6347 O O . TYR B 1 229 ? 5.82 8.391 0.929 1 98.06 229 TYR B O 1
ATOM 6355 N N . VAL B 1 230 ? 3.998 8.258 2.273 1 97.5 230 VAL B N 1
ATOM 6356 C CA . VAL B 1 230 ? 4.746 7.957 3.488 1 97.5 230 VAL B CA 1
ATOM 6357 C C . VAL B 1 230 ? 4.191 6.691 4.137 1 97.5 230 VAL B C 1
ATOM 6359 O O . VAL B 1 230 ? 3.014 6.637 4.5 1 97.5 230 VAL B O 1
ATOM 6362 N N . HIS B 1 231 ? 5.008 5.738 4.316 1 94.06 231 HIS B N 1
ATOM 6363 C CA . HIS B 1 231 ? 4.582 4.508 4.973 1 94.06 231 HIS B CA 1
ATOM 6364 C C . HIS B 1 231 ? 4.41 4.711 6.473 1 94.06 231 HIS B C 1
ATOM 6366 O O . HIS B 1 231 ? 5.363 5.074 7.164 1 94.06 231 HIS B O 1
ATOM 6372 N N . MET B 1 232 ? 3.273 4.426 6.887 1 91.69 232 MET B N 1
ATOM 6373 C CA . MET B 1 232 ? 2.986 4.551 8.312 1 91.69 232 MET B CA 1
ATOM 6374 C C . MET B 1 232 ? 3.061 3.193 9 1 91.69 232 MET B C 1
ATOM 6376 O O . MET B 1 232 ? 2.641 2.182 8.438 1 91.69 232 MET B O 1
ATOM 6380 N N . PRO B 1 233 ? 3.533 3.209 10.18 1 87.5 233 PRO B N 1
ATOM 6381 C CA . PRO B 1 233 ? 3.58 1.938 10.906 1 87.5 233 PRO B CA 1
ATOM 6382 C C . PRO B 1 233 ? 2.195 1.427 11.289 1 87.5 233 PRO B C 1
ATOM 6384 O O . PRO B 1 233 ? 1.28 2.225 11.516 1 87.5 233 PRO B O 1
ATOM 6387 N N . THR B 1 234 ? 2.133 0.114 11.359 1 89.12 234 THR B N 1
ATOM 6388 C CA . THR B 1 234 ? 0.898 -0.527 11.797 1 89.12 234 THR B CA 1
ATOM 6389 C C . THR B 1 234 ? 0.929 -0.792 13.305 1 89.12 234 THR B C 1
ATOM 6391 O O . THR B 1 234 ? -0.108 -0.746 13.969 1 89.12 234 THR B O 1
ATOM 6394 N N . MET B 1 235 ? 2.062 -1.06 13.789 1 84.88 235 MET B N 1
ATOM 6395 C CA . MET B 1 235 ? 2.244 -1.237 15.227 1 84.88 235 MET B CA 1
ATOM 6396 C C . MET B 1 235 ? 2.666 0.071 15.891 1 84.88 235 MET B C 1
ATOM 6398 O O . MET B 1 235 ? 3.566 0.756 15.398 1 84.88 235 MET B O 1
ATOM 6402 N N . THR B 1 236 ? 1.979 0.419 16.875 1 77.88 236 THR B N 1
ATOM 6403 C CA . THR B 1 236 ? 2.303 1.677 17.531 1 77.88 236 THR B CA 1
ATOM 6404 C C . THR B 1 236 ? 2.098 1.562 19.047 1 77.88 236 THR B C 1
ATOM 6406 O O . THR B 1 236 ? 1.34 0.709 19.516 1 77.88 236 THR B O 1
ATOM 6409 N N . SER B 1 237 ? 2.828 2.416 19.719 1 73.12 237 SER B N 1
ATOM 6410 C CA . SER B 1 237 ? 2.627 2.525 21.156 1 73.12 237 SER B CA 1
ATOM 6411 C C . SER B 1 237 ? 1.69 3.68 21.5 1 73.12 237 SER B C 1
ATOM 6413 O O . SER B 1 237 ? 1.253 3.812 22.641 1 73.12 237 SER B O 1
ATOM 6415 N N . THR B 1 238 ? 1.428 4.461 20.516 1 67.75 238 THR B N 1
ATOM 6416 C CA . THR B 1 238 ? 0.607 5.648 20.734 1 67.75 238 THR B CA 1
ATOM 6417 C C . THR B 1 238 ? -0.876 5.309 20.609 1 67.75 238 THR B C 1
ATOM 6419 O O . THR B 1 238 ? -1.285 4.59 19.703 1 67.75 238 THR B O 1
ATOM 6422 N N . ASN B 1 239 ? -1.518 5.688 21.641 1 61.44 239 ASN B N 1
ATOM 6423 C CA . ASN B 1 239 ? -2.963 5.496 21.594 1 61.44 239 ASN B CA 1
ATOM 6424 C C . ASN B 1 239 ? -3.646 6.57 20.75 1 61.44 239 ASN B C 1
ATOM 6426 O O . ASN B 1 239 ? -3.604 7.75 21.094 1 61.44 239 ASN B O 1
ATOM 6430 N N . THR B 1 240 ? -4.027 6.289 19.625 1 56.53 240 THR B N 1
ATOM 6431 C CA . THR B 1 240 ? -4.629 7.27 18.719 1 56.53 240 THR B CA 1
ATOM 6432 C C . THR B 1 240 ? -6.125 7.398 18.984 1 56.53 240 THR B C 1
ATOM 6434 O O . THR B 1 240 ? -6.75 8.383 18.594 1 56.53 240 THR B O 1
ATOM 6437 N N . SER B 1 241 ? -6.781 6.285 19.438 1 53.25 241 SER B N 1
ATOM 6438 C CA . SER B 1 241 ? -8.227 6.375 19.594 1 53.25 241 SER B CA 1
ATOM 6439 C C . SER B 1 241 ? -8.656 6.008 21.016 1 53.25 241 SER B C 1
ATOM 6441 O O . SER B 1 241 ? -8.266 4.965 21.531 1 53.25 241 SER B O 1
ATOM 6443 N N . GLU B 1 242 ? -9 7.09 21.906 1 47.19 242 GLU B N 1
ATOM 6444 C CA . GLU B 1 242 ? -9.445 6.949 23.281 1 47.19 242 GLU B CA 1
ATOM 6445 C C . GLU B 1 242 ? -10.469 5.824 23.422 1 47.19 242 GLU B C 1
ATOM 6447 O O . GLU B 1 242 ? -10.562 5.195 24.484 1 47.19 242 GLU B O 1
ATOM 6452 N N . TYR B 1 243 ? -11.25 5.559 22.312 1 44.41 243 TYR B N 1
ATOM 6453 C CA . TYR B 1 243 ? -12.531 4.922 22.594 1 44.41 243 TYR B CA 1
ATOM 6454 C C . TYR B 1 243 ? -12.594 3.521 22 1 44.41 243 TYR B C 1
ATOM 6456 O O . TYR B 1 243 ? -13.656 2.9 21.969 1 44.41 243 TYR B O 1
ATOM 6464 N N . ARG B 1 244 ? -11.438 3.074 21.516 1 50.94 244 ARG B N 1
ATOM 6465 C CA . ARG B 1 244 ? -11.695 1.818 20.828 1 50.94 244 ARG B CA 1
ATOM 6466 C C . ARG B 1 244 ? -10.836 0.691 21.391 1 50.94 244 ARG B C 1
ATOM 6468 O O . ARG B 1 244 ? -9.727 0.929 21.859 1 50.94 244 ARG B O 1
ATOM 6475 N N . LYS B 1 245 ? -11.484 -0.395 21.625 1 53.53 245 LYS B N 1
ATOM 6476 C CA . LYS B 1 245 ? -10.758 -1.628 21.922 1 53.53 245 LYS B CA 1
ATOM 6477 C C . LYS B 1 245 ? -9.648 -1.866 20.906 1 53.53 245 LYS B C 1
ATOM 6479 O O . LYS B 1 245 ? -9.836 -1.637 19.703 1 53.53 245 LYS B O 1
ATOM 6484 N N . LYS B 1 246 ? -8.43 -2.068 21.484 1 63.31 246 LYS B N 1
ATOM 6485 C CA . LYS B 1 246 ? -7.258 -2.162 20.625 1 63.31 246 LYS B CA 1
ATOM 6486 C C . LYS B 1 246 ? -6.707 -3.584 20.594 1 63.31 246 LYS B C 1
ATOM 6488 O O . LYS B 1 246 ? -6.848 -4.328 21.562 1 63.31 246 LYS B O 1
ATOM 6493 N N . PHE B 1 247 ? -6.285 -3.963 19.422 1 65.06 247 PHE B N 1
ATOM 6494 C CA . PHE B 1 247 ? -5.516 -5.195 19.312 1 65.06 247 PHE B CA 1
ATOM 6495 C C . PHE B 1 247 ? -4.117 -5.02 19.891 1 65.06 247 PHE B C 1
ATOM 6497 O O . PHE B 1 247 ? -3.4 -4.086 19.516 1 65.06 247 PHE B O 1
ATOM 6504 N N . VAL B 1 248 ? -3.816 -5.855 20.797 1 68.19 248 VAL B N 1
ATOM 6505 C CA . VAL B 1 248 ? -2.496 -5.797 21.422 1 68.19 248 VAL B CA 1
ATOM 6506 C C . VAL B 1 248 ? -1.588 -6.855 20.797 1 68.19 248 VAL B C 1
ATOM 6508 O O . VAL B 1 248 ? -2.021 -7.98 20.547 1 68.19 248 VAL B O 1
ATOM 6511 N N . VAL B 1 249 ? -0.456 -6.477 20.422 1 72.25 249 VAL B N 1
ATOM 6512 C CA . VAL B 1 249 ? 0.519 -7.371 19.812 1 72.25 249 VAL B CA 1
ATOM 6513 C C . VAL B 1 249 ? 1.519 -7.852 20.859 1 72.25 249 VAL B C 1
ATOM 6515 O O . VAL B 1 249 ? 2.088 -7.043 21.594 1 72.25 249 VAL B O 1
ATOM 6518 N N . THR B 1 250 ? 1.649 -9.188 21.047 1 66.31 250 THR B N 1
ATOM 6519 C CA . THR B 1 250 ? 2.592 -9.766 22 1 66.31 250 THR B CA 1
ATOM 6520 C C . THR B 1 250 ? 3.502 -10.781 21.312 1 66.31 250 THR B C 1
ATOM 6522 O O . THR B 1 250 ? 3.174 -11.289 20.234 1 66.31 250 THR B O 1
ATOM 6525 N N . THR B 1 251 ? 4.859 -10.891 21.719 1 57.53 251 THR B N 1
ATOM 6526 C CA . THR B 1 251 ? 5.766 -11.891 21.172 1 57.53 251 THR B CA 1
ATOM 6527 C C . THR B 1 251 ? 5.68 -13.195 21.953 1 57.53 251 THR B C 1
ATOM 6529 O O . THR B 1 251 ? 5.613 -13.172 23.188 1 57.53 251 THR B O 1
ATOM 6532 N N . LEU B 1 252 ? 5.281 -14.328 21.391 1 46.56 252 LEU B N 1
ATOM 6533 C CA . LEU B 1 252 ? 5.352 -15.594 22.109 1 46.56 252 LEU B CA 1
ATOM 6534 C C . LEU B 1 252 ? 6.789 -16.094 22.203 1 46.56 252 LEU B C 1
ATOM 6536 O O . LEU B 1 252 ? 7.488 -16.172 21.188 1 46.56 252 LEU B O 1
ATOM 6540 N N . VAL B 1 253 ? 7.555 -15.875 23.234 1 38.94 253 VAL B N 1
ATOM 6541 C CA . VAL B 1 253 ? 8.836 -16.547 23.422 1 38.94 253 VAL B CA 1
ATOM 6542 C C . VAL B 1 253 ? 8.641 -18.062 23.344 1 38.94 253 VAL B C 1
ATOM 6544 O O . VAL B 1 253 ? 7.891 -18.641 24.141 1 38.94 253 VAL B O 1
ATOM 6547 N N . GLU B 1 254 ? 8.859 -18.656 22.234 1 37.41 254 GLU B N 1
ATOM 6548 C CA . GLU B 1 254 ? 9 -20.109 22.219 1 37.41 254 GLU B CA 1
ATOM 6549 C C . GLU B 1 254 ? 10.055 -20.562 23.234 1 37.41 254 GLU B C 1
ATOM 6551 O O . GLU B 1 254 ? 11.234 -20.25 23.094 1 37.41 254 GLU B O 1
ATOM 6556 N N . THR B 1 255 ? 9.984 -20.562 24.547 1 33.38 255 THR B N 1
ATOM 6557 C CA . THR B 1 255 ? 10.945 -21.297 25.375 1 33.38 255 THR B CA 1
ATOM 6558 C C . THR B 1 255 ? 11.133 -22.703 24.844 1 33.38 255 THR B C 1
ATOM 6560 O O . THR B 1 255 ? 10.172 -23.359 24.438 1 33.38 255 THR B O 1
ATOM 6563 N N . ASP B 1 256 ? 12.391 -23.172 24.344 1 33.34 256 ASP B N 1
ATOM 6564 C CA . ASP B 1 256 ? 12.812 -24.516 23.969 1 33.34 256 ASP B CA 1
ATOM 6565 C C . ASP B 1 256 ? 11.969 -25.578 24.672 1 33.34 256 ASP B C 1
ATOM 6567 O O . ASP B 1 256 ? 11.703 -26.641 24.094 1 33.34 256 ASP B O 1
ATOM 6571 N N . ASN B 1 257 ? 12.219 -25.828 26.062 1 31.52 257 ASN B N 1
ATOM 6572 C CA . ASN B 1 257 ? 11.859 -27 26.828 1 31.52 257 ASN B CA 1
ATOM 6573 C C . ASN B 1 257 ? 10.344 -27.141 26.969 1 31.52 257 ASN B C 1
ATOM 6575 O O . ASN B 1 257 ? 9.859 -28.062 27.641 1 31.52 257 ASN B O 1
ATOM 6579 N N . TYR B 1 258 ? 9.656 -26.125 27.234 1 29.59 258 TYR B N 1
ATOM 6580 C CA . TYR B 1 258 ? 8.312 -26.516 27.656 1 29.59 258 TYR B CA 1
ATOM 6581 C C . TYR B 1 258 ? 7.426 -26.812 26.469 1 29.59 258 TYR B C 1
ATOM 6583 O O . TYR B 1 258 ? 7.105 -25.906 25.688 1 29.59 258 TYR B O 1
ATOM 6591 N N . ASP B 1 259 ? 7.422 -28.062 25.906 1 31.64 259 ASP B N 1
ATOM 6592 C CA . ASP B 1 259 ? 6.656 -28.703 24.844 1 31.64 259 ASP B CA 1
ATOM 6593 C C . ASP B 1 259 ? 5.332 -27.984 24.609 1 31.64 259 ASP B C 1
ATOM 6595 O O . ASP B 1 259 ? 4.949 -27.734 23.453 1 31.64 259 ASP B O 1
ATOM 6599 N N . GLY B 1 260 ? 4.25 -28.438 25.422 1 30.95 260 GLY B N 1
ATOM 6600 C CA . GLY B 1 260 ? 2.803 -28.328 25.516 1 30.95 260 GLY B CA 1
ATOM 6601 C C . GLY B 1 260 ? 2.33 -26.938 25.906 1 30.95 260 GLY B C 1
ATOM 6602 O O . GLY B 1 260 ? 1.143 -26.734 26.172 1 30.95 260 GLY B O 1
ATOM 6603 N N . MET B 1 261 ? 3.148 -26.234 26.609 1 32.09 261 MET B N 1
ATOM 6604 C CA . MET B 1 261 ? 2.611 -25.094 27.328 1 32.09 261 MET B CA 1
ATOM 6605 C C . MET B 1 261 ? 2.355 -23.922 26.391 1 32.09 261 MET B C 1
ATOM 6607 O O . MET B 1 261 ? 3.082 -22.922 26.406 1 32.09 261 MET B O 1
ATOM 6611 N N . ASP B 1 262 ? 2.064 -24.281 25.188 1 35.78 262 ASP B N 1
ATOM 6612 C CA . ASP B 1 262 ? 1.982 -23.469 23.969 1 35.78 262 ASP B CA 1
ATOM 6613 C C . ASP B 1 262 ? 1.022 -22.297 24.156 1 35.78 262 ASP B C 1
ATOM 6615 O O . ASP B 1 262 ? 0.899 -21.453 23.266 1 35.78 262 ASP B O 1
ATOM 6619 N N . THR B 1 263 ? 0.096 -22.609 24.953 1 36.12 263 THR B N 1
ATOM 6620 C CA . THR B 1 263 ? -0.963 -21.625 25.141 1 36.12 263 THR B CA 1
ATOM 6621 C C . THR B 1 263 ? -0.693 -20.766 26.375 1 36.12 263 THR B C 1
ATOM 6623 O O . THR B 1 263 ? 0.014 -21.203 27.297 1 36.12 263 THR B O 1
ATOM 6626 N N . LEU B 1 264 ? -0.806 -19.406 26.281 1 38.03 264 LEU B N 1
ATOM 6627 C CA . LEU B 1 264 ? -0.781 -18.547 27.453 1 38.03 264 LEU B CA 1
ATOM 6628 C C . LEU B 1 264 ? -1.344 -19.281 28.672 1 38.03 264 LEU B C 1
ATOM 6630 O O . LEU B 1 264 ? -0.839 -19.125 29.781 1 38.03 264 LEU B O 1
ATOM 6634 N N . GLU B 1 265 ? -2.115 -20.312 28.406 1 38.47 265 GLU B N 1
ATOM 6635 C CA . GLU B 1 265 ? -2.668 -21.172 29.453 1 38.47 265 GLU B CA 1
ATOM 6636 C C . GLU B 1 265 ? -1.579 -22.016 30.094 1 38.47 265 GLU B C 1
ATOM 6638 O O . GLU B 1 265 ? -1.529 -22.141 31.328 1 38.47 265 GLU B O 1
ATOM 6643 N N . HIS B 1 266 ? -0.821 -22.5 29.281 1 43.06 266 HIS B N 1
ATOM 6644 C CA . HIS B 1 266 ? 0.188 -23.375 29.844 1 43.06 266 HIS B CA 1
ATOM 6645 C C . HIS B 1 266 ? 1.286 -22.578 30.547 1 43.06 266 HIS B C 1
ATOM 6647 O O . HIS B 1 266 ? 1.783 -23 31.594 1 43.06 266 HIS B O 1
ATOM 6653 N N . ILE B 1 267 ? 1.511 -21.453 30.047 1 44.62 267 ILE B N 1
ATOM 6654 C CA . ILE B 1 267 ? 2.488 -20.578 30.688 1 44.62 267 ILE B CA 1
ATOM 6655 C C . ILE B 1 267 ? 1.913 -20.031 31.984 1 44.62 267 ILE B C 1
ATOM 6657 O O . ILE B 1 267 ? 2.598 -20.016 33 1 44.62 267 ILE B O 1
ATOM 6661 N N . THR B 1 268 ? 0.688 -19.656 31.875 1 41.72 268 THR B N 1
ATOM 6662 C CA . THR B 1 268 ? -0.017 -19.219 33.062 1 41.72 268 THR B CA 1
ATOM 6663 C C . THR B 1 268 ? -0.154 -20.375 34.062 1 41.72 268 THR B C 1
ATOM 6665 O O . THR B 1 268 ? 0.051 -20.203 35.281 1 41.72 268 THR B O 1
ATOM 6668 N N . ALA B 1 269 ? -0.451 -21.5 33.531 1 48.16 269 ALA B N 1
ATOM 6669 C CA . ALA B 1 269 ? -0.498 -22.703 34.344 1 48.16 269 ALA B CA 1
ATOM 6670 C C . ALA B 1 269 ? 0.88 -23.031 34.938 1 48.16 269 ALA B C 1
ATOM 6672 O O . ALA B 1 269 ? 1.003 -23.406 36.094 1 48.16 269 ALA B O 1
ATOM 6673 N N . SER B 1 270 ? 1.801 -22.812 34.188 1 48.44 270 SER B N 1
ATOM 6674 C CA . SER B 1 270 ? 3.158 -23.094 34.656 1 48.44 270 SER B CA 1
ATOM 6675 C C . SER B 1 270 ? 3.627 -22.062 35.656 1 48.44 270 SER B C 1
ATOM 6677 O O . SER B 1 270 ? 4.293 -22.391 36.656 1 48.44 270 SER B O 1
ATOM 6679 N N . ILE B 1 271 ? 3.207 -20.828 35.344 1 49.09 271 ILE B N 1
ATOM 6680 C CA . ILE B 1 271 ? 3.494 -19.766 36.312 1 49.09 271 ILE B CA 1
ATOM 6681 C C . ILE B 1 271 ? 2.744 -20.047 37.594 1 49.09 271 ILE B C 1
ATOM 6683 O O . ILE B 1 271 ? 3.309 -19.906 38.688 1 49.09 271 ILE B O 1
ATOM 6687 N N . LYS B 1 272 ? 1.522 -20.406 37.406 1 47.38 272 LYS B N 1
ATOM 6688 C CA . LYS B 1 272 ? 0.722 -20.812 38.562 1 47.38 272 LYS B CA 1
ATOM 6689 C C . LYS B 1 272 ? 1.345 -22.016 39.25 1 47.38 272 LYS B C 1
ATOM 6691 O O . LYS B 1 272 ? 1.44 -22.031 40.5 1 47.38 272 LYS B O 1
ATOM 6696 N N . GLU B 1 273 ? 1.659 -22.953 38.594 1 53.72 273 GLU B N 1
ATOM 6697 C CA . GLU B 1 273 ? 2.291 -24.141 39.156 1 53.72 273 GLU B CA 1
ATOM 6698 C C . GLU B 1 273 ? 3.637 -23.797 39.781 1 53.72 273 GLU B C 1
ATOM 6700 O O . GLU B 1 273 ? 3.961 -24.297 40.875 1 53.72 273 GLU B O 1
ATOM 6705 N N . LYS B 1 274 ? 4.27 -22.891 39.062 1 52.19 274 LYS B N 1
ATOM 6706 C CA . LYS B 1 274 ? 5.574 -22.531 39.625 1 52.19 274 LYS B CA 1
ATOM 6707 C C . LYS B 1 274 ? 5.43 -21.594 40.812 1 52.19 274 LYS B C 1
ATOM 6709 O O . LYS B 1 274 ? 6.184 -21.688 41.781 1 52.19 274 LYS B O 1
ATOM 6714 N N . SER B 1 275 ? 4.434 -20.703 40.656 1 53.25 275 SER B N 1
ATOM 6715 C CA . SER B 1 275 ? 4.141 -19.859 41.812 1 53.25 275 SER B CA 1
ATOM 6716 C C . SER B 1 275 ? 3.67 -20.688 43 1 53.25 275 SER B C 1
ATOM 6718 O O . SER B 1 275 ? 4.074 -20.438 44.125 1 53.25 275 SER B O 1
ATOM 6720 N N . LYS B 1 276 ? 2.834 -21.672 42.75 1 58.12 276 LYS B N 1
ATOM 6721 C CA . LYS B 1 276 ? 2.449 -22.625 43.781 1 58.12 276 LYS B CA 1
ATOM 6722 C C . LYS B 1 276 ? 3.656 -23.406 44.281 1 58.12 276 LYS B C 1
ATOM 6724 O O . LYS B 1 276 ? 3.789 -23.672 45.5 1 58.12 276 LYS B O 1
ATOM 6729 N N . LEU B 1 277 ? 4.438 -23.781 43.406 1 58.91 277 LEU B N 1
ATOM 6730 C CA . LEU B 1 277 ? 5.652 -24.5 43.781 1 58.91 277 LEU B CA 1
ATOM 6731 C C . LEU B 1 277 ? 6.582 -23.594 44.594 1 58.91 277 LEU B C 1
ATOM 6733 O O . LEU B 1 277 ? 7.18 -24.047 45.594 1 58.91 277 LEU B O 1
ATOM 6737 N N . ILE B 1 278 ? 6.578 -22.375 44.156 1 59.59 278 ILE B N 1
ATOM 6738 C CA . ILE B 1 278 ? 7.414 -21.438 44.906 1 59.59 278 ILE B CA 1
ATOM 6739 C C . ILE B 1 278 ? 6.836 -21.219 46.281 1 59.59 278 ILE B C 1
ATOM 6741 O O . ILE B 1 278 ? 7.57 -21.234 47.281 1 59.59 278 ILE B O 1
ATOM 6745 N N . GLU B 1 279 ? 5.543 -21 46.375 1 59.34 279 GLU B N 1
ATOM 6746 C CA . GLU B 1 279 ? 4.898 -20.859 47.656 1 59.34 279 GLU B CA 1
ATOM 6747 C C . GLU B 1 279 ? 5.066 -22.125 48.5 1 59.34 279 GLU B C 1
ATOM 6749 O O . GLU B 1 279 ? 5.332 -22.047 49.719 1 59.34 279 GLU B O 1
ATOM 6754 N N . LYS B 1 280 ? 4.875 -23.266 47.906 1 61.06 280 LYS B N 1
ATOM 6755 C CA . LYS B 1 280 ? 5.09 -24.531 48.625 1 61.06 280 LYS B CA 1
ATOM 6756 C C . LYS B 1 280 ? 6.555 -24.703 49 1 61.06 280 LYS B C 1
ATOM 6758 O O . LYS B 1 280 ? 6.855 -25.156 50.125 1 61.06 280 LYS B O 1
ATOM 6763 N N . LEU B 1 281 ? 7.363 -24.281 48.062 1 59.75 281 LEU B N 1
ATOM 6764 C CA . LEU B 1 281 ? 8.789 -24.406 48.375 1 59.75 281 LEU B CA 1
ATOM 6765 C C . LEU B 1 281 ? 9.219 -23.375 49.406 1 59.75 281 LEU B C 1
ATOM 6767 O O . LEU B 1 281 ? 10.102 -23.641 50.219 1 59.75 281 LEU B O 1
ATOM 6771 N N . GLU B 1 282 ? 8.609 -22.141 49.25 1 60.59 282 GLU B N 1
ATOM 6772 C CA . GLU B 1 282 ? 8.906 -21.141 50.281 1 60.59 282 GLU B CA 1
ATOM 6773 C C . GLU B 1 282 ? 8.422 -21.609 51.656 1 60.59 282 GLU B C 1
ATOM 6775 O O . GLU B 1 282 ? 9.062 -21.312 52.656 1 60.59 282 GLU B O 1
ATOM 6780 N N . ARG B 1 283 ? 7.375 -22.312 51.656 1 55.84 283 ARG B N 1
ATOM 6781 C CA . ARG B 1 283 ? 6.859 -22.844 52.906 1 55.84 283 ARG B CA 1
ATOM 6782 C C . ARG B 1 283 ? 7.613 -24.109 53.344 1 55.84 283 ARG B C 1
ATOM 6784 O O . ARG B 1 283 ? 7.676 -24.438 54.531 1 55.84 283 ARG B O 1
ATOM 6791 N N . SER B 1 284 ? 7.918 -24.906 52.281 1 52.81 284 SER B N 1
ATOM 6792 C CA . SER B 1 284 ? 8.555 -26.172 52.656 1 52.81 284 SER B CA 1
ATOM 6793 C C . SER B 1 284 ? 10.047 -25.984 52.906 1 52.81 284 SER B C 1
ATOM 6795 O O . SER B 1 284 ? 10.742 -26.938 53.281 1 52.81 284 SER B O 1
ATOM 6797 N N . GLU B 1 285 ? 10.602 -25.172 53.688 1 48.09 285 GLU B N 1
ATOM 6798 C CA . GLU B 1 285 ? 11.945 -24.875 54.156 1 48.09 285 GLU B CA 1
ATOM 6799 C C . GLU B 1 285 ? 13 -25.578 53.312 1 48.09 285 GLU B C 1
ATOM 6801 O O . GLU B 1 285 ? 14.195 -25.328 53.469 1 48.09 285 GLU B O 1
ATOM 6806 N N . SER B 1 286 ? 12.719 -26.797 52.656 1 45.47 286 SER B N 1
ATOM 6807 C CA . SER B 1 286 ? 13.836 -27.656 52.344 1 45.47 286 SER B CA 1
ATOM 6808 C C . SER B 1 286 ? 14.461 -27.266 51 1 45.47 286 SER B C 1
ATOM 6810 O O . SER B 1 286 ? 15.641 -27.516 50.75 1 45.47 286 SER B O 1
ATOM 6812 N N . ASN B 1 287 ? 13.812 -26.984 49.844 1 48.38 287 ASN B N 1
ATOM 6813 C CA . ASN B 1 287 ? 14.531 -27.062 48.562 1 48.38 287 ASN B CA 1
ATOM 6814 C C . ASN B 1 287 ? 14.711 -25.688 47.938 1 48.38 287 ASN B C 1
ATOM 6816 O O . ASN B 1 287 ? 13.844 -25.219 47.188 1 48.38 287 ASN B O 1
ATOM 6820 N N . ASN B 1 288 ? 15.734 -24.922 48.438 1 53.47 288 ASN B N 1
ATOM 6821 C CA . ASN B 1 288 ? 16.156 -23.578 48.062 1 53.47 288 ASN B CA 1
ATOM 6822 C C . ASN B 1 288 ? 16.438 -23.469 46.562 1 53.47 288 ASN B C 1
ATOM 6824 O O . ASN B 1 288 ? 16.125 -22.453 45.938 1 53.47 288 ASN B O 1
ATOM 6828 N N . GLU B 1 289 ? 17.047 -24.516 46.125 1 50.47 289 GLU B N 1
ATOM 6829 C CA . GLU B 1 289 ? 17.406 -24.484 44.719 1 50.47 289 GLU B CA 1
ATOM 6830 C C . GLU B 1 289 ? 16.172 -24.5 43.812 1 50.47 289 GLU B C 1
ATOM 6832 O O . GLU B 1 289 ? 16.109 -23.766 42.812 1 50.47 289 GLU B O 1
ATOM 6837 N N . ALA B 1 290 ? 15.312 -25.281 44.219 1 53 290 ALA B N 1
ATOM 6838 C CA . ALA B 1 290 ? 14.07 -25.359 43.469 1 53 290 ALA B CA 1
ATOM 6839 C C . ALA B 1 290 ? 13.281 -24.047 43.594 1 53 290 ALA B C 1
ATOM 6841 O O . ALA B 1 290 ? 12.664 -23.594 42.625 1 53 290 ALA B O 1
ATOM 6842 N N . LEU B 1 291 ? 13.492 -23.438 44.656 1 58.31 291 LEU B N 1
ATOM 6843 C CA . LEU B 1 291 ? 12.859 -22.141 44.875 1 58.31 291 LEU B CA 1
ATOM 6844 C C . LEU B 1 291 ? 13.492 -21.062 44.031 1 58.31 291 LEU B C 1
ATOM 6846 O O . LEU B 1 291 ? 12.789 -20.234 43.438 1 58.31 291 LEU B O 1
ATOM 6850 N N . VAL B 1 292 ? 14.727 -21.016 43.969 1 54.75 292 VAL B N 1
ATOM 6851 C CA . VAL B 1 292 ? 15.461 -20.047 43.156 1 54.75 292 VAL B CA 1
ATOM 6852 C C . VAL B 1 292 ? 15.133 -20.281 41.656 1 54.75 292 VAL B C 1
ATOM 6854 O O . VAL B 1 292 ? 14.914 -19.312 40.938 1 54.75 292 VAL B O 1
ATOM 6857 N N . ALA B 1 293 ? 15.109 -21.469 41.312 1 52.22 293 ALA B N 1
ATOM 6858 C CA . ALA B 1 293 ? 14.789 -21.797 39.938 1 52.22 293 ALA B CA 1
ATOM 6859 C C . ALA B 1 293 ? 13.359 -21.391 39.594 1 52.22 293 ALA B C 1
ATOM 6861 O O . ALA B 1 293 ? 13.094 -20.844 38.5 1 52.22 293 ALA B O 1
ATOM 6862 N N . ALA B 1 294 ? 12.578 -21.625 40.531 1 54.59 294 ALA B N 1
ATOM 6863 C CA . ALA B 1 294 ? 11.18 -21.25 40.312 1 54.59 294 ALA B CA 1
ATOM 6864 C C . ALA B 1 294 ? 11.008 -19.734 40.281 1 54.59 294 ALA B C 1
ATOM 6866 O O . ALA B 1 294 ? 10.234 -19.219 39.5 1 54.59 294 ALA B O 1
ATOM 6867 N N . LYS B 1 295 ? 11.695 -19.047 41.062 1 57.72 295 LYS B N 1
ATOM 6868 C CA . LYS B 1 295 ? 11.695 -17.578 41.062 1 57.72 295 LYS B CA 1
ATOM 6869 C C . LYS B 1 295 ? 12.297 -17.047 39.75 1 57.72 295 LYS B C 1
ATOM 6871 O O . LYS B 1 295 ? 11.797 -16.062 39.188 1 57.72 295 LYS B O 1
ATOM 6876 N N . MET B 1 296 ? 13.281 -17.641 39.375 1 52.53 296 MET B N 1
ATOM 6877 C CA . MET B 1 296 ? 13.906 -17.25 38.125 1 52.53 296 MET B CA 1
ATOM 6878 C C . MET B 1 296 ? 12.953 -17.469 36.938 1 52.53 296 MET B C 1
ATOM 6880 O O . MET B 1 296 ? 12.859 -16.641 36.062 1 52.53 296 MET B O 1
ATOM 6884 N N . ASP B 1 297 ? 12.383 -18.594 37.062 1 48.97 297 ASP B N 1
ATOM 6885 C CA . ASP B 1 297 ? 11.398 -18.875 36.031 1 48.97 297 ASP B CA 1
ATOM 6886 C C . ASP B 1 297 ? 10.258 -17.859 36.062 1 48.97 297 ASP B C 1
ATOM 6888 O O . ASP B 1 297 ? 9.789 -17.422 35 1 48.97 297 ASP B O 1
ATOM 6892 N N . LEU B 1 298 ? 9.906 -17.531 37.188 1 50.62 298 LEU B N 1
ATOM 6893 C CA . LEU B 1 298 ? 8.891 -16.5 37.344 1 50.62 298 LEU B CA 1
ATOM 6894 C C . LEU B 1 298 ? 9.383 -15.164 36.812 1 50.62 298 LEU B C 1
ATOM 6896 O O . LEU B 1 298 ? 8.633 -14.438 36.188 1 50.62 298 LEU B O 1
ATOM 6900 N N . GLU B 1 299 ? 10.531 -14.773 37.125 1 50.84 299 GLU B N 1
ATOM 6901 C CA . GLU B 1 299 ? 11.117 -13.539 36.594 1 50.84 299 GLU B CA 1
ATOM 6902 C C . GLU B 1 299 ? 11.195 -13.57 35.094 1 50.84 299 GLU B C 1
ATOM 6904 O O . GLU B 1 299 ? 10.953 -12.555 34.438 1 50.84 299 GLU B O 1
ATOM 6909 N N . ILE B 1 300 ? 11.609 -14.641 34.594 1 45.88 300 ILE B N 1
ATOM 6910 C CA . ILE B 1 300 ? 11.633 -14.797 33.156 1 45.88 300 ILE B CA 1
ATOM 6911 C C . ILE B 1 300 ? 10.227 -14.656 32.594 1 45.88 300 ILE B C 1
ATOM 6913 O O . ILE B 1 300 ? 10.016 -13.992 31.562 1 45.88 300 ILE B O 1
ATOM 6917 N N . MET B 1 301 ? 9.406 -15.312 33.375 1 45.34 301 MET B N 1
ATOM 6918 C CA . MET B 1 301 ? 8.023 -15.203 32.906 1 45.34 301 MET B CA 1
ATOM 6919 C C . MET B 1 301 ? 7.527 -13.766 33.031 1 45.34 301 MET B C 1
ATOM 6921 O O . MET B 1 301 ? 6.801 -13.281 32.156 1 45.34 301 MET B O 1
ATOM 6925 N N . LYS B 1 302 ? 8.016 -13.039 34.031 1 44.91 302 LYS B N 1
ATOM 6926 C CA . LYS B 1 302 ? 7.754 -11.609 34.188 1 44.91 302 LYS B CA 1
ATOM 6927 C C . LYS B 1 302 ? 8.367 -10.82 33.031 1 44.91 302 LYS B C 1
ATOM 6929 O O . LYS B 1 302 ? 7.746 -9.891 32.5 1 44.91 302 LYS B O 1
ATOM 6934 N N . LYS B 1 303 ? 9.5 -11.07 32.812 1 44.59 303 LYS B N 1
ATOM 6935 C CA . LYS B 1 303 ? 10.172 -10.438 31.688 1 44.59 303 LYS B CA 1
ATOM 6936 C C . LYS B 1 303 ? 9.438 -10.742 30.391 1 44.59 303 LYS B C 1
ATOM 6938 O O . LYS B 1 303 ? 9.32 -9.875 29.516 1 44.59 303 LYS B O 1
ATOM 6943 N N . VAL B 1 304 ? 9.07 -11.93 30.344 1 41.62 304 VAL B N 1
ATOM 6944 C CA . VAL B 1 304 ? 8.289 -12.297 29.172 1 41.62 304 VAL B CA 1
ATOM 6945 C C . VAL B 1 304 ? 7 -11.469 29.141 1 41.62 304 VAL B C 1
ATOM 6947 O O . VAL B 1 304 ? 6.629 -10.938 28.078 1 41.62 304 VAL B O 1
ATOM 6950 N N . ILE B 1 305 ? 6.457 -11.344 30.328 1 41.16 305 ILE B N 1
ATOM 6951 C CA . ILE B 1 305 ? 5.242 -10.539 30.438 1 41.16 305 ILE B CA 1
ATOM 6952 C C . ILE B 1 305 ? 5.578 -9.07 30.203 1 41.16 305 ILE B C 1
ATOM 6954 O O . ILE B 1 305 ? 4.84 -8.367 29.5 1 41.16 305 ILE B O 1
ATOM 6958 N N . SER B 1 306 ? 6.566 -8.586 30.891 1 42.88 306 SER B N 1
ATOM 6959 C CA . SER B 1 306 ? 7 -7.207 30.672 1 42.88 306 SER B CA 1
ATOM 6960 C C . SER B 1 306 ? 7.301 -6.945 29.203 1 42.88 306 SER B C 1
ATOM 6962 O O . SER B 1 306 ? 7.012 -5.863 28.688 1 42.88 306 SER B O 1
ATOM 6964 N N . ARG B 1 307 ? 8.008 -7.789 28.719 1 40.78 307 ARG B N 1
ATOM 6965 C CA . ARG B 1 307 ? 8.203 -7.688 27.266 1 40.78 307 ARG B CA 1
ATOM 6966 C C . ARG B 1 307 ? 6.867 -7.723 26.531 1 40.78 307 ARG B C 1
ATOM 6968 O O . ARG B 1 307 ? 6.719 -7.109 25.469 1 40.78 307 ARG B O 1
ATOM 6975 N N . LEU B 1 308 ? 6.055 -8.469 27.156 1 41.19 308 LEU B N 1
ATOM 6976 C CA . LEU B 1 308 ? 4.672 -8.359 26.703 1 41.19 308 LEU B CA 1
ATOM 6977 C C . LEU B 1 308 ? 4.113 -6.973 27.016 1 41.19 308 LEU B C 1
ATOM 6979 O O . LEU B 1 308 ? 3.176 -6.516 26.359 1 41.19 308 LEU B O 1
ATOM 6983 N N . GLY B 1 309 ? 4.582 -6.281 28.016 1 41.19 309 GLY B N 1
ATOM 6984 C CA . GLY B 1 309 ? 4.184 -4.949 28.438 1 41.19 309 GLY B CA 1
ATOM 6985 C C . GLY B 1 309 ? 4.492 -3.879 27.406 1 41.19 309 GLY B C 1
ATOM 6986 O O . GLY B 1 309 ? 3.959 -2.77 27.469 1 41.19 309 GLY B O 1
ATOM 6987 N N . SER B 1 310 ? 5.711 -3.9 26.969 1 48.56 310 SER B N 1
ATOM 6988 C CA . SER B 1 310 ? 5.887 -2.828 25.984 1 48.56 310 SER B CA 1
ATOM 6989 C C . SER B 1 310 ? 4.84 -2.908 24.875 1 48.56 310 SER B C 1
ATOM 6991 O O . SER B 1 310 ? 4.902 -3.789 24.016 1 48.56 310 SER B O 1
ATOM 6993 N N . LYS B 1 311 ? 3.576 -2.512 25.188 1 56.59 311 LYS B N 1
ATOM 6994 C CA . LYS B 1 311 ? 2.227 -2.697 24.656 1 56.59 311 LYS B CA 1
ATOM 6995 C C . LYS B 1 311 ? 2.104 -2.131 23.25 1 56.59 311 LYS B C 1
ATOM 6997 O O . LYS B 1 311 ? 2.047 -0.912 23.062 1 56.59 311 LYS B O 1
ATOM 7002 N N . MET B 1 312 ? 2.689 -2.711 22.359 1 72.88 312 MET B N 1
ATOM 7003 C CA . MET B 1 312 ? 2.375 -2.311 21 1 72.88 312 MET B CA 1
ATOM 7004 C C . MET B 1 312 ? 0.978 -2.773 20.609 1 72.88 312 MET B C 1
ATOM 7006 O O . MET B 1 312 ? 0.497 -3.797 21.094 1 72.88 312 MET B O 1
ATOM 7010 N N . HIS B 1 313 ? 0.302 -1.927 20.016 1 79.88 313 HIS B N 1
ATOM 7011 C CA . HIS B 1 313 ? -1.018 -2.262 19.484 1 79.88 313 HIS B CA 1
ATOM 7012 C C . HIS B 1 313 ? -1.116 -1.949 18 1 79.88 313 HIS B C 1
ATOM 7014 O O . HIS B 1 313 ? -0.252 -1.266 17.453 1 79.88 313 HIS B O 1
ATOM 7020 N N . LEU B 1 314 ? -2.088 -2.564 17.453 1 85.88 314 LEU B N 1
ATOM 7021 C CA . LEU B 1 314 ? -2.373 -2.262 16.062 1 85.88 314 LEU B CA 1
ATOM 7022 C C . LEU B 1 314 ? -3.207 -0.989 15.938 1 85.88 314 LEU B C 1
ATOM 7024 O O . LEU B 1 314 ? -4.168 -0.799 16.688 1 85.88 314 LEU B O 1
ATOM 7028 N N . THR B 1 315 ? -2.836 -0.182 15.086 1 86.25 315 THR B N 1
ATOM 7029 C CA . THR B 1 315 ? -3.377 1.174 15.086 1 86.25 315 THR B CA 1
ATOM 7030 C C . THR B 1 315 ? -4.664 1.24 14.273 1 86.25 315 THR B C 1
ATOM 7032 O O . THR B 1 315 ? -4.789 0.575 13.242 1 86.25 315 THR B O 1
ATOM 7035 N N . ALA B 1 316 ? -5.531 2.076 14.75 1 86.5 316 ALA B N 1
ATOM 7036 C CA . ALA B 1 316 ? -6.777 2.346 14.039 1 86.5 316 ALA B CA 1
ATOM 7037 C C . ALA B 1 316 ? -6.598 3.475 13.023 1 86.5 316 ALA B C 1
ATOM 7039 O O . ALA B 1 316 ? -7.426 3.656 12.133 1 86.5 316 ALA B O 1
ATOM 7040 N N . SER B 1 317 ? -5.594 4.207 13.18 1 88.31 317 SER B N 1
ATOM 7041 C CA . SER B 1 317 ? -5.32 5.32 12.281 1 88.31 317 SER B CA 1
ATOM 7042 C C . SER B 1 317 ? -3.848 5.707 12.305 1 88.31 317 SER B C 1
ATOM 7044 O O . SER B 1 317 ? -3.189 5.598 13.344 1 88.31 317 SER B O 1
ATOM 7046 N N . GLY B 1 318 ? -3.391 6.152 11.203 1 88.75 318 GLY B N 1
ATOM 7047 C CA . GLY B 1 318 ? -2.025 6.645 11.117 1 88.75 318 GLY B CA 1
ATOM 7048 C C . GLY B 1 318 ? -1.944 8.148 10.914 1 88.75 318 GLY B C 1
ATOM 7049 O O . GLY B 1 318 ? -0.859 8.688 10.703 1 88.75 318 GLY B O 1
ATOM 7050 N N . ARG B 1 319 ? -3.004 8.836 11.062 1 90.75 319 ARG B N 1
ATOM 7051 C CA . ARG B 1 319 ? -3.049 10.242 10.664 1 90.75 319 ARG B CA 1
ATOM 7052 C C . ARG B 1 319 ? -2.238 11.109 11.617 1 90.75 319 ARG B C 1
ATOM 7054 O O . ARG B 1 319 ? -1.61 12.086 11.195 1 90.75 319 ARG B O 1
ATOM 7061 N N . LEU B 1 320 ? -2.24 10.828 12.953 1 91.38 320 LEU B N 1
ATOM 7062 C CA . LEU B 1 320 ? -1.45 11.609 13.891 1 91.38 320 LEU B CA 1
ATOM 7063 C C . LEU B 1 320 ? 0.024 11.609 13.5 1 91.38 320 LEU B C 1
ATOM 7065 O O . LEU B 1 320 ? 0.664 12.664 13.469 1 91.38 320 LEU B O 1
ATOM 7069 N N . HIS B 1 321 ? 0.45 10.43 13.164 1 93.12 321 HIS B N 1
ATOM 7070 C CA . HIS B 1 321 ? 1.842 10.32 12.742 1 93.12 321 HIS B CA 1
ATOM 7071 C C . HIS B 1 321 ? 2.057 10.977 11.383 1 93.12 321 HIS B C 1
ATOM 7073 O O . HIS B 1 321 ? 3.123 11.531 11.117 1 93.12 321 HIS B O 1
ATOM 7079 N N . LEU B 1 322 ? 1.08 10.852 10.57 1 96.88 322 LEU B N 1
ATOM 7080 C CA . LEU B 1 322 ? 1.178 11.43 9.234 1 96.88 322 LEU B CA 1
ATOM 7081 C C . LEU B 1 322 ? 1.324 12.945 9.312 1 96.88 322 LEU B C 1
ATOM 7083 O O . LEU B 1 322 ? 1.968 13.555 8.453 1 96.88 322 LEU B O 1
ATOM 7087 N N . GLU B 1 323 ? 0.797 13.602 10.328 1 97.5 323 GLU B N 1
ATOM 7088 C CA . GLU B 1 323 ? 0.934 15.039 10.539 1 97.5 323 GLU B CA 1
ATOM 7089 C C . GLU B 1 323 ? 2.4 15.445 10.664 1 97.5 323 GLU B C 1
ATOM 7091 O O . GLU B 1 323 ? 2.801 16.516 10.203 1 97.5 323 GLU B O 1
ATOM 7096 N N . SER B 1 324 ? 3.141 14.617 11.312 1 96.81 324 SER B N 1
ATOM 7097 C CA . SER B 1 324 ? 4.559 14.922 11.492 1 96.81 324 SER B CA 1
ATOM 7098 C C . SER B 1 324 ? 5.262 15.078 10.148 1 96.81 324 SER B C 1
ATOM 7100 O O . SER B 1 324 ? 6.035 16.016 9.953 1 96.81 324 SER B O 1
ATOM 7102 N N . HIS B 1 325 ? 4.941 14.227 9.25 1 97.88 325 HIS B N 1
ATOM 7103 C CA . HIS B 1 325 ? 5.586 14.289 7.945 1 97.88 325 HIS B CA 1
ATOM 7104 C C . HIS B 1 325 ? 4.996 15.406 7.094 1 97.88 325 HIS B C 1
ATOM 7106 O O . HIS B 1 325 ? 5.699 16 6.277 1 97.88 325 HIS B O 1
ATOM 7112 N N . ALA B 1 326 ? 3.719 15.672 7.293 1 98.5 326 ALA B N 1
ATOM 7113 C CA . ALA B 1 326 ? 3.139 16.812 6.594 1 98.5 326 ALA B CA 1
ATOM 7114 C C . ALA B 1 326 ? 3.824 18.109 7 1 98.5 326 ALA B C 1
ATOM 7116 O O . ALA B 1 326 ? 4.07 18.984 6.16 1 98.5 326 ALA B O 1
ATOM 7117 N N . CYS B 1 327 ? 4.168 18.25 8.242 1 97.94 327 CYS B N 1
ATOM 7118 C CA . CYS B 1 327 ? 4.793 19.453 8.773 1 97.94 327 CYS B CA 1
ATOM 7119 C C . CYS B 1 327 ? 6.266 19.516 8.383 1 97.94 327 CYS B C 1
ATOM 7121 O O . CYS B 1 327 ? 7.004 20.375 8.875 1 97.94 327 CYS B O 1
ATOM 7123 N N . ALA B 1 328 ? 6.695 18.656 7.531 1 97.62 328 ALA B N 1
ATOM 7124 C CA . ALA B 1 328 ? 8.07 18.672 7.035 1 97.62 328 ALA B CA 1
ATOM 7125 C C . ALA B 1 328 ? 8.109 18.625 5.512 1 97.62 328 ALA B C 1
ATOM 7127 O O . ALA B 1 328 ? 8.945 19.266 4.883 1 97.62 328 ALA B O 1
ATOM 7128 N N . LEU B 1 329 ? 7.098 17.875 4.965 1 98.06 329 LEU B N 1
ATOM 7129 C CA . LEU B 1 329 ? 7.191 17.547 3.545 1 98.06 329 LEU B CA 1
ATOM 7130 C C . LEU B 1 329 ? 6.027 18.156 2.768 1 98.06 329 LEU B C 1
ATOM 7132 O O . LEU B 1 329 ? 5.98 18.062 1.539 1 98.06 329 LEU B O 1
ATOM 7136 N N . GLY B 1 330 ? 5.109 18.719 3.428 1 97.69 330 GLY B N 1
ATOM 7137 C CA . GLY B 1 330 ? 3.982 19.344 2.754 1 97.69 330 GLY B CA 1
ATOM 7138 C C . GLY B 1 330 ? 2.797 18.422 2.59 1 97.69 330 GLY B C 1
ATOM 7139 O O . GLY B 1 330 ? 2.203 17.984 3.578 1 97.69 330 GLY B O 1
ATOM 7140 N N . ASN B 1 331 ? 2.479 18.094 1.331 1 98.19 331 ASN B N 1
ATOM 7141 C CA . ASN B 1 331 ? 1.377 17.188 1.037 1 98.19 331 ASN B CA 1
ATOM 7142 C C . ASN B 1 331 ? 1.82 15.727 1.117 1 98.19 331 ASN B C 1
ATOM 7144 O O . ASN B 1 331 ? 2.654 15.281 0.326 1 98.19 331 ASN B O 1
ATOM 7148 N N . VAL B 1 332 ? 1.149 14.977 2.014 1 98.62 332 VAL B N 1
ATOM 7149 C CA . VAL B 1 332 ? 1.553 13.578 2.176 1 98.62 332 VAL B CA 1
ATOM 7150 C C . VAL B 1 332 ? 0.314 12.688 2.252 1 98.62 332 VAL B C 1
ATOM 7152 O O . VAL B 1 332 ? -0.779 13.164 2.574 1 98.62 332 VAL B O 1
ATOM 7155 N N . TYR B 1 333 ? 0.444 11.445 1.885 1 98.56 333 TYR B N 1
ATOM 7156 C CA . TYR B 1 333 ? -0.63 10.461 2.016 1 98.56 333 TYR B CA 1
ATOM 7157 C C . TYR B 1 333 ? -0.072 9.078 2.328 1 98.56 333 TYR B C 1
ATOM 7159 O O . TYR B 1 333 ? 1.132 8.844 2.195 1 98.56 333 TYR B O 1
ATOM 7167 N N . THR B 1 334 ? -0.912 8.234 2.824 1 97.81 334 THR B N 1
ATOM 7168 C CA . THR B 1 334 ? -0.559 6.852 3.139 1 97.81 334 THR B CA 1
ATOM 7169 C C . THR B 1 334 ? -1.743 5.922 2.893 1 97.81 334 THR B C 1
ATOM 7171 O O . THR B 1 334 ? -2.877 6.379 2.732 1 97.81 334 THR B O 1
ATOM 7174 N N . SER B 1 335 ? -1.438 4.719 2.639 1 96.5 335 SER B N 1
ATOM 7175 C CA . SER B 1 335 ? -2.422 3.654 2.484 1 96.5 335 SER B CA 1
ATOM 7176 C C . SER B 1 335 ? -1.965 2.375 3.176 1 96.5 335 SER B C 1
ATOM 7178 O O . SER B 1 335 ? -0.816 1.957 3.023 1 96.5 335 SER B O 1
ATOM 7180 N N . GLY B 1 336 ? -2.803 1.819 3.949 1 94.5 336 GLY B N 1
ATOM 7181 C CA . GLY B 1 336 ? -2.438 0.591 4.637 1 94.5 336 GLY B CA 1
ATOM 7182 C C . GLY B 1 336 ? -3.539 0.062 5.535 1 94.5 336 GLY B C 1
ATOM 7183 O O . GLY B 1 336 ? -4.598 0.68 5.66 1 94.5 336 GLY B O 1
ATOM 7184 N N . PRO B 1 337 ? -3.266 -1.087 6.152 1 93.56 337 PRO B N 1
ATOM 7185 C CA . PRO B 1 337 ? -4.266 -1.694 7.031 1 93.56 337 PRO B CA 1
ATOM 7186 C C . PRO B 1 337 ? -4.438 -0.933 8.344 1 93.56 337 PRO B C 1
ATOM 7188 O O . PRO B 1 337 ? -3.463 -0.422 8.898 1 93.56 337 PRO B O 1
ATOM 7191 N N . ARG B 1 338 ? -5.605 -0.825 8.727 1 92.06 338 ARG B N 1
ATOM 7192 C CA . ARG B 1 338 ? -5.984 -0.303 10.031 1 92.06 338 ARG B CA 1
ATOM 7193 C C . ARG B 1 338 ? -6.879 -1.288 10.773 1 92.06 338 ARG B C 1
ATOM 7195 O O . ARG B 1 338 ? -7.57 -2.1 10.156 1 92.06 338 ARG B O 1
ATOM 7202 N N . PHE B 1 339 ? -6.902 -1.152 12.086 1 86.94 339 PHE B N 1
ATOM 7203 C CA . PHE B 1 339 ? -7.508 -2.209 12.883 1 86.94 339 PHE B CA 1
ATOM 7204 C C . PHE B 1 339 ? -8.508 -1.628 13.883 1 86.94 339 PHE B C 1
ATOM 7206 O O . PHE B 1 339 ? -8.266 -0.57 14.469 1 86.94 339 PHE B O 1
ATOM 7213 N N . GLN B 1 340 ? -9.555 -2.264 13.875 1 76.81 340 GLN B N 1
ATOM 7214 C CA . GLN B 1 340 ? -10.562 -1.919 14.875 1 76.81 340 GLN B CA 1
ATOM 7215 C C . GLN B 1 340 ? -11.266 -3.168 15.406 1 76.81 340 GLN B C 1
ATOM 7217 O O . GLN B 1 340 ? -11.562 -4.09 14.641 1 76.81 340 GLN B O 1
ATOM 7222 N N . GLU B 1 341 ? -11.312 -3.25 16.656 1 65.38 341 GLU B N 1
ATOM 7223 C CA . GLU B 1 341 ? -12 -4.41 17.219 1 65.38 341 GLU B CA 1
ATOM 7224 C C . GLU B 1 341 ? -13.492 -4.363 16.922 1 65.38 341 GLU B C 1
ATOM 7226 O O . GLU B 1 341 ? -14.109 -3.297 17 1 65.38 341 GLU B O 1
ATOM 7231 N N . LYS B 1 342 ? -13.961 -5.527 16.312 1 57.91 342 LYS B N 1
ATOM 7232 C CA . LYS B 1 342 ? -15.352 -5.594 15.883 1 57.91 342 LYS B CA 1
ATOM 7233 C C . LYS B 1 342 ? -16.312 -5.457 17.078 1 57.91 342 LYS B C 1
ATOM 7235 O O . LYS B 1 342 ? -16.172 -6.168 18.062 1 57.91 342 LYS B O 1
ATOM 7240 N N . LYS B 1 343 ? -17.016 -4.41 17.016 1 50.62 343 LYS B N 1
ATOM 7241 C CA . LYS B 1 343 ? -18.219 -4.488 17.844 1 50.62 343 LYS B CA 1
ATOM 7242 C C . LYS B 1 343 ? -19.297 -5.328 17.172 1 50.62 343 LYS B C 1
ATOM 7244 O O . LYS B 1 343 ? -19.344 -5.426 15.945 1 50.62 343 LYS B O 1
ATOM 7249 N N . SER B 1 344 ? -19.938 -6.305 17.766 1 44.31 344 SER B N 1
ATOM 7250 C CA . SER B 1 344 ? -20.953 -7.27 17.391 1 44.31 344 SER B CA 1
ATOM 7251 C C . SER B 1 344 ? -21.75 -6.785 16.172 1 44.31 344 SER B C 1
ATOM 7253 O O . SER B 1 344 ? -22.109 -7.578 15.305 1 44.31 344 SER B O 1
ATOM 7255 N N . GLU B 1 345 ? -22.062 -5.527 16.141 1 46.62 345 GLU B N 1
ATOM 7256 C CA . GLU B 1 345 ? -23.047 -5.098 15.164 1 46.62 345 GLU B CA 1
ATOM 7257 C C . GLU B 1 345 ? -22.391 -4.289 14.047 1 46.62 345 GLU B C 1
ATOM 7259 O O . GLU B 1 345 ? -23.078 -3.758 13.172 1 46.62 345 GLU B O 1
ATOM 7264 N N . SER B 1 346 ? -21.109 -4.406 13.977 1 54.22 346 SER B N 1
ATOM 7265 C CA . SER B 1 346 ? -20.516 -3.365 13.133 1 54.22 346 SER B CA 1
ATOM 7266 C C . SER B 1 346 ? -20.281 -3.873 11.719 1 54.22 346 SER B C 1
ATOM 7268 O O . SER B 1 346 ? -20.016 -5.059 11.516 1 54.22 346 SER B O 1
ATOM 7270 N N . LYS B 1 347 ? -20.703 -3.117 10.766 1 64.12 347 LYS B N 1
ATOM 7271 C CA . LYS B 1 347 ? -20.469 -3.264 9.328 1 64.12 347 LYS B CA 1
ATOM 7272 C C . LYS B 1 347 ? -18.984 -3.221 9.008 1 64.12 347 LYS B C 1
ATOM 7274 O O . LYS B 1 347 ? -18.594 -3.357 7.844 1 64.12 347 LYS B O 1
ATOM 7279 N N . SER B 1 348 ? -18.203 -3.162 10.117 1 72.19 348 SER B N 1
ATOM 7280 C CA . SER B 1 348 ? -16.781 -2.988 9.852 1 72.19 348 SER B CA 1
ATOM 728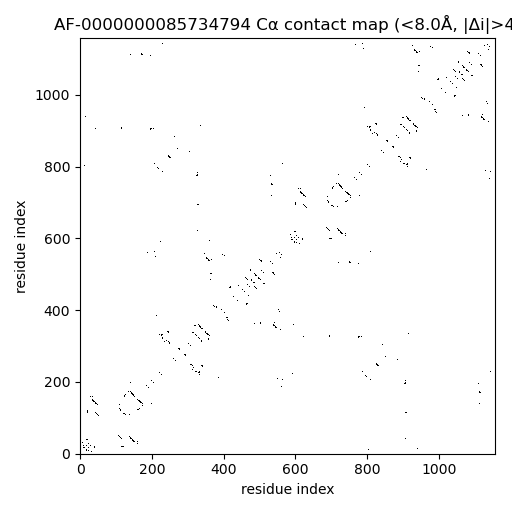1 C C . SER B 1 348 ? -16 -4.289 10.07 1 72.19 348 SER B C 1
ATOM 7283 O O . SER B 1 348 ? -16.484 -5.188 10.766 1 72.19 348 SER B O 1
ATOM 7285 N N . LEU B 1 349 ? -14.961 -4.41 9.367 1 84.5 349 LEU B N 1
ATOM 7286 C CA . LEU B 1 349 ? -14.055 -5.547 9.508 1 84.5 349 LEU B CA 1
ATOM 7287 C C . LEU B 1 349 ? -12.953 -5.246 10.523 1 84.5 349 LEU B C 1
ATOM 7289 O O . LEU B 1 349 ? -12.625 -4.082 10.758 1 84.5 349 LEU B O 1
ATOM 7293 N N . PRO B 1 350 ? -12.469 -6.246 11.164 1 83 350 PRO B N 1
ATOM 7294 C CA . PRO B 1 350 ? -11.367 -6.027 12.102 1 83 350 PRO B CA 1
ATOM 7295 C C . PRO B 1 350 ? -10.141 -5.406 11.438 1 83 350 PRO B C 1
ATOM 7297 O O . PRO B 1 350 ? -9.406 -4.648 12.07 1 83 350 PRO B O 1
ATOM 7300 N N . GLU B 1 351 ? -9.914 -5.777 10.273 1 89.88 351 GLU B N 1
ATOM 7301 C CA . GLU B 1 351 ? -8.852 -5.199 9.453 1 89.88 351 GLU B CA 1
ATOM 7302 C C . GLU B 1 351 ? -9.43 -4.555 8.195 1 89.88 351 GLU B C 1
ATOM 7304 O O . GLU B 1 351 ? -10.125 -5.211 7.418 1 89.88 351 GLU B O 1
ATOM 7309 N N . MET B 1 352 ? -9.102 -3.262 8.094 1 91.44 352 MET B N 1
ATOM 7310 C CA . MET B 1 352 ? -9.609 -2.523 6.938 1 91.44 352 MET B CA 1
ATOM 7311 C C . MET B 1 352 ? -8.484 -1.753 6.25 1 91.44 352 MET B C 1
ATOM 7313 O O . MET B 1 352 ? -7.496 -1.388 6.887 1 91.44 352 MET B O 1
ATOM 7317 N N . LEU B 1 353 ? -8.711 -1.6 5 1 95.38 353 LEU B N 1
ATOM 7318 C CA . LEU B 1 353 ? -7.785 -0.741 4.266 1 95.38 353 LEU B CA 1
ATOM 7319 C C . LEU B 1 353 ? -8.25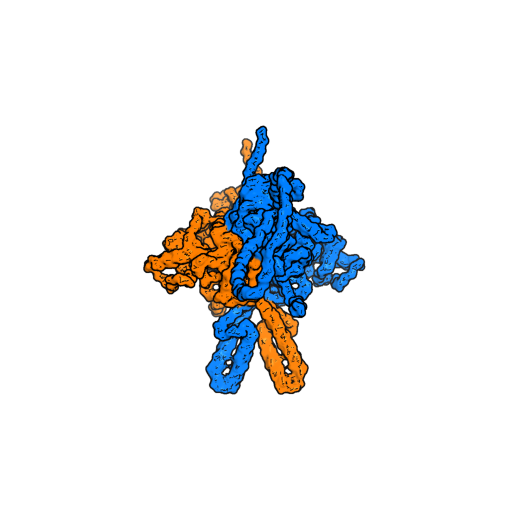 0.712 4.305 1 95.38 353 LEU B C 1
ATOM 7321 O O . LEU B 1 353 ? -9.398 1.01 3.973 1 95.38 353 LEU B O 1
ATOM 7325 N N . VAL B 1 354 ? -7.328 1.582 4.73 1 96.38 354 VAL B N 1
ATOM 7326 C CA . VAL B 1 354 ? -7.664 2.998 4.855 1 96.38 354 VAL B CA 1
ATOM 7327 C C . VAL B 1 354 ? -6.605 3.842 4.145 1 96.38 354 VAL B C 1
ATOM 7329 O O . VAL B 1 354 ? -5.41 3.555 4.234 1 96.38 354 VAL B O 1
ATOM 7332 N N . VAL B 1 355 ? -7.043 4.82 3.418 1 98.12 355 VAL B N 1
ATOM 7333 C CA . VAL B 1 355 ? -6.168 5.82 2.816 1 98.12 355 VAL B CA 1
ATOM 7334 C C . VAL B 1 355 ? -6.27 7.133 3.596 1 98.12 355 VAL B C 1
ATOM 7336 O O . VAL B 1 355 ? -7.371 7.648 3.807 1 98.12 355 VAL B O 1
ATOM 7339 N N . GLU B 1 356 ? -5.129 7.641 3.988 1 98.25 356 GLU B N 1
ATOM 7340 C CA . GLU B 1 356 ? -5.113 8.867 4.781 1 98.25 356 GLU B CA 1
ATOM 7341 C C . GLU B 1 356 ? -4.23 9.93 4.137 1 98.25 356 GLU B C 1
ATOM 7343 O O . GLU B 1 356 ? -3.197 9.617 3.547 1 98.25 356 GLU B O 1
ATOM 7348 N N . THR B 1 357 ? -4.637 11.148 4.336 1 98.44 357 THR B N 1
ATOM 7349 C CA . THR B 1 357 ? -3.912 12.273 3.764 1 98.44 357 THR B CA 1
ATOM 7350 C C . THR B 1 357 ? -3.74 13.391 4.793 1 98.44 357 THR B C 1
ATOM 7352 O O . THR B 1 357 ? -4.574 13.547 5.688 1 98.44 357 THR B O 1
ATOM 7355 N N . GLU B 1 358 ? -2.658 14.086 4.656 1 98.69 358 GLU B N 1
ATOM 7356 C CA . GLU B 1 358 ? -2.391 15.297 5.43 1 98.69 358 GLU B CA 1
ATOM 7357 C C . GLU B 1 358 ? -1.677 16.344 4.582 1 98.69 358 GLU B C 1
ATOM 7359 O O . GLU B 1 358 ? -0.733 16.031 3.854 1 98.69 358 GLU B O 1
ATOM 7364 N N . MET B 1 359 ? -2.174 17.562 4.68 1 98.69 359 MET B N 1
ATOM 7365 C CA . MET B 1 359 ? -1.612 18.656 3.896 1 98.69 359 MET B CA 1
ATOM 7366 C C . MET B 1 359 ? -1.217 19.828 4.797 1 98.69 359 MET B C 1
ATOM 7368 O O . MET B 1 359 ? -2.07 20.438 5.449 1 98.69 359 MET B O 1
ATOM 7372 N N . ALA B 1 360 ? 0.053 20.141 4.805 1 98.56 360 ALA B N 1
ATOM 7373 C CA . ALA B 1 360 ? 0.471 21.391 5.434 1 98.56 360 ALA B CA 1
ATOM 7374 C C . ALA B 1 360 ? -0.021 22.594 4.637 1 98.56 360 ALA B C 1
ATOM 7376 O O . ALA B 1 360 ? -0.299 22.484 3.441 1 98.56 360 ALA B O 1
ATOM 7377 N N . PHE B 1 361 ? -0.223 23.75 5.297 1 98.44 361 PHE B N 1
ATOM 7378 C CA . PHE B 1 361 ? -0.62 25.016 4.695 1 98.44 361 PHE B CA 1
ATOM 7379 C C . PHE B 1 361 ? -2.051 24.953 4.172 1 98.44 361 PHE B C 1
ATOM 7381 O O . PHE B 1 361 ? -2.355 25.484 3.104 1 98.44 361 PHE B O 1
ATOM 7388 N N . SER B 1 362 ? -2.83 24.203 4.871 1 98.44 362 SER B N 1
ATOM 7389 C CA . SER B 1 362 ? -4.203 24.016 4.41 1 98.44 362 SER B CA 1
ATOM 7390 C C . SER B 1 362 ? -5.195 24.156 5.559 1 98.44 362 SER B C 1
ATOM 7392 O O . SER B 1 362 ? -4.848 23.938 6.719 1 98.44 362 SER B O 1
ATOM 7394 N N . LYS B 1 363 ? -6.363 24.562 5.219 1 98.25 363 LYS B N 1
ATOM 7395 C CA . LYS B 1 363 ? -7.473 24.688 6.16 1 98.25 363 LYS B CA 1
ATOM 7396 C C . LYS B 1 363 ? -8.562 23.656 5.867 1 98.25 363 LYS B C 1
ATOM 7398 O O . LYS B 1 363 ? -8.375 22.766 5.035 1 98.25 363 LYS B O 1
ATOM 7403 N N . LEU B 1 364 ? -9.617 23.703 6.641 1 98.62 364 LEU B N 1
ATOM 7404 C CA . LEU B 1 364 ? -10.703 22.734 6.516 1 98.62 364 LEU B CA 1
ATOM 7405 C C . LEU B 1 364 ? -11.258 22.719 5.098 1 98.62 364 LEU B C 1
ATOM 7407 O O . LEU B 1 364 ? -11.461 21.656 4.516 1 98.62 364 LEU B O 1
ATOM 7411 N N . GLU B 1 365 ? -11.516 23.891 4.559 1 98.12 365 GLU B N 1
ATOM 7412 C CA . GLU B 1 365 ? -12.102 24 3.229 1 98.12 365 GLU B CA 1
ATOM 7413 C C . GLU B 1 365 ? -11.211 23.344 2.174 1 98.12 365 GLU B C 1
ATOM 7415 O O . GLU B 1 365 ? -11.711 22.75 1.22 1 98.12 365 GLU B O 1
ATOM 7420 N N . ASP B 1 366 ? -9.961 23.5 2.324 1 98.5 366 ASP B N 1
ATOM 7421 C CA . ASP B 1 366 ? -9.016 22.891 1.388 1 98.5 366 ASP B CA 1
ATOM 7422 C C . ASP B 1 366 ? -9.109 21.375 1.414 1 98.5 366 ASP B C 1
ATOM 7424 O O . ASP B 1 366 ? -9.086 20.734 0.365 1 98.5 366 ASP B O 1
ATOM 7428 N N . ALA B 1 367 ? -9.188 20.812 2.602 1 98.62 367 ALA B N 1
ATOM 7429 C CA . ALA B 1 367 ? -9.328 19.359 2.738 1 98.62 367 ALA B CA 1
ATOM 7430 C C . ALA B 1 367 ? -10.648 18.875 2.141 1 98.62 367 ALA B C 1
ATOM 7432 O O . ALA B 1 367 ? -10.695 17.812 1.511 1 98.62 367 ALA B O 1
ATOM 7433 N N . MET B 1 368 ? -11.703 19.641 2.365 1 98.25 368 MET B N 1
ATOM 7434 C CA . MET B 1 368 ? -13 19.297 1.792 1 98.25 368 MET B CA 1
ATOM 7435 C C . MET B 1 368 ? -12.938 19.297 0.268 1 98.25 368 MET B C 1
ATOM 7437 O O . MET B 1 368 ? -13.461 18.391 -0.383 1 98.25 368 MET B O 1
ATOM 7441 N N . ASN B 1 369 ? -12.305 20.297 -0.254 1 97.75 369 ASN B N 1
ATOM 7442 C CA . ASN B 1 369 ? -12.156 20.359 -1.703 1 97.75 369 ASN B CA 1
ATOM 7443 C C . ASN B 1 369 ? -11.328 19.203 -2.24 1 97.75 369 ASN B C 1
ATOM 7445 O O . ASN B 1 369 ? -11.648 18.625 -3.283 1 97.75 369 ASN B O 1
ATOM 7449 N N . CYS B 1 370 ? -10.273 18.906 -1.573 1 98.31 370 CYS B N 1
ATOM 7450 C CA . CYS B 1 370 ? -9.43 17.781 -1.979 1 98.31 370 CYS B CA 1
ATOM 7451 C C . CYS B 1 370 ? -10.219 16.484 -1.955 1 98.31 370 CYS B C 1
ATOM 7453 O O . CYS B 1 370 ? -10.133 15.68 -2.893 1 98.31 370 CYS B O 1
ATOM 7455 N N . ALA B 1 371 ? -10.953 16.266 -0.904 1 98.12 371 ALA B N 1
ATOM 7456 C CA . ALA B 1 371 ? -11.758 15.062 -0.777 1 98.12 371 ALA B CA 1
ATOM 7457 C C . ALA B 1 371 ? -12.781 14.961 -1.903 1 98.12 371 ALA B C 1
ATOM 7459 O O . ALA B 1 371 ? -13 13.883 -2.463 1 98.12 371 ALA B O 1
ATOM 7460 N N . ASP B 1 372 ? -13.398 16.062 -2.188 1 97 372 ASP B N 1
ATOM 7461 C CA . ASP B 1 372 ? -14.375 16.109 -3.266 1 97 372 ASP B CA 1
ATOM 7462 C C . ASP B 1 372 ? -13.742 15.734 -4.602 1 97 372 ASP B C 1
ATOM 7464 O O . ASP B 1 372 ? -14.281 14.906 -5.34 1 97 372 ASP B O 1
ATOM 7468 N N . ASP B 1 373 ? -12.633 16.344 -4.898 1 97.38 373 ASP B N 1
ATOM 7469 C CA . ASP B 1 373 ? -11.938 16.062 -6.145 1 97.38 373 ASP B CA 1
ATOM 7470 C C . ASP B 1 373 ? -11.469 14.602 -6.199 1 97.38 373 ASP B C 1
ATOM 7472 O O . ASP B 1 373 ? -11.484 13.984 -7.266 1 97.38 373 ASP B O 1
ATOM 7476 N N . LEU B 1 374 ? -10.984 14.117 -5.098 1 97.94 374 LEU B N 1
ATOM 7477 C CA . LEU B 1 374 ? -10.547 12.727 -5.023 1 97.94 374 LEU B CA 1
ATOM 7478 C C . LEU B 1 374 ? -11.688 11.781 -5.371 1 97.94 374 LEU B C 1
ATOM 7480 O O . LEU B 1 374 ? -11.516 10.867 -6.184 1 97.94 374 LEU B O 1
ATOM 7484 N N . LEU B 1 375 ? -12.812 11.977 -4.762 1 96.44 375 LEU B N 1
ATOM 7485 C CA . LEU B 1 375 ? -13.977 11.125 -5.004 1 96.44 375 LEU B CA 1
ATOM 7486 C C . LEU B 1 375 ? -14.359 11.141 -6.477 1 96.44 375 LEU B C 1
ATOM 7488 O O . LEU B 1 375 ? -14.602 10.086 -7.074 1 96.44 375 LEU B O 1
ATOM 7492 N N . LYS B 1 376 ? -14.43 12.32 -7.047 1 96.56 376 LYS B N 1
ATOM 7493 C CA . LYS B 1 376 ? -14.773 12.461 -8.453 1 96.56 376 LYS B CA 1
ATOM 7494 C C . LYS B 1 376 ? -13.766 11.742 -9.344 1 96.56 376 LYS B C 1
ATOM 7496 O O . LYS B 1 376 ? -14.148 11.039 -10.281 1 96.56 376 LYS B O 1
ATOM 7501 N N . PHE B 1 377 ? -12.539 11.938 -9.023 1 97.56 377 PHE B N 1
ATOM 7502 C CA . PHE B 1 377 ? -11.477 11.344 -9.82 1 97.56 377 PHE B CA 1
ATOM 7503 C C . PHE B 1 377 ? -11.562 9.82 -9.805 1 97.56 377 PHE B C 1
ATOM 7505 O O . PHE B 1 377 ? -11.453 9.18 -10.844 1 97.56 377 PHE B O 1
ATOM 7512 N N . ILE B 1 378 ? -11.719 9.227 -8.625 1 97.56 378 ILE B N 1
ATOM 7513 C CA . ILE B 1 378 ? -11.766 7.773 -8.484 1 97.56 378 ILE B CA 1
ATOM 7514 C C . ILE B 1 378 ? -12.984 7.219 -9.227 1 97.56 378 ILE B C 1
ATOM 7516 O O . ILE B 1 378 ? -12.875 6.234 -9.961 1 97.56 378 ILE B O 1
ATOM 7520 N N . CYS B 1 379 ? -14.125 7.812 -9.016 1 95.62 379 CYS B N 1
ATOM 7521 C CA . CYS B 1 379 ? -15.336 7.352 -9.68 1 95.62 379 CYS B CA 1
ATOM 7522 C C . CYS B 1 379 ? -15.203 7.441 -11.195 1 95.62 379 CYS B C 1
ATOM 7524 O O . CYS B 1 379 ? -15.586 6.516 -11.914 1 95.62 379 CYS B O 1
ATOM 7526 N N . LYS B 1 380 ? -14.656 8.508 -11.656 1 96.31 380 LYS B N 1
ATOM 7527 C CA . LYS B 1 380 ? -14.43 8.664 -13.086 1 96.31 380 LYS B CA 1
ATOM 7528 C C . LYS B 1 380 ? -13.492 7.59 -13.617 1 96.31 380 LYS B C 1
ATOM 7530 O O . LYS B 1 380 ? -13.734 7.012 -14.68 1 96.31 380 LYS B O 1
ATOM 7535 N N . SER B 1 381 ? -12.461 7.367 -12.875 1 95.94 381 SER B N 1
ATOM 7536 C CA . SER B 1 381 ? -11.477 6.359 -13.281 1 95.94 381 SER B CA 1
ATOM 7537 C C . SER B 1 381 ? -12.109 4.977 -13.359 1 95.94 381 SER B C 1
ATOM 7539 O O . SER B 1 381 ? -11.836 4.215 -14.297 1 95.94 381 SER B O 1
ATOM 7541 N N . VAL B 1 382 ? -12.898 4.629 -12.422 1 94.88 382 VAL B N 1
ATOM 7542 C CA . VAL B 1 382 ? -13.562 3.33 -12.406 1 94.88 382 VAL B CA 1
ATOM 7543 C C . VAL B 1 382 ? -14.5 3.211 -13.602 1 94.88 382 VAL B C 1
ATOM 7545 O O . VAL B 1 382 ? -14.531 2.174 -14.273 1 94.88 382 VAL B O 1
ATOM 7548 N N . LEU B 1 383 ? -15.234 4.223 -13.875 1 93.12 383 LEU B N 1
ATOM 7549 C CA . LEU B 1 383 ? -16.172 4.223 -14.992 1 93.12 383 LEU B CA 1
ATOM 7550 C C . LEU B 1 383 ? -15.445 4.082 -16.328 1 93.12 383 LEU B C 1
ATOM 7552 O O . LEU B 1 383 ? -15.953 3.432 -17.234 1 93.12 383 LEU B O 1
ATOM 7556 N N . GLU B 1 384 ? -14.297 4.621 -16.359 1 93.25 384 GLU B N 1
ATOM 7557 C CA . GLU B 1 384 ? -13.555 4.633 -17.609 1 93.25 384 GLU B CA 1
ATOM 7558 C C . GLU B 1 384 ? -12.742 3.352 -17.781 1 93.25 384 GLU B C 1
ATOM 7560 O O . GLU B 1 384 ? -12.633 2.822 -18.891 1 93.25 384 GLU B O 1
ATOM 7565 N N . ASN B 1 385 ? -12.188 2.83 -16.719 1 90.81 385 ASN B N 1
ATOM 7566 C CA . ASN B 1 385 ? -11.234 1.732 -16.828 1 90.81 385 ASN B CA 1
ATOM 7567 C C . ASN B 1 385 ? -11.875 0.394 -16.469 1 90.81 385 ASN B C 1
ATOM 7569 O O . ASN B 1 385 ? -11.289 -0.664 -16.703 1 90.81 385 ASN B O 1
ATOM 7573 N N . SER B 1 386 ? -13.008 0.375 -15.875 1 93.5 386 SER B N 1
ATOM 7574 C CA . SER B 1 386 ? -13.672 -0.857 -15.461 1 93.5 386 SER B CA 1
ATOM 7575 C C . SER B 1 386 ? -15.117 -0.896 -15.945 1 93.5 386 SER B C 1
ATOM 7577 O O . SER B 1 386 ? -16 -1.374 -15.227 1 93.5 386 SER B O 1
ATOM 7579 N N . THR B 1 387 ? -15.344 -0.428 -17.094 1 91.62 387 THR B N 1
ATOM 7580 C CA . THR B 1 387 ? -16.688 -0.249 -17.625 1 91.62 387 THR B CA 1
ATOM 7581 C C . THR B 1 387 ? -17.422 -1.587 -17.703 1 91.62 387 THR B C 1
ATOM 7583 O O . THR B 1 387 ? -18.562 -1.705 -17.266 1 91.62 387 THR B O 1
ATOM 7586 N N . ALA B 1 388 ? -16.797 -2.58 -18.266 1 92.75 388 ALA B N 1
ATOM 7587 C CA . ALA B 1 388 ? -17.422 -3.885 -18.453 1 92.75 388 ALA B CA 1
ATOM 7588 C C . ALA B 1 388 ? -17.812 -4.5 -17.109 1 92.75 388 ALA B C 1
ATOM 7590 O O . ALA B 1 388 ? -18.922 -5.012 -16.953 1 92.75 388 ALA B O 1
ATOM 7591 N N . ASP B 1 389 ? -16.938 -4.438 -16.141 1 95.19 389 ASP B N 1
ATOM 7592 C CA . ASP B 1 389 ? -17.188 -5 -14.828 1 95.19 389 ASP B CA 1
ATOM 7593 C C . ASP B 1 389 ? -18.312 -4.242 -14.109 1 95.19 389 ASP B C 1
ATOM 7595 O O . ASP B 1 389 ? -19.172 -4.855 -13.477 1 95.19 389 ASP B O 1
ATOM 7599 N N . VAL B 1 390 ? -18.281 -2.926 -14.203 1 93.25 390 VAL B N 1
ATOM 7600 C CA . VAL B 1 390 ? -19.312 -2.1 -13.562 1 93.25 390 VAL B CA 1
ATOM 7601 C C . VAL B 1 390 ? -20.672 -2.406 -14.164 1 93.25 390 VAL B C 1
ATOM 7603 O O . VAL B 1 390 ? -21.656 -2.562 -13.445 1 93.25 390 VAL B O 1
ATOM 7606 N N . ASN B 1 391 ? -20.734 -2.521 -15.445 1 91.44 391 ASN B N 1
ATOM 7607 C CA . ASN B 1 391 ? -21.984 -2.855 -16.125 1 91.44 391 ASN B CA 1
ATOM 7608 C C . ASN B 1 391 ? -22.484 -4.234 -15.711 1 91.44 391 ASN B C 1
ATOM 7610 O O . ASN B 1 391 ? -23.688 -4.426 -15.5 1 91.44 391 ASN B O 1
ATOM 7614 N N . PHE B 1 392 ? -21.641 -5.129 -15.688 1 93.5 392 PHE B N 1
ATOM 7615 C CA . PHE B 1 392 ? -21.984 -6.488 -15.289 1 93.5 392 PHE B CA 1
ATOM 7616 C C . PHE B 1 392 ? -22.594 -6.508 -13.898 1 93.5 392 PHE B C 1
ATOM 7618 O O . PHE B 1 392 ? -23.641 -7.117 -13.688 1 93.5 392 PHE B O 1
ATOM 7625 N N . LEU B 1 393 ? -21.969 -5.848 -12.938 1 91.44 393 LEU B N 1
ATOM 7626 C CA . LEU B 1 393 ? -22.453 -5.832 -11.562 1 91.44 393 LEU B CA 1
ATOM 7627 C C . LEU B 1 393 ? -23.734 -5.027 -11.445 1 91.44 393 LEU B C 1
ATOM 7629 O O . LEU B 1 393 ? -24.594 -5.332 -10.602 1 91.44 393 LEU B O 1
ATOM 7633 N N . SER B 1 394 ? -23.891 -4.023 -12.242 1 88.06 394 SER B N 1
ATOM 7634 C CA . SER B 1 394 ? -25.094 -3.213 -12.25 1 88.06 394 SER B CA 1
ATOM 7635 C C . SER B 1 394 ? -26.312 -4.027 -12.695 1 88.06 394 SER B C 1
ATOM 7637 O O . SER B 1 394 ? -27.406 -3.832 -12.188 1 88.06 394 SER B O 1
ATOM 7639 N N . LYS B 1 395 ? -26.078 -4.863 -13.602 1 85.44 395 LYS B N 1
ATOM 7640 C CA . LYS B 1 395 ? -27.172 -5.703 -14.102 1 85.44 395 LYS B CA 1
ATOM 7641 C C . LYS B 1 395 ? -27.578 -6.75 -13.062 1 85.44 395 LYS B C 1
ATOM 7643 O O . LYS B 1 395 ? -28.734 -7.168 -13.016 1 85.44 395 LYS B O 1
ATOM 7648 N N . ARG B 1 396 ? -26.703 -7.102 -12.336 1 77.69 396 ARG B N 1
ATOM 7649 C CA . ARG B 1 396 ? -26.969 -8.117 -11.32 1 77.69 396 ARG B CA 1
ATOM 7650 C C . ARG B 1 396 ? -27.656 -7.512 -10.109 1 77.69 396 ARG B C 1
ATOM 7652 O O . ARG B 1 396 ? -28.406 -8.195 -9.406 1 77.69 396 ARG B O 1
ATOM 7659 N N . SER B 1 397 ? -27.312 -6.285 -9.844 1 71 397 SER B N 1
ATOM 7660 C CA . SER B 1 397 ? -27.875 -5.625 -8.672 1 71 397 SER B CA 1
ATOM 7661 C C . SER B 1 397 ? -29.281 -5.125 -8.945 1 71 397 SER B C 1
ATOM 7663 O O . SER B 1 397 ? -29.594 -4.715 -10.07 1 71 397 SER B O 1
ATOM 7665 N N . ASN B 1 398 ? -30.312 -5.797 -8.578 1 57.44 398 ASN B N 1
ATOM 7666 C CA . ASN B 1 398 ? -31.719 -5.48 -8.766 1 57.44 398 ASN B CA 1
ATOM 7667 C C . ASN B 1 398 ? -32.062 -4.062 -8.312 1 57.44 398 ASN B C 1
ATOM 7669 O O . ASN B 1 398 ? -33.219 -3.707 -8.148 1 57.44 398 ASN B O 1
ATOM 7673 N N . LYS B 1 399 ? -31.094 -3.332 -8.078 1 59.38 399 LYS B N 1
ATOM 7674 C CA . LYS B 1 399 ? -31.531 -2.117 -7.398 1 59.38 399 LYS B CA 1
ATOM 7675 C C . LYS B 1 399 ? -31.906 -1.029 -8.406 1 59.38 399 LYS B C 1
ATOM 7677 O O . LYS B 1 399 ? -31.453 -1.062 -9.555 1 59.38 399 LYS B O 1
ATOM 7682 N N . SER B 1 400 ? -32.906 -0.25 -8.047 1 53.5 400 SER B N 1
ATOM 7683 C CA . SER B 1 400 ? -33.531 0.86 -8.75 1 53.5 400 SER B CA 1
ATOM 7684 C C . SER B 1 400 ? -32.5 1.824 -9.305 1 53.5 400 SER B C 1
ATOM 7686 O O . SER B 1 400 ? -32.625 2.33 -10.422 1 53.5 400 SER B O 1
ATOM 7688 N N . ILE B 1 401 ? -31.531 2.139 -8.492 1 59.03 401 ILE B N 1
ATOM 7689 C CA . ILE B 1 401 ? -30.438 2.984 -8.969 1 59.03 401 ILE B CA 1
ATOM 7690 C C . ILE B 1 401 ? -29.188 2.141 -9.164 1 59.03 401 ILE B C 1
ATOM 7692 O O . ILE B 1 401 ? -28.719 1.479 -8.234 1 59.03 401 ILE B O 1
ATOM 7696 N N . THR B 1 402 ? -28.781 2.193 -10.43 1 71.88 402 THR B N 1
ATOM 7697 C CA . THR B 1 402 ? -27.672 1.348 -10.859 1 71.88 402 THR B CA 1
ATOM 7698 C C . THR B 1 402 ? -26.359 1.895 -10.336 1 71.88 402 THR B C 1
ATOM 7700 O O . THR B 1 402 ? -26.266 3.068 -9.977 1 71.88 402 THR B O 1
ATOM 7703 N N . VAL B 1 403 ? -25.484 1.101 -10.055 1 79.75 403 VAL B N 1
ATOM 7704 C CA . VAL B 1 403 ? -24.125 1.453 -9.672 1 79.75 403 VAL B CA 1
ATOM 7705 C C . VAL B 1 403 ? -23.578 2.521 -10.617 1 79.75 403 VAL B C 1
ATOM 7707 O O . VAL B 1 403 ? -22.938 3.484 -10.18 1 79.75 403 VAL B O 1
ATOM 7710 N N . MET B 1 404 ? -23.969 2.436 -11.805 1 83.19 404 MET B N 1
ATOM 7711 C CA . MET B 1 404 ? -23.5 3.373 -12.82 1 83.19 404 MET B CA 1
ATOM 7712 C C . MET B 1 404 ? -24.062 4.77 -12.578 1 83.19 404 MET B C 1
ATOM 7714 O O . MET B 1 404 ? -23.344 5.762 -12.711 1 83.19 404 MET B O 1
ATOM 7718 N N . GLU B 1 405 ? -25.188 4.789 -12.203 1 82.19 405 GLU B N 1
ATOM 7719 C CA . GLU B 1 405 ? -25.844 6.074 -11.961 1 82.19 405 GLU B CA 1
ATOM 7720 C C . GLU B 1 405 ? -25.25 6.77 -10.734 1 82.19 405 GLU B C 1
ATOM 7722 O O . GLU B 1 405 ? -25.031 7.98 -10.75 1 82.19 405 GLU B O 1
ATOM 7727 N N . HIS B 1 406 ? -25 5.996 -9.766 1 82.38 406 HIS B N 1
ATOM 7728 C CA . HIS B 1 406 ? -24.422 6.574 -8.562 1 82.38 406 HIS B CA 1
ATOM 7729 C C . HIS B 1 406 ? -23.016 7.113 -8.828 1 82.38 406 HIS B C 1
ATOM 7731 O O . HIS B 1 406 ? -22.672 8.211 -8.375 1 82.38 406 HIS B O 1
ATOM 7737 N N . LEU B 1 407 ? -22.25 6.363 -9.555 1 88.38 407 LEU B N 1
ATOM 7738 C CA . LEU B 1 407 ? -20.891 6.785 -9.867 1 88.38 407 LEU B CA 1
ATOM 7739 C C . LEU B 1 407 ? -20.891 8.031 -10.75 1 88.38 407 LEU B C 1
ATOM 7741 O O . LEU B 1 407 ? -20.109 8.953 -10.531 1 88.38 407 LEU B O 1
ATOM 7745 N N . ASN B 1 408 ? -21.844 8.078 -11.617 1 87.5 408 ASN B N 1
ATOM 7746 C CA . ASN B 1 408 ? -21.969 9.234 -12.492 1 87.5 408 ASN B CA 1
ATOM 7747 C C . ASN B 1 408 ? -22.438 10.469 -11.727 1 87.5 408 ASN B C 1
ATOM 7749 O O . ASN B 1 408 ? -22.016 11.594 -12.039 1 87.5 408 ASN B O 1
ATOM 7753 N N . PHE B 1 409 ? -23.266 10.227 -10.852 1 84.69 409 PHE B N 1
ATOM 7754 C CA . PHE B 1 409 ? -23.766 11.336 -10.039 1 84.69 409 PHE B CA 1
ATOM 7755 C C . PHE B 1 409 ? -22.625 12.016 -9.289 1 84.69 409 PHE B C 1
ATOM 7757 O O . PHE B 1 409 ? -22.547 13.242 -9.25 1 84.69 409 PHE B O 1
ATOM 7764 N N . ILE B 1 410 ? -21.734 11.273 -8.727 1 87.56 410 ILE B N 1
ATOM 7765 C CA . ILE B 1 410 ? -20.609 11.82 -7.98 1 87.56 410 ILE B CA 1
ATOM 7766 C C . ILE B 1 410 ? -19.672 12.57 -8.93 1 87.56 410 ILE B C 1
ATOM 7768 O O . ILE B 1 410 ? -19.141 13.625 -8.578 1 87.56 410 ILE B O 1
ATOM 7772 N N . THR B 1 411 ? -19.5 12.109 -10.078 1 88.75 411 THR B N 1
ATOM 7773 C CA . THR B 1 411 ? -18.562 12.703 -11.031 1 88.75 411 THR B CA 1
ATOM 7774 C C . THR B 1 411 ? -19.094 14.039 -11.555 1 88.75 411 THR B C 1
ATOM 7776 O O . THR B 1 411 ? -18.312 14.93 -11.883 1 88.75 411 THR B O 1
ATOM 7779 N N . SER B 1 412 ? -20.375 14.188 -11.57 1 85.69 412 SER B N 1
ATOM 7780 C CA . SER B 1 412 ? -20.969 15.344 -12.25 1 85.69 412 SER B CA 1
ATOM 7781 C C . SER B 1 412 ? -21.328 16.438 -11.25 1 85.69 412 SER B C 1
ATOM 7783 O O . SER B 1 412 ? -21.422 17.609 -11.617 1 85.69 412 SER B O 1
ATOM 7785 N N . CYS B 1 413 ? -21.516 16.062 -10.047 1 78.56 413 CYS B N 1
ATOM 7786 C CA . CYS B 1 413 ? -22.062 17.062 -9.141 1 78.56 413 CYS B CA 1
ATOM 7787 C C . CYS B 1 413 ? -21.125 17.297 -7.957 1 78.56 413 CYS B C 1
ATOM 7789 O O . CYS B 1 413 ? -20.359 16.406 -7.582 1 78.56 413 CYS B O 1
ATOM 7791 N N . SER B 1 414 ? -21.188 18.672 -7.566 1 84.5 414 SER B N 1
AT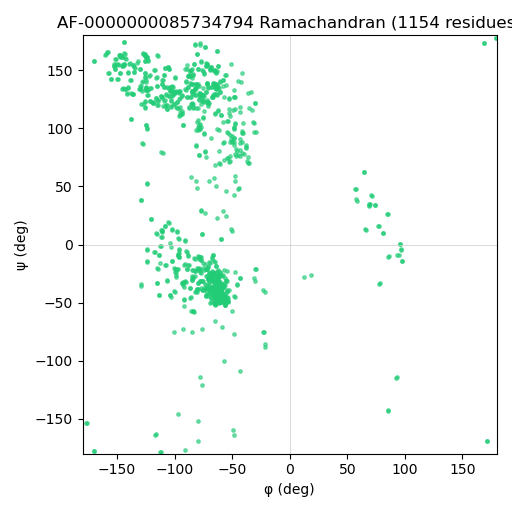OM 7792 C CA . SER B 1 414 ? -20.516 18.969 -6.309 1 84.5 414 SER B CA 1
ATOM 7793 C C . SER B 1 414 ? -21.391 18.594 -5.113 1 84.5 414 SER B C 1
ATOM 7795 O O . SER B 1 414 ? -22.609 18.781 -5.141 1 84.5 414 SER B O 1
ATOM 7797 N N . LEU B 1 415 ? -20.781 18.016 -4.172 1 91.88 415 LEU B N 1
ATOM 7798 C CA . LEU B 1 415 ? -21.484 17.547 -2.986 1 91.88 415 LEU B CA 1
ATOM 7799 C C . LEU B 1 415 ? -22 18.719 -2.164 1 91.88 415 LEU B C 1
ATOM 7801 O O . LEU B 1 415 ? -21.312 19.734 -2.008 1 91.88 415 LEU B O 1
ATOM 7805 N N . LYS B 1 416 ? -23.203 18.609 -1.729 1 94.5 416 LYS B N 1
ATOM 7806 C CA . LYS B 1 416 ? -23.766 19.641 -0.847 1 94.5 416 LYS B CA 1
ATOM 7807 C C . LYS B 1 416 ? -23.062 19.656 0.502 1 94.5 416 LYS B C 1
ATOM 7809 O O . LYS B 1 416 ? -22.734 18.594 1.053 1 94.5 416 LYS B O 1
ATOM 7814 N N . ARG B 1 417 ? -22.812 20.844 1.001 1 97.12 417 ARG B N 1
ATOM 7815 C CA . ARG B 1 417 ? -22.172 21.031 2.299 1 97.12 417 ARG B CA 1
ATOM 7816 C C . ARG B 1 417 ? -23.172 21.5 3.348 1 97.12 417 ARG B C 1
ATOM 7818 O O . ARG B 1 417 ? -23.734 22.594 3.23 1 97.12 417 ARG B O 1
ATOM 7825 N N . VAL B 1 418 ? -23.344 20.656 4.328 1 97.75 418 VAL B N 1
ATOM 7826 C CA . VAL B 1 418 ? -24.312 20.953 5.391 1 97.75 418 VAL B CA 1
ATOM 7827 C C . VAL B 1 418 ? -23.609 20.891 6.746 1 97.75 418 VAL B C 1
ATOM 7829 O O . VAL B 1 418 ? -22.844 19.953 7.016 1 97.75 418 VAL B O 1
ATOM 7832 N N . SER B 1 419 ? -23.875 21.859 7.566 1 98.19 419 SER B N 1
ATOM 7833 C CA . SER B 1 419 ? -23.312 21.781 8.906 1 98.19 419 SER B CA 1
ATOM 7834 C C . SER B 1 419 ? -24 20.703 9.734 1 98.19 419 SER B C 1
ATOM 7836 O O . SER B 1 419 ? -25.156 20.359 9.469 1 98.19 419 SER B O 1
ATOM 7838 N N . TYR B 1 420 ? -23.297 20.219 10.695 1 98.31 420 TYR B N 1
ATOM 7839 C CA . TYR B 1 420 ? -23.906 19.266 11.625 1 98.31 420 TYR B CA 1
ATOM 7840 C C . TYR B 1 420 ? -25.172 19.844 12.242 1 98.31 420 TYR B C 1
ATOM 7842 O O . TYR B 1 420 ? -26.188 19.156 12.328 1 98.31 420 TYR B O 1
ATOM 7850 N N . THR B 1 421 ? -25.141 21.062 12.664 1 97.94 421 THR B N 1
ATOM 7851 C CA . THR B 1 421 ? -26.281 21.734 13.266 1 97.94 421 THR B CA 1
ATOM 7852 C C . THR B 1 421 ? -27.453 21.766 12.305 1 97.94 421 THR B C 1
ATOM 7854 O O . THR B 1 421 ? -28.594 21.469 12.688 1 97.94 421 THR B O 1
ATOM 7857 N N . ALA B 1 422 ? -27.188 22.109 11.094 1 97.62 422 ALA B N 1
ATOM 7858 C CA . ALA B 1 422 ? -28.25 22.156 10.078 1 97.62 422 ALA B CA 1
ATOM 7859 C C . ALA B 1 422 ? -28.828 20.766 9.82 1 97.62 422 ALA B C 1
ATOM 7861 O O . ALA B 1 422 ? -30.031 20.625 9.625 1 97.62 422 ALA B O 1
ATOM 7862 N N . ALA B 1 423 ? -27.969 19.797 9.766 1 97.56 423 ALA B N 1
ATOM 7863 C CA . ALA B 1 423 ? -28.406 18.422 9.547 1 97.56 423 ALA B CA 1
ATOM 7864 C C . ALA B 1 423 ? -29.344 17.969 10.656 1 97.56 423 ALA B C 1
ATOM 7866 O O . ALA B 1 423 ? -30.391 17.359 10.398 1 97.56 423 ALA B O 1
ATOM 7867 N N . VAL B 1 424 ? -28.953 18.219 11.891 1 97.12 424 VAL B N 1
ATOM 7868 C CA . VAL B 1 424 ? -29.766 17.859 13.039 1 97.12 424 VAL B CA 1
ATOM 7869 C C . VAL B 1 424 ? -31.125 18.562 12.961 1 97.12 424 VAL B C 1
ATOM 7871 O O . VAL B 1 424 ? -32.156 17.969 13.219 1 97.12 424 VAL B O 1
ATOM 7874 N N . ASN B 1 425 ? -31.125 19.828 12.641 1 96.94 425 ASN B N 1
ATOM 7875 C CA . ASN B 1 425 ? -32.375 20.594 12.5 1 96.94 425 ASN B CA 1
ATOM 7876 C C . ASN B 1 425 ? -33.25 20.016 11.406 1 96.94 425 ASN B C 1
ATOM 7878 O O . ASN B 1 425 ? -34.469 19.891 11.586 1 96.94 425 ASN B O 1
ATOM 7882 N N . ASP B 1 426 ? -32.688 19.672 10.312 1 96.31 426 ASP B N 1
ATOM 7883 C CA . ASP B 1 426 ? -33.438 19.094 9.211 1 96.31 426 ASP B CA 1
ATOM 7884 C C . ASP B 1 426 ? -34.094 17.766 9.625 1 96.31 426 ASP B C 1
ATOM 7886 O O . ASP B 1 426 ? -35.219 17.469 9.227 1 96.31 426 ASP B O 1
ATOM 7890 N N . LEU B 1 427 ? -33.375 16.984 10.375 1 96 427 LEU B N 1
ATOM 7891 C CA . LEU B 1 427 ? -33.906 15.703 10.852 1 96 427 LEU B CA 1
ATOM 7892 C C . LEU B 1 427 ? -35.062 15.922 11.812 1 96 427 LEU B C 1
ATOM 7894 O O . LEU B 1 427 ? -36.031 15.172 11.797 1 96 427 LEU B O 1
ATOM 7898 N N . LYS B 1 428 ? -34.938 16.906 12.68 1 94.19 428 LYS B N 1
ATOM 7899 C CA . LYS B 1 428 ? -35.969 17.203 13.641 1 94.19 428 LYS B CA 1
ATOM 7900 C C . LYS B 1 428 ? -37.25 17.703 12.938 1 94.19 428 LYS B C 1
ATOM 7902 O O . LYS B 1 428 ? -38.344 17.484 13.414 1 94.19 428 LYS B O 1
ATOM 7907 N N . LEU B 1 429 ? -37.094 18.328 11.852 1 93.19 429 LEU B N 1
ATOM 7908 C CA . LEU B 1 429 ? -38.219 18.875 11.086 1 93.19 429 LEU B CA 1
ATOM 7909 C C . LEU B 1 429 ? -38.938 17.766 10.312 1 93.19 429 LEU B C 1
ATOM 7911 O O . LEU B 1 429 ? -40.062 17.953 9.891 1 93.19 429 LEU B O 1
ATOM 7915 N N . ALA B 1 430 ? -38.188 16.719 10.062 1 88.62 430 ALA B N 1
ATOM 7916 C CA . ALA B 1 430 ? -38.812 15.586 9.359 1 88.62 430 ALA B CA 1
ATOM 7917 C C . ALA B 1 430 ? -39.75 14.828 10.273 1 88.62 430 ALA B C 1
ATOM 7919 O O . ALA B 1 430 ? -39.438 13.742 10.758 1 88.62 430 ALA B O 1
ATOM 7920 N N . THR B 1 431 ? -40.906 15.234 10.508 1 80.31 431 THR B N 1
ATOM 7921 C CA . THR B 1 431 ? -41.875 14.727 11.469 1 80.31 431 THR B CA 1
ATOM 7922 C C . THR B 1 431 ? -42.531 13.453 10.953 1 80.31 431 THR B C 1
ATOM 7924 O O . THR B 1 431 ? -43.125 12.688 11.719 1 80.31 431 THR B O 1
ATOM 7927 N N . GLU B 1 432 ? -42.375 13.18 9.766 1 82.88 432 GLU B N 1
ATOM 7928 C CA . GLU B 1 432 ? -43.062 12.023 9.188 1 82.88 432 GLU B CA 1
ATOM 7929 C C . GLU B 1 432 ? -42.312 10.727 9.516 1 82.88 432 GLU B C 1
ATOM 7931 O O . GLU B 1 432 ? -42.906 9.641 9.461 1 82.88 432 GLU B O 1
ATOM 7936 N N . LYS B 1 433 ? -41.094 10.844 9.852 1 81.56 433 LYS B N 1
ATOM 7937 C CA . LYS B 1 433 ? -40.312 9.656 10.125 1 81.56 433 LYS B CA 1
ATOM 7938 C C . LYS B 1 433 ? -40.031 9.508 11.617 1 81.56 433 LYS B C 1
ATOM 7940 O O . LYS B 1 433 ? -39.625 10.469 12.281 1 81.56 433 LYS B O 1
ATOM 7945 N N . LYS B 1 434 ? -40.344 8.328 12.109 1 86.44 434 LYS B N 1
ATOM 7946 C CA . LYS B 1 434 ? -39.969 8.008 13.492 1 86.44 434 LYS B CA 1
ATOM 7947 C C . LYS B 1 434 ? -38.625 7.277 13.547 1 86.44 434 LYS B C 1
ATOM 7949 O O . LYS B 1 434 ? -38.5 6.145 13.078 1 86.44 434 LYS B O 1
ATOM 7954 N N . PHE B 1 435 ? -37.688 7.969 14.094 1 90.81 435 PHE B N 1
ATOM 7955 C CA . PHE B 1 435 ? -36.375 7.395 14.188 1 90.81 435 PHE B CA 1
ATOM 7956 C C . PHE B 1 435 ? -36.219 6.516 15.422 1 90.81 435 PHE B C 1
ATOM 7958 O O . PHE B 1 435 ? -36.812 6.809 16.469 1 90.81 435 PHE B O 1
ATOM 7965 N N . GLY B 1 436 ? -35.5 5.434 15.32 1 88.94 436 GLY B N 1
ATOM 7966 C CA . GLY B 1 436 ? -35.188 4.582 16.453 1 88.94 436 GLY B CA 1
ATOM 7967 C C . GLY B 1 436 ? -34.375 5.277 17.531 1 88.94 436 GLY B C 1
ATOM 7968 O O . GLY B 1 436 ? -34.688 5.18 18.719 1 88.94 436 GLY B O 1
ATOM 7969 N N . LYS B 1 437 ? -33.438 6.008 17.141 1 89.62 437 LYS B N 1
ATOM 7970 C CA . LYS B 1 437 ? -32.625 6.816 18.047 1 89.62 437 LYS B CA 1
ATOM 7971 C C . LYS B 1 437 ? -33.031 8.289 17.969 1 89.62 437 LYS B C 1
ATOM 7973 O O . LYS B 1 437 ? -33.25 8.812 16.875 1 89.62 437 LYS B O 1
ATOM 7978 N N . PRO B 1 438 ? -33.125 8.789 19.078 1 89.62 438 PRO B N 1
ATOM 7979 C CA . PRO B 1 438 ? -33.531 10.195 19.062 1 89.62 438 PRO B CA 1
ATOM 7980 C C . PRO B 1 438 ? -32.5 11.102 18.422 1 89.62 438 PRO B C 1
ATOM 7982 O O . PRO B 1 438 ? -31.281 10.836 18.531 1 89.62 438 PRO B O 1
ATOM 7985 N N . VAL B 1 439 ? -33 12.117 17.859 1 93.44 439 VAL B N 1
ATOM 7986 C CA . VAL B 1 439 ? -32.156 13.117 17.219 1 93.44 439 VAL B CA 1
ATOM 7987 C C . VAL B 1 439 ? -31.906 14.266 18.188 1 93.44 439 VAL B C 1
ATOM 7989 O O . VAL B 1 439 ? -32.844 15 18.562 1 93.44 439 VAL B O 1
ATOM 7992 N N . GLU B 1 440 ? -30.672 14.375 18.656 1 94.38 440 GLU B N 1
ATOM 7993 C CA . GLU B 1 440 ? -30.281 15.43 19.578 1 94.38 440 GLU B CA 1
ATOM 7994 C C . GLU B 1 440 ? -28.922 16.016 19.219 1 94.38 440 GLU B C 1
ATOM 7996 O O . GLU B 1 440 ? -28.016 15.281 18.812 1 94.38 440 GLU B O 1
ATOM 8001 N N . TRP B 1 441 ? -28.906 17.328 19.406 1 95.94 441 TRP B N 1
ATOM 8002 C CA . TRP B 1 441 ? -27.625 17.969 19.156 1 95.94 441 TRP B CA 1
ATOM 8003 C C . TRP B 1 441 ? -26.562 17.484 20.141 1 95.94 441 TRP B C 1
ATOM 8005 O O . TRP B 1 441 ? -26.828 17.344 21.328 1 95.94 441 TRP B O 1
ATOM 8015 N N . GLY B 1 442 ? -25.359 17.188 19.641 1 95.25 442 GLY B N 1
ATOM 8016 C CA . GLY B 1 442 ? -24.266 16.719 20.484 1 95.25 442 GLY B CA 1
ATOM 8017 C C . GLY B 1 442 ? -24.141 15.211 20.5 1 95.25 442 GLY B C 1
ATOM 8018 O O . GLY B 1 442 ? -23.203 14.672 21.109 1 95.25 442 GLY B O 1
ATOM 8019 N N . VAL B 1 443 ? -25.078 14.609 19.828 1 94.12 443 VAL B N 1
ATOM 8020 C CA . VAL B 1 443 ? -25.047 13.148 19.75 1 94.12 443 VAL B CA 1
ATOM 8021 C C . VAL B 1 443 ? -24.672 12.703 18.344 1 94.12 443 VAL B C 1
ATOM 8023 O O . VAL B 1 443 ? -25.047 13.359 17.359 1 94.12 443 VAL B O 1
ATOM 8026 N N . ARG B 1 444 ? -23.953 11.594 18.344 1 92.88 444 ARG B N 1
ATOM 8027 C CA . ARG B 1 444 ? -23.547 11.062 17.047 1 92.88 444 ARG B CA 1
ATOM 8028 C C . ARG B 1 444 ? -24.766 10.641 16.219 1 92.88 444 ARG B C 1
ATOM 8030 O O . ARG B 1 444 ? -25.703 10.047 16.75 1 92.88 444 ARG B O 1
ATOM 8037 N N . LEU B 1 445 ? -24.719 10.945 14.984 1 94.06 445 LEU B N 1
ATOM 8038 C CA . LEU B 1 445 ? -25.797 10.523 14.086 1 94.06 445 LEU B CA 1
ATOM 8039 C C . LEU B 1 445 ? -25.719 9.023 13.812 1 94.06 445 LEU B C 1
ATOM 8041 O O . LEU B 1 445 ? -24.641 8.5 13.508 1 94.06 445 LEU B O 1
ATOM 8045 N N . SER B 1 446 ? -26.781 8.398 13.953 1 91.31 446 SER B N 1
ATOM 8046 C CA . SER B 1 446 ? -26.859 6.965 13.688 1 91.31 446 SER B CA 1
ATOM 8047 C C . SER B 1 446 ? -26.922 6.68 12.195 1 91.31 446 SER B C 1
ATOM 8049 O O . SER B 1 446 ? -27.062 7.598 11.383 1 91.31 446 SER B O 1
ATOM 8051 N N . ASP B 1 447 ? -26.828 5.426 11.898 1 89.25 447 ASP B N 1
ATOM 8052 C CA . ASP B 1 447 ? -26.922 5.004 10.508 1 89.25 447 ASP B CA 1
ATOM 8053 C C . ASP B 1 447 ? -28.281 5.363 9.914 1 89.25 447 ASP B C 1
ATOM 8055 O O . ASP B 1 447 ? -28.375 5.727 8.742 1 89.25 447 ASP B O 1
ATOM 8059 N N . GLU B 1 448 ? -29.25 5.195 10.703 1 91.75 448 GLU B N 1
ATOM 8060 C CA . GLU B 1 448 ? -30.594 5.543 10.258 1 91.75 448 GLU B CA 1
ATOM 8061 C C . GLU B 1 448 ? -30.703 7.031 9.938 1 91.75 448 GLU B C 1
ATOM 8063 O O . GLU B 1 448 ? -31.344 7.418 8.953 1 91.75 448 GLU B O 1
ATOM 8068 N N . HIS B 1 449 ? -30.141 7.805 10.766 1 94.75 449 HIS B N 1
ATOM 8069 C CA . HIS B 1 449 ? -30.156 9.25 10.57 1 94.75 449 HIS B CA 1
ATOM 8070 C C . HIS B 1 449 ? -29.453 9.641 9.273 1 94.75 449 HIS B C 1
ATOM 8072 O O . HIS B 1 449 ? -30.016 10.375 8.461 1 94.75 449 HIS B O 1
ATOM 8078 N N . THR B 1 450 ? -28.25 9.094 9.133 1 94.44 450 THR B N 1
ATOM 8079 C CA . THR B 1 450 ? -27.438 9.445 7.973 1 94.44 450 THR B CA 1
ATOM 8080 C C . THR B 1 450 ? -28.078 8.945 6.688 1 94.44 450 THR B C 1
ATOM 8082 O O . THR B 1 450 ? -28.031 9.625 5.66 1 94.44 450 THR B O 1
ATOM 8085 N N . SER B 1 451 ? -28.656 7.801 6.797 1 92.31 451 SER B N 1
ATOM 8086 C CA . SER B 1 451 ? -29.344 7.258 5.629 1 92.31 451 SER B CA 1
ATOM 8087 C C . SER B 1 451 ? -30.531 8.133 5.223 1 92.31 451 SER B C 1
ATOM 8089 O O . SER B 1 451 ? -30.75 8.367 4.031 1 92.31 451 SER B O 1
ATOM 8091 N N . TYR B 1 452 ? -31.281 8.539 6.172 1 94.38 452 TYR B N 1
ATOM 8092 C CA . TYR B 1 452 ? -32.438 9.383 5.879 1 94.38 452 TYR B CA 1
ATOM 8093 C C . TYR B 1 452 ? -32 10.703 5.266 1 94.38 452 TYR B C 1
ATOM 8095 O O . TYR B 1 452 ? -32.656 11.219 4.359 1 94.38 452 TYR B O 1
ATOM 8103 N N . LEU B 1 453 ? -30.938 11.281 5.738 1 95.5 453 LEU B N 1
ATOM 8104 C CA . LEU B 1 453 ? -30.422 12.531 5.199 1 95.5 453 LEU B CA 1
ATOM 8105 C C . LEU B 1 453 ? -30.078 12.391 3.719 1 95.5 453 LEU B C 1
ATOM 8107 O O . LEU B 1 453 ? -30.516 13.211 2.9 1 95.5 453 LEU B O 1
ATOM 8111 N N . VAL B 1 454 ? -29.391 11.336 3.34 1 92.88 454 VAL B N 1
ATOM 8112 C CA . VAL B 1 454 ? -28.844 11.219 1.994 1 92.88 454 VAL B CA 1
ATOM 8113 C C . VAL B 1 454 ? -29.906 10.672 1.046 1 92.88 454 VAL B C 1
ATOM 8115 O O . VAL B 1 454 ? -29.906 10.992 -0.145 1 92.88 454 VAL B O 1
ATOM 8118 N N . ASP B 1 455 ? -30.828 9.891 1.552 1 90.44 455 ASP B N 1
ATOM 8119 C CA . ASP B 1 455 ? -31.781 9.219 0.685 1 90.44 455 ASP B CA 1
ATOM 8120 C C . ASP B 1 455 ? -33.062 10.055 0.523 1 90.44 455 ASP B C 1
ATOM 8122 O O . ASP B 1 455 ? -33.688 10.047 -0.542 1 90.44 455 ASP B O 1
ATOM 8126 N N . GLU B 1 456 ? -33.438 10.727 1.542 1 92.75 456 GLU B N 1
ATOM 8127 C CA . GLU B 1 456 ? -34.781 11.336 1.53 1 92.75 456 GLU B CA 1
ATOM 8128 C C . GLU B 1 456 ? -34.688 12.859 1.52 1 92.75 456 GLU B C 1
ATOM 8130 O O . GLU B 1 456 ? -35.406 13.523 0.775 1 92.75 456 GLU B O 1
ATOM 8135 N N . ILE B 1 457 ? -33.844 13.391 2.295 1 94.31 457 ILE B N 1
ATOM 8136 C CA . ILE B 1 457 ? -33.844 14.844 2.453 1 94.31 457 ILE B CA 1
ATOM 8137 C C . ILE B 1 457 ? -33.031 15.477 1.333 1 94.31 457 ILE B C 1
ATOM 8139 O O . ILE B 1 457 ? -33.531 16.297 0.57 1 94.31 457 ILE B O 1
ATOM 8143 N N . TYR B 1 458 ? -31.766 15.023 1.276 1 92.56 458 TYR B N 1
ATOM 8144 C CA . TYR B 1 458 ? -30.891 15.68 0.322 1 92.56 458 TYR B CA 1
ATOM 8145 C C . TYR B 1 458 ? -30.797 14.883 -0.974 1 92.56 458 TYR B C 1
ATOM 8147 O O . TYR B 1 458 ? -30.328 15.398 -1.996 1 92.56 458 TYR B O 1
ATOM 8155 N N . LYS B 1 459 ? -31.109 13.578 -0.998 1 88.94 459 LYS B N 1
ATOM 8156 C CA . LYS B 1 459 ? -31.172 12.695 -2.158 1 88.94 459 LYS B CA 1
ATOM 8157 C C . LYS B 1 459 ? -29.859 12.664 -2.912 1 88.94 459 LYS B C 1
ATOM 8159 O O . LYS B 1 459 ? -29.828 12.836 -4.133 1 88.94 459 LYS B O 1
ATOM 8164 N N . GLY B 1 460 ? -28.812 12.492 -2.188 1 87.19 460 GLY B N 1
ATOM 8165 C CA . GLY B 1 460 ? -27.469 12.398 -2.713 1 87.19 460 GLY B CA 1
ATOM 8166 C C . GLY B 1 460 ? -26.391 12.477 -1.634 1 87.19 460 GLY B C 1
ATOM 8167 O O . GLY B 1 460 ? -26.703 12.703 -0.463 1 87.19 460 GLY B O 1
ATOM 8168 N N . PRO B 1 461 ? -25.156 12.258 -2.043 1 92.38 461 PRO B N 1
ATOM 8169 C CA . PRO B 1 461 ? -24.062 12.383 -1.077 1 92.38 461 PRO B CA 1
ATOM 8170 C C . PRO B 1 461 ? -23.906 13.805 -0.537 1 92.38 461 PRO B C 1
ATOM 8172 O O . PRO B 1 461 ? -24.125 14.773 -1.271 1 92.38 461 PRO B O 1
ATOM 8175 N N . ILE B 1 462 ? -23.469 13.914 0.705 1 95.75 462 ILE B N 1
ATOM 8176 C CA . ILE B 1 462 ? -23.344 15.242 1.296 1 95.75 462 ILE B CA 1
ATOM 8177 C C . ILE B 1 462 ? -22.109 15.312 2.189 1 95.75 462 ILE B C 1
ATOM 8179 O O . ILE B 1 462 ? -21.609 14.273 2.646 1 95.75 462 ILE B O 1
ATOM 8183 N N . PHE B 1 463 ? -21.672 16.562 2.438 1 97.69 463 PHE B N 1
ATOM 8184 C CA . PHE B 1 463 ? -20.75 16.891 3.52 1 97.69 463 PHE B CA 1
ATOM 8185 C C . PHE B 1 463 ? -21.516 17.25 4.789 1 97.69 463 PHE B C 1
ATOM 8187 O O . PHE B 1 463 ? -22.5 18 4.746 1 97.69 463 PHE B O 1
ATOM 8194 N N . ILE B 1 464 ? -21.094 16.703 5.832 1 98.38 464 ILE B N 1
ATOM 8195 C CA . ILE B 1 464 ? -21.484 17.234 7.137 1 98.38 464 ILE B CA 1
ATOM 8196 C C . ILE B 1 464 ? -20.234 17.766 7.852 1 98.38 464 ILE B C 1
ATOM 8198 O O . ILE B 1 464 ? -19.281 17.031 8.102 1 98.38 464 ILE B O 1
ATOM 8202 N N . TYR B 1 465 ? -20.281 19.062 8.148 1 98.62 465 TYR B N 1
ATOM 8203 C CA . TYR B 1 465 ? -19.062 19.641 8.719 1 98.62 465 TYR B CA 1
ATOM 8204 C C . TYR B 1 465 ? -19.375 20.344 10.039 1 98.62 465 TYR B C 1
ATOM 8206 O O . TYR B 1 465 ? -20.531 20.531 10.398 1 98.62 465 TYR B O 1
ATOM 8214 N N . ASN B 1 466 ? -18.297 20.594 10.812 1 98.62 466 ASN B N 1
ATOM 8215 C CA . ASN B 1 466 ? -18.344 21.312 12.078 1 98.62 466 ASN B CA 1
ATOM 8216 C C . ASN B 1 466 ? -19.141 20.562 13.133 1 98.62 466 ASN B C 1
ATOM 8218 O O . ASN B 1 466 ? -20.125 21.078 13.664 1 98.62 466 ASN B O 1
ATOM 8222 N N . HIS B 1 467 ? -18.672 19.422 13.453 1 98.44 467 HIS B N 1
ATOM 8223 C CA . HIS B 1 467 ? -19.281 18.594 14.477 1 98.44 467 HIS B CA 1
ATOM 8224 C C . HIS B 1 467 ? -19.031 19.141 15.867 1 98.44 467 HIS B C 1
ATOM 8226 O O . HIS B 1 467 ? -18.094 19.922 16.078 1 98.44 467 HIS B O 1
ATOM 8232 N N . PRO B 1 468 ? -19.938 18.75 16.781 1 98 468 PRO B N 1
ATOM 8233 C CA . PRO B 1 468 ? -19.641 19.094 18.172 1 98 468 PRO B CA 1
ATOM 8234 C C . PRO B 1 468 ? -18.297 18.578 18.641 1 98 468 PRO B C 1
ATOM 8236 O O . PRO B 1 468 ? -17.891 17.469 18.281 1 98 468 PRO B O 1
ATOM 8239 N N . LYS B 1 469 ? -17.641 19.312 19.5 1 96.44 469 LYS B N 1
ATOM 8240 C CA . LYS B 1 469 ? -16.266 19.031 19.891 1 96.44 469 LYS B CA 1
ATOM 8241 C C . LYS B 1 469 ? -16.156 17.688 20.594 1 96.44 469 LYS B C 1
ATOM 8243 O O . LYS B 1 469 ? -15.141 17 20.484 1 96.44 469 LYS B O 1
ATOM 8248 N N . ASN B 1 470 ? -17.203 17.219 21.234 1 94 470 ASN B N 1
ATOM 8249 C CA . ASN B 1 470 ? -17.172 15.984 22.016 1 94 470 ASN B CA 1
ATOM 8250 C C . ASN B 1 470 ? -17.266 14.758 21.109 1 94 470 ASN B C 1
ATOM 8252 O O . ASN B 1 470 ? -17 13.641 21.547 1 94 470 ASN B O 1
ATOM 8256 N N . LEU B 1 471 ? -17.578 14.953 19.859 1 94.31 471 LEU B N 1
ATOM 8257 C CA . LEU B 1 471 ? -17.766 13.836 18.938 1 94.31 471 LEU B CA 1
ATOM 8258 C C . LEU B 1 471 ? -16.516 13.555 18.125 1 94.31 471 LEU B C 1
ATOM 8260 O O . LEU B 1 471 ? -16.438 12.57 17.391 1 94.31 471 LEU B O 1
ATOM 8264 N N . LYS B 1 472 ? -15.578 14.391 18.203 1 94.75 472 LYS B N 1
ATOM 8265 C CA . LYS B 1 472 ? -14.367 14.266 17.391 1 94.75 472 LYS B CA 1
ATOM 8266 C C . LYS B 1 472 ? -13.125 14.25 18.266 1 94.75 472 LYS B C 1
ATOM 8268 O O . LYS B 1 472 ? -13.164 14.664 19.422 1 94.75 472 LYS B O 1
ATOM 8273 N N . PRO B 1 473 ? -12.008 13.766 17.734 1 92.81 473 PRO B N 1
ATOM 8274 C CA . PRO B 1 473 ? -10.781 13.617 18.516 1 92.81 473 PRO B CA 1
ATOM 8275 C C . PRO B 1 473 ? -10.242 14.961 19.016 1 92.81 473 PRO B C 1
ATOM 8277 O O . PRO B 1 473 ? -10.617 16.016 18.484 1 92.81 473 PRO B O 1
ATOM 8280 N N . PHE B 1 474 ? -9.32 14.914 19.938 1 93.38 474 PHE B N 1
ATOM 8281 C CA . PHE B 1 474 ? -8.797 16.062 20.672 1 93.38 474 PHE B CA 1
ATOM 8282 C C . PHE B 1 474 ? -8.023 16.984 19.734 1 93.38 474 PHE B C 1
ATOM 8284 O O . PHE B 1 474 ? -7.875 18.188 20.016 1 93.38 474 PHE B O 1
ATOM 8291 N N . ASN B 1 475 ? -7.523 16.375 18.672 1 95.56 475 ASN B N 1
ATOM 8292 C CA . ASN B 1 475 ? -6.57 17.125 17.859 1 95.56 475 ASN B CA 1
ATOM 8293 C C . ASN B 1 475 ? -7.266 17.891 16.75 1 95.56 475 ASN B C 1
ATOM 8295 O O . ASN B 1 475 ? -6.609 18.531 15.914 1 95.56 475 ASN B O 1
ATOM 8299 N N . VAL B 1 476 ? -8.562 17.844 16.719 1 98.12 476 VAL B N 1
ATOM 8300 C CA . VAL B 1 476 ? -9.312 18.578 15.703 1 98.12 476 VAL B CA 1
ATOM 8301 C C . VAL B 1 476 ? -9.461 20.047 16.125 1 98.12 476 VAL B C 1
ATOM 8303 O O . VAL B 1 476 ? -9.719 20.328 17.297 1 98.12 476 VAL B O 1
ATOM 8306 N N . ARG B 1 477 ? -9.305 20.969 15.25 1 98.69 477 ARG B N 1
ATOM 8307 C CA . ARG B 1 477 ? -9.273 22.406 15.523 1 98.69 477 ARG B CA 1
ATOM 8308 C C . ARG B 1 477 ? -10.602 22.875 16.094 1 98.69 477 ARG B C 1
ATOM 8310 O O . ARG B 1 477 ? -11.656 22.672 15.492 1 98.69 477 ARG B O 1
ATOM 8317 N N . LEU B 1 478 ? -10.484 23.578 17.203 1 98.56 478 LEU B N 1
ATOM 8318 C CA . LEU B 1 478 ? -11.656 24.172 17.828 1 98.56 478 LEU B CA 1
ATOM 8319 C C . LEU B 1 478 ? -12.109 25.422 17.078 1 98.56 478 LEU B C 1
ATOM 8321 O O . LEU B 1 478 ? -11.297 26.297 16.766 1 98.56 478 LEU B O 1
ATOM 8325 N N . ASN B 1 479 ? -13.367 25.438 16.75 1 98.5 479 ASN B N 1
ATOM 8326 C CA . ASN B 1 479 ? -13.906 26.609 16.078 1 98.5 479 ASN B CA 1
ATOM 8327 C C . ASN B 1 479 ? -14.047 27.781 17.047 1 98.5 479 ASN B C 1
ATOM 8329 O O . ASN B 1 479 ? -13.922 27.625 18.25 1 98.5 479 ASN B O 1
ATOM 8333 N N . ASP B 1 480 ? -14.328 28.938 16.5 1 97 480 ASP B N 1
ATOM 8334 C CA . ASP B 1 480 ? -14.391 30.172 17.281 1 97 480 ASP B CA 1
ATOM 8335 C C . ASP B 1 480 ? -15.57 30.141 18.25 1 97 480 ASP B C 1
ATOM 8337 O O . ASP B 1 480 ? -15.539 30.797 19.297 1 97 480 ASP B O 1
ATOM 8341 N N . ASP B 1 481 ? -16.594 29.328 17.969 1 96.62 481 ASP B N 1
ATOM 8342 C CA . ASP B 1 481 ? -17.766 29.234 18.812 1 96.62 481 ASP B CA 1
ATOM 8343 C C . ASP B 1 481 ? -17.484 28.406 20.062 1 96.62 481 ASP B C 1
ATOM 8345 O O . ASP B 1 481 ? -18.297 28.328 20.969 1 96.62 481 ASP B O 1
ATOM 8349 N N . ALA B 1 482 ? -16.359 27.688 20.062 1 96.19 482 ALA B N 1
ATOM 8350 C CA . ALA B 1 482 ? -15.883 26.859 21.172 1 96.19 482 ALA B CA 1
ATOM 8351 C C . ALA B 1 482 ? -16.828 25.688 21.438 1 96.19 482 ALA B C 1
ATOM 8353 O O . ALA B 1 482 ? -16.719 25.016 22.453 1 96.19 482 ALA B O 1
ATOM 8354 N N . LYS B 1 483 ? -17.734 25.422 20.531 1 97.44 483 LYS B N 1
ATOM 8355 C CA . LYS B 1 483 ? -18.672 24.312 20.672 1 97.44 483 LYS B CA 1
ATOM 8356 C C . LYS B 1 483 ? -18.453 23.25 19.594 1 97.44 483 LYS B C 1
ATOM 8358 O O . LYS B 1 483 ? -18.703 22.078 19.812 1 97.44 483 LYS B O 1
ATOM 8363 N N . THR B 1 484 ? -18.078 23.719 18.5 1 98.44 484 THR B N 1
ATOM 8364 C CA . THR B 1 484 ? -17.859 22.828 17.359 1 98.44 484 THR B CA 1
ATOM 8365 C C . THR B 1 484 ? -16.375 22.812 16.953 1 98.44 484 THR B C 1
ATOM 8367 O O . THR B 1 484 ? -15.602 23.641 17.422 1 98.44 484 THR B O 1
ATOM 8370 N N . VAL B 1 485 ? -16.047 21.812 16.219 1 98.56 485 VAL B N 1
ATOM 8371 C CA . VAL B 1 485 ? -14.68 21.688 15.727 1 98.56 485 VAL B CA 1
ATOM 8372 C C . VAL B 1 485 ? -14.68 21.609 14.203 1 98.56 485 VAL B C 1
ATOM 8374 O O . VAL B 1 485 ? -15.688 21.234 13.594 1 98.56 485 VAL B O 1
ATOM 8377 N N . ALA B 1 486 ? -13.539 21.938 13.617 1 98.81 486 ALA B N 1
ATOM 8378 C CA . ALA B 1 486 ? -13.375 21.984 12.164 1 98.81 486 ALA B CA 1
ATOM 8379 C C . ALA B 1 486 ? -13.188 20.578 11.594 1 98.81 486 ALA B C 1
ATOM 8381 O O . ALA B 1 486 ? -12.094 20.219 11.148 1 98.81 486 ALA B O 1
ATOM 8382 N N . SER B 1 487 ? -14.266 19.859 11.5 1 98.62 487 SER B N 1
ATOM 8383 C CA . SER B 1 487 ? -14.281 18.5 10.984 1 98.62 487 SER B CA 1
ATOM 8384 C C . SER B 1 487 ? -15.312 18.328 9.875 1 98.62 487 SER B C 1
ATOM 8386 O O . SER B 1 487 ? -16.141 19.219 9.664 1 98.62 487 SER B O 1
ATOM 8388 N N . PHE B 1 488 ? -15.188 17.266 9.148 1 98.69 488 PHE B N 1
ATOM 8389 C CA . PHE B 1 488 ? -16.219 16.953 8.172 1 98.69 488 PHE B CA 1
ATOM 8390 C C . PHE B 1 488 ? -16.312 15.438 7.945 1 98.69 488 PHE B C 1
ATOM 8392 O O . PHE B 1 488 ? -15.344 14.711 8.195 1 98.69 488 PHE B O 1
ATOM 8399 N N . ASP B 1 489 ? -17.438 14.984 7.516 1 98.12 489 ASP B N 1
ATOM 8400 C CA . ASP B 1 489 ? -17.719 13.641 7.008 1 98.12 489 ASP B CA 1
ATOM 8401 C C . ASP B 1 489 ? -18.406 13.703 5.641 1 98.12 489 ASP B C 1
ATOM 8403 O O . ASP B 1 489 ? -19.203 14.609 5.379 1 98.12 489 ASP B O 1
ATOM 8407 N N . ILE B 1 490 ? -18 12.836 4.828 1 97.75 490 ILE B N 1
ATOM 8408 C CA . ILE B 1 490 ? -18.766 12.633 3.594 1 97.75 490 ILE B CA 1
ATOM 8409 C C . ILE B 1 490 ? -19.609 11.367 3.715 1 97.75 490 ILE B C 1
ATOM 8411 O O . ILE B 1 490 ? -19.078 10.281 3.951 1 97.75 490 ILE B O 1
ATOM 8415 N N . ILE B 1 491 ? -20.859 11.531 3.52 1 96.31 491 ILE B N 1
ATOM 8416 C CA . ILE B 1 491 ? -21.797 10.43 3.658 1 96.31 491 ILE B CA 1
ATOM 8417 C C . ILE B 1 491 ? -22.359 10.055 2.287 1 96.31 491 ILE B C 1
ATOM 8419 O O . ILE B 1 491 ? -22.859 10.914 1.56 1 96.31 491 ILE B O 1
ATOM 8423 N N . LEU B 1 492 ? -22.25 8.812 1.971 1 91.69 492 LEU B N 1
ATOM 8424 C CA . LEU B 1 492 ? -22.797 8.281 0.73 1 91.69 492 LEU B CA 1
ATOM 8425 C C . LEU B 1 492 ? -24.016 7.414 1.007 1 91.69 492 LEU B C 1
ATOM 8427 O O . LEU B 1 492 ? -24.125 6.801 2.072 1 91.69 492 LEU B O 1
ATOM 8431 N N . PRO B 1 493 ? -24.906 7.352 0.061 1 86.81 493 PRO B N 1
ATOM 8432 C CA . PRO B 1 493 ? -26.047 6.449 0.222 1 86.81 493 PRO B CA 1
ATOM 8433 C C . PRO B 1 493 ? -25.625 4.988 0.366 1 86.81 493 PRO B C 1
ATOM 8435 O O . PRO B 1 493 ? -24.688 4.547 -0.291 1 86.81 493 PRO B O 1
ATOM 8438 N N . LYS B 1 494 ? -26.25 4.258 1.202 1 79.25 494 LYS B N 1
ATOM 8439 C CA . LYS B 1 494 ? -26.094 2.82 1.404 1 79.25 494 LYS B CA 1
ATOM 8440 C C . LYS B 1 494 ? -24.844 2.502 2.205 1 79.25 494 LYS B C 1
ATOM 8442 O O . LYS B 1 494 ? -24.812 1.529 2.961 1 79.25 494 LYS B O 1
ATOM 8447 N N . VAL B 1 495 ? -23.812 3.287 2.018 1 87.88 495 VAL B N 1
A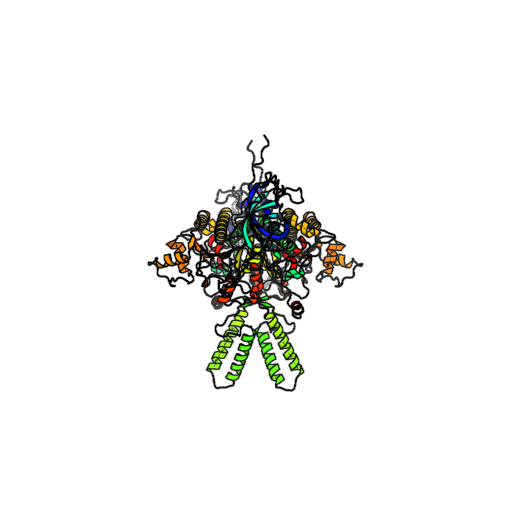TOM 8448 C CA . VAL B 1 495 ? -22.547 2.912 2.637 1 87.88 495 VAL B CA 1
ATOM 8449 C C . VAL B 1 495 ? -22.344 3.699 3.932 1 87.88 495 VAL B C 1
ATOM 8451 O O . VAL B 1 495 ? -21.656 3.238 4.852 1 87.88 495 VAL B O 1
ATOM 8454 N N . GLY B 1 496 ? -22.938 4.883 4.047 1 91.44 496 GLY B N 1
ATOM 8455 C CA . GLY B 1 496 ? -22.719 5.723 5.211 1 91.44 496 GLY B CA 1
ATOM 8456 C C . GLY B 1 496 ? -21.484 6.594 5.098 1 91.44 496 GLY B C 1
ATOM 8457 O O . GLY B 1 496 ? -21.203 7.141 4.031 1 91.44 496 GLY B O 1
ATOM 8458 N N . ILE B 1 497 ? -20.781 6.777 6.203 1 94.56 497 ILE B N 1
ATOM 8459 C CA . ILE B 1 497 ? -19.625 7.648 6.219 1 94.56 497 ILE B CA 1
ATOM 8460 C C . ILE B 1 497 ? -18.484 7 5.434 1 94.56 497 ILE B C 1
ATOM 8462 O O . ILE B 1 497 ? -17.969 5.945 5.82 1 94.56 497 ILE B O 1
ATOM 8466 N N . LEU B 1 498 ? -18.031 7.652 4.441 1 96.19 498 LEU B N 1
ATOM 8467 C CA . LEU B 1 498 ? -16.953 7.145 3.6 1 96.19 498 LEU B CA 1
ATOM 8468 C C . LEU B 1 498 ? -15.641 7.844 3.92 1 96.19 498 LEU B C 1
ATOM 8470 O O . LEU B 1 498 ? -14.578 7.211 3.908 1 96.19 498 LEU B O 1
ATOM 8474 N N . ILE B 1 499 ? -15.711 9.109 4.082 1 98 499 ILE B N 1
ATOM 8475 C CA . ILE B 1 499 ? -14.539 9.93 4.367 1 98 499 ILE B CA 1
ATOM 8476 C C . ILE B 1 499 ? -14.766 10.727 5.648 1 98 499 ILE B C 1
ATOM 8478 O O . ILE B 1 499 ? -15.844 11.281 5.859 1 98 499 ILE B O 1
ATOM 8482 N N . SER B 1 500 ? -13.82 10.719 6.48 1 97.88 500 SER B N 1
ATOM 8483 C CA . SER B 1 500 ? -13.781 11.586 7.656 1 97.88 500 SER B CA 1
ATOM 8484 C C . SER B 1 500 ? -12.508 12.43 7.672 1 97.88 500 SER B C 1
ATOM 8486 O O . SER B 1 500 ? -11.406 11.914 7.484 1 97.88 500 SER B O 1
ATOM 8488 N N . GLY B 1 501 ? -12.664 13.734 7.832 1 98.38 501 GLY B N 1
ATOM 8489 C CA . GLY B 1 501 ? -11.516 14.625 7.812 1 98.38 501 GLY B CA 1
ATOM 8490 C C . GLY B 1 501 ? -11.641 15.781 8.781 1 98.38 501 GLY B C 1
ATOM 8491 O O . GLY B 1 501 ? -12.641 15.898 9.492 1 98.38 501 GLY B O 1
ATOM 8492 N N . SER B 1 502 ? -10.562 16.562 8.891 1 98.75 502 SER B N 1
ATOM 8493 C CA . SER B 1 502 ? -10.539 17.688 9.805 1 98.75 502 SER B CA 1
ATOM 8494 C C . SER B 1 502 ? -9.305 18.562 9.586 1 98.75 502 SER B C 1
ATOM 8496 O O . SER B 1 502 ? -8.367 18.156 8.898 1 98.75 502 SER B O 1
ATOM 8498 N N . GLN B 1 503 ? -9.477 19.75 10.023 1 98.81 503 GLN B N 1
ATOM 8499 C CA . GLN B 1 503 ? -8.305 20.562 10.273 1 98.81 503 GLN B CA 1
ATOM 8500 C C . GLN B 1 503 ? -7.719 20.297 11.656 1 98.81 503 GLN B C 1
ATOM 8502 O O . GLN B 1 503 ? -8.461 20.141 12.625 1 98.81 503 GLN B O 1
ATOM 8507 N N . SER B 1 504 ? -6.449 20.109 11.719 1 98.38 504 SER B N 1
ATOM 8508 C CA . SER B 1 504 ? -5.797 19.828 12.992 1 98.38 504 SER B CA 1
ATOM 8509 C C . SER B 1 504 ? -5.574 21.109 13.789 1 98.38 504 SER B C 1
ATOM 8511 O O . SER B 1 504 ? -5.359 22.172 13.203 1 98.38 504 SER B O 1
ATOM 8513 N N . GLU B 1 505 ? -5.566 21.016 15.102 1 98.5 505 GLU B N 1
ATOM 8514 C CA . GLU B 1 505 ? -5.363 22.172 15.977 1 98.5 505 GLU B CA 1
ATOM 8515 C C . GLU B 1 505 ? -3.898 22.594 16 1 98.5 505 GLU B C 1
ATOM 8517 O O . GLU B 1 505 ? -3.053 21.891 16.562 1 98.5 505 GLU B O 1
ATOM 8522 N N . GLU B 1 506 ? -3.656 23.719 15.398 1 97.94 506 GLU B N 1
ATOM 8523 C CA . GLU B 1 506 ? -2.271 24.156 15.281 1 97.94 506 GLU B CA 1
ATOM 8524 C C . GLU B 1 506 ? -1.878 25.047 16.469 1 97.94 506 GLU B C 1
ATOM 8526 O O . GLU B 1 506 ? -0.693 25.312 16.688 1 97.94 506 GLU B O 1
ATOM 8531 N N . ARG B 1 507 ? -2.828 25.609 17.234 1 97.38 507 ARG B N 1
ATOM 8532 C CA . ARG B 1 507 ? -2.562 26.469 18.375 1 97.38 507 ARG B CA 1
ATOM 8533 C C . ARG B 1 507 ? -2.207 25.656 19.609 1 97.38 507 ARG B C 1
ATOM 8535 O O . ARG B 1 507 ? -3.051 24.938 20.156 1 97.38 507 ARG B O 1
ATOM 8542 N N . LEU B 1 508 ? -1.054 25.828 20.078 1 97 508 LEU B N 1
ATOM 8543 C CA . LEU B 1 508 ? -0.487 25 21.141 1 97 508 LEU B CA 1
ATOM 8544 C C . LEU B 1 508 ? -1.331 25.094 22.406 1 97 508 LEU B C 1
ATOM 8546 O O . LEU B 1 508 ? -1.633 24.062 23.031 1 97 508 LEU B O 1
ATOM 8550 N N . LYS B 1 509 ? -1.701 26.25 22.828 1 97 509 LYS B N 1
ATOM 8551 C CA . LYS B 1 509 ? -2.463 26.438 24.062 1 97 509 LYS B CA 1
ATOM 8552 C C . LYS B 1 509 ? -3.814 25.734 23.984 1 97 509 LYS B C 1
ATOM 8554 O O . LYS B 1 509 ? -4.207 25.016 24.906 1 97 509 LYS B O 1
ATOM 8559 N N . THR B 1 510 ? -4.516 25.922 22.891 1 97.75 510 THR B N 1
ATOM 8560 C CA . THR B 1 510 ? -5.82 25.297 22.703 1 97.75 510 THR B CA 1
ATOM 8561 C C . THR B 1 510 ? -5.688 23.781 22.672 1 97.75 510 THR B C 1
ATOM 8563 O O . THR B 1 510 ? -6.488 23.062 23.281 1 97.75 510 THR B O 1
ATOM 8566 N N . LEU B 1 511 ? -4.695 23.281 21.969 1 97.25 511 LEU B N 1
ATOM 8567 C CA . LEU B 1 511 ? -4.457 21.844 21.875 1 97.25 511 LEU B CA 1
ATOM 8568 C C . LEU B 1 511 ? -4.199 21.25 23.25 1 97.25 511 LEU B C 1
ATOM 8570 O O . LEU B 1 511 ? -4.766 20.203 23.609 1 97.25 511 LEU B O 1
ATOM 8574 N N . SER B 1 512 ? -3.406 21.922 24 1 96.12 512 SER B N 1
ATOM 8575 C CA . SER B 1 512 ? -3.07 21.469 25.344 1 96.12 512 SER B CA 1
ATOM 8576 C C . SER B 1 512 ? -4.305 21.422 26.234 1 96.12 512 SER B C 1
ATOM 8578 O O . SER B 1 512 ? -4.484 20.469 27.016 1 96.12 512 SER B O 1
ATOM 8580 N N . THR B 1 513 ? -5.074 22.391 26.125 1 96.12 513 THR B N 1
ATOM 8581 C CA . THR B 1 513 ? -6.305 22.469 26.922 1 96.12 513 THR B CA 1
ATOM 8582 C C . THR B 1 513 ? -7.246 21.328 26.531 1 96.12 513 THR B C 1
ATOM 8584 O O . THR B 1 513 ? -7.844 20.688 27.406 1 96.12 513 THR B O 1
ATOM 8587 N N . ARG B 1 514 ? -7.406 21.078 25.297 1 95.38 514 ARG B N 1
ATOM 8588 C CA . ARG B 1 514 ? -8.273 20.016 24.828 1 95.38 514 ARG B CA 1
ATOM 8589 C C . ARG B 1 514 ? -7.797 18.656 25.328 1 95.38 514 ARG B C 1
ATOM 8591 O O . ARG B 1 514 ? -8.609 17.797 25.688 1 95.38 514 ARG B O 1
ATOM 8598 N N . MET B 1 515 ? -6.531 18.422 25.344 1 93.69 515 MET B N 1
ATOM 8599 C CA . MET B 1 515 ? -5.961 17.188 25.859 1 93.69 515 MET B CA 1
ATOM 8600 C C . MET B 1 515 ? -6.305 16.984 27.328 1 93.69 515 MET B C 1
ATOM 8602 O O . MET B 1 515 ? -6.652 15.875 27.75 1 93.69 515 MET B O 1
ATOM 8606 N N . GLU B 1 516 ? -6.223 18.031 28.031 1 93.06 516 GLU B N 1
ATOM 8607 C CA . GLU B 1 516 ? -6.562 17.984 29.453 1 93.06 516 GLU B CA 1
ATOM 8608 C C . GLU B 1 516 ? -8.039 17.672 29.656 1 93.06 516 GLU B C 1
ATOM 8610 O O . GLU B 1 516 ? -8.398 16.891 30.547 1 93.06 516 GLU B O 1
ATOM 8615 N N . GLU B 1 517 ? -8.781 18.203 28.859 1 92.5 517 GLU B N 1
ATOM 8616 C CA . GLU B 1 517 ? -10.227 18 28.953 1 92.5 517 GLU B CA 1
ATOM 8617 C C . GLU B 1 517 ? -10.578 16.516 28.75 1 92.5 517 GLU B C 1
ATOM 8619 O O . GLU B 1 517 ? -11.508 16.016 29.375 1 92.5 517 GLU B O 1
ATOM 8624 N N . VAL B 1 518 ? -9.891 15.875 27.906 1 89.06 518 VAL B N 1
ATOM 8625 C CA . VAL B 1 518 ? -10.25 14.5 27.594 1 89.06 518 VAL B CA 1
ATOM 8626 C C . VAL B 1 518 ? -9.398 13.539 28.422 1 89.06 518 VAL B C 1
ATOM 8628 O O . VAL B 1 518 ? -9.508 12.32 28.266 1 89.06 518 VAL B O 1
ATOM 8631 N N . GLY B 1 519 ? -8.477 13.984 29.172 1 87.38 519 GLY B N 1
ATOM 8632 C CA . GLY B 1 519 ? -7.727 13.188 30.125 1 87.38 519 GLY B CA 1
ATOM 8633 C C . GLY B 1 519 ? -6.539 12.477 29.516 1 87.38 519 GLY B C 1
ATOM 8634 O O . GLY B 1 519 ? -6.145 11.398 29.969 1 87.38 519 GLY B O 1
ATOM 8635 N N . LEU B 1 520 ? -6.027 13.008 28.469 1 86.75 520 LEU B N 1
ATOM 8636 C CA . LEU B 1 520 ? -4.859 12.398 27.844 1 86.75 520 LEU B CA 1
ATOM 8637 C C . LEU B 1 520 ? -3.578 12.82 28.547 1 86.75 520 LEU B C 1
ATOM 8639 O O . LEU B 1 520 ? -3.398 14 28.875 1 86.75 520 LEU B O 1
ATOM 8643 N N . PRO B 1 521 ? -2.75 11.836 28.797 1 84.81 521 PRO B N 1
ATOM 8644 C CA . PRO B 1 521 ? -1.476 12.195 29.422 1 84.81 521 PRO B CA 1
ATOM 8645 C C . PRO B 1 521 ? -0.538 12.938 28.469 1 84.81 521 PRO B C 1
ATOM 8647 O O . PRO B 1 521 ? -0.044 12.344 27.5 1 84.81 521 PRO B O 1
ATOM 8650 N N . LYS B 1 522 ? -0.14 14.062 28.797 1 86.94 522 LYS B N 1
ATOM 8651 C CA . LYS B 1 522 ? 0.664 14.922 27.938 1 86.94 522 LYS B CA 1
ATOM 8652 C C . LYS B 1 522 ? 2.045 14.32 27.688 1 86.94 522 LYS B C 1
ATOM 8654 O O . LYS B 1 522 ? 2.613 14.484 26.609 1 86.94 522 LYS B O 1
ATOM 8659 N N . GLN B 1 523 ? 2.533 13.641 28.609 1 84.31 523 GLN B N 1
ATOM 8660 C CA . GLN B 1 523 ? 3.879 13.078 28.516 1 84.31 523 GLN B CA 1
ATOM 8661 C C . GLN B 1 523 ? 3.998 12.125 27.328 1 84.31 523 GLN B C 1
ATOM 8663 O O . GLN B 1 523 ? 5.039 12.07 26.672 1 84.31 523 GLN B O 1
ATOM 8668 N N . GLN B 1 524 ? 2.918 11.461 27.062 1 83.88 524 GLN B N 1
ATOM 8669 C CA . GLN B 1 524 ? 2.93 10.5 25.969 1 83.88 524 GLN B CA 1
ATOM 8670 C C . GLN B 1 524 ? 2.799 11.203 24.609 1 83.88 524 GLN B C 1
ATOM 8672 O O . GLN B 1 524 ? 3.072 10.602 23.578 1 83.88 524 GLN B O 1
ATOM 8677 N N . TYR B 1 525 ? 2.469 12.5 24.703 1 90.88 525 TYR B N 1
ATOM 8678 C CA . TYR B 1 525 ? 2.188 13.203 23.453 1 90.88 525 TYR B CA 1
ATOM 8679 C C . TYR B 1 525 ? 3.145 14.375 23.266 1 90.88 525 TYR B C 1
ATOM 8681 O O . TYR B 1 525 ? 2.855 15.305 22.5 1 90.88 525 TYR B O 1
ATOM 8689 N N . GLU B 1 526 ? 4.277 14.305 23.938 1 92 526 GLU B N 1
ATOM 8690 C CA . GLU B 1 526 ? 5.254 15.383 23.828 1 92 526 GLU B CA 1
ATOM 8691 C C . GLU B 1 526 ? 5.73 15.555 22.391 1 92 526 GLU B C 1
ATOM 8693 O O . GLU B 1 526 ? 5.91 16.688 21.906 1 92 526 GLU B O 1
ATOM 8698 N N . TRP B 1 527 ? 5.938 14.422 21.766 1 92.75 527 TRP B N 1
ATOM 8699 C CA . TRP B 1 527 ? 6.359 14.477 20.359 1 92.75 527 TRP B CA 1
ATOM 8700 C C . TRP B 1 527 ? 5.34 15.227 19.516 1 92.75 527 TRP B C 1
ATOM 8702 O O . TRP B 1 527 ? 5.707 15.953 18.594 1 92.75 527 TRP B O 1
ATOM 8712 N N . TYR B 1 528 ? 4.137 15.039 19.859 1 94.69 528 TYR B N 1
ATOM 8713 C CA . TYR B 1 528 ? 3.051 15.641 19.094 1 94.69 528 TYR B CA 1
ATOM 8714 C C . TYR B 1 528 ? 2.949 17.125 19.375 1 94.69 528 TYR B C 1
ATOM 8716 O O . TYR B 1 528 ? 2.736 17.922 18.453 1 94.69 528 TYR B O 1
ATOM 8724 N N . LEU B 1 529 ? 3.135 17.562 20.562 1 95.69 529 LEU B N 1
ATOM 8725 C CA . LEU B 1 529 ? 3.131 18.969 20.953 1 95.69 529 LEU B CA 1
ATOM 8726 C C . LEU B 1 529 ? 4.309 19.703 20.328 1 95.69 529 LEU B C 1
ATOM 8728 O O . LEU B 1 529 ? 4.207 20.891 20.016 1 95.69 529 LEU B O 1
ATOM 8732 N N . ASP B 1 530 ? 5.336 18.984 20.156 1 95.88 530 ASP B N 1
ATOM 8733 C CA . ASP B 1 530 ? 6.531 19.547 19.531 1 95.88 530 ASP B CA 1
ATOM 8734 C C . ASP B 1 530 ? 6.219 20.094 18.141 1 95.88 530 ASP B C 1
ATOM 8736 O O . ASP B 1 530 ? 6.816 21.078 17.703 1 95.88 530 ASP B O 1
ATOM 8740 N N . LEU B 1 531 ? 5.34 19.453 17.469 1 96.81 531 LEU B N 1
ATOM 8741 C CA . LEU B 1 531 ? 4.98 19.891 16.125 1 96.81 531 LEU B CA 1
ATOM 8742 C C . LEU B 1 531 ? 4.402 21.297 16.156 1 96.81 531 LEU B C 1
ATOM 8744 O O . LEU B 1 531 ? 4.516 22.047 15.172 1 96.81 531 LEU B O 1
ATOM 8748 N N . ARG B 1 532 ? 3.805 21.672 17.297 1 97.44 532 ARG B N 1
ATOM 8749 C CA . ARG B 1 532 ? 3.234 23 17.438 1 97.44 532 ARG B CA 1
ATOM 8750 C C . ARG B 1 532 ? 4.246 23.969 18.031 1 97.44 532 ARG B C 1
ATOM 8752 O O . ARG B 1 532 ? 4.242 25.156 17.719 1 97.44 532 ARG B O 1
ATOM 8759 N N . ARG B 1 533 ? 5.105 23.5 18.875 1 96.19 533 ARG B N 1
ATOM 8760 C CA . ARG B 1 533 ? 6.109 24.328 19.531 1 96.19 533 ARG B CA 1
ATOM 8761 C C . ARG B 1 533 ? 7.145 24.828 18.531 1 96.19 533 ARG B C 1
ATOM 8763 O O . ARG B 1 533 ? 7.703 25.922 18.688 1 96.19 533 ARG B O 1
ATOM 8770 N N . HIS B 1 534 ? 7.328 24 17.562 1 96.88 534 HIS B N 1
ATOM 8771 C CA . HIS B 1 534 ? 8.406 24.312 16.641 1 96.88 534 HIS B CA 1
ATOM 8772 C C . HIS B 1 534 ? 7.895 24.391 15.203 1 96.88 534 HIS B C 1
ATOM 8774 O O . HIS B 1 534 ? 7.828 23.375 14.5 1 96.88 534 HIS B O 1
ATOM 8780 N N . GLY B 1 535 ? 7.691 25.625 14.758 1 97 535 GLY B N 1
ATOM 8781 C CA . GLY B 1 535 ? 7.383 25.859 13.352 1 97 535 GLY B CA 1
ATOM 8782 C C . GLY B 1 535 ? 5.992 25.406 12.961 1 97 535 GLY B C 1
ATOM 8783 O O . GLY B 1 535 ? 5.809 24.797 11.898 1 97 535 GLY B O 1
ATOM 8784 N N . THR B 1 536 ? 5.043 25.625 13.727 1 97.06 536 THR B N 1
ATOM 8785 C CA . THR B 1 536 ? 3.68 25.156 13.492 1 97.06 536 THR B CA 1
ATOM 8786 C C . THR B 1 536 ? 3.119 25.766 12.203 1 97.06 536 THR B C 1
ATOM 8788 O O . THR B 1 536 ? 3.59 26.812 11.75 1 97.06 536 THR B O 1
ATOM 8791 N N . VAL B 1 537 ? 2.172 25.047 11.609 1 98.12 537 VAL B N 1
ATOM 8792 C CA . VAL B 1 537 ? 1.486 25.469 10.391 1 98.12 537 VAL B CA 1
ATOM 8793 C C . VAL B 1 537 ? 0.046 24.953 10.406 1 98.12 537 VAL B C 1
ATOM 8795 O O . VAL B 1 537 ? -0.252 23.938 11.039 1 98.12 537 VAL B O 1
ATOM 8798 N N . GLU B 1 538 ? -0.812 25.734 9.805 1 98.19 538 GLU B N 1
ATOM 8799 C CA . GLU B 1 538 ? -2.148 25.188 9.586 1 98.19 538 GLU B CA 1
ATOM 8800 C C . GLU B 1 538 ? -2.105 23.984 8.656 1 98.19 538 GLU B C 1
ATOM 8802 O O . GLU B 1 538 ? -1.385 23.984 7.652 1 98.19 538 GLU B O 1
ATOM 8807 N N . HIS B 1 539 ? -2.781 22.938 8.992 1 98.69 539 HIS B N 1
ATOM 8808 C CA . HIS B 1 539 ? -2.793 21.719 8.18 1 98.69 539 HIS B CA 1
ATOM 8809 C C . HIS B 1 539 ? -4.09 20.953 8.375 1 98.69 539 HIS B C 1
ATOM 8811 O O . HIS B 1 539 ? -4.777 21.125 9.383 1 98.69 539 HIS B O 1
ATOM 8817 N N . SER B 1 540 ? -4.441 20.234 7.438 1 98.81 540 SER B N 1
ATOM 8818 C CA . SER B 1 540 ? -5.691 19.484 7.41 1 98.81 540 SER B CA 1
ATOM 8819 C C . SER B 1 540 ? -5.539 18.188 6.629 1 98.81 540 SER B C 1
ATOM 8821 O O . SER B 1 540 ? -4.547 18 5.922 1 98.81 540 SER B O 1
ATOM 8823 N N . GLY B 1 541 ? -6.453 17.266 6.805 1 98.5 541 GLY B N 1
ATOM 8824 C CA . GLY B 1 541 ? -6.406 15.969 6.137 1 98.5 541 GLY B CA 1
ATOM 8825 C C . GLY B 1 541 ? -7.68 15.164 6.309 1 98.5 541 GLY B C 1
ATOM 8826 O O . GLY B 1 541 ? -8.672 15.664 6.84 1 98.5 541 GLY B O 1
ATOM 8827 N N . PHE B 1 542 ? -7.652 14 5.777 1 98.69 542 PHE B N 1
ATOM 8828 C CA . PHE B 1 542 ? -8.828 13.141 5.883 1 98.69 542 PHE B CA 1
ATOM 8829 C C . PHE B 1 542 ? -8.438 11.68 5.684 1 98.69 542 PHE B C 1
ATOM 8831 O O . PHE B 1 542 ? -7.316 11.375 5.273 1 98.69 542 PHE B O 1
ATOM 8838 N N . SER B 1 543 ? -9.344 10.805 6.043 1 98 543 SER B N 1
ATOM 8839 C CA . SER B 1 543 ? -9.234 9.352 5.898 1 98 543 SER B CA 1
ATOM 8840 C C . SER B 1 543 ? -10.359 8.797 5.039 1 98 543 SER B C 1
ATOM 8842 O O . SER B 1 543 ? -11.523 9.172 5.211 1 98 543 SER B O 1
ATOM 8844 N N . VAL B 1 544 ? -9.992 7.93 4.141 1 98.25 544 VAL B N 1
ATOM 8845 C CA . VAL B 1 544 ? -10.961 7.281 3.262 1 98.25 544 VAL B CA 1
ATOM 8846 C C . VAL B 1 544 ? -11.062 5.797 3.604 1 98.25 544 VAL B C 1
ATOM 8848 O O . VAL B 1 544 ? -10.047 5.094 3.641 1 98.25 544 VAL B O 1
ATOM 8851 N N . MET B 1 545 ? -12.266 5.406 3.812 1 96.62 545 MET B N 1
ATOM 8852 C CA . MET B 1 545 ? -12.5 3.975 3.982 1 96.62 545 MET B CA 1
ATOM 8853 C C . MET B 1 545 ? -12.523 3.262 2.633 1 96.62 545 MET B C 1
ATOM 8855 O O . MET B 1 545 ? -13.578 3.152 2.002 1 96.62 545 MET B O 1
ATOM 8859 N N . PHE B 1 546 ? -11.484 2.641 2.291 1 97.62 546 PHE B N 1
ATOM 8860 C CA . PHE B 1 546 ? -11.281 2.094 0.955 1 97.62 546 PHE B CA 1
ATOM 8861 C C . PHE B 1 546 ? -12.281 0.976 0.673 1 97.62 546 PHE B C 1
ATOM 8863 O O . PHE B 1 546 ? -12.898 0.941 -0.393 1 97.62 546 PHE B O 1
ATOM 8870 N N . ASP B 1 547 ? -12.414 0.035 1.56 1 96.38 547 ASP B N 1
ATOM 8871 C CA . ASP B 1 547 ? -13.305 -1.108 1.363 1 96.38 547 ASP B CA 1
ATOM 8872 C C . ASP B 1 547 ? -14.75 -0.656 1.188 1 96.38 547 ASP B C 1
ATOM 8874 O O . ASP B 1 547 ? -15.477 -1.196 0.353 1 96.38 547 ASP B O 1
ATOM 8878 N N . SER B 1 548 ? -15.141 0.307 1.994 1 95.12 548 SER B N 1
ATOM 8879 C CA . SER B 1 548 ? -16.484 0.855 1.846 1 95.12 548 SER B CA 1
ATOM 8880 C C . SER B 1 548 ? -16.656 1.532 0.49 1 95.12 548 SER B C 1
ATOM 8882 O O . SER B 1 548 ? -17.75 1.507 -0.086 1 95.12 548 SER B O 1
ATOM 8884 N N . PHE B 1 549 ? -15.586 2.172 0.046 1 96.5 549 PHE B N 1
ATOM 8885 C CA . PHE B 1 549 ? -15.641 2.797 -1.271 1 96.5 549 PHE B CA 1
ATOM 8886 C C . PHE B 1 549 ? -15.836 1.749 -2.359 1 96.5 549 PHE B C 1
ATOM 8888 O O . PHE B 1 549 ? -16.578 1.967 -3.312 1 96.5 549 PHE B O 1
ATOM 8895 N N . VAL B 1 550 ? -15.156 0.623 -2.244 1 96.44 550 VAL B N 1
ATOM 8896 C CA . VAL B 1 550 ? -15.336 -0.476 -3.188 1 96.44 550 VAL B CA 1
ATOM 8897 C C . VAL B 1 550 ? -16.781 -0.974 -3.131 1 96.44 550 VAL B C 1
ATOM 8899 O O . VAL B 1 550 ? -17.375 -1.286 -4.164 1 96.44 550 VAL B O 1
ATOM 8902 N N . LEU B 1 551 ? -17.297 -1.086 -1.931 1 93.44 551 LEU B N 1
ATOM 8903 C CA . LEU B 1 551 ? -18.688 -1.478 -1.759 1 93.44 551 LEU B CA 1
ATOM 8904 C C . LEU B 1 551 ? -19.609 -0.549 -2.539 1 93.44 551 LEU B C 1
ATOM 8906 O O . LEU B 1 551 ? -20.516 -1.012 -3.236 1 93.44 551 LEU B O 1
ATOM 8910 N N . PHE B 1 552 ? -19.406 0.695 -2.453 1 92.31 552 PHE B N 1
ATOM 8911 C CA . PHE B 1 552 ? -20.188 1.689 -3.172 1 92.31 552 PHE B CA 1
ATOM 8912 C C . PHE B 1 552 ? -20.047 1.512 -4.68 1 92.31 552 PHE B C 1
ATOM 8914 O O . PHE B 1 552 ? -21.031 1.553 -5.414 1 92.31 552 PHE B O 1
ATOM 8921 N N . ALA B 1 553 ? -18.812 1.294 -5.109 1 93.44 553 ALA B N 1
ATOM 8922 C CA . ALA B 1 553 ? -18.484 1.217 -6.535 1 93.44 553 ALA B CA 1
ATOM 8923 C C . ALA B 1 553 ? -19.047 -0.06 -7.152 1 93.44 553 ALA B C 1
ATOM 8925 O O . ALA B 1 553 ? -19.25 -0.133 -8.367 1 93.44 553 ALA B O 1
ATOM 8926 N N . THR B 1 554 ? -19.266 -1.065 -6.367 1 93.31 554 THR B N 1
ATOM 8927 C CA . THR B 1 554 ? -19.719 -2.344 -6.902 1 93.31 554 THR B CA 1
ATOM 8928 C C . THR B 1 554 ? -21.219 -2.504 -6.711 1 93.31 554 THR B C 1
ATOM 8930 O O . THR B 1 554 ? -21.844 -3.371 -7.328 1 93.31 554 THR B O 1
ATOM 8933 N N . GLY B 1 555 ? -21.812 -1.785 -5.816 1 89.5 555 GLY B N 1
ATOM 8934 C CA . GLY B 1 555 ? -23.234 -1.853 -5.547 1 89.5 555 GLY B CA 1
ATOM 8935 C C . GLY B 1 555 ? -23.625 -3.012 -4.648 1 89.5 555 GLY B C 1
ATOM 8936 O O . GLY B 1 555 ? -24.812 -3.307 -4.477 1 89.5 555 GLY B O 1
ATOM 8937 N N . LEU B 1 556 ? -22.656 -3.641 -4.09 1 90.88 556 LEU B N 1
ATOM 8938 C CA . LEU B 1 556 ? -22.922 -4.762 -3.195 1 90.88 556 LEU B CA 1
ATOM 8939 C C . LEU B 1 556 ? -23.266 -4.27 -1.793 1 90.88 556 LEU B C 1
ATOM 8941 O O . LEU B 1 556 ? -23.141 -3.076 -1.502 1 90.88 556 LEU B O 1
ATOM 8945 N N . ASN B 1 557 ? -23.703 -5.199 -0.867 1 86.38 557 ASN B N 1
ATOM 8946 C CA . ASN B 1 557 ? -24.266 -4.746 0.401 1 86.38 557 ASN B CA 1
ATOM 8947 C C . ASN B 1 557 ? -23.406 -5.168 1.582 1 86.38 557 ASN B C 1
ATOM 8949 O O . ASN B 1 557 ? -23.5 -4.594 2.666 1 86.38 557 ASN B O 1
ATOM 8953 N N . ASP B 1 558 ? -22.609 -6.137 1.371 1 90.94 558 ASP B N 1
ATOM 8954 C CA . ASP B 1 558 ? -21.812 -6.656 2.479 1 90.94 558 ASP B CA 1
ATOM 8955 C C . ASP B 1 558 ? -20.328 -6.449 2.227 1 90.94 558 ASP B C 1
ATOM 8957 O O . ASP B 1 558 ? -19.797 -6.863 1.189 1 90.94 558 ASP B O 1
ATOM 8961 N N . ILE B 1 559 ? -19.719 -5.809 3.215 1 92.25 559 ILE B N 1
ATOM 8962 C CA . ILE B 1 559 ? -18.297 -5.461 3.088 1 92.25 559 ILE B CA 1
ATOM 8963 C C . ILE B 1 559 ? -17.484 -6.727 2.859 1 92.25 559 ILE B C 1
ATOM 8965 O O . ILE B 1 559 ? -16.422 -6.68 2.23 1 92.25 559 ILE B O 1
ATOM 8969 N N . ARG B 1 560 ? -17.938 -7.945 3.314 1 93.56 560 ARG B N 1
ATOM 8970 C CA . ARG B 1 560 ? -17.234 -9.211 3.166 1 93.56 560 ARG B CA 1
ATOM 8971 C C . ARG B 1 560 ? -17.219 -9.664 1.71 1 93.56 560 ARG B C 1
ATOM 8973 O O . ARG B 1 560 ? -16.391 -10.5 1.321 1 93.56 560 ARG B O 1
ATOM 8980 N N . ASP B 1 561 ? -18 -9.094 0.954 1 94.12 561 ASP B N 1
ATOM 8981 C CA . ASP B 1 561 ? -18.094 -9.461 -0.456 1 94.12 561 ASP B CA 1
ATOM 8982 C C . ASP B 1 561 ? -17 -8.773 -1.269 1 94.12 561 ASP B C 1
ATOM 8984 O O . ASP B 1 561 ? -16.641 -9.234 -2.354 1 94.12 561 ASP B O 1
ATOM 8988 N N . VAL B 1 562 ? -16.469 -7.648 -0.748 1 95.62 562 VAL B N 1
ATOM 8989 C CA . VAL B 1 562 ? -15.633 -6.824 -1.617 1 95.62 562 VAL B CA 1
ATOM 8990 C C . VAL B 1 562 ? -14.188 -6.879 -1.144 1 95.62 562 VAL B C 1
ATOM 8992 O O . VAL B 1 562 ? -13.336 -6.129 -1.635 1 95.62 562 VAL B O 1
ATOM 8995 N N . VAL B 1 563 ? -13.891 -7.691 -0.185 1 95.88 563 VAL B N 1
ATOM 8996 C CA . VAL B 1 563 ? -12.516 -7.887 0.266 1 95.88 563 VAL B CA 1
ATOM 8997 C C . VAL B 1 563 ? -12 -9.234 -0.227 1 95.88 563 VAL B C 1
ATOM 8999 O O . VAL B 1 563 ? -12.773 -10.172 -0.417 1 95.88 563 VAL B O 1
ATOM 9002 N N . PRO B 1 564 ? -10.695 -9.359 -0.412 1 95.75 564 PRO B N 1
ATOM 9003 C CA . PRO B 1 564 ? -10.172 -10.625 -0.94 1 95.75 564 PRO B CA 1
ATOM 9004 C C . PRO B 1 564 ? -10.336 -11.789 0.033 1 95.75 564 PRO B C 1
ATOM 9006 O O . PRO B 1 564 ? -10.672 -12.898 -0.382 1 95.75 564 PRO B O 1
ATOM 9009 N N . PHE B 1 565 ? -10.133 -11.547 1.311 1 93.25 565 PHE B N 1
ATOM 9010 C CA . PHE B 1 565 ? -10.211 -12.609 2.311 1 93.25 565 PHE B CA 1
ATOM 9011 C C . PHE B 1 565 ? -11.148 -12.211 3.447 1 93.25 565 PHE B C 1
ATOM 9013 O O . PHE B 1 565 ? -10.695 -11.758 4.5 1 93.25 565 PHE B O 1
ATOM 9020 N N . PRO B 1 566 ? -12.359 -12.469 3.283 1 89.31 566 PRO B N 1
ATOM 9021 C CA . PRO B 1 566 ? -13.312 -12.117 4.344 1 89.31 566 PRO B CA 1
ATOM 9022 C C . PRO B 1 566 ? -13.188 -13.023 5.57 1 89.31 566 PRO B C 1
ATOM 9024 O O . PRO B 1 566 ? -12.906 -14.219 5.434 1 89.31 566 PRO B O 1
ATOM 9027 N N . VAL B 1 567 ? -13.25 -12.5 6.801 1 74.19 567 VAL B N 1
ATOM 9028 C CA . VAL B 1 567 ? -13.203 -13.266 8.047 1 74.19 567 VAL B CA 1
ATOM 9029 C C . VAL B 1 567 ? -14.617 -13.438 8.602 1 74.19 567 VAL B C 1
ATOM 9031 O O . VAL B 1 567 ? -15.398 -12.484 8.641 1 74.19 567 VAL B O 1
ATOM 9034 N N . ARG B 1 568 ? -15 -14.805 8.75 1 61.75 568 ARG B N 1
ATOM 9035 C CA . ARG B 1 568 ? -16.297 -15.047 9.367 1 61.75 568 ARG B CA 1
ATOM 9036 C C . ARG B 1 568 ? -16.188 -15.055 10.883 1 61.75 568 ARG B C 1
ATOM 9038 O O . ARG B 1 568 ? -15.18 -15.5 11.438 1 61.75 568 ARG B O 1
ATOM 9045 N N . SER B 1 569 ? -16.953 -14.391 11.602 1 51.91 569 SER B N 1
ATOM 9046 C CA . SER B 1 569 ? -17.047 -14.469 13.055 1 51.91 569 SER B CA 1
ATOM 9047 C C . SER B 1 569 ? -17.422 -15.875 13.508 1 51.91 569 SER B C 1
ATOM 9049 O O . SER B 1 569 ? -18.141 -16.594 12.805 1 51.91 569 SER B O 1
ATOM 9051 N N . SER B 1 570 ? -16.578 -16.719 14.188 1 41.78 570 SER B N 1
ATOM 9052 C CA . SER B 1 570 ? -16.766 -18.047 14.734 1 41.78 570 SER B CA 1
ATOM 9053 C C . SER B 1 570 ? -18.219 -18.266 15.164 1 41.78 570 SER B C 1
ATOM 9055 O O . SER B 1 570 ? -18.625 -19.391 15.484 1 41.78 570 SER B O 1
ATOM 9057 N N . LYS B 1 571 ? -19.094 -17.5 15.602 1 38.44 571 LYS B N 1
ATOM 9058 C CA . LYS B 1 571 ? -20.328 -18 16.219 1 38.44 571 LYS B CA 1
ATOM 9059 C C . LYS B 1 571 ? -21.047 -18.953 15.281 1 38.44 571 LYS B C 1
ATOM 9061 O O . LYS B 1 571 ? -21.922 -19.719 15.711 1 38.44 571 LYS B O 1
ATOM 9066 N N . THR B 1 572 ? -20.984 -18.828 14.023 1 33.81 572 THR B N 1
ATOM 9067 C CA . THR B 1 572 ? -21.969 -19.547 13.227 1 33.81 572 THR B CA 1
ATOM 9068 C C . THR B 1 572 ? -21.406 -20.875 12.727 1 33.81 572 THR B C 1
ATOM 9070 O O . THR B 1 572 ? -22.078 -21.594 11.984 1 33.81 572 THR B O 1
ATOM 9073 N N . ARG B 1 573 ? -20.188 -21.234 12.859 1 35.97 573 ARG B N 1
ATOM 9074 C CA . ARG B 1 573 ? -19.797 -22.562 12.391 1 35.97 573 ARG B CA 1
ATOM 9075 C C . ARG B 1 573 ? -20.406 -23.656 13.258 1 35.97 573 ARG B C 1
ATOM 9077 O O . ARG B 1 573 ? -20.234 -24.844 12.992 1 35.97 573 ARG B O 1
ATOM 9084 N N . GLU B 1 574 ? -20.703 -23.484 14.445 1 33.03 574 GLU B N 1
ATOM 9085 C CA . GLU B 1 574 ? -21.219 -24.594 15.242 1 33.03 574 GLU B CA 1
ATOM 9086 C C . GLU B 1 574 ? -22.438 -25.234 14.586 1 33.03 574 GLU B C 1
ATOM 9088 O O . GLU B 1 574 ? -22.828 -26.344 14.938 1 33.03 574 GLU B O 1
ATOM 9093 N N . GLY B 1 575 ? -23.156 -24.578 13.734 1 29.36 575 GLY B N 1
ATOM 9094 C CA . GLY B 1 575 ? -24.312 -25.328 13.297 1 29.36 575 GLY B CA 1
ATOM 9095 C C . GLY B 1 575 ? -23.969 -26.469 12.359 1 29.36 575 GLY B C 1
ATOM 9096 O O . GLY B 1 575 ? -24.797 -27.344 12.109 1 29.36 575 GLY B O 1
ATOM 9097 N N . SER B 1 576 ? -22.922 -26.375 11.43 1 27.81 576 SER B N 1
ATOM 9098 C CA . SER B 1 576 ? -22.984 -27.422 10.414 1 27.81 576 SER B CA 1
ATOM 9099 C C . SER B 1 576 ? -22.234 -28.672 10.867 1 27.81 576 SER B C 1
ATOM 9101 O O . SER B 1 576 ? -22.078 -29.625 10.094 1 27.81 576 SER B O 1
ATOM 9103 N N . SER B 1 577 ? -21.484 -28.766 11.891 1 23.98 577 SER B N 1
ATOM 9104 C CA . SER B 1 577 ? -21.016 -30.109 12.203 1 23.98 577 SER B CA 1
ATOM 9105 C C . SER B 1 577 ? -22.156 -31.016 12.648 1 23.98 577 SER B C 1
ATOM 9107 O O . SER B 1 577 ? -21.922 -32.125 13.109 1 23.98 577 SER B O 1
ATOM 9109 N N . LYS B 1 578 ? -23.391 -30.562 12.945 1 24.8 578 LYS B N 1
ATOM 9110 C CA . LYS B 1 578 ? -24.234 -31.703 13.281 1 24.8 578 LYS B CA 1
ATOM 9111 C C . LYS B 1 578 ? -24.5 -32.562 12.062 1 24.8 578 LYS B C 1
ATOM 9113 O O . LYS B 1 578 ? -25.188 -33.594 12.156 1 24.8 578 LYS B O 1
ATOM 9118 N N . ARG B 1 579 ? -24.5 -32.031 10.781 1 20.62 579 ARG B N 1
ATOM 9119 C CA . ARG B 1 579 ? -24.812 -33.156 9.867 1 20.62 579 ARG B CA 1
ATOM 9120 C C . ARG B 1 579 ? -23.547 -33.719 9.258 1 20.62 579 ARG B C 1
ATOM 9122 O O . ARG B 1 579 ? -22.625 -33 8.906 1 20.62 579 ARG B O 1
#

pLDDT: mean 79.19, std 24.61, range [17.25, 98.81]

Sequence (1158 aa):
MSLSEPAVTARTNKYTNRVILKTILERSDGGLGFVGQRMVIGGWVKSSREIKKETVLPLAAGTKDVSCGEVLSRFPLLRSIFKAFRGDGDSRVHDKPDDVQKPLPPPSLTILKVSDGSSLHRLLVLVDSELAIPSQVIPAGTCIVAEGILQQPASLGKHLIEFKADKVLHLGTVDQMKYPLSKKGLSMEFLWDWSHLRARTTTVASIMRIRDAMNQAFHTFFRENEFLYVHMPTMTSTNTSEYRKKFVVTTLVETDNYDGMDTLEHITASIKEKSKLIEKLERSESNNEALVAAKMDLEIMKKVISRLGSKMHLTASGRLHLESHACALGNVYTSGPRFQEKKSESKSLPEMLVVETEMAFSKLEDAMNCADDLLKFICKSVLENSTADVNFLSKRSNKSITVMEHLNFITSCSLKRVSYTAAVNDLKLATEKKFGKPVEWGVRLSDEHTSYLVDEIYKGPIFIYNHPKNLKPFNVRLNDDAKTVASFDIILPKVGILISGSQSEERLKTLSTRMEEVGLPKQQYEWYLDLRRHGTVEHSGFSVMFDSFVLFATGLNDIRDVVPFPVRSSKTREGSSKRMSLSEPAVTARTNKYTNRVILKTILERSDGGLGFVGQRMVIGGWVKSSREIKKETVLPLAAGTKDVSCGEVLSRFPLLRSIFKAFRGDGDSRVHDKPDDVQKPLPPPSLTILKVSDGSSLHRLLVLVDSELAIPSQVIPAGTCIVAEGILQQPASLGKHLIEFKADKVLHLGTVDQMKYPLSKKGLSMEFLWDWSHLRARTTTVASIMRIRDAMNQAFHTFFRENEFLYVHMPTMTSTNTSEYRKKFVVTTLVETDNYDGMDTLEHITASIKEKSKLIEKLERSESNNEALVAAKMDLEIMKKVISRLGSKMHLTASGRLHLESHACALGNVYTSGPRFQEKKSESKSLPEMLVVETEMAFSKLEDAMNCADDLLKFICKSVLENSTADVNFLSKRSNKSITVMEHLNFITSCSLKRVSYTAAVNDLKLATEKKFGKPVEWGVRLSDEHTSYLVDEIYKGPIFIYNHPKNLKPFNVRLNDDAKTVASFDIILPKVGILISGSQSEERLKTLSTRMEEVGLPKQQYEWYLDLRRHGTVEHSGFSVMFDSFVLFATGLNDIRDVVPFPVRSSKTREGSSKR

Radius of gyration: 39.22 Å; Cα contacts (8 Å, |Δi|>4): 2086; chains: 2; bounding box: 86×186×123 Å

Secondary structure (DSSP, 8-state):
--------PPPPPTTTSS--HHHHHTSTTTTGGGTT-EEEEEEEEEEEEEEE-------------------------------S-----------------------EEEEEEEE-SS-S--EEEEEETTTS-HHHHSSTT-EEEEEEEEE--SS--S-S-EEEEEEEEEEE-B-TTT-GGGSSS--HHHHGGGTTTGGGSHHHHHHHHHHHHHHHHHHHHHHHTT-EE-PPPSEESS---TTS--EEEEE----SS-SS--SHHHHHHHHHHHHHHHHHHHHSSS-HHHHHHHHHHHHHHHHHHHHHHS-EEE-S--HHHHHHHHHHHSEEEEEEEEE----TT-S--SEEEEEEEEEET--HHHHHHHHHHHHHHHHHHHHHHSHHHHHHHHHHS--SS-HHHHHHHHHHSPPEEEEHHHHHHHHHH-TT---SS---TTSPPPHHHHHHIIIIIS-S-EEEE--BGGGS-TTBPBPTTSSBBSEEEEEETTTEEEEEEEEB---HHHHHHHHHHHT--GGGGHHHHHHHHBT---EEEEEEEHHHHHHHHHT-S-GGGSSSSPPP-GGGGGGGGG-/--------PPPPPTTTSS--HHHHHTSTTTTGGGTT-EEEEEEEEEEEEEEE-------------------------------S-----------------------EEEEEEEE-SS-S--EEEEEETTTS-HHHHSSTT-EEEEEEEEE--SS--S-S-EEEEEEEEEEE-B-TTT-GGGSSS--HHHHGGGTTTGGGSHHHHHHHHHHHHHHHHHHHHHHHTT-EE-PPPSEESS---TTS--EEEEE----SS-SS--SHHHHHHHHHHHHHHHHHHHHSSS-HHHHHHHHHHHHHHHHHHHHHHS-EEE-S--HHHHHHHHHHHSEEEEEEEEE----TT-S--SEEEEEEEEEET--HHHHHHHHHHHHHHHHHHHHHHSHHHHHHHHHHS--SS-HHHHHHHHHHSPPEEEEHHHHHHHHHH-TT---SS---TTSPPPHHHHHHIIIIIS-S-EEEE--BGGGS-TTBPBPTTSSBBSEEEEEETTTEEEEEEEEB---HHHHHHHHHHHT--GGGGHHHHHHHHBT---EEEEEEEHHHHHHHHHT-S-GGGSSSSPPP-GGGGGGGGG-

Organism: Cuscuta europaea (NCBI:txid41803)

Nearest PDB structures (foldseek):
  6pqh-assembly2_D  TM=8.658E-01  e=3.692E-41  Elizabethkingia sp.
  6pqh-assembly2_C  TM=8.636E-01  e=5.071E-41  Elizabethkingia sp.
  3m4p-assembly2_D  TM=8.652E-01  e=8.663E-28  Entamoeba histolytica
  3m4p-assembly1_A  TM=8.719E-01  e=2.631E-27  Entamoeba histolytica
  3m4q-assembly1_B  TM=8.840E-01  e=4.963E-27  Entamoeba histolytica

Solvent-accessible surface area (backbone atoms only — not comparable to full-atom values): 64349 Å² total; per-residue (Å²): 131,80,78,68,70,76,83,59,73,82,66,61,38,87,48,40,71,23,37,57,62,38,73,37,62,67,34,94,70,48,33,57,72,42,48,74,38,72,48,35,39,58,29,28,23,68,42,59,47,77,45,76,53,76,73,75,71,77,80,78,81,76,72,80,74,84,71,84,83,81,85,78,86,87,90,83,85,75,91,79,76,96,78,80,74,81,75,81,71,82,73,80,74,73,75,68,77,74,74,69,66,71,75,75,75,74,62,31,39,32,41,32,33,31,31,37,42,66,42,92,65,62,45,40,35,39,40,42,38,90,71,44,58,56,87,56,58,46,41,53,45,11,19,43,26,32,34,30,36,29,34,62,54,90,62,93,59,96,52,70,50,30,32,43,50,75,41,69,77,43,76,14,43,44,51,62,91,74,41,84,76,64,58,79,87,72,52,71,73,65,36,51,79,33,48,60,54,36,45,61,39,71,66,43,31,36,47,47,52,46,47,24,49,42,54,54,37,52,55,49,53,38,53,75,68,63,34,40,56,46,78,67,72,46,67,35,73,70,81,82,58,98,84,53,58,46,39,34,43,32,69,60,77,78,61,89,78,62,81,79,42,77,41,74,60,34,46,49,46,45,46,48,49,31,51,48,44,28,51,48,29,67,66,51,78,69,48,64,66,59,29,50,51,32,48,49,50,45,48,50,49,42,47,52,44,47,62,37,53,67,52,29,22,45,32,65,64,51,56,76,63,42,42,34,49,10,74,26,37,21,36,29,31,36,72,46,73,24,36,39,62,66,52,97,81,51,86,58,58,47,68,37,48,36,36,35,39,24,28,35,55,18,43,48,67,28,36,52,50,48,53,51,52,48,53,24,50,40,36,47,47,39,57,69,75,32,41,70,47,44,52,54,39,29,69,67,40,86,52,91,70,37,32,61,54,56,40,49,49,49,52,74,45,82,66,50,79,37,43,39,66,55,51,53,52,52,54,67,65,43,74,86,60,85,66,91,64,82,89,52,91,82,52,84,77,46,70,67,54,54,43,45,43,20,61,66,72,66,60,39,48,33,34,38,28,43,38,42,47,88,79,49,66,62,56,42,18,71,38,94,81,72,51,29,18,39,32,36,34,34,35,40,67,95,65,38,76,42,31,45,32,29,13,44,44,42,50,54,70,62,37,52,50,39,31,55,73,73,66,52,65,58,81,82,39,46,71,62,51,42,50,34,53,44,20,21,58,48,23,14,24,37,37,34,38,46,55,56,49,46,25,57,64,51,55,57,90,52,62,59,70,65,43,70,68,41,83,76,74,72,82,66,62,72,65,60,73,74,107,130,80,79,68,69,76,81,60,73,81,67,61,38,87,49,42,71,22,39,57,62,38,75,38,61,68,33,93,68,47,33,58,72,41,48,73,39,73,49,36,39,59,30,27,24,66,41,58,46,80,44,75,53,76,73,73,68,76,77,78,78,69,79,73,66,85,76,87,82,86,79,82,90,69,91,85,81,76,96,78,76,96,75,80,77,84,74,88,69,83,68,75,73,73,74,67,76,75,72,70,66,71,76,74,74,74,62,30,41,34,42,31,33,30,32,37,44,68,42,92,65,64,44,40,35,37,40,42,36,89,70,44,56,58,85,55,58,46,42,55,45,12,20,42,27,32,34,29,34,30,34,62,53,90,61,94,58,98,52,71,50,30,32,42,49,76,40,69,78,42,75,14,45,44,50,63,90,73,41,86,75,63,58,81,88,72,52,70,73,64,37,50,79,33,46,60,54,36,45,60,40,70,68,44,31,36,46,47,52,46,48,24,49,41,54,52,38,52,55,49,52,40,54,75,68,62,34,40,54,48,79,67,72,48,65,33,74,70,82,82,58,98,83,53,58,46,38,34,42,31,69,60,77,78,61,88,81,62,82,80,42,76,42,75,59,33,46,50,45,43,45,47,50,31,48,48,45,27,53,49,30,66,66,50,78,69,47,62,65,60,28,51,51,31,49,48,50,45,47,49,49,41,47,50,45,46,60,35,53,67,53,30,22,44,31,64,63,50,58,76,64,41,44,35,47,10,73,25,37,22,36,29,32,35,73,48,70,24,34,40,61,66,53,96,84,50,87,57,58,47,68,38,48,38,37,36,40,25,28,36,54,16,44,47,69,29,35,52,50,47,51,52,52,49,54,24,51,38,36,46,47,40,57,70,74,33,41,71,47,44,51,54,39,30,70,66,40,85,53,92,71,37,33,61,53,56,39,47,48,48,52,74,46,83,67,49,79,36,42,38,67,55,50,51,50,53,56,67,67,43,72,86,60,84,65,92,62,82,89,52,92,84,54,84,78,47,69,67,53,53,43,45,44,20,61,67,71,67,60,40,48,32,34,37,28,42,39,42,47,88,77,48,67,60,57,42,17,70,36,95,82,72,50,28,17,39,31,36,34,33,34,39,68,96,66,38,76,41,33,46,33,30,13,44,45,43,51,55,68,62,38,53,50,38,31,57,72,74,67,53,65,59,80,82,39,46,70,62,51,42,49,33,53,45,20,20,58,48,22,14,23,37,36,33,38,46,52,57,48,46,26,54,64,51,55,57,89,52,60,59,72,65,44,68,70,42,81,77,74,72,82,65,62,71,65,60,74,75,110

InterPro domains:
  IPR004364 Aminoacyl-tRNA synthetase, class II (D/K/N) [PF00152] (189-258)
  IPR004364 Aminoacyl-tRNA synthetase, class II (D/K/N) [PF00152] (304-567)
  IPR045864 Class II Aminoacyl-tRNA synthetase/Biotinyl protein ligase (BPL) and lipoyl protein ligase (LPL) [G3DSA:3.30.930.10] (180-572)
  IPR045864 Class II Aminoacyl-tRNA synthetase/Biotinyl protein ligase (BPL) and lipoyl protein ligase (LPL) [SSF55681] (187-567)